Protein 3MRU (pdb70)

Sequence (980 aa):
MSEFHSEISTLSPAPLWQFFDKICSIPHPSKHEEALAQYIVTWATEQGFDVRRDPTGNVFIKKPATPGMENKKGVVLQAHIDMVPQKNEDTDHDFTQDPIQPYIDGEWVTAKGTTLGADNGIGMASCLAVLASKEIKHGPIEVLLTIDEEAGMTGAFGLEAGWLKGDILLNTDSEQEGEVYMGCAGGIDGAMTFDITRDAIPAGFITRQLTLKGLKGGHSGCDIHTGRGNANKLIGRFLAGHAQELDLRLVEFRGGSLRNAIPREAFVTVALPAENQDKLAELFNYYTELLKTELGKIETDIVTFNEEVATDAQVFAIADQQRFIAALNACPNGVMRMSDEVEGVVETSLNVGVITTEENKVTVLCLIRSLIDSGRSQVEGMLQSVAELAGAQIEFSGAYPGWKPDADSEIMAIFRDMYEGIYGHKPNIMVIHAGLECGLFKEPYPNMDMVSFGPTIKFPHSPDEKVKIDTVQLFWDQMVALLEAIPEKAMSEFHSEISTLSPAPLWQFFDKICSIPHPSKHEEALAQYIVTWATEQGFDVRRDPTGNVFIKKPATPGMENKKGVVLQAHIDMVPQKNEDTDHDFTQDPIQPYIDGEWVTAKGTTLGADNGIGMASCLAVLASKEIKHGPIEVLLTIDEEAGMTGAFGLEAGWLKGDILLNTDSEQEGEVYMGCAGGIDGAMTFDITRDAIPAGFITRQLTLKGLKGGHSGCDIHTGRGNANKLIGRFLAGHAQELDLRLVEFRGGSLRNAIPREAFVTVALPAENQDKLAELFNYYTELLKTELGKIETDIVTFNEEVATDAQVFAIADQQRFIAALNACPNGVMRMSDEVEGVVETSLNVGVITTEENKVTVLCLIRSLIDSGRSQVEGMLQSVAELAGAQIEFSGAYPGWKPDADSEIMAIFRDMYEGIYGHKPNIMVIHAGLECGLFKEPYPNMDMVSFGPTIKFPHSPDEKVKIDTVQLFWDQMVALLEAIPEKA

Foldseek 3Di:
DVPPPDDQCPFPPNQLSVLLVVLQAFFAAAPLLVRVLVVVQVVLVVVPWPWDADPLGKIKTKDAFDPPQQLAQEEEQEFESHAHWDFAPDDDDDRSGGGFDWDDDPLWIAGFRTFSRVRVSLRVSLVVSVSVDDPQRFHIYMYIYFGDPPPLSCRLVSDFPPSGDHLEYEAARDAADLEKEQWEKWKKKKKWKAQFAFDWADPQWFKKKKKKAQFPKFFCWQPLPDPTDARQQLVLVLCQVPCVVQVKFFFWKWWADDQGMRTGIIMTMITGHPVCVVVCVVSSVVSQVVVCVVCVVVRPDIDIDMGTDRDDGGTTDPLRVNLVSCLSNVQDAGADDFDPQDDGHGAKGKHQGTWGDDHRMTMTMMMIIGQPVVVSVVNVVVNVVSSVVSVIDMDMDPTAAIHHGHPPDPQVVLLQVLVVVVDVHGGNYDYTHDDDSVRSVCVHSVSRGYMYHHFHWPDRSHSRTITRSVRSNVRSVSVSSVSNVRDGDD/DVCVPPDLCPFPPNLLSVLLVVLQQAQFAAPQQVVVLCCVQVVLVVVVWPWDDDPLSKIKTKDAFAPDPALQQEAEEEFERHAFWAFDPPDDDDSNPGGFAWDDDPQWIATDTFFRRVQVSSSVSLVVSVSPDNPFGFYMYMYIYFRDFDPPLSGLQDDFAPPDPGQAYEYARDAAQQEKEQWAKWKKKKKWKAFWDFDAADPQWFKWKKKKAQWPKDFCWFCQPPPTDQRLQLVLVLCQPPVVVQVKFFDWWKWFDDQGMRTRIIMTIIIGHPVCLVVVVVSSVVSQVVVCVPCCVPRVDMDIDGGTDDDDGTTTDPLRSNLVSVLSNVQFAGQPDADPQDPGDGAKGKHQGIWGDDHRMIMTMMMIMGLDPVVSVVNLVVNVVSSVVSVIDMDMDPTAAIHHGDNPADVVVLLQVLLVVPPDDTGNYDYTHDDGSVRSNCVHSVRRRYMYHHFHWPDGSHSTTITRSVRRNVRSVSVSSVSNVGDGRD

InterPro domains:
  IPR001160 Peptidase M20C, Xaa-His dipeptidase [PIRSF016599] (6-488)
  IPR001160 Peptidase M20C, Xaa-His dipeptidase [PR00934] (84-103)
  IPR001160 Peptidase M20C, Xaa-His dipeptidase [PR00934] (105-123)
  IPR001160 Peptidase M20C, Xaa-His dipeptidase [PR00934] (139-156)
  IPR001160 Peptidase M20C, Xaa-His dipeptidase [PR00934] (163-181)
  IPR001160 Peptidase M20C, Xaa-His dipeptidase [PR00934] (210-227)
  IPR001160 Peptidase M20C, Xaa-His dipeptidase [PR00934] (255-274)
  IPR001160 Peptidase M20C, Xaa-His dipeptidase [PR00934] (367-385)
  IPR001160 Peptidase M20C, Xaa-His dipeptidase [PR00934] (432-448)
  IPR001160 Peptidase M20C, Xaa-His dipeptidase [PR00934] (454-476)
  IPR001160 Peptidase M20C, Xaa-His dipeptidase [PTHR43501] (3-489)
  IPR001160 Peptidase M20C, Xaa-His dipeptidase [TIGR01893] (13-486)
  IPR001160 Peptidase M20C, Xaa-His dipeptidase [cd03890] (13-486)
  IPR002933 Peptidase M20 [PF01546] (77-473)
  IPR011650 Peptidase M20, dimerisation domain [PF07687] (211-297)

Secondary structure (DSSP, 8-state):
---TT--GGGSSSHHHHHHHHHHHHS--BTT--TTHHHHHHHHHHHTT-EEEE-TT--EEEEEPPPTT-TT---EEEEEE--B---B-TTS---TTTPPP-EEEETTEEEETTB---HHHHTTHHHHHHHHH-SS----SEEEEEES-SSSTTGGGGT--SSS--SSEEEE-----TT--EEEE-EEEEEEEEEE--EEPPPTTEEEEEEEEE----EETTTSSSS----HHHHHHHHHHHHTTTTT-EEEEEEE-S-TTEE---EEEEEEEEGGGHHHHHHHHHHHHHHHHHHHTTT----EEEEEE------EEPHHHHHHHHHHHHHS--EEEEE-TTTTS-EEEEEEEEEEEEETTEEEEEEEEEESSHHHHHHHHHHHHHHHHHTT-EEEEEEEE--B---TT-HHHHHHHHHHHTTSSS----EEESS--HHHHTTSS-TT-EEEE----EESTTSTT-EEEHHHHHHHHHHHHHHHHH-----/---SS--GGGSSSHHHHHHHHHHTTS--BTT--HHHHHHHHHHHTTTT--EEE-TTS-EEEEEPPPSS--SB--EEEEEE--B---B-SS----TTTSPP-EEEETTEEEESSB---HHHHHHHHHHHHHHT-SS---S-EEEEEES-SSSTTHHHHS--TTS---SEEEE-----TTEEEEEE-EEEEEEEEEE--EEPPPTTEEEEEEEEE-----BTTTGGGS----HHHHHHHHHHHHHHHHT-EEEEEEE-S-TTB----EEEEEEEEGGGHHHHHHHHHHHHHHHHHHHTTT----EEEEEEE---S-EE-HHHHHHHHHHHHHS--S--EE-SSSTT-EEEEEEEEEEEEETTEEEEEEEEEESSHHHHHHHHHHHHHHHHHTT-EEEEEEEE--B---SS-HHHHHHHTTTTTT--S--EEEEESS--GGGGGGSSSS--EEEE----EESTTSTT-EEEHHHHHHHHHHHHHHHHT--B--

Nearest PDB structures (foldseek):
  3mru-assembly2_B  TM=9.979E-01  e=3.531E-97  Vibrio alginolyticus
  2qyv-assembly1_B  TM=7.854E-01  e=1.298E-64  Histophilus somni 129PT
  2rb7-assembly1_B  TM=6.135E-01  e=1.195E-15  Oleidesulfovibrio alaskensis G20
  3isz-assembly1_B  TM=6.564E-01  e=3.969E-14  Haemophilus influenzae Rd KW20
  4mmo-assembly1_B  TM=5.629E-01  e=1.504E-11  Saccharolobus solfataricus P2

CATH classification: 3.40.630.10

Organism: Vibrio alginolyticus (NCBI:txid663)

Radius of gyration: 34.07 Å; Cα contacts (8 Å, |Δi|>4): 2361; chains: 2; bounding box: 86×88×100 Å

Structure (mmCIF, N/CA/C/O backbone):
data_3MRU
#
_entry.id   3MRU
#
_cell.length_a   80.407
_cell.length_b   80.407
_cell.length_c   303.095
_cell.angle_alpha   90.00
_cell.angle_beta   90.00
_cell.angle_gamma   120.00
#
_symmetry.space_group_name_H-M   'P 65'
#
loop_
_entity.id
_entity.type
_entity.pdbx_description
1 polymer 'Aminoacyl-histidine dipeptidase'
2 non-polymer 'ZINC ION'
#
loop_
_atom_site.group_PDB
_atom_site.id
_atom_site.type_symbol
_atom_site.label_atom_id
_atom_site.label_alt_id
_atom_site.label_comp_id
_atom_site.label_asym_id
_atom_site.label_entity_id
_atom_site.label_seq_id
_atom_site.pdbx_PDB_ins_code
_atom_site.Cartn_x
_atom_site.Cartn_y
_atom_site.Cartn_z
_atom_site.occupancy
_atom_site.B_iso_or_equiv
_atom_site.auth_seq_id
_atom_site.auth_comp_id
_atom_site.auth_asym_id
_atom_site.auth_atom_id
_atom_site.pdbx_PDB_model_num
ATOM 1 N N . MET A 1 1 ? -23.372 30.495 -24.529 1.00 93.14 1 MET A N 1
ATOM 2 C CA . MET A 1 1 ? -23.710 31.780 -25.113 1.00 93.14 1 MET A CA 1
ATOM 3 C C . MET A 1 1 ? -22.441 32.523 -25.423 1.00 93.14 1 MET A C 1
ATOM 4 O O . MET A 1 1 ? -22.098 32.758 -26.568 1.00 169.13 1 MET A O 1
ATOM 9 N N . SER A 1 2 ? -21.754 32.912 -24.368 1.00 88.21 2 SER A N 1
ATOM 10 C CA . SER A 1 2 ? -20.493 33.642 -24.482 1.00 87.90 2 SER A CA 1
ATOM 11 C C . SER A 1 2 ? -19.328 32.653 -24.579 1.00 87.27 2 SER A C 1
ATOM 12 O O . SER A 1 2 ? -18.472 32.774 -25.460 1.00 87.29 2 SER A O 1
ATOM 15 N N . GLU A 1 3 ? -19.306 31.668 -23.680 1.00 89.85 3 GLU A N 1
ATOM 16 C CA . GLU A 1 3 ? -18.278 30.627 -23.681 1.00 89.11 3 GLU A CA 1
ATOM 17 C C . GLU A 1 3 ? -18.686 29.513 -24.630 1.00 87.97 3 GLU A C 1
ATOM 18 O O . GLU A 1 3 ? -19.049 28.410 -24.209 1.00 87.59 3 GLU A O 1
ATOM 24 N N . PHE A 1 4 ? -18.618 29.820 -25.919 1.00 92.21 4 PHE A N 1
ATOM 25 C CA . PHE A 1 4 ? -19.156 28.950 -26.945 1.00 91.03 4 PHE A CA 1
ATOM 26 C C . PHE A 1 4 ? -18.261 27.741 -27.240 1.00 89.89 4 PHE A C 1
ATOM 27 O O . PHE A 1 4 ? -18.739 26.688 -27.683 1.00 89.80 4 PHE A O 1
ATOM 35 N N . HIS A 1 5 ? -16.971 27.890 -26.987 1.00 87.18 5 HIS A N 1
ATOM 36 C CA . HIS A 1 5 ? -16.038 26.826 -27.288 1.00 85.70 5 HIS A CA 1
ATOM 37 C C . HIS A 1 5 ? -15.655 25.947 -26.076 1.00 84.48 5 HIS A C 1
ATOM 38 O O . HIS A 1 5 ? -14.803 25.058 -26.205 1.00 84.89 5 HIS A O 1
ATOM 45 N N . SER A 1 6 ? -16.293 26.164 -24.922 1.00 76.39 6 SER A N 1
ATOM 46 C CA . SER A 1 6 ? -15.925 25.481 -23.671 1.00 74.15 6 SER A CA 1
ATOM 47 C C . SER A 1 6 ? -16.446 24.042 -23.546 1.00 72.69 6 SER A C 1
ATOM 48 O O . SER A 1 6 ? -17.644 23.799 -23.678 1.00 72.58 6 SER A O 1
ATOM 51 N N . GLU A 1 7 ? -15.551 23.092 -23.267 1.00 77.26 7 GLU A N 1
ATOM 52 C CA . GLU A 1 7 ? -15.947 21.684 -23.161 1.00 75.73 7 GLU A CA 1
ATOM 53 C C . GLU A 1 7 ? -16.310 21.280 -21.745 1.00 74.33 7 GLU A C 1
ATOM 54 O O . GLU A 1 7 ? -15.529 21.487 -20.811 1.00 74.20 7 GLU A O 1
ATOM 60 N N . ILE A 1 8 ? -17.500 20.691 -21.609 1.00 67.32 8 ILE A N 1
ATOM 61 C CA . ILE A 1 8 ? -17.937 20.114 -20.353 1.00 65.42 8 ILE A CA 1
ATOM 62 C C . ILE A 1 8 ? -16.910 19.107 -19.838 1.00 65.12 8 ILE A C 1
ATOM 63 O O . ILE A 1 8 ? -16.658 19.065 -18.646 1.00 65.49 8 ILE A O 1
ATOM 68 N N . SER A 1 9 ? -16.285 18.317 -20.710 1.00 65.07 9 SER A N 1
ATOM 69 C CA . SER A 1 9 ? -15.347 17.281 -20.227 1.00 64.85 9 SER A CA 1
ATOM 70 C C . SER A 1 9 ? -13.992 17.822 -19.772 1.00 64.56 9 SER A C 1
ATOM 71 O O . SER A 1 9 ? -13.075 17.039 -19.494 1.00 64.80 9 SER A O 1
ATOM 74 N N . THR A 1 10 ? -13.850 19.143 -19.719 1.00 64.00 10 THR A N 1
ATOM 75 C CA . THR A 1 10 ? -12.582 19.743 -19.304 1.00 63.51 10 THR A CA 1
ATOM 76 C C . THR A 1 10 ? -12.710 20.669 -18.078 1.00 63.29 10 THR A C 1
ATOM 77 O O . THR A 1 10 ? -11.755 21.360 -17.696 1.00 63.22 10 THR A O 1
ATOM 81 N N . LEU A 1 11 ? -13.903 20.662 -17.483 1.00 62.76 11 LEU A N 1
ATOM 82 C CA . LEU A 1 11 ? -14.166 21.289 -16.199 1.00 62.02 11 LEU A CA 1
ATOM 83 C C . LEU A 1 11 ? -13.548 20.403 -15.124 1.00 62.31 11 LEU A C 1
ATOM 84 O O . LEU A 1 11 ? -13.453 19.185 -15.296 1.00 62.33 11 LEU A O 1
ATOM 89 N N . SER A 1 12 ? -13.105 21.001 -14.026 1.00 74.27 12 SER A N 1
ATOM 90 C CA . SER A 1 12 ? -12.535 20.194 -12.962 1.00 74.63 12 SER A CA 1
ATOM 91 C C . SER A 1 12 ? -13.561 19.825 -11.880 1.00 74.38 12 SER A C 1
ATOM 92 O O . SER A 1 12 ? -14.383 20.658 -11.508 1.00 73.95 12 SER A O 1
ATOM 95 N N . PRO A 1 13 ? -13.506 18.573 -11.372 1.00 69.39 13 PRO A N 1
ATOM 96 C CA . PRO A 1 13 ? -12.508 17.537 -11.634 1.00 69.59 13 PRO A CA 1
ATOM 97 C C . PRO A 1 13 ? -12.846 16.779 -12.905 1.00 69.66 13 PRO A C 1
ATOM 98 O O . PRO A 1 13 ? -13.961 16.252 -13.036 1.00 69.80 13 PRO A O 1
ATOM 102 N N . ALA A 1 14 ? -11.892 16.728 -13.826 1.00 67.52 14 ALA A N 1
ATOM 103 C CA . ALA A 1 14 ? -12.187 16.245 -15.174 1.00 67.77 14 ALA A CA 1
ATOM 104 C C . ALA A 1 14 ? -12.758 14.843 -15.206 1.00 67.57 14 ALA A C 1
ATOM 105 O O . ALA A 1 14 ? -13.789 14.644 -15.837 1.00 67.86 14 ALA A O 1
ATOM 107 N N . PRO A 1 15 ? -12.119 13.877 -14.512 1.00 64.30 15 PRO A N 1
ATOM 108 C CA . PRO A 1 15 ? -12.607 12.500 -14.632 1.00 64.08 15 PRO A CA 1
ATOM 109 C C . PRO A 1 15 ? -14.129 12.379 -14.446 1.00 63.96 15 PRO A C 1
ATOM 110 O O . PRO A 1 15 ? -14.781 11.670 -15.224 1.00 64.09 15 PRO A O 1
ATOM 114 N N . LEU A 1 16 ? -14.691 13.090 -13.459 1.00 71.21 16 LEU A N 1
ATOM 115 C CA . LEU A 1 16 ? -16.123 13.012 -13.190 1.00 70.51 16 LEU A CA 1
ATOM 116 C C . LEU A 1 16 ? -16.936 13.753 -14.240 1.00 70.61 16 LEU A C 1
ATOM 117 O O . LEU A 1 16 ? -17.939 13.239 -14.716 1.00 70.99 16 LEU A O 1
ATOM 122 N N . TRP A 1 17 ? -16.492 14.954 -14.608 1.00 55.60 17 TRP A N 1
ATOM 123 C CA . TRP A 1 17 ? -17.197 15.773 -15.583 1.00 55.26 17 TRP A CA 1
ATOM 124 C C . TRP A 1 17 ? -17.167 15.140 -16.943 1.00 55.85 17 TRP A C 1
ATOM 125 O O . TRP A 1 17 ? -18.005 15.461 -17.777 1.00 55.97 17 TRP A O 1
ATOM 136 N N . GLN A 1 18 ? -16.175 14.270 -17.170 1.00 72.05 18 GLN A N 1
ATOM 137 C CA . GLN A 1 18 ? -16.086 13.441 -18.375 1.00 72.39 18 GLN A CA 1
ATOM 138 C C . GLN A 1 18 ? -17.163 12.370 -18.273 1.00 72.44 18 GLN A C 1
ATOM 139 O O . GLN A 1 18 ? -17.938 12.166 -19.204 1.00 72.94 18 GLN A O 1
ATOM 145 N N . PHE A 1 19 ? -17.211 11.688 -17.130 1.00 71.30 19 PHE A N 1
ATOM 146 C CA . PHE A 1 19 ? -18.252 10.702 -16.883 1.00 71.17 19 PHE A CA 1
ATOM 147 C C . PHE A 1 19 ? -19.650 11.318 -16.986 1.00 71.11 19 PHE A C 1
ATOM 148 O O . PHE A 1 19 ? -20.573 10.710 -17.539 1.00 71.18 19 PHE A O 1
ATOM 156 N N . PHE A 1 20 ? -19.803 12.531 -16.465 1.00 56.99 20 PHE A N 1
ATOM 157 C CA . PHE A 1 20 ? -21.044 13.243 -16.650 1.00 56.47 20 PHE A CA 1
ATOM 158 C C . PHE A 1 20 ? -21.352 13.552 -18.134 1.00 57.00 20 PHE A C 1
ATOM 159 O O . PHE A 1 20 ? -22.513 13.429 -18.562 1.00 56.68 20 PHE A O 1
ATOM 167 N N . ASP A 1 21 ? -20.337 13.933 -18.920 1.00 61.78 21 ASP A N 1
ATOM 168 C CA . ASP A 1 21 ? -20.587 14.188 -20.345 1.00 62.29 21 ASP A CA 1
ATOM 169 C C . ASP A 1 21 ? -21.062 12.889 -20.996 1.00 62.01 21 ASP A C 1
ATOM 170 O O . ASP A 1 21 ? -21.965 12.924 -21.824 1.00 61.60 21 ASP A O 1
ATOM 175 N N . LYS A 1 22 ? -20.499 11.756 -20.581 1.00 74.49 22 LYS A N 1
ATOM 176 C CA . LYS A 1 22 ? -20.930 10.461 -21.107 1.00 75.58 22 LYS A CA 1
ATOM 177 C C . LYS A 1 22 ? -22.346 10.068 -20.660 1.00 75.99 22 LYS A C 1
ATOM 178 O O . LYS A 1 22 ? -23.173 9.715 -21.508 1.00 76.56 22 LYS A O 1
ATOM 184 N N . ILE A 1 23 ? -22.623 10.116 -19.353 1.00 56.23 23 ILE A N 1
ATOM 185 C CA . ILE A 1 23 ? -24.003 9.977 -18.834 1.00 55.99 23 ILE A CA 1
ATOM 186 C C . ILE A 1 23 ? -25.050 10.881 -19.537 1.00 56.12 23 ILE A C 1
ATOM 187 O O . ILE A 1 23 ? -26.168 10.462 -19.760 1.00 56.22 23 ILE A O 1
ATOM 192 N N . CYS A 1 24 ? -24.689 12.112 -19.876 1.00 60.28 24 CYS A N 1
ATOM 193 C CA . CYS A 1 24 ? -25.602 12.999 -20.590 1.00 60.94 24 CYS A CA 1
ATOM 194 C C . CYS A 1 24 ? -25.948 12.479 -21.979 1.00 61.25 24 CYS A C 1
ATOM 195 O O . CYS A 1 24 ? -27.028 12.766 -22.502 1.00 61.04 24 CYS A O 1
ATOM 198 N N . SER A 1 25 ? -25.001 11.758 -22.584 1.00 77.62 25 SER A N 1
ATOM 199 C CA . SER A 1 25 ? -25.097 11.315 -23.980 1.00 77.89 25 SER A CA 1
ATOM 200 C C . SER A 1 25 ? -26.033 10.105 -24.147 1.00 78.86 25 SER A C 1
ATOM 201 O O . SER A 1 25 ? -26.561 9.870 -25.250 1.00 79.37 25 SER A O 1
ATOM 204 N N . ILE A 1 26 ? -26.240 9.336 -23.077 1.00 55.37 26 ILE A N 1
ATOM 205 C CA . ILE A 1 26 ? -27.136 8.184 -23.183 1.00 55.77 26 ILE A CA 1
ATOM 206 C C . ILE A 1 26 ? -28.430 8.367 -22.377 1.00 56.17 26 ILE A C 1
ATOM 207 O O . ILE A 1 26 ? -28.394 8.454 -21.154 1.00 55.65 26 ILE A O 1
ATOM 212 N N . PRO A 1 27 ? -29.552 8.435 -23.086 1.00 73.01 27 PRO A N 1
ATOM 213 C CA . PRO A 1 27 ? -30.864 8.645 -22.466 1.00 73.45 27 PRO A CA 1
ATOM 214 C C . PRO A 1 27 ? -31.375 7.731 -21.355 1.00 73.80 27 PRO A C 1
ATOM 215 O O . PRO A 1 27 ? -31.629 6.549 -21.583 1.00 73.22 27 PRO A O 1
ATOM 219 N N . HIS A 1 28 ? -31.524 8.297 -20.162 1.00 63.66 28 HIS A N 1
ATOM 220 C CA . HIS A 1 28 ? -32.036 7.571 -19.011 1.00 64.16 28 HIS A CA 1
ATOM 221 C C . HIS A 1 28 ? -33.138 8.231 -18.139 1.00 65.15 28 HIS A C 1
ATOM 222 O O . HIS A 1 28 ? -32.874 8.596 -16.999 1.00 65.49 28 HIS A O 1
ATOM 229 N N . PRO A 1 29 ? -34.389 8.363 -18.649 1.00 67.93 29 PRO A N 1
ATOM 230 C CA . PRO A 1 29 ? -35.442 8.898 -17.777 1.00 68.38 29 PRO A CA 1
ATOM 231 C C . PRO A 1 29 ? -35.907 7.745 -16.931 1.00 69.11 29 PRO A C 1
ATOM 232 O O . PRO A 1 29 ? -35.499 6.603 -17.162 1.00 68.79 29 PRO A O 1
ATOM 236 N N . SER A 1 30 ? -36.763 8.040 -15.958 1.00 85.88 30 SER A N 1
ATOM 237 C CA . SER A 1 30 ? -37.206 7.018 -15.029 1.00 86.81 30 SER A CA 1
ATOM 238 C C . SER A 1 30 ? -37.741 5.883 -15.859 1.00 87.62 30 SER A C 1
ATOM 239 O O . SER A 1 30 ? -38.304 6.105 -16.942 1.00 87.94 30 SER A O 1
ATOM 242 N N . LYS A 1 31 ? -37.498 4.669 -15.383 1.00 90.70 31 LYS A N 1
ATOM 243 C CA . LYS A 1 31 ? -37.982 3.443 -16.036 1.00 91.87 31 LYS A CA 1
ATOM 244 C C . LYS A 1 31 ? -37.230 3.016 -17.333 1.00 92.25 31 LYS A C 1
ATOM 245 O O . LYS A 1 31 ? -37.510 1.953 -17.893 1.00 92.51 31 LYS A O 1
ATOM 251 N N . HIS A 1 32 ? -36.253 3.816 -17.777 1.00 80.09 32 HIS A N 1
ATOM 252 C CA . HIS A 1 32 ? -35.469 3.501 -18.975 1.00 80.02 32 HIS A CA 1
ATOM 253 C C . HIS A 1 32 ? -33.979 3.439 -18.692 1.00 80.29 32 HIS A C 1
ATOM 254 O O . HIS A 1 32 ? -33.137 3.657 -19.559 1.00 79.82 32 HIS A O 1
ATOM 261 N N . GLU A 1 33 ? -33.679 3.110 -17.445 1.00 91.60 33 GLU A N 1
ATOM 262 C CA . GLU A 1 33 ? -32.324 2.891 -16.972 1.00 92.87 33 GLU A CA 1
ATOM 263 C C . GLU A 1 33 ? -31.514 1.897 -17.794 1.00 93.31 33 GLU A C 1
ATOM 264 O O . GLU A 1 33 ? -30.321 2.118 -17.995 1.00 93.76 33 GLU A O 1
ATOM 270 N N . GLU A 1 34 ? -32.142 0.802 -18.245 1.00 109.13 34 GLU A N 1
ATOM 271 C CA . GLU A 1 34 ? -31.465 -0.177 -19.130 1.00 109.45 34 GLU A CA 1
ATOM 272 C C . GLU A 1 34 ? -31.078 0.513 -20.420 1.00 109.07 34 GLU A C 1
ATOM 273 O O . GLU A 1 34 ? -31.942 0.990 -21.179 1.00 109.11 34 GLU A O 1
ATOM 279 N N . ALA A 1 35 ? -29.767 0.579 -20.635 1.00 84.79 35 ALA A N 1
ATOM 280 C CA . ALA A 1 35 ? -29.164 1.396 -21.680 1.00 84.20 35 ALA A CA 1
ATOM 281 C C . ALA A 1 35 ? -27.961 1.955 -21.015 1.00 83.84 35 ALA A C 1
ATOM 282 O O . ALA A 1 35 ? -26.866 1.897 -21.560 1.00 83.84 35 ALA A O 1
ATOM 284 N N . LEU A 1 36 ? -28.184 2.487 -19.813 1.00 76.72 36 LEU A N 1
ATOM 285 C CA . LEU A 1 36 ? -27.132 3.079 -19.012 1.00 76.19 36 LEU A CA 1
ATOM 286 C C . LEU A 1 36 ? -26.625 2.085 -17.985 1.00 76.32 36 LEU A C 1
ATOM 287 O O . LEU A 1 36 ? -25.443 2.082 -17.643 1.00 75.92 36 LEU A O 1
ATOM 292 N N . ALA A 1 37 ? -27.511 1.218 -17.513 1.00 77.49 37 ALA A N 1
ATOM 293 C CA . ALA A 1 37 ? -27.107 0.208 -16.544 1.00 78.14 37 ALA A CA 1
ATOM 294 C C . ALA A 1 37 ? -26.074 -0.672 -17.213 1.00 78.56 37 ALA A C 1
ATOM 295 O O . ALA A 1 37 ? -25.023 -0.977 -16.640 1.00 78.36 37 ALA A O 1
ATOM 297 N N . GLN A 1 38 ? -26.384 -1.043 -18.454 1.00 86.65 38 GLN A N 1
ATOM 298 C CA . GLN A 1 38 ? -25.501 -1.870 -19.260 1.00 86.86 38 GLN A CA 1
ATOM 299 C C . GLN A 1 38 ? -24.155 -1.205 -19.403 1.00 86.75 38 GLN A C 1
ATOM 300 O O . GLN A 1 38 ? -23.131 -1.786 -19.046 1.00 86.63 38 GLN A O 1
ATOM 306 N N . TYR A 1 39 ? -24.168 0.032 -19.894 1.00 81.94 39 TYR A N 1
ATOM 307 C CA . TYR A 1 39 ? -22.931 0.736 -20.130 1.00 82.02 39 TYR A CA 1
ATOM 308 C C . TYR A 1 39 ? -22.084 0.707 -18.874 1.00 81.76 39 TYR A C 1
ATOM 309 O O . TYR A 1 39 ? -20.929 0.301 -18.930 1.00 81.89 39 TYR A O 1
ATOM 318 N N . ILE A 1 40 ? -22.653 1.099 -17.739 1.00 76.08 40 ILE A N 1
ATOM 319 C CA . ILE A 1 40 ? -21.878 1.066 -16.513 1.00 75.78 40 ILE A CA 1
ATOM 320 C C . ILE A 1 40 ? -21.334 -0.324 -16.297 1.00 76.23 40 ILE A C 1
ATOM 321 O O . ILE A 1 40 ? -20.142 -0.470 -16.136 1.00 76.49 40 ILE A O 1
ATOM 326 N N . VAL A 1 41 ? -22.183 -1.348 -16.291 1.00 71.88 41 VAL A N 1
ATOM 327 C CA . VAL A 1 41 ? -21.663 -2.692 -16.019 1.00 72.67 41 VAL A CA 1
ATOM 328 C C . VAL A 1 41 ? -20.577 -3.111 -17.013 1.00 72.95 41 VAL A C 1
ATOM 329 O O . VAL A 1 41 ? -19.463 -3.429 -16.592 1.00 73.14 41 VAL A O 1
ATOM 333 N N . THR A 1 42 ? -20.868 -3.083 -18.314 1.00 84.36 42 THR A N 1
ATOM 334 C CA . THR A 1 42 ? -19.844 -3.463 -19.286 1.00 84.95 42 THR A CA 1
ATOM 335 C C . THR A 1 42 ? -18.569 -2.646 -19.028 1.00 85.04 42 THR A C 1
ATOM 336 O O . THR A 1 42 ? -17.463 -3.197 -19.052 1.00 85.44 42 THR A O 1
ATOM 340 N N . TRP A 1 43 ? -18.723 -1.352 -18.743 1.00 66.45 43 TRP A N 1
ATOM 341 C CA . TRP A 1 43 ? -17.577 -0.514 -18.417 1.00 66.20 43 TRP A CA 1
ATOM 342 C C . TRP A 1 43 ? -16.836 -1.090 -17.228 1.00 66.36 43 TRP A C 1
ATOM 343 O O . TRP A 1 43 ? -15.649 -1.351 -17.296 1.00 66.31 43 TRP A O 1
ATOM 354 N N . ALA A 1 44 ? -17.551 -1.303 -16.135 1.00 90.47 44 ALA A N 1
ATOM 355 C CA . ALA A 1 44 ? -16.927 -1.722 -14.891 1.00 91.07 44 ALA A CA 1
ATOM 356 C C . ALA A 1 44 ? -16.327 -3.125 -15.008 1.00 91.73 44 ALA A C 1
ATOM 357 O O . ALA A 1 44 ? -15.395 -3.467 -14.271 1.00 92.01 44 ALA A O 1
ATOM 359 N N . THR A 1 45 ? -16.837 -3.931 -15.941 1.00 114.40 45 THR A N 1
ATOM 360 C CA . THR A 1 45 ? -16.175 -5.198 -16.259 1.00 115.13 45 THR A CA 1
ATOM 361 C C . THR A 1 45 ? -14.783 -4.924 -16.845 1.00 115.26 45 THR A C 1
ATOM 362 O O . THR A 1 45 ? -13.792 -5.351 -16.263 1.00 115.39 45 THR A O 1
ATOM 366 N N . GLU A 1 46 ? -14.729 -4.192 -17.966 1.00 93.95 46 GLU A N 1
ATOM 367 C CA . GLU A 1 46 ? -13.481 -3.836 -18.671 1.00 93.79 46 GLU A CA 1
ATOM 368 C C . GLU A 1 46 ? -12.363 -3.382 -17.743 1.00 93.52 46 GLU A C 1
ATOM 369 O O . GLU A 1 46 ? -11.185 -3.580 -18.038 1.00 93.59 46 GLU A O 1
ATOM 375 N N . GLN A 1 47 ? -12.739 -2.770 -16.625 1.00 77.26 47 GLN A N 1
ATOM 376 C CA . GLN A 1 47 ? -11.778 -2.321 -15.629 1.00 77.15 47 GLN A CA 1
ATOM 377 C C . GLN A 1 47 ? -11.491 -3.436 -14.624 1.00 77.45 47 GLN A C 1
ATOM 378 O O . GLN A 1 47 ? -10.658 -3.282 -13.737 1.00 77.31 47 GLN A O 1
ATOM 384 N N . GLY A 1 48 ? -12.193 -4.556 -14.766 1.00 89.24 48 GLY A N 1
ATOM 385 C CA . GLY A 1 48 ? -11.992 -5.729 -13.919 1.00 90.05 48 GLY A CA 1
ATOM 386 C C . GLY A 1 48 ? -12.553 -5.591 -12.516 1.00 90.68 48 GLY A C 1
ATOM 387 O O . GLY A 1 48 ? -11.882 -5.923 -11.532 1.00 90.93 48 GLY A O 1
ATOM 388 N N . PHE A 1 49 ? -13.784 -5.100 -12.411 1.00 120.42 49 PHE A N 1
ATOM 389 C CA . PHE A 1 49 ? -14.435 -4.964 -11.106 1.00 120.50 49 PHE A CA 1
ATOM 390 C C . PHE A 1 49 ? -15.372 -6.155 -10.938 1.00 120.81 49 PHE A C 1
ATOM 391 O O . PHE A 1 49 ? -15.843 -6.705 -11.934 1.00 120.86 49 PHE A O 1
ATOM 399 N N . ASP A 1 50 ? -15.704 -6.604 -9.764 1.00 157.86 50 ASP A N 1
ATOM 400 C CA . ASP A 1 50 ? -16.699 -7.578 -9.632 1.00 157.86 50 ASP A CA 1
ATOM 401 C C . ASP A 1 50 ? -17.915 -6.727 -9.671 1.00 157.86 50 ASP A C 1
ATOM 402 O O . ASP A 1 50 ? -18.233 -6.015 -8.846 1.00 280.36 50 ASP A O 1
ATOM 407 N N . VAL A 1 51 ? -18.666 -6.911 -10.754 1.00 97.01 51 VAL A N 1
ATOM 408 C CA . VAL A 1 51 ? -19.924 -6.196 -10.952 1.00 96.71 51 VAL A CA 1
ATOM 409 C C . VAL A 1 51 ? -21.110 -7.156 -11.100 1.00 97.02 51 VAL A C 1
ATOM 410 O O . VAL A 1 51 ? -21.158 -7.956 -12.035 1.00 97.20 51 VAL A O 1
ATOM 414 N N . ARG A 1 52 ? -22.063 -7.064 -10.176 1.00 83.30 52 ARG A N 1
ATOM 415 C CA . ARG A 1 52 ? -23.261 -7.907 -10.195 1.00 83.33 52 ARG A CA 1
ATOM 416 C C . ARG A 1 52 ? -24.492 -7.038 -10.138 1.00 83.04 52 ARG A C 1
ATOM 417 O O . ARG A 1 52 ? -24.442 -5.900 -9.664 1.00 82.93 52 ARG A O 1
ATOM 425 N N . ARG A 1 53 ? -25.586 -7.571 -10.662 1.00 113.14 53 ARG A N 1
ATOM 426 C CA . ARG A 1 53 ? -26.859 -6.904 -10.577 1.00 113.17 53 ARG A CA 1
ATOM 427 C C . ARG A 1 53 ? -27.747 -7.706 -9.639 1.00 113.68 53 ARG A C 1
ATOM 428 O O . ARG A 1 53 ? -27.479 -8.881 -9.379 1.00 113.82 53 ARG A O 1
ATOM 436 N N . ASP A 1 54 ? -28.791 -7.068 -9.122 1.00 113.17 54 ASP A N 1
ATOM 437 C CA . ASP A 1 54 ? -29.793 -7.764 -8.322 1.00 113.63 54 ASP A CA 1
ATOM 438 C C . ASP A 1 54 ? -31.111 -8.004 -9.112 1.00 113.69 54 ASP A C 1
ATOM 439 O O . ASP A 1 54 ? -31.301 -7.411 -10.195 1.00 113.72 54 ASP A O 1
ATOM 444 N N . PRO A 1 55 ? -31.999 -8.901 -8.597 1.00 78.78 55 PRO A N 1
ATOM 445 C CA . PRO A 1 55 ? -33.324 -9.145 -9.192 1.00 78.51 55 PRO A CA 1
ATOM 446 C C . PRO A 1 55 ? -34.110 -7.890 -9.601 1.00 78.14 55 PRO A C 1
ATOM 447 O O . PRO A 1 55 ? -34.742 -7.889 -10.639 1.00 77.77 55 PRO A O 1
ATOM 451 N N . THR A 1 56 ? -34.055 -6.833 -8.797 1.00 120.67 56 THR A N 1
ATOM 452 C CA . THR A 1 56 ? -34.809 -5.602 -9.087 1.00 120.68 56 THR A CA 1
ATOM 453 C C . THR A 1 56 ? -34.073 -4.518 -9.888 1.00 120.62 56 THR A C 1
ATOM 454 O O . THR A 1 56 ? -34.541 -3.380 -9.958 1.00 120.65 56 THR A O 1
ATOM 458 N N . GLY A 1 57 ? -32.941 -4.864 -10.498 1.00 91.78 57 GLY A N 1
ATOM 459 C CA . GLY A 1 57 ? -32.210 -3.912 -11.322 1.00 91.75 57 GLY A CA 1
ATOM 460 C C . GLY A 1 57 ? -31.265 -2.816 -10.851 1.00 91.64 57 GLY A C 1
ATOM 461 O O . GLY A 1 57 ? -31.079 -1.811 -11.535 1.00 91.36 57 GLY A O 1
ATOM 462 N N . ASN A 1 58 ? -30.672 -3.014 -9.680 1.00 105.94 58 ASN A N 1
ATOM 463 C CA . ASN A 1 58 ? -29.751 -2.044 -9.076 1.00 105.67 58 ASN A CA 1
ATOM 464 C C . ASN A 1 58 ? -28.345 -2.612 -9.309 1.00 105.34 58 ASN A C 1
ATOM 465 O O . ASN A 1 58 ? -28.135 -3.839 -9.313 1.00 105.24 58 ASN A O 1
ATOM 470 N N . VAL A 1 59 ? -27.396 -1.700 -9.515 1.00 97.33 59 VAL A N 1
ATOM 471 C CA . VAL A 1 59 ? -26.029 -2.055 -9.877 1.00 96.40 59 VAL A CA 1
ATOM 472 C C . VAL A 1 59 ? -25.152 -1.933 -8.643 1.00 95.83 59 VAL A C 1
ATOM 473 O O . VAL A 1 59 ? -25.280 -0.982 -7.864 1.00 95.97 59 VAL A O 1
ATOM 477 N N . PHE A 1 60 ? -24.286 -2.926 -8.462 1.00 93.55 60 PHE A N 1
ATOM 478 C CA . PHE A 1 60 ? -23.362 -2.990 -7.326 1.00 92.96 60 PHE A CA 1
ATOM 479 C C . PHE A 1 60 ? -21.972 -3.250 -7.880 1.00 92.56 60 PHE A C 1
ATOM 480 O O . PHE A 1 60 ? -21.789 -4.164 -8.683 1.00 92.94 60 PHE A O 1
ATOM 488 N N . ILE A 1 61 ? -20.990 -2.467 -7.461 1.00 69.20 61 ILE A N 1
ATOM 489 C CA . ILE A 1 61 ? -19.675 -2.579 -8.055 1.00 68.51 61 ILE A CA 1
ATOM 490 C C . ILE A 1 61 ? -18.630 -2.546 -6.960 1.00 68.76 61 ILE A C 1
ATOM 491 O O . ILE A 1 61 ? -18.574 -1.597 -6.168 1.00 68.39 61 ILE A O 1
ATOM 496 N N . LYS A 1 62 ? -17.807 -3.586 -6.915 1.00 75.06 62 LYS A N 1
ATOM 497 C CA . LYS A 1 62 ? -16.880 -3.741 -5.809 1.00 75.87 62 LYS A CA 1
ATOM 498 C C . LYS A 1 62 ? -15.437 -3.397 -6.170 1.00 76.14 62 LYS A C 1
ATOM 499 O O . LYS A 1 62 ? -14.843 -3.969 -7.087 1.00 76.25 62 LYS A O 1
ATOM 505 N N . LYS A 1 63 ? -14.881 -2.445 -5.437 1.00 73.60 63 LYS A N 1
ATOM 506 C CA . LYS A 1 63 ? -13.480 -2.128 -5.573 1.00 74.59 63 LYS A CA 1
ATOM 507 C C . LYS A 1 63 ? -12.770 -2.299 -4.242 1.00 75.46 63 LYS A C 1
ATOM 508 O O . LYS A 1 63 ? -13.169 -1.689 -3.249 1.00 74.97 63 LYS A O 1
ATOM 514 N N . PRO A 1 64 ? -11.708 -3.131 -4.226 1.00 88.28 64 PRO A N 1
ATOM 515 C CA . PRO A 1 64 ? -10.914 -3.371 -3.025 1.00 89.39 64 PRO A CA 1
ATOM 516 C C . PRO A 1 64 ? -10.100 -2.143 -2.652 1.00 90.67 64 PRO A C 1
ATOM 517 O O . PRO A 1 64 ? -9.803 -1.307 -3.509 1.00 90.94 64 PRO A O 1
ATOM 521 N N . ALA A 1 65 ? -9.760 -2.048 -1.371 1.00 79.66 65 ALA A N 1
ATOM 522 C CA . ALA A 1 65 ? -8.966 -0.952 -0.826 1.00 81.14 65 ALA A CA 1
ATOM 523 C C . ALA A 1 65 ? -7.648 -0.748 -1.561 1.00 82.11 65 ALA A C 1
ATOM 524 O O . ALA A 1 65 ? -7.039 -1.706 -2.040 1.00 82.09 65 ALA A O 1
ATOM 526 N N . THR A 1 66 ? -7.216 0.504 -1.646 1.00 128.08 66 THR A N 1
ATOM 527 C CA . THR A 1 66 ? -5.844 0.793 -2.029 1.00 129.38 66 THR A CA 1
ATOM 528 C C . THR A 1 66 ? -4.970 0.328 -0.849 1.00 130.41 66 THR A C 1
ATOM 529 O O . THR A 1 66 ? -5.439 0.349 0.303 1.00 130.40 66 THR A O 1
ATOM 533 N N . PRO A 1 67 ? -3.727 -0.145 -1.137 1.00 122.97 67 PRO A N 1
ATOM 534 C CA . PRO A 1 67 ? -2.731 -0.564 -0.127 1.00 123.49 67 PRO A CA 1
ATOM 535 C C . PRO A 1 67 ? -2.564 0.376 1.069 1.00 123.87 67 PRO A C 1
ATOM 536 O O . PRO A 1 67 ? -2.297 1.575 0.899 1.00 123.76 67 PRO A O 1
ATOM 540 N N . GLY A 1 68 ? -2.740 -0.175 2.269 1.00 124.56 68 GLY A N 1
ATOM 541 C CA . GLY A 1 68 ? -2.760 0.637 3.475 1.00 124.94 68 GLY A CA 1
ATOM 542 C C . GLY A 1 68 ? -4.025 0.597 4.323 1.00 125.30 68 GLY A C 1
ATOM 543 O O . GLY A 1 68 ? -3.937 0.652 5.557 1.00 125.44 68 GLY A O 1
ATOM 544 N N . MET A 1 69 ? -5.197 0.507 3.682 1.00 138.12 69 MET A N 1
ATOM 545 C CA . MET A 1 69 ? -6.480 0.539 4.422 1.00 138.26 69 MET A CA 1
ATOM 546 C C . MET A 1 69 ? -7.248 -0.729 4.110 1.00 138.05 69 MET A C 1
ATOM 547 O O . MET A 1 69 ? -8.485 -0.725 4.059 1.00 138.22 69 MET A O 1
ATOM 552 N N . GLU A 1 70 ? -6.501 -1.814 3.916 1.00 107.58 70 GLU A N 1
ATOM 553 C CA . GLU A 1 70 ? -7.085 -3.154 3.783 1.00 107.34 70 GLU A CA 1
ATOM 554 C C . GLU A 1 70 ? -7.824 -3.554 5.062 1.00 106.18 70 GLU A C 1
ATOM 555 O O . GLU A 1 70 ? -8.670 -4.461 5.049 1.00 105.72 70 GLU A O 1
ATOM 561 N N . ASN A 1 71 ? -7.493 -2.859 6.156 1.00 134.94 71 ASN A N 1
ATOM 562 C CA . ASN A 1 71 ? -8.109 -3.097 7.460 1.00 133.90 71 ASN A CA 1
ATOM 563 C C . ASN A 1 71 ? -9.600 -2.821 7.411 1.00 132.87 71 ASN A C 1
ATOM 564 O O . ASN A 1 71 ? -10.326 -3.027 8.396 1.00 133.06 71 ASN A O 1
ATOM 569 N N . LYS A 1 72 ? -10.002 -2.355 6.237 1.00 111.06 72 LYS A N 1
ATOM 570 C CA . LYS A 1 72 ? -11.380 -2.106 5.907 1.00 109.18 72 LYS A CA 1
ATOM 571 C C . LYS A 1 72 ? -12.024 -0.977 6.685 1.00 107.59 72 LYS A C 1
ATOM 572 O O . LYS A 1 72 ? -11.382 -0.158 7.343 1.00 106.86 72 LYS A O 1
ATOM 578 N N . LYS A 1 73 ? -13.342 -0.944 6.517 1.00 90.79 73 LYS A N 1
ATOM 579 C CA . LYS A 1 73 ? -14.233 0.054 7.072 1.00 90.79 73 LYS A CA 1
ATOM 580 C C . LYS A 1 73 ? -15.476 0.016 6.185 1.00 90.79 73 LYS A C 1
ATOM 581 O O . LYS A 1 73 ? -16.535 0.523 6.555 1.00 175.46 73 LYS A O 1
ATOM 587 N N . GLY A 1 74 ? -15.330 -0.600 5.010 1.00 106.03 74 GLY A N 1
ATOM 588 C CA . GLY A 1 74 ? -16.424 -0.742 4.067 1.00 103.23 74 GLY A CA 1
ATOM 589 C C . GLY A 1 74 ? -17.296 0.489 3.923 1.00 101.40 74 GLY A C 1
ATOM 590 O O . GLY A 1 74 ? -17.870 0.978 4.895 1.00 101.17 74 GLY A O 1
ATOM 591 N N . VAL A 1 75 ? -17.400 0.987 2.696 1.00 89.69 75 VAL A N 1
ATOM 592 C CA . VAL A 1 75 ? -18.215 2.159 2.408 1.00 87.76 75 VAL A CA 1
ATOM 593 C C . VAL A 1 75 ? -19.059 1.911 1.165 1.00 86.26 75 VAL A C 1
ATOM 594 O O . VAL A 1 75 ? -18.682 1.121 0.301 1.00 85.87 75 VAL A O 1
ATOM 598 N N . VAL A 1 76 ? -20.202 2.583 1.081 1.00 78.84 76 VAL A N 1
ATOM 599 C CA . VAL A 1 76 ? -21.092 2.431 -0.061 1.00 77.30 76 VAL A CA 1
ATOM 600 C C . VAL A 1 76 ? -21.474 3.785 -0.625 1.00 76.11 76 VAL A C 1
ATOM 601 O O . VAL A 1 76 ? -22.258 4.508 -0.022 1.00 76.27 76 VAL A O 1
ATOM 605 N N . LEU A 1 77 ? -20.913 4.121 -1.783 1.00 81.13 77 LEU A N 1
ATOM 606 C CA . LEU A 1 77 ? -21.283 5.331 -2.528 1.00 79.60 77 LEU A CA 1
ATOM 607 C C . LEU A 1 77 ? -22.558 5.084 -3.327 1.00 78.62 77 LEU A C 1
ATOM 608 O O . LEU A 1 77 ? -22.707 4.033 -3.970 1.00 78.76 77 LEU A O 1
ATOM 613 N N . GLN A 1 78 ? -23.489 6.032 -3.280 1.00 60.99 78 GLN A N 1
ATOM 614 C CA . GLN A 1 78 ? -24.794 5.765 -3.860 1.00 59.16 78 GLN A CA 1
ATOM 615 C C . GLN A 1 78 ? -25.420 6.948 -4.529 1.00 58.87 78 GLN A C 1
ATOM 616 O O . GLN A 1 78 ? -25.367 8.081 -4.055 1.00 58.56 78 GLN A O 1
ATOM 622 N N . ALA A 1 79 ? -26.012 6.639 -5.663 1.00 69.97 79 ALA A N 1
ATOM 623 C CA . ALA A 1 79 ? -26.720 7.596 -6.482 1.00 69.86 79 ALA A CA 1
ATOM 624 C C . ALA A 1 79 ? -27.799 6.790 -7.194 1.00 69.59 79 ALA A C 1
ATOM 625 O O . ALA A 1 79 ? -27.830 5.549 -7.088 1.00 69.60 79 ALA A O 1
ATOM 627 N N . HIS A 1 80 ? -28.684 7.486 -7.904 1.00 51.78 80 HIS A N 1
ATOM 628 C CA . HIS A 1 80 ? -29.700 6.819 -8.658 1.00 51.05 80 HIS A CA 1
ATOM 629 C C . HIS A 1 80 ? -29.527 7.195 -10.127 1.00 51.63 80 HIS A C 1
ATOM 630 O O . HIS A 1 80 ? -29.136 8.329 -10.451 1.00 51.38 80 HIS A O 1
ATOM 637 N N . ILE A 1 81 ? -29.824 6.220 -10.998 1.00 55.18 81 ILE A N 1
ATOM 638 C CA . ILE A 1 81 ? -29.521 6.248 -12.451 1.00 54.97 81 ILE A CA 1
ATOM 639 C C . ILE A 1 81 ? -30.524 7.060 -13.242 1.00 55.65 81 ILE A C 1
ATOM 640 O O . ILE A 1 81 ? -30.164 7.839 -14.122 1.00 55.03 81 ILE A O 1
ATOM 645 N N . ASP A 1 82 ? -31.795 6.876 -12.924 1.00 72.75 82 ASP A N 1
ATOM 646 C CA . ASP A 1 82 ? -32.822 7.571 -13.668 1.00 74.27 82 ASP A CA 1
ATOM 647 C C . ASP A 1 82 ? -32.735 9.062 -13.471 1.00 75.10 82 ASP A C 1
ATOM 648 O O . ASP A 1 82 ? -32.341 9.546 -12.409 1.00 75.65 82 ASP A O 1
ATOM 653 N N . MET A 1 83 ? -33.072 9.772 -14.532 1.00 66.61 83 MET A N 1
ATOM 654 C CA . MET A 1 83 ? -33.113 11.215 -14.568 1.00 67.76 83 MET A CA 1
ATOM 655 C C . MET A 1 83 ? -34.600 11.534 -14.526 1.00 68.35 83 MET A C 1
ATOM 656 O O . MET A 1 83 ? -35.414 10.612 -14.365 1.00 69.17 83 MET A O 1
ATOM 661 N N . VAL A 1 84 ? -34.976 12.803 -14.662 1.00 53.42 84 VAL A N 1
ATOM 662 C CA . VAL A 1 84 ? -36.388 13.172 -14.750 1.00 54.31 84 VAL A CA 1
ATOM 663 C C . VAL A 1 84 ? -36.703 13.855 -16.075 1.00 55.49 84 VAL A C 1
ATOM 664 O O . VAL A 1 84 ? -36.080 14.869 -16.405 1.00 55.22 84 VAL A O 1
ATOM 668 N N . PRO A 1 85 ? -37.678 13.299 -16.836 1.00 74.03 85 PRO A N 1
ATOM 669 C CA . PRO A 1 85 ? -38.013 13.811 -18.169 1.00 74.82 85 PRO A CA 1
ATOM 670 C C . PRO A 1 85 ? -38.875 15.070 -18.145 1.00 76.12 85 PRO A C 1
ATOM 671 O O . PRO A 1 85 ? -40.066 14.983 -17.887 1.00 76.46 85 PRO A O 1
ATOM 675 N N . GLN A 1 86 ? -38.294 16.237 -18.392 1.00 61.11 86 GLN A N 1
ATOM 676 C CA . GLN A 1 86 ? -39.121 17.425 -18.549 1.00 63.28 86 GLN A CA 1
ATOM 677 C C . GLN A 1 86 ? -38.517 18.334 -19.576 1.00 64.36 86 GLN A C 1
ATOM 678 O O . GLN A 1 86 ? -37.388 18.791 -19.435 1.00 64.31 86 GLN A O 1
ATOM 684 N N . LYS A 1 87 ? -39.299 18.646 -20.581 1.00 80.55 87 LYS A N 1
ATOM 685 C CA . LYS A 1 87 ? -38.830 19.422 -21.685 1.00 80.55 87 LYS A CA 1
ATOM 686 C C . LYS A 1 87 ? -39.450 20.774 -21.613 1.00 80.55 87 LYS A C 1
ATOM 687 O O . LYS A 1 87 ? -40.442 20.992 -20.955 1.00 143.63 87 LYS A O 1
ATOM 693 N N . ASN A 1 88 ? -38.831 21.692 -22.315 1.00 115.96 88 ASN A N 1
ATOM 694 C CA . ASN A 1 88 ? -39.314 23.038 -22.428 1.00 117.60 88 ASN A CA 1
ATOM 695 C C . ASN A 1 88 ? -40.483 22.911 -23.386 1.00 118.77 88 ASN A C 1
ATOM 696 O O . ASN A 1 88 ? -40.451 22.077 -24.302 1.00 119.02 88 ASN A O 1
ATOM 701 N N . GLU A 1 89 ? -41.512 23.725 -23.172 1.00 206.44 89 GLU A N 1
ATOM 702 C CA . GLU A 1 89 ? -42.751 23.631 -23.939 1.00 209.41 89 GLU A CA 1
ATOM 703 C C . GLU A 1 89 ? -42.539 24.384 -25.263 1.00 209.57 89 GLU A C 1
ATOM 704 O O . GLU A 1 89 ? -43.035 25.509 -25.417 1.00 210.36 89 GLU A O 1
ATOM 710 N N . ASP A 1 90 ? -41.750 23.770 -26.152 1.00 106.26 90 ASP A N 1
ATOM 711 C CA . ASP A 1 90 ? -41.400 24.338 -27.454 1.00 106.63 90 ASP A CA 1
ATOM 712 C C . ASP A 1 90 ? -40.016 23.910 -27.997 1.00 106.20 90 ASP A C 1
ATOM 713 O O . ASP A 1 90 ? -39.320 24.717 -28.613 1.00 106.32 90 ASP A O 1
ATOM 718 N N . THR A 1 91 ? -39.626 22.653 -27.777 1.00 90.85 91 THR A N 1
ATOM 719 C CA . THR A 1 91 ? -38.350 22.121 -28.281 1.00 90.06 91 THR A CA 1
ATOM 720 C C . THR A 1 91 ? -38.497 20.621 -28.464 1.00 89.46 91 THR A C 1
ATOM 721 O O . THR A 1 91 ? -39.093 19.954 -27.620 1.00 89.67 91 THR A O 1
ATOM 725 N N . ASP A 1 92 ? -37.934 20.079 -29.534 1.00 101.71 92 ASP A N 1
ATOM 726 C CA . ASP A 1 92 ? -38.100 18.654 -29.821 1.00 100.98 92 ASP A CA 1
ATOM 727 C C . ASP A 1 92 ? -37.167 17.756 -29.002 1.00 100.13 92 ASP A C 1
ATOM 728 O O . ASP A 1 92 ? -35.944 17.830 -29.144 1.00 100.18 92 ASP A O 1
ATOM 733 N N . HIS A 1 93 ? -37.737 16.881 -28.176 1.00 77.87 93 HIS A N 1
ATOM 734 C CA . HIS A 1 93 ? -36.912 15.958 -27.413 1.00 76.94 93 HIS A CA 1
ATOM 735 C C . HIS A 1 93 ? -37.625 14.651 -27.071 1.00 76.83 93 HIS A C 1
ATOM 736 O O . HIS A 1 93 ? -38.529 14.626 -26.232 1.00 76.76 93 HIS A O 1
ATOM 743 N N . ASP A 1 94 ? -37.203 13.559 -27.701 1.00 77.64 94 ASP A N 1
ATOM 744 C CA . ASP A 1 94 ? -37.706 12.256 -27.299 1.00 77.69 94 ASP A CA 1
ATOM 745 C C . ASP A 1 94 ? -36.821 11.750 -26.181 1.00 77.38 94 ASP A C 1
ATOM 746 O O . ASP A 1 94 ? -35.736 11.234 -26.417 1.00 77.43 94 ASP A O 1
ATOM 751 N N . PHE A 1 95 ? -37.285 11.913 -24.953 1.00 73.08 95 PHE A N 1
ATOM 752 C CA . PHE A 1 95 ? -36.513 11.469 -23.800 1.00 72.98 95 PHE A CA 1
ATOM 753 C C . PHE A 1 95 ? -36.040 10.031 -23.903 1.00 72.64 95 PHE A C 1
ATOM 754 O O . PHE A 1 95 ? -34.884 9.758 -23.634 1.00 72.92 95 PHE A O 1
ATOM 762 N N . THR A 1 96 ? -36.897 9.116 -24.331 1.00 80.75 96 THR A N 1
ATOM 763 C CA . THR A 1 96 ? -36.476 7.716 -24.435 1.00 80.88 96 THR A CA 1
ATOM 764 C C . THR A 1 96 ? -35.256 7.609 -25.336 1.00 80.62 96 THR A C 1
ATOM 765 O O . THR A 1 96 ? -34.422 6.739 -25.132 1.00 80.47 96 THR A O 1
ATOM 769 N N . GLN A 1 97 ? -35.149 8.500 -26.319 1.00 88.60 97 GLN A N 1
ATOM 770 C CA . GLN A 1 97 ? -34.126 8.364 -27.365 1.00 88.98 97 GLN A CA 1
ATOM 771 C C . GLN A 1 97 ? -33.020 9.417 -27.496 1.00 88.24 97 GLN A C 1
ATOM 772 O O . GLN A 1 97 ? -31.888 9.079 -27.869 1.00 88.48 97 GLN A O 1
ATOM 778 N N . ASP A 1 98 ? -33.347 10.673 -27.195 1.00 94.53 98 ASP A N 1
ATOM 779 C CA . ASP A 1 98 ? -32.410 11.791 -27.338 1.00 93.15 98 ASP A CA 1
ATOM 780 C C . ASP A 1 98 ? -31.507 12.067 -26.125 1.00 92.11 98 ASP A C 1
ATOM 781 O O . ASP A 1 98 ? -31.927 11.888 -24.964 1.00 91.50 98 ASP A O 1
ATOM 786 N N . PRO A 1 99 ? -30.255 12.501 -26.407 1.00 90.66 99 PRO A N 1
ATOM 787 C CA . PRO A 1 99 ? -29.234 12.836 -25.424 1.00 89.53 99 PRO A CA 1
ATOM 788 C C . PRO A 1 99 ? -29.467 14.213 -24.814 1.00 88.31 99 PRO A C 1
ATOM 789 O O . PRO A 1 99 ? -30.081 15.067 -25.450 1.00 88.32 99 PRO A O 1
ATOM 793 N N . ILE A 1 100 ? -28.981 14.424 -23.596 1.00 72.37 100 ILE A N 1
ATOM 794 C CA . ILE A 1 100 ? -28.989 15.755 -23.006 1.00 71.23 100 ILE A CA 1
ATOM 795 C C . ILE A 1 100 ? -27.868 16.577 -23.627 1.00 70.98 100 ILE A C 1
ATOM 796 O O . ILE A 1 100 ? -26.719 16.124 -23.733 1.00 70.86 100 ILE A O 1
ATOM 801 N N . GLN A 1 101 ? -28.184 17.785 -24.054 1.00 73.86 101 GLN A N 1
ATOM 802 C CA . GLN A 1 101 ? -27.131 18.626 -24.570 1.00 73.65 101 GLN A CA 1
ATOM 803 C C . GLN A 1 101 ? -26.710 19.583 -23.463 1.00 73.33 101 GLN A C 1
ATOM 804 O O . GLN A 1 101 ? -27.229 20.689 -23.395 1.00 73.90 101 GLN A O 1
ATOM 810 N N . PRO A 1 102 ? -25.756 19.178 -22.600 1.00 85.65 102 PRO A N 1
ATOM 811 C CA . PRO A 1 102 ? -25.372 20.118 -21.552 1.00 84.78 102 PRO A CA 1
ATOM 812 C C . PRO A 1 102 ? -24.549 21.239 -22.170 1.00 84.41 102 PRO A C 1
ATOM 813 O O . PRO A 1 102 ? -23.853 21.013 -23.170 1.00 84.60 102 PRO A O 1
ATOM 817 N N . TYR A 1 103 ? -24.644 22.439 -21.608 1.00 60.58 103 TYR A N 1
ATOM 818 C CA . TYR A 1 103 ? -23.791 23.540 -22.030 1.00 59.88 103 TYR A CA 1
ATOM 819 C C . TYR A 1 103 ? -23.372 24.392 -20.837 1.00 60.45 103 TYR A C 1
ATOM 820 O O . TYR A 1 103 ? -23.942 24.277 -19.750 1.00 60.45 103 TYR A O 1
ATOM 829 N N . ILE A 1 104 ? -22.360 25.234 -21.037 1.00 74.70 104 ILE A N 1
ATOM 830 C CA . ILE A 1 104 ? -21.839 26.073 -19.961 1.00 75.20 104 ILE A CA 1
ATOM 831 C C . ILE A 1 104 ? -22.266 27.527 -20.127 1.00 76.07 104 ILE A C 1
ATOM 832 O O . ILE A 1 104 ? -21.964 28.144 -21.142 1.00 76.42 104 ILE A O 1
ATOM 837 N N . ASP A 1 105 ? -22.958 28.071 -19.129 1.00 88.08 105 ASP A N 1
ATOM 838 C CA . ASP A 1 105 ? -23.338 29.476 -19.138 1.00 89.14 105 ASP A CA 1
ATOM 839 C C . ASP A 1 105 ? -22.988 30.091 -17.799 1.00 89.19 105 ASP A C 1
ATOM 840 O O . ASP A 1 105 ? -23.793 30.012 -16.861 1.00 89.38 105 ASP A O 1
ATOM 845 N N . GLY A 1 106 ? -21.790 30.680 -17.714 1.00 77.04 106 GLY A N 1
ATOM 846 C CA . GLY A 1 106 ? -21.324 31.387 -16.511 1.00 77.02 106 GLY A CA 1
ATOM 847 C C . GLY A 1 106 ? -20.811 30.525 -15.372 1.00 77.00 106 GLY A C 1
ATOM 848 O O . GLY A 1 106 ? -19.824 29.832 -15.509 1.00 77.23 106 GLY A O 1
ATOM 849 N N . GLU A 1 107 ? -21.490 30.572 -14.239 1.00 69.96 107 GLU A N 1
ATOM 850 C CA . GLU A 1 107 ? -21.095 29.813 -13.064 1.00 70.59 107 GLU A CA 1
ATOM 851 C C . GLU A 1 107 ? -21.864 28.482 -13.015 1.00 70.15 107 GLU A C 1
ATOM 852 O O . GLU A 1 107 ? -21.784 27.722 -12.037 1.00 69.97 107 GLU A O 1
ATOM 858 N N . TRP A 1 108 ? -22.579 28.209 -14.108 1.00 75.40 108 TRP A N 1
ATOM 859 C CA . TRP A 1 108 ? -23.573 27.130 -14.203 1.00 75.49 108 TRP A CA 1
ATOM 860 C C . TRP A 1 108 ? -23.428 26.249 -15.442 1.00 76.04 108 TRP A C 1
ATOM 861 O O . TRP A 1 108 ? -22.894 26.666 -16.469 1.00 76.51 108 TRP A O 1
ATOM 872 N N . VAL A 1 109 ? -23.944 25.032 -15.352 1.00 79.57 109 VAL A N 1
ATOM 873 C CA . VAL A 1 109 ? -24.072 24.176 -16.511 1.00 79.93 109 VAL A CA 1
ATOM 874 C C . VAL A 1 109 ? -25.514 23.750 -16.554 1.00 80.19 109 VAL A C 1
ATOM 875 O O . VAL A 1 109 ? -26.018 23.183 -15.582 1.00 80.25 109 VAL A O 1
ATOM 879 N N . THR A 1 110 ? -26.180 24.049 -17.667 1.00 80.81 110 THR A N 1
ATOM 880 C CA . THR A 1 110 ? -27.576 23.647 -17.879 1.00 81.04 110 THR A CA 1
ATOM 881 C C . THR A 1 110 ? -27.733 22.974 -19.256 1.00 81.39 110 THR A C 1
ATOM 882 O O . THR A 1 110 ? -26.828 23.040 -20.086 1.00 81.63 110 THR A O 1
ATOM 886 N N . ALA A 1 111 ? -28.851 22.287 -19.468 1.00 76.52 111 ALA A N 1
ATOM 887 C CA . ALA A 1 111 ? -29.201 21.751 -20.777 1.00 76.60 111 ALA A CA 1
ATOM 888 C C . ALA A 1 111 ? -30.263 22.650 -21.326 1.00 76.86 111 ALA A C 1
ATOM 889 O O . ALA A 1 111 ? -31.067 23.176 -20.559 1.00 76.95 111 ALA A O 1
ATOM 891 N N . LYS A 1 112 ? -30.315 22.847 -22.635 1.00 102.06 112 LYS A N 1
ATOM 892 C CA . LYS A 1 112 ? -31.425 23.686 -23.099 1.00 103.00 112 LYS A CA 1
ATOM 893 C C . LYS A 1 112 ? -32.686 22.991 -23.613 1.00 102.83 112 LYS A C 1
ATOM 894 O O . LYS A 1 112 ? -32.646 22.021 -24.388 1.00 102.87 112 LYS A O 1
ATOM 900 N N . GLY A 1 113 ? -33.804 23.532 -23.136 1.00 95.70 113 GLY A N 1
ATOM 901 C CA . GLY A 1 113 ? -35.105 23.014 -23.435 1.00 94.70 113 GLY A CA 1
ATOM 902 C C . GLY A 1 113 ? -35.339 21.709 -22.715 1.00 93.94 113 GLY A C 1
ATOM 903 O O . GLY A 1 113 ? -36.271 20.979 -23.068 1.00 94.68 113 GLY A O 1
ATOM 904 N N . THR A 1 114 ? -34.519 21.399 -21.705 1.00 83.50 114 THR A N 1
ATOM 905 C CA . THR A 1 114 ? -34.662 20.105 -21.019 1.00 82.09 114 THR A CA 1
ATOM 906 C C . THR A 1 114 ? -34.013 19.993 -19.618 1.00 80.75 114 T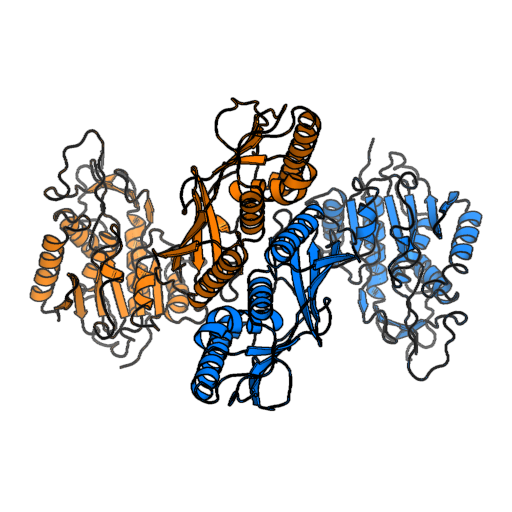HR A C 1
ATOM 907 O O . THR A 1 114 ? -32.987 20.615 -19.355 1.00 80.82 114 THR A O 1
ATOM 911 N N . THR A 1 115 ? -34.614 19.198 -18.729 1.00 77.36 115 THR A N 1
ATOM 912 C CA . THR A 1 115 ? -33.969 18.838 -17.466 1.00 75.91 115 THR A CA 1
ATOM 913 C C . THR A 1 115 ? -32.581 18.302 -17.756 1.00 74.85 115 THR A C 1
ATOM 914 O O . THR A 1 115 ? -32.395 17.646 -18.775 1.00 74.88 115 THR A O 1
ATOM 918 N N . LEU A 1 116 ? -31.628 18.561 -16.849 1.00 57.30 116 LEU A N 1
ATOM 919 C CA . LEU A 1 116 ? -30.230 18.216 -17.061 1.00 55.59 116 LEU A CA 1
ATOM 920 C C . LEU A 1 116 ? -29.820 16.912 -16.441 1.00 54.86 116 LEU A C 1
ATOM 921 O O . LEU A 1 116 ? -28.860 16.315 -16.879 1.00 54.62 116 LEU A O 1
ATOM 926 N N . GLY A 1 117 ? -30.532 16.460 -15.417 1.00 65.71 117 GLY A N 1
ATOM 927 C CA . GLY A 1 117 ? -30.202 15.178 -14.781 1.00 65.42 117 GLY A CA 1
ATOM 928 C C . GLY A 1 117 ? -28.931 15.274 -13.960 1.00 65.51 117 GLY A C 1
ATOM 929 O O . GLY A 1 117 ? -28.352 14.262 -13.559 1.00 65.37 117 GLY A O 1
ATOM 930 N N . ALA A 1 118 ? -28.494 16.503 -13.703 1.00 83.76 118 ALA A N 1
ATOM 931 C CA . ALA A 1 118 ? -27.324 16.731 -12.868 1.00 83.35 118 ALA A CA 1
ATOM 932 C C . ALA A 1 118 ? -27.489 15.970 -11.560 1.00 83.24 118 ALA A C 1
ATOM 933 O O . ALA A 1 118 ? -26.527 15.763 -10.820 1.00 83.15 118 ALA A O 1
ATOM 935 N N . ASP A 1 119 ? -28.721 15.554 -11.286 1.00 80.95 119 ASP A N 1
ATOM 936 C CA . ASP A 1 119 ? -29.030 14.782 -10.090 1.00 80.50 119 ASP A CA 1
ATOM 937 C C . ASP A 1 119 ? -29.370 13.343 -10.460 1.00 81.10 119 ASP A C 1
ATOM 938 O O . ASP A 1 119 ? -30.454 13.061 -10.970 1.00 80.49 119 ASP A O 1
ATOM 943 N N . ASN A 1 120 ? -28.453 12.422 -10.188 1.00 136.71 120 ASN A N 1
ATOM 944 C CA . ASN A 1 120 ? -27.170 12.762 -9.597 1.00 136.46 120 ASN A CA 1
ATOM 945 C C . ASN A 1 120 ? -26.074 12.779 -10.652 1.00 136.49 120 ASN A C 1
ATOM 946 O O . ASN A 1 120 ? -24.918 12.473 -10.362 1.00 136.80 120 ASN A O 1
ATOM 951 N N . GLY A 1 121 ? -26.446 13.132 -11.879 1.00 94.04 121 GLY A N 1
ATOM 952 C CA . GLY A 1 121 ? -25.474 13.258 -12.947 1.00 94.02 121 GLY A CA 1
ATOM 953 C C . GLY A 1 121 ? -24.213 13.838 -12.346 1.00 93.53 121 GLY A C 1
ATOM 954 O O . GLY A 1 121 ? -23.111 13.657 -12.866 1.00 93.58 121 GLY A O 1
ATOM 955 N N . ILE A 1 122 ? -24.390 14.536 -11.230 1.00 103.77 122 ILE A N 1
ATOM 956 C CA . ILE A 1 122 ? -23.278 15.078 -10.470 1.00 103.19 122 ILE A CA 1
ATOM 957 C C . ILE A 1 122 ? -22.919 14.136 -9.326 1.00 103.87 122 ILE A C 1
ATOM 958 O O . ILE A 1 122 ? -21.835 14.233 -8.752 1.00 104.54 122 ILE A O 1
ATOM 963 N N . GLY A 1 123 ? -23.829 13.221 -8.996 1.00 60.82 123 GLY A N 1
ATOM 964 C CA . GLY A 1 123 ? -23.563 12.269 -7.934 1.00 61.05 123 GLY A CA 1
ATOM 965 C C . GLY A 1 123 ? -23.003 10.936 -8.397 1.00 61.78 123 GLY A C 1
ATOM 966 O O . GLY A 1 123 ? -22.057 10.398 -7.802 1.00 61.81 123 GLY A O 1
ATOM 967 N N . MET A 1 124 ? -23.577 10.396 -9.468 1.00 67.26 124 MET A N 1
ATOM 968 C CA . MET A 1 124 ? -23.176 9.069 -9.952 1.00 67.99 124 MET A CA 1
ATOM 969 C C . MET A 1 124 ? -21.906 9.087 -10.762 1.00 67.28 124 MET A C 1
ATOM 970 O O . MET A 1 124 ? -21.128 8.146 -10.687 1.00 67.00 124 MET A O 1
ATOM 975 N N . ALA A 1 125 ? -21.710 10.150 -11.540 1.00 62.22 125 ALA A N 1
ATOM 976 C CA . ALA A 1 125 ? -20.430 10.374 -12.211 1.00 62.58 125 ALA A CA 1
ATOM 977 C C . ALA A 1 125 ? -19.324 10.390 -11.151 1.00 62.81 125 ALA A C 1
ATOM 978 O O . ALA A 1 125 ? -18.285 9.734 -11.283 1.00 62.30 125 ALA A O 1
ATOM 980 N N . SER A 1 126 ? -19.591 11.134 -10.087 1.00 81.34 126 SER A N 1
ATOM 981 C CA . SER A 1 126 ? -18.773 11.132 -8.906 1.00 81.81 126 SER A CA 1
ATOM 982 C C . SER A 1 126 ? -18.457 9.695 -8.507 1.00 82.59 126 SER A C 1
ATOM 983 O O . SER A 1 126 ? -17.297 9.323 -8.389 1.00 82.52 126 SER A O 1
ATOM 986 N N . CYS A 1 127 ? -19.489 8.880 -8.320 1.00 65.95 127 CYS A N 1
ATOM 987 C CA . CYS A 1 127 ? -19.270 7.494 -7.928 1.00 66.87 127 CYS A CA 1
ATOM 988 C C . CYS A 1 127 ? -18.312 6.837 -8.887 1.00 66.75 127 CYS A C 1
ATOM 989 O O . CYS A 1 127 ? -17.328 6.233 -8.484 1.00 66.40 127 CYS A O 1
ATOM 992 N N . LEU A 1 128 ? -18.613 6.989 -10.167 1.00 75.18 128 LEU A N 1
ATOM 993 C CA . LEU A 1 128 ? -17.805 6.426 -11.228 1.00 75.77 128 LEU A CA 1
ATOM 994 C C . LEU A 1 128 ? -16.380 6.962 -11.282 1.00 76.32 128 LEU A C 1
ATOM 995 O O . LEU A 1 128 ? -15.442 6.217 -11.560 1.00 76.56 128 LEU A O 1
ATOM 1000 N N . ALA A 1 129 ? -16.224 8.255 -11.036 1.00 65.56 129 ALA A N 1
ATOM 1001 C CA . ALA A 1 129 ? -14.898 8.837 -10.943 1.00 66.00 129 ALA A CA 1
ATOM 1002 C C . ALA A 1 129 ? -14.060 8.125 -9.876 1.00 66.28 129 ALA A C 1
ATOM 1003 O O . ALA A 1 129 ? -12.956 7.704 -10.161 1.00 66.66 129 ALA A O 1
ATOM 1005 N N . VAL A 1 130 ? -14.587 7.970 -8.667 1.00 80.25 130 VAL A N 1
ATOM 1006 C CA . VAL A 1 130 ? -13.882 7.249 -7.584 1.00 80.92 130 VAL A CA 1
ATOM 1007 C C . VAL A 1 130 ? -13.489 5.824 -7.998 1.00 81.38 130 VAL A C 1
ATOM 1008 O O . VAL A 1 130 ? -12.368 5.390 -7.749 1.00 81.60 130 VAL A O 1
ATOM 1012 N N . LEU A 1 131 ? -14.397 5.098 -8.630 1.00 83.18 131 LEU A N 1
ATOM 1013 C CA . LEU A 1 131 ? -14.061 3.764 -9.088 1.00 83.94 131 LEU A CA 1
ATOM 1014 C C . LEU A 1 131 ? -12.842 3.780 -10.017 1.00 84.69 131 LEU A C 1
ATOM 1015 O O . LEU A 1 131 ? -11.907 3.009 -9.806 1.00 85.07 131 LEU A O 1
ATOM 1020 N N . ALA A 1 132 ? -12.851 4.667 -11.017 1.00 72.88 132 ALA A N 1
ATOM 1021 C CA . ALA A 1 132 ? -11.752 4.805 -11.970 1.00 73.49 132 ALA A CA 1
ATOM 1022 C C . ALA A 1 132 ? -10.488 5.415 -11.367 1.00 74.49 132 ALA A C 1
ATOM 1023 O O . ALA A 1 132 ? -9.386 5.057 -11.770 1.00 75.04 132 ALA A O 1
ATOM 1025 N N . SER A 1 133 ? -10.637 6.320 -10.405 1.00 85.10 133 SER A N 1
ATOM 1026 C CA . SER A 1 133 ? -9.495 7.006 -9.776 1.00 86.39 133 SER A CA 1
ATOM 1027 C C . SER A 1 133 ? -8.366 6.081 -9.319 1.00 87.59 133 SER A C 1
ATOM 1028 O O . SER A 1 133 ? -8.618 5.050 -8.690 1.00 87.99 133 SER A O 1
ATOM 1031 N N . LYS A 1 134 ? -7.122 6.458 -9.622 1.00 85.53 134 LYS A N 1
ATOM 1032 C CA . LYS A 1 134 ? -5.950 5.654 -9.206 1.00 86.72 134 LYS A CA 1
ATOM 1033 C C . LYS A 1 134 ? -5.238 6.162 -7.940 1.00 87.11 134 LYS A C 1
ATOM 1034 O O . LYS A 1 134 ? -4.407 5.457 -7.359 1.00 87.11 134 LYS A O 1
ATOM 1040 N N . GLU A 1 135 ? -5.586 7.361 -7.495 1.00 93.81 135 GLU A N 1
ATOM 1041 C CA . GLU A 1 135 ? -4.819 8.000 -6.443 1.00 94.93 135 GLU A CA 1
ATOM 1042 C C . GLU A 1 135 ? -5.585 8.480 -5.213 1.00 94.83 135 GLU A C 1
ATOM 1043 O O . GLU A 1 135 ? -5.074 9.320 -4.460 1.00 95.07 135 GLU A O 1
ATOM 1049 N N . ILE A 1 136 ? -6.799 7.964 -5.010 1.00 86.15 136 ILE A N 1
ATOM 1050 C CA . ILE A 1 136 ? -7.497 8.183 -3.751 1.00 85.75 136 ILE A CA 1
ATOM 1051 C C . ILE A 1 136 ? -7.164 6.954 -2.933 1.00 85.71 136 ILE A C 1
ATOM 1052 O O . ILE A 1 136 ? -7.396 5.821 -3.363 1.00 85.45 136 ILE A O 1
ATOM 1057 N N . LYS A 1 137 ? -6.605 7.201 -1.755 1.00 95.34 137 LYS A N 1
ATOM 1058 C CA . LYS A 1 137 ? -6.237 6.147 -0.817 1.00 95.41 137 LYS A CA 1
ATOM 1059 C C . LYS A 1 137 ? -7.471 5.780 -0.015 1.00 95.01 137 LYS A C 1
ATOM 1060 O O . LYS A 1 137 ? -7.647 6.261 1.100 1.00 94.97 137 LYS A O 1
ATOM 1066 N N . HIS A 1 138 ? -8.323 4.935 -0.590 1.00 83.47 138 HIS A N 1
ATOM 1067 C CA . HIS A 1 138 ? -9.567 4.528 0.067 1.00 83.07 138 HIS A CA 1
ATOM 1068 C C . HIS A 1 138 ? -9.530 3.115 0.642 1.00 83.11 138 HIS A C 1
ATOM 1069 O O . HIS A 1 138 ? -8.692 2.302 0.250 1.00 83.29 138 HIS A O 1
ATOM 1076 N N . GLY A 1 139 ? -10.444 2.839 1.572 1.00 87.80 139 GLY A N 1
ATOM 1077 C CA . GLY A 1 139 ? -10.660 1.488 2.097 1.00 87.87 139 GLY A CA 1
ATOM 1078 C C . GLY A 1 139 ? -11.558 0.747 1.115 1.00 87.99 139 GLY A C 1
ATOM 1079 O O . GLY A 1 139 ? -11.872 1.283 0.048 1.00 88.20 139 GLY A O 1
ATOM 1080 N N . PRO A 1 140 ? -11.992 -0.483 1.462 1.00 98.35 140 PRO A N 1
ATOM 1081 C CA . PRO A 1 140 ? -12.880 -1.233 0.553 1.00 98.15 140 PRO A CA 1
ATOM 1082 C C . PRO A 1 140 ? -14.120 -0.471 0.123 1.00 97.86 140 PRO A C 1
ATOM 1083 O O . PRO A 1 140 ? -14.622 0.358 0.897 1.00 98.01 140 PRO A O 1
ATOM 1087 N N . ILE A 1 141 ? -14.615 -0.731 -1.087 1.00 95.37 141 ILE A N 1
ATOM 1088 C CA . ILE A 1 141 ? -15.705 0.088 -1.612 1.00 94.82 141 ILE A CA 1
ATOM 1089 C C . ILE A 1 141 ? -16.753 -0.619 -2.470 1.00 94.08 141 ILE A C 1
ATOM 1090 O O . ILE A 1 141 ? -16.440 -1.430 -3.345 1.00 94.04 141 ILE A O 1
ATOM 1095 N N . GLU A 1 142 ? -18.005 -0.278 -2.184 1.00 87.20 142 GLU A N 1
ATOM 1096 C CA . GLU A 1 142 ? -19.154 -0.697 -2.969 1.00 86.51 142 GLU A CA 1
ATOM 1097 C C . GLU A 1 142 ? -19.827 0.550 -3.510 1.00 85.39 142 GLU A C 1
ATOM 1098 O O . GLU A 1 142 ? -19.870 1.579 -2.840 1.00 85.15 142 GLU A O 1
ATOM 1104 N N . VAL A 1 143 ? -20.318 0.467 -4.737 1.00 77.62 143 VAL A N 1
ATOM 1105 C CA . VAL A 1 143 ? -21.122 1.532 -5.296 1.00 76.49 143 VAL A CA 1
ATOM 1106 C C . VAL A 1 143 ? -22.507 0.974 -5.524 1.00 75.92 143 VAL A C 1
ATOM 1107 O O . VAL A 1 143 ? -22.652 -0.117 -6.078 1.00 76.02 143 VAL A O 1
ATOM 1111 N N . LEU A 1 144 ? -23.521 1.710 -5.082 1.00 63.32 144 LEU A N 1
ATOM 1112 C CA . LEU A 1 144 ? -24.895 1.311 -5.337 1.00 62.72 144 LEU A CA 1
ATOM 1113 C C . LEU A 1 144 ? -25.573 2.273 -6.285 1.00 62.38 144 LEU A C 1
ATOM 1114 O O . LEU A 1 144 ? -25.718 3.456 -5.981 1.00 62.44 144 LEU A O 1
ATOM 1119 N N . LEU A 1 145 ? -26.004 1.770 -7.428 1.00 67.50 145 LEU A N 1
ATOM 1120 C CA . LEU A 1 145 ? -26.717 2.616 -8.351 1.00 67.80 145 LEU A CA 1
ATOM 1121 C C . LEU A 1 145 ? -28.147 2.150 -8.449 1.00 68.63 145 LEU A C 1
ATOM 1122 O O . LEU A 1 145 ? -28.443 1.154 -9.119 1.00 69.21 145 LEU A O 1
ATOM 1127 N N . THR A 1 146 ? -29.033 2.874 -7.768 1.00 64.79 146 THR A N 1
ATOM 1128 C CA . THR A 1 146 ? -30.440 2.502 -7.699 1.00 64.86 146 THR A CA 1
ATOM 1129 C C . THR A 1 146 ? -31.236 3.030 -8.866 1.00 65.88 146 THR A C 1
ATOM 1130 O O . THR A 1 146 ? -30.944 4.087 -9.432 1.00 65.13 146 THR A O 1
ATOM 1134 N N . ILE A 1 147 ? -32.263 2.255 -9.193 1.00 100.42 147 ILE A N 1
ATOM 1135 C CA . ILE A 1 147 ? -33.159 2.518 -10.296 1.00 102.42 147 ILE A CA 1
ATOM 1136 C C . ILE A 1 147 ? -34.375 3.237 -9.748 1.00 103.93 147 ILE A C 1
ATOM 1137 O O . ILE A 1 147 ? -34.975 2.786 -8.743 1.00 104.31 147 ILE A O 1
ATOM 1142 N N . ASP A 1 148 ? -34.716 4.374 -10.373 1.00 107.82 148 ASP A N 1
ATOM 1143 C CA . ASP A 1 148 ? -35.958 5.073 -10.061 1.00 109.33 148 ASP A CA 1
ATOM 1144 C C . ASP A 1 148 ? -35.925 5.800 -8.711 1.00 109.92 148 ASP A C 1
ATOM 1145 O O . ASP A 1 148 ? -36.027 5.162 -7.656 1.00 132.57 148 ASP A O 1
ATOM 1150 N N . GLU A 1 149 ? -35.736 7.119 -8.740 1.00 97.63 149 GLU A N 1
ATOM 1151 C CA . GLU A 1 149 ? -36.007 7.937 -7.555 1.00 98.13 149 GLU A CA 1
ATOM 1152 C C . GLU A 1 149 ? -37.307 8.661 -7.829 1.00 98.47 149 GLU A C 1
ATOM 1153 O O . GLU A 1 149 ? -38.121 8.841 -6.907 1.00 98.95 149 GLU A O 1
ATOM 1159 N N . GLU A 1 150 ? -37.504 9.054 -9.095 1.00 103.05 150 GLU A N 1
ATOM 1160 C CA . GLU A 1 150 ? -38.638 9.920 -9.478 1.00 103.33 150 GLU A CA 1
ATOM 1161 C C . GLU A 1 150 ? -39.878 9.186 -10.032 1.00 102.61 150 GLU A C 1
ATOM 1162 O O . GLU A 1 150 ? -40.764 9.798 -10.640 1.00 102.62 150 GLU A O 1
ATOM 1168 N N . ALA A 1 151 ? -39.941 7.878 -9.812 1.00 109.33 151 ALA A N 1
ATOM 1169 C CA . ALA A 1 151 ? -41.166 7.133 -10.050 1.00 108.47 151 ALA A CA 1
ATOM 1170 C C . ALA A 1 151 ? -41.404 6.201 -8.870 1.00 107.97 151 ALA A C 1
ATOM 1171 O O . ALA A 1 151 ? -41.281 4.976 -8.994 1.00 108.21 151 ALA A O 1
ATOM 1173 N N . GLY A 1 152 ? -41.723 6.777 -7.716 1.00 86.86 152 GLY A N 1
ATOM 1174 C CA . GLY A 1 152 ? -41.988 5.962 -6.538 1.00 86.33 152 GLY A CA 1
ATOM 1175 C C . GLY A 1 152 ? -40.795 5.184 -6.022 1.00 85.81 152 GLY A C 1
ATOM 1176 O O . GLY A 1 152 ? -40.938 4.241 -5.249 1.00 85.17 152 GLY A O 1
ATOM 1177 N N . MET A 1 153 ? -39.616 5.601 -6.474 1.00 88.36 153 MET A N 1
ATOM 1178 C CA . MET A 1 153 ? -38.330 5.031 -6.060 1.00 88.66 153 MET A CA 1
ATOM 1179 C C . MET A 1 153 ? -38.336 3.510 -5.950 1.00 88.47 153 MET A C 1
ATOM 1180 O O . MET A 1 153 ? -37.821 2.932 -4.984 1.00 88.31 153 MET A O 1
ATOM 1185 N N . THR A 1 154 ? -38.891 2.869 -6.973 1.00 78.64 154 THR A N 1
ATOM 1186 C CA . THR A 1 154 ? -38.985 1.410 -7.003 1.00 78.69 154 THR A CA 1
ATOM 1187 C C . THR A 1 154 ? -37.705 0.706 -6.506 1.00 78.97 154 THR A C 1
ATOM 1188 O O . THR A 1 154 ? -37.761 -0.137 -5.595 1.00 78.57 154 THR A O 1
ATOM 1192 N N . GLY A 1 155 ? -36.568 1.104 -7.079 1.00 67.74 155 GLY A N 1
ATOM 1193 C CA . GLY A 1 155 ? -35.281 0.474 -6.825 1.00 68.53 155 GLY A CA 1
ATOM 1194 C C . GLY A 1 155 ? -34.835 0.560 -5.383 1.00 69.40 155 GLY A C 1
ATOM 1195 O O . GLY A 1 155 ? -34.091 -0.311 -4.911 1.00 69.02 155 GLY A O 1
ATOM 1196 N N . ALA A 1 156 ? -35.304 1.590 -4.674 1.00 82.40 156 ALA A N 1
ATOM 1197 C CA . ALA A 1 156 ? -34.844 1.846 -3.313 1.00 83.41 156 ALA A CA 1
ATOM 1198 C C . ALA A 1 156 ? -35.221 0.781 -2.268 1.00 84.49 156 ALA A C 1
ATOM 1199 O O . ALA A 1 156 ? -34.386 0.448 -1.437 1.00 84.58 156 ALA A O 1
ATOM 1201 N N . PHE A 1 157 ? -36.441 0.227 -2.282 1.00 106.50 157 PHE A N 1
ATOM 1202 C CA . PHE A 1 157 ? -36.625 -1.081 -1.609 1.00 107.49 157 PHE A CA 1
ATOM 1203 C C . PHE A 1 157 ? -36.583 -2.175 -2.653 1.00 108.27 157 PHE A C 1
ATOM 1204 O O . PHE A 1 157 ? -37.125 -3.252 -2.445 1.00 108.56 157 PHE A O 1
ATOM 1212 N N . GLY A 1 158 ? -35.917 -1.900 -3.770 1.00 105.07 158 GLY A N 1
ATOM 1213 C CA . GLY A 1 158 ? -35.709 -2.903 -4.781 1.00 106.02 158 GLY A CA 1
ATOM 1214 C C . GLY A 1 158 ? -35.281 -4.212 -4.144 1.00 106.91 158 GLY A C 1
ATOM 1215 O O . GLY A 1 158 ? -35.851 -5.270 -4.460 1.00 107.06 158 GLY A O 1
ATOM 1216 N N . LEU A 1 159 ? -34.247 -4.164 -3.300 1.00 116.60 159 LEU A N 1
ATOM 1217 C CA . LEU A 1 159 ? -33.644 -5.371 -2.712 1.00 117.33 159 LEU A CA 1
ATOM 1218 C C . LEU A 1 159 ? -33.299 -5.127 -1.236 1.00 117.22 159 LEU A C 1
ATOM 1219 O O . LEU A 1 159 ? -33.668 -4.094 -0.678 1.00 171.69 159 LEU A O 1
ATOM 1224 N N . GLU A 1 160 ? -32.602 -6.080 -0.618 1.00 91.35 160 GLU A N 1
ATOM 1225 C CA . GLU A 1 160 ? -32.344 -6.053 0.825 1.00 91.78 160 GLU A CA 1
ATOM 1226 C C . GLU A 1 160 ? -30.928 -6.592 1.086 1.00 91.61 160 GLU A C 1
ATOM 1227 O O . GLU A 1 160 ? -30.143 -6.809 0.162 1.00 91.42 160 GLU A O 1
ATOM 1233 N N . ALA A 1 161 ? -30.631 -6.781 2.370 1.00 107.53 161 ALA A N 1
ATOM 1234 C CA . ALA A 1 161 ? -29.301 -7.145 2.870 1.00 107.52 161 ALA A CA 1
ATOM 1235 C C . ALA A 1 161 ? -28.552 -8.364 2.327 1.00 107.80 161 ALA A C 1
ATOM 1236 O O . ALA A 1 161 ? -29.126 -9.226 1.660 1.00 108.08 161 ALA A O 1
ATOM 1238 N N . GLY A 1 162 ? -27.261 -8.432 2.635 1.00 129.09 162 GLY A N 1
ATOM 1239 C CA . GLY A 1 162 ? -26.421 -9.519 2.170 1.00 129.10 162 GLY A CA 1
ATOM 1240 C C . GLY A 1 162 ? -25.855 -9.180 0.807 1.00 129.05 162 GLY A C 1
ATOM 1241 O O . GLY A 1 162 ? -25.259 -10.025 0.137 1.00 129.14 162 GLY A O 1
ATOM 1242 N N . TRP A 1 163 ? -26.048 -7.932 0.401 1.00 104.86 163 TRP A N 1
ATOM 1243 C CA . TRP A 1 163 ? -25.571 -7.461 -0.887 1.00 104.45 163 TRP A CA 1
ATOM 1244 C C . TRP A 1 163 ? -24.535 -6.408 -0.635 1.00 104.23 163 TRP A C 1
ATOM 1245 O O . TRP A 1 163 ? -23.745 -6.093 -1.522 1.00 104.66 163 TRP A O 1
ATOM 1256 N N . LEU A 1 164 ? -24.517 -5.887 0.589 1.00 85.27 164 LEU A N 1
ATOM 1257 C CA . LEU A 1 164 ? -23.504 -4.925 0.974 1.00 84.96 164 LEU A CA 1
ATOM 1258 C C . LEU A 1 164 ? -22.861 -5.390 2.272 1.00 85.16 164 LEU A C 1
ATOM 1259 O O . LEU A 1 164 ? -23.468 -6.170 3.035 1.00 85.42 164 LEU A O 1
ATOM 1264 N N . LYS A 1 165 ? -21.613 -4.942 2.487 1.00 116.94 165 LYS A N 1
ATOM 1265 C CA . LYS A 1 165 ? -21.066 -4.817 3.837 1.00 116.30 165 LYS A CA 1
ATOM 1266 C C . LYS A 1 165 ? -20.634 -3.358 4.023 1.00 115.75 165 LYS A C 1
ATOM 1267 O O . LYS A 1 165 ? -20.707 -2.551 3.084 1.00 115.63 165 LYS A O 1
ATOM 1273 N N . GLY A 1 166 ? -20.186 -3.027 5.229 1.00 120.50 166 GLY A N 1
ATOM 1274 C CA . GLY A 1 166 ? -19.746 -1.678 5.535 1.00 119.93 166 GLY A CA 1
ATOM 1275 C C . GLY A 1 166 ? -20.959 -0.992 6.131 1.00 119.55 166 GLY A C 1
ATOM 1276 O O . GLY A 1 166 ? -21.974 -0.811 5.459 1.00 119.50 166 GLY A O 1
ATOM 1277 N N . ASP A 1 167 ? -20.853 -0.610 7.399 1.00 139.39 167 ASP A N 1
ATOM 1278 C CA . ASP A 1 167 ? -21.948 0.060 8.092 1.00 138.59 167 ASP A CA 1
ATOM 1279 C C . ASP A 1 167 ? -22.189 1.504 7.666 1.00 137.23 167 ASP A C 1
ATOM 1280 O O . ASP A 1 167 ? -23.019 2.201 8.247 1.00 137.64 167 ASP A O 1
ATOM 1285 N N . ILE A 1 168 ? -21.470 1.955 6.642 1.00 86.44 168 ILE A N 1
ATOM 1286 C CA . ILE A 1 168 ? -21.606 3.332 6.174 1.00 86.44 168 ILE A CA 1
ATOM 1287 C C . ILE A 1 168 ? -22.145 3.444 4.747 1.00 86.44 168 ILE A C 1
ATOM 1288 O O . ILE A 1 168 ? -21.920 2.567 3.913 1.00 157.68 168 ILE A O 1
ATOM 1293 N N . LEU A 1 169 ? -22.854 4.539 4.480 1.00 70.99 169 LEU A N 1
ATOM 1294 C CA . LEU A 1 169 ? -23.402 4.812 3.160 1.00 69.36 169 LEU A CA 1
ATOM 1295 C C . LEU A 1 169 ? -23.220 6.271 2.841 1.00 68.19 169 LEU A C 1
ATOM 1296 O O . LEU A 1 169 ? -23.376 7.115 3.707 1.00 68.03 169 LEU A O 1
ATOM 1301 N N . LEU A 1 170 ? -22.879 6.575 1.597 1.00 76.96 170 LEU A N 1
ATOM 1302 C CA . LEU A 1 170 ? -22.771 7.964 1.181 1.00 75.83 170 LEU A CA 1
ATOM 1303 C C . LEU A 1 170 ? -23.678 8.269 0.001 1.00 74.75 170 LEU A C 1
ATOM 1304 O O . LEU A 1 170 ? -23.369 7.938 -1.152 1.00 74.73 170 LEU A O 1
ATOM 1309 N N . ASN A 1 171 ? -24.822 8.867 0.307 1.00 59.01 171 ASN A N 1
ATOM 1310 C CA . ASN A 1 171 ? -25.720 9.271 -0.723 1.00 57.86 171 ASN A CA 1
ATOM 1311 C C . ASN A 1 171 ? -25.364 10.653 -1.217 1.00 57.56 171 ASN A C 1
ATOM 1312 O O . ASN A 1 171 ? -25.121 11.571 -0.435 1.00 57.59 171 ASN A O 1
ATOM 1317 N N . THR A 1 172 ? -25.356 10.793 -2.535 1.00 57.30 172 THR A N 1
ATOM 1318 C CA . THR A 1 172 ? -24.914 12.003 -3.202 1.00 56.71 172 THR A CA 1
ATOM 1319 C C . THR A 1 172 ? -26.112 12.715 -3.802 1.00 57.02 172 THR A C 1
ATOM 1320 O O . THR A 1 172 ? -25.992 13.377 -4.827 1.00 56.77 172 THR A O 1
ATOM 1324 N N . ASP A 1 173 ? -27.273 12.567 -3.164 1.00 74.42 173 ASP A N 1
ATOM 1325 C CA . ASP A 1 173 ? -28.542 12.973 -3.766 1.00 74.68 173 ASP A CA 1
ATOM 1326 C C . ASP A 1 173 ? -29.084 14.297 -3.204 1.00 75.54 173 ASP A C 1
ATOM 1327 O O . ASP A 1 173 ? -30.095 14.802 -3.691 1.00 75.79 173 ASP A O 1
ATOM 1332 N N . SER A 1 174 ? -28.428 14.869 -2.197 1.00 78.34 174 SER A N 1
ATOM 1333 C CA . SER A 1 174 ? -28.829 16.197 -1.718 1.00 79.81 174 SER A CA 1
ATOM 1334 C C . SER A 1 174 ? -28.417 17.256 -2.721 1.00 80.50 174 SER A C 1
ATOM 1335 O O . SER A 1 174 ? -27.511 17.024 -3.515 1.00 80.95 174 SER A O 1
ATOM 1338 N N . GLU A 1 175 ? -29.045 18.424 -2.669 1.00 72.25 175 GLU A N 1
ATOM 1339 C CA . GLU A 1 175 ? -28.731 19.481 -3.639 1.00 73.87 175 GLU A CA 1
ATOM 1340 C C . GLU A 1 175 ? -28.197 20.812 -3.087 1.00 74.55 175 GLU A C 1
ATOM 1341 O O . GLU A 1 175 ? -28.506 21.878 -3.630 1.00 74.27 175 GLU A O 1
ATOM 1347 N N . GLN A 1 176 ? -27.402 20.741 -2.015 1.00 98.68 176 GLN A N 1
ATOM 1348 C CA . GLN A 1 176 ? -26.583 21.883 -1.577 1.00 99.82 176 GLN A CA 1
ATOM 1349 C C . GLN A 1 176 ? -25.196 21.532 -1.013 1.00 100.73 176 GLN A C 1
ATOM 1350 O O . GLN A 1 176 ? -25.052 20.587 -0.213 1.00 100.53 176 GLN A O 1
ATOM 1356 N N . GLU A 1 177 ? -24.194 22.317 -1.434 1.00 126.24 177 GLU A N 1
ATOM 1357 C CA . GLU A 1 177 ? -22.852 22.280 -0.845 1.00 127.19 177 GLU A CA 1
ATOM 1358 C C . GLU A 1 177 ? -22.939 22.892 0.561 1.00 128.07 177 GLU A C 1
ATOM 1359 O O . GLU A 1 177 ? -23.431 24.024 0.729 1.00 128.54 177 GLU A O 1
ATOM 1365 N N . GLY A 1 178 ? -22.462 22.146 1.559 1.00 198.02 178 GLY A N 1
ATOM 1366 C CA . GLY A 1 178 ? -22.570 22.559 2.958 1.00 199.61 178 GLY A CA 1
ATOM 1367 C C . GLY A 1 178 ? -23.907 22.298 3.640 1.00 200.63 178 GLY A C 1
ATOM 1368 O O . GLY A 1 178 ? -24.259 22.964 4.622 1.00 201.30 178 GLY A O 1
ATOM 1369 N N . GLU A 1 179 ? -24.643 21.322 3.104 1.00 100.18 179 GLU A N 1
ATOM 1370 C CA . GLU A 1 179 ? -25.939 20.896 3.622 1.00 99.79 179 GLU A CA 1
ATOM 1371 C C . GLU A 1 179 ? -26.054 19.389 3.670 1.00 98.51 179 GLU A C 1
ATOM 1372 O O . GLU A 1 179 ? -26.357 18.761 2.671 1.00 98.70 179 GLU A O 1
ATOM 1378 N N . VAL A 1 180 ? -25.830 18.813 4.833 1.00 78.28 180 VAL A N 1
ATOM 1379 C CA . VAL A 1 180 ? -25.951 17.373 4.985 1.00 77.33 180 VAL A CA 1
ATOM 1380 C C . VAL A 1 180 ? -27.260 16.879 5.615 1.00 76.34 180 VAL A C 1
ATOM 1381 O O . VAL A 1 180 ? -28.009 17.646 6.229 1.00 76.26 180 VAL A O 1
ATOM 1385 N N . TYR A 1 181 ? -27.511 15.585 5.437 1.00 74.18 181 TYR A N 1
ATOM 1386 C CA . TYR A 1 181 ? -28.699 14.926 5.956 1.00 73.19 181 TYR A CA 1
ATOM 1387 C C . TYR A 1 181 ? -28.326 13.726 6.806 1.00 73.25 181 TYR A C 1
ATOM 1388 O O . TYR A 1 181 ? -27.560 12.863 6.375 1.00 73.43 181 TYR A O 1
ATOM 1397 N N . MET A 1 182 ? -28.855 13.682 8.023 1.00 95.66 182 MET A N 1
ATOM 1398 C CA . MET A 1 182 ? -28.592 12.556 8.909 1.00 95.85 182 MET A CA 1
ATOM 1399 C C . MET A 1 182 ? -29.871 11.797 9.228 1.00 95.47 182 MET A C 1
ATOM 1400 O O . MET A 1 182 ? -29.841 10.769 9.930 1.00 96.11 182 MET A O 1
ATOM 1405 N N . GLY A 1 183 ? -30.988 12.294 8.700 1.00 90.40 183 GLY A N 1
ATOM 1406 C CA . GLY A 1 183 ? -32.260 11.632 8.895 1.00 88.88 183 GLY A CA 1
ATOM 1407 C C . GLY A 1 183 ? -33.382 12.242 8.097 1.00 88.04 183 GLY A C 1
ATOM 1408 O O . GLY A 1 183 ? -33.301 13.403 7.646 1.00 87.70 183 GLY A O 1
ATOM 1409 N N . CYS A 1 184 ? -34.444 11.449 7.930 1.00 78.02 184 CYS A N 1
ATOM 1410 C CA . CYS A 1 184 ? -35.702 11.954 7.369 1.00 76.43 184 CYS A CA 1
ATOM 1411 C C . CYS A 1 184 ? -36.929 11.232 7.919 1.00 75.07 184 CYS A C 1
ATOM 1412 O O . CYS A 1 184 ? -36.820 10.209 8.585 1.00 74.34 184 CYS A O 1
ATOM 1415 N N . ALA A 1 185 ? -38.091 11.792 7.617 1.00 65.97 185 ALA A N 1
ATOM 1416 C CA . ALA A 1 185 ? -39.367 11.229 8.025 1.00 65.17 185 ALA A CA 1
ATOM 1417 C C . ALA A 1 185 ? -39.894 10.187 7.051 1.00 64.32 185 ALA A C 1
ATOM 1418 O O . ALA A 1 185 ? -39.798 10.348 5.836 1.00 64.49 185 ALA A O 1
ATOM 1420 N N . GLY A 1 186 ? -40.458 9.116 7.599 1.00 72.85 186 GLY A N 1
ATOM 1421 C CA . GLY A 1 186 ? -41.270 8.189 6.824 1.00 71.46 186 GLY A CA 1
ATOM 1422 C C . GLY A 1 186 ? -42.621 8.837 6.686 1.00 70.52 186 GLY A C 1
ATOM 1423 O O . GLY A 1 186 ? -42.808 9.988 7.092 1.00 70.62 186 GLY A O 1
ATOM 1424 N N . GLY A 1 187 ? -43.572 8.126 6.110 1.00 69.48 187 GLY A N 1
ATOM 1425 C CA . GLY A 1 187 ? -44.914 8.668 6.045 1.00 68.78 187 GLY A CA 1
ATOM 1426 C C . GLY A 1 187 ? -45.945 7.595 5.835 1.00 68.42 187 GLY A C 1
ATOM 1427 O O . GLY A 1 187 ? -45.586 6.440 5.611 1.00 68.48 187 GLY A O 1
ATOM 1428 N N . ILE A 1 188 ? -47.219 7.970 5.910 1.00 53.75 188 ILE A N 1
ATOM 1429 C CA . ILE A 1 188 ? -48.293 7.067 5.557 1.00 53.47 188 ILE A CA 1
ATOM 1430 C C . ILE A 1 188 ? -49.594 7.835 5.354 1.00 54.21 188 ILE A C 1
ATOM 1431 O O . ILE A 1 188 ? -49.919 8.740 6.133 1.00 54.50 188 ILE A O 1
ATOM 1436 N N . ASP A 1 189 ? -50.323 7.484 4.296 1.00 55.02 189 ASP A N 1
ATOM 1437 C CA . ASP A 1 189 ? -51.568 8.135 3.964 1.00 55.43 189 ASP A CA 1
ATOM 1438 C C . ASP A 1 189 ? -52.620 7.468 4.766 1.00 54.59 189 ASP A C 1
ATOM 1439 O O . ASP A 1 189 ? -52.643 6.259 4.851 1.00 54.34 189 ASP A O 1
ATOM 1444 N N . GLY A 1 190 ? -53.494 8.270 5.359 1.00 68.23 190 GLY A N 1
ATOM 1445 C CA . GLY A 1 190 ? -54.697 7.783 6.049 1.00 67.36 190 GLY A CA 1
ATOM 1446 C C . GLY A 1 190 ? -55.987 8.345 5.469 1.00 66.91 190 GLY A C 1
ATOM 1447 O O . GLY A 1 190 ? -56.004 9.429 4.873 1.00 67.34 190 GLY A O 1
ATOM 1448 N N . ALA A 1 191 ? -57.072 7.598 5.624 1.00 67.46 191 ALA A N 1
ATOM 1449 C CA . ALA A 1 191 ? -58.367 8.020 5.116 1.00 66.71 191 ALA A CA 1
ATOM 1450 C C . ALA A 1 191 ? -59.535 7.599 6.019 1.00 66.51 191 ALA A C 1
ATOM 1451 O O . ALA A 1 191 ? -59.904 6.426 6.077 1.00 66.45 191 ALA A O 1
ATOM 1453 N N . MET A 1 192 ? -60.107 8.567 6.724 1.00 61.95 192 MET A N 1
ATOM 1454 C CA . MET A 1 192 ? -61.243 8.312 7.571 1.00 62.30 192 MET A CA 1
ATOM 1455 C C . MET A 1 192 ? -62.523 8.609 6.819 1.00 62.79 192 MET A C 1
ATOM 1456 O O . MET A 1 192 ? -62.745 9.735 6.374 1.00 62.98 192 MET A O 1
ATOM 1461 N N . THR A 1 193 ? -63.371 7.594 6.684 1.00 46.31 193 THR A N 1
ATOM 1462 C CA . THR A 1 193 ? -64.543 7.701 5.843 1.00 46.79 193 THR A CA 1
ATOM 1463 C C . THR A 1 193 ? -65.771 7.468 6.672 1.00 47.03 193 THR A C 1
ATOM 1464 O O . THR A 1 193 ? -65.764 6.646 7.590 1.00 46.17 193 THR A O 1
ATOM 1468 N N . PHE A 1 194 ? -66.825 8.197 6.324 1.00 60.77 194 PHE A N 1
ATOM 1469 C CA . PHE A 1 194 ? -68.085 8.188 7.072 1.00 62.64 194 PHE A CA 1
ATOM 1470 C C . PHE A 1 194 ? -69.241 7.765 6.179 1.00 64.67 194 PHE A C 1
ATOM 1471 O O . PHE A 1 194 ? -69.375 8.247 5.045 1.00 65.14 194 PHE A O 1
ATOM 1479 N N . ASP A 1 195 ? -70.073 6.856 6.675 1.00 76.34 195 ASP A N 1
ATOM 1480 C CA . ASP A 1 195 ? -71.210 6.448 5.880 1.00 78.69 195 ASP A CA 1
ATOM 1481 C C . ASP A 1 195 ? -72.484 7.157 6.323 1.00 79.69 195 ASP A C 1
ATOM 1482 O O . ASP A 1 195 ? -73.223 6.672 7.204 1.00 79.86 195 ASP A O 1
ATOM 1487 N N . ILE A 1 196 ? -72.724 8.306 5.686 1.00 70.25 196 ILE A N 1
ATOM 1488 C CA . ILE A 1 196 ? -73.794 9.215 6.091 1.00 71.56 196 ILE A CA 1
ATOM 1489 C C . ILE A 1 196 ? -75.049 9.138 5.249 1.00 72.74 196 ILE A C 1
ATOM 1490 O O . ILE A 1 196 ? -75.004 8.865 4.036 1.00 72.10 196 ILE A O 1
ATOM 1495 N N . THR A 1 197 ? -76.160 9.396 5.944 1.00 117.99 197 THR A N 1
ATOM 1496 C CA . THR A 1 197 ? -77.498 9.537 5.356 1.00 119.45 197 THR A CA 1
ATOM 1497 C C . THR A 1 197 ? -78.067 10.945 5.628 1.00 120.33 197 THR A C 1
ATOM 1498 O O . THR A 1 197 ? -77.676 11.614 6.599 1.00 121.00 197 THR A O 1
ATOM 1502 N N . ARG A 1 198 ? -78.990 11.383 4.777 1.00 93.64 198 ARG A N 1
ATOM 1503 C CA . ARG A 1 198 ? -79.452 12.756 4.812 1.00 94.46 198 ARG A CA 1
ATOM 1504 C C . ARG A 1 198 ? -80.941 12.943 5.013 1.00 95.65 198 ARG A C 1
ATOM 1505 O O . ARG A 1 198 ? -81.755 12.242 4.413 1.00 96.29 198 ARG A O 1
ATOM 1513 N N . ASP A 1 199 ? -81.280 13.909 5.865 1.00 104.05 199 ASP A N 1
ATOM 1514 C CA . ASP A 1 199 ? -82.658 14.334 6.094 1.00 105.11 199 ASP A CA 1
ATOM 1515 C C . ASP A 1 199 ? -82.829 15.751 5.596 1.00 105.47 199 ASP A C 1
ATOM 1516 O O . ASP A 1 199 ? -81.910 16.566 5.713 1.00 106.05 199 ASP A O 1
ATOM 1521 N N . ALA A 1 200 ? -83.997 16.032 5.024 1.00 81.33 200 ALA A N 1
ATOM 1522 C CA . ALA A 1 200 ? -84.259 17.320 4.375 1.00 81.54 200 ALA A CA 1
ATOM 1523 C C . ALA A 1 200 ? -84.263 18.505 5.341 1.00 81.85 200 ALA A C 1
ATOM 1524 O O . ALA A 1 200 ? -84.615 18.387 6.526 1.00 81.77 200 ALA A O 1
ATOM 1526 N N . ILE A 1 201 ? -83.842 19.635 4.786 1.00 90.03 201 ILE A N 1
ATOM 1527 C CA . ILE A 1 201 ? -83.789 20.948 5.413 1.00 90.78 201 ILE A CA 1
ATOM 1528 C C . ILE A 1 201 ? -85.125 21.351 6.044 1.00 91.43 201 ILE A C 1
ATOM 1529 O O . ILE A 1 201 ? -86.115 21.500 5.329 1.00 91.73 201 ILE A O 1
ATOM 1534 N N . PRO A 1 202 ? -85.164 21.554 7.375 1.00 109.70 202 PRO A N 1
ATOM 1535 C CA . PRO A 1 202 ? -86.472 21.899 7.964 1.00 110.21 202 PRO A CA 1
ATOM 1536 C C . PRO A 1 202 ? -86.956 23.330 7.617 1.00 110.64 202 PRO A C 1
ATOM 1537 O O . PRO A 1 202 ? -86.150 24.199 7.242 1.00 110.66 202 PRO A O 1
ATOM 1541 N N . ALA A 1 203 ? -88.270 23.543 7.737 1.00 101.29 203 ALA A N 1
ATOM 1542 C CA . ALA A 1 203 ? -88.928 24.758 7.272 1.00 101.50 203 ALA A CA 1
ATOM 1543 C C . ALA A 1 203 ? -88.254 26.030 7.778 1.00 102.00 203 ALA A C 1
ATOM 1544 O O . ALA A 1 203 ? -87.961 26.168 8.977 1.00 101.58 203 ALA A O 1
ATOM 1546 N N . GLY A 1 204 ? -88.001 26.946 6.842 1.00 159.78 204 GLY A N 1
ATOM 1547 C CA . GLY A 1 204 ? -87.461 28.276 7.158 1.00 160.12 204 GLY A CA 1
ATOM 1548 C C . GLY A 1 204 ? -85.948 28.376 7.308 1.00 160.20 204 GLY A C 1
ATOM 1549 O O . GLY A 1 204 ? -85.409 29.464 7.525 1.00 160.55 204 GLY A O 1
ATOM 1550 N N . PHE A 1 205 ? -85.255 27.249 7.180 1.00 115.31 205 PHE A N 1
ATOM 1551 C CA . PHE A 1 205 ? -83.821 27.217 7.429 1.00 115.11 205 PHE A CA 1
ATOM 1552 C C . PHE A 1 205 ? -83.089 27.874 6.265 1.00 114.81 205 PHE A C 1
ATOM 1553 O O . PHE A 1 205 ? -82.799 27.219 5.266 1.00 115.18 205 PHE A O 1
ATOM 1561 N N . ILE A 1 206 ? -82.798 29.168 6.389 1.00 111.36 206 ILE A N 1
ATOM 1562 C CA . ILE A 1 206 ? -81.924 29.846 5.410 1.00 111.26 206 ILE A CA 1
ATOM 1563 C C . ILE A 1 206 ? -80.547 29.108 5.339 1.00 111.01 206 ILE A C 1
ATOM 1564 O O . ILE A 1 206 ? -80.033 28.636 6.369 1.00 111.41 206 ILE A O 1
ATOM 1569 N N . THR A 1 207 ? -79.969 28.971 4.144 1.00 96.63 207 THR A N 1
ATOM 1570 C CA . THR A 1 207 ? -78.705 28.227 4.043 1.00 95.85 207 THR A CA 1
ATOM 1571 C C . THR A 1 207 ? -77.490 29.076 3.643 1.00 95.54 207 THR A C 1
ATOM 1572 O O . THR A 1 207 ? -77.453 29.704 2.560 1.00 95.65 207 THR A O 1
ATOM 1576 N N . ARG A 1 208 ? -76.489 29.061 4.523 1.00 76.25 208 ARG A N 1
ATOM 1577 C CA . ARG A 1 208 ? -75.311 29.900 4.360 1.00 75.27 208 ARG A CA 1
ATOM 1578 C C . ARG A 1 208 ? -74.061 29.081 4.045 1.00 74.27 208 ARG A C 1
ATOM 1579 O O . ARG A 1 208 ? -74.054 27.864 4.187 1.00 73.94 208 ARG A O 1
ATOM 1587 N N . GLN A 1 209 ? -73.014 29.787 3.624 1.00 82.42 209 GLN A N 1
ATOM 1588 C CA . GLN A 1 209 ? -71.715 29.222 3.293 1.00 81.56 209 GLN A CA 1
ATOM 1589 C C . GLN A 1 209 ? -70.610 29.985 4.034 1.00 80.81 209 GLN A C 1
ATOM 1590 O O . GLN A 1 209 ? -70.052 30.993 3.544 1.00 81.00 209 GLN A O 1
ATOM 1596 N N . LEU A 1 210 ? -70.306 29.484 5.224 1.00 81.63 210 LEU A N 1
ATOM 1597 C CA . LEU A 1 210 ? -69.217 29.985 6.022 1.00 80.24 210 LEU A CA 1
ATOM 1598 C C . LEU A 1 210 ? -67.898 29.481 5.435 1.00 79.36 210 LEU A C 1
ATOM 1599 O O . LEU A 1 210 ? -67.675 28.277 5.305 1.00 79.63 210 LEU A O 1
ATOM 1604 N N . THR A 1 211 ? -67.018 30.402 5.078 1.00 60.83 211 THR A N 1
ATOM 1605 C CA . THR A 1 211 ? -65.779 30.021 4.427 1.00 59.53 211 THR A CA 1
ATOM 1606 C C . THR A 1 211 ? -64.544 30.680 5.058 1.00 58.76 211 THR A C 1
ATOM 1607 O O . THR A 1 211 ? -64.602 31.783 5.558 1.00 58.44 211 THR A O 1
ATOM 1611 N N . LEU A 1 212 ? -63.427 29.981 5.056 1.00 70.76 212 LEU A N 1
ATOM 1612 C CA . LEU A 1 212 ? -62.232 30.507 5.675 1.00 70.30 212 LEU A CA 1
ATOM 1613 C C . LEU A 1 212 ? -61.036 30.274 4.754 1.00 70.73 212 LEU A C 1
ATOM 1614 O O . LEU A 1 212 ? -60.761 29.137 4.364 1.00 70.63 212 LEU A O 1
ATOM 1619 N N . LYS A 1 213 ? -60.335 31.351 4.399 1.00 82.03 213 LYS A N 1
ATOM 1620 C CA . LYS A 1 213 ? -59.164 31.237 3.537 1.00 83.16 213 LYS A CA 1
ATOM 1621 C C . LYS A 1 213 ? -58.134 32.341 3.766 1.00 83.61 213 LYS A C 1
ATOM 1622 O O . LYS A 1 213 ? -58.252 33.147 4.703 1.00 83.87 213 LYS A O 1
ATOM 1628 N N . GLY A 1 214 ? -57.115 32.353 2.902 1.00 73.83 214 GLY A N 1
ATOM 1629 C CA . GLY A 1 214 ? -56.015 33.295 2.999 1.00 73.89 214 GLY A CA 1
ATOM 1630 C C . GLY A 1 214 ? -54.957 32.779 3.951 1.00 74.09 214 GLY A C 1
ATOM 1631 O O . GLY A 1 214 ? -53.966 33.463 4.206 1.00 74.24 214 GLY A O 1
ATOM 1632 N N . LEU A 1 215 ? -55.162 31.583 4.493 1.00 74.89 215 LEU A N 1
ATOM 1633 C CA . LEU A 1 215 ? -54.118 30.933 5.266 1.00 75.19 215 LEU A CA 1
ATOM 1634 C C . LEU A 1 215 ? -52.876 30.690 4.404 1.00 75.30 215 LEU A C 1
ATOM 1635 O O . LEU A 1 215 ? -52.989 30.316 3.237 1.00 75.43 215 LEU A O 1
ATOM 1640 N N . LYS A 1 216 ? -51.702 30.933 4.982 1.00 75.99 216 LYS A N 1
ATOM 1641 C CA . LYS A 1 216 ? -50.436 30.837 4.266 1.00 76.87 216 LYS A CA 1
ATOM 1642 C C . LYS A 1 216 ? -50.162 29.434 3.718 1.00 76.90 216 LYS A C 1
ATOM 1643 O O . LYS A 1 216 ? -49.294 29.257 2.835 1.00 77.34 216 LYS A O 1
ATOM 1649 N N . GLY A 1 217 ? -50.898 28.448 4.231 1.00 72.85 217 GLY A N 1
ATOM 1650 C CA . GLY A 1 217 ? -50.685 27.063 3.853 1.00 72.26 217 GLY A CA 1
ATOM 1651 C C . GLY A 1 217 ? -49.219 26.663 3.934 1.00 72.08 217 GLY A C 1
ATOM 1652 O O . GLY A 1 217 ? -48.424 27.235 4.706 1.00 71.50 217 GLY A O 1
ATOM 1653 N N . GLY A 1 218 ? -48.859 25.675 3.123 1.00 77.58 218 GLY A N 1
ATOM 1654 C CA . GLY A 1 218 ? -47.511 25.133 3.149 1.00 77.42 218 GLY A CA 1
ATOM 1655 C C . GLY A 1 218 ? -47.500 23.650 2.866 1.00 77.30 218 GLY A C 1
ATOM 1656 O O . GLY A 1 218 ? -48.533 23.034 2.595 1.00 77.52 218 GLY A O 1
ATOM 1657 N N . HIS A 1 219 ? -46.316 23.082 2.948 1.00 63.77 219 HIS A N 1
ATOM 1658 C CA . HIS A 1 219 ? -46.123 21.694 2.674 1.00 64.11 219 HIS A CA 1
ATOM 1659 C C . HIS A 1 219 ? -46.125 20.926 3.995 1.00 64.50 219 HIS A C 1
ATOM 1660 O O . HIS A 1 219 ? -45.296 21.182 4.873 1.00 64.85 219 HIS A O 1
ATOM 1667 N N . SER A 1 220 ? -47.050 19.977 4.128 1.00 73.91 220 SER A N 1
ATOM 1668 C CA . SER A 1 220 ? -47.225 19.192 5.354 1.00 74.17 220 SER A CA 1
ATOM 1669 C C . SER A 1 220 ? -45.930 18.707 6.006 1.00 74.82 220 SER A C 1
ATOM 1670 O O . SER A 1 220 ? -45.902 18.419 7.192 1.00 75.07 220 SER A O 1
ATOM 1673 N N . GLY A 1 221 ? -44.863 18.593 5.238 1.00 88.51 221 GLY A N 1
ATOM 1674 C CA . GLY A 1 221 ? -43.619 18.072 5.784 1.00 90.02 221 GLY A CA 1
ATOM 1675 C C . GLY A 1 221 ? -42.476 18.927 6.283 1.00 90.90 221 GLY A C 1
ATOM 1676 O O . GLY A 1 221 ? -41.971 18.734 7.398 1.00 91.23 221 GLY A O 1
ATOM 1677 N N . CYS A 1 222 ? -42.071 19.874 5.443 1.00 98.84 222 CYS A N 1
ATOM 1678 C CA . CYS A 1 222 ? -40.972 20.762 5.754 1.00 99.77 222 CYS A CA 1
ATOM 1679 C C . CYS A 1 222 ? -41.545 21.976 6.536 1.00 99.72 222 CYS A C 1
ATOM 1680 O O . CYS A 1 222 ? -40.799 22.628 7.276 1.00 100.14 222 CYS A O 1
ATOM 1683 N N . ASP A 1 223 ? -42.853 22.251 6.419 1.00 92.22 223 ASP A N 1
ATOM 1684 C CA . ASP A 1 223 ? -43.457 23.435 7.062 1.00 91.79 223 ASP A CA 1
ATOM 1685 C C . ASP A 1 223 ? -44.353 23.166 8.291 1.00 91.19 223 ASP A C 1
ATOM 1686 O O . ASP A 1 223 ? -45.109 24.041 8.726 1.00 90.88 223 ASP A O 1
ATOM 1691 N N . ILE A 1 224 ? -44.282 21.972 8.861 1.00 85.53 224 ILE A N 1
ATOM 1692 C CA . ILE A 1 224 ? -45.253 21.610 9.895 1.00 84.99 224 ILE A CA 1
ATOM 1693 C C . ILE A 1 224 ? -44.972 22.294 11.240 1.00 85.92 224 ILE A C 1
ATOM 1694 O O . ILE A 1 224 ? -45.907 22.705 11.946 1.00 85.86 224 ILE A O 1
ATOM 1699 N N . HIS A 1 225 ? -43.681 22.438 11.555 1.00 105.84 225 HIS A N 1
ATOM 1700 C CA . HIS A 1 225 ? -43.193 23.050 12.800 1.00 106.25 225 HIS A CA 1
ATOM 1701 C C . HIS A 1 225 ? -43.679 24.481 13.022 1.00 105.58 225 HIS A C 1
ATOM 1702 O O . HIS A 1 225 ? -43.826 24.896 14.166 1.00 105.55 225 HIS A O 1
ATOM 1709 N N . THR A 1 226 ? -43.925 25.216 11.941 1.00 87.85 226 THR A N 1
ATOM 1710 C CA . THR A 1 226 ? -44.391 26.596 12.042 1.00 87.65 226 THR A CA 1
ATOM 1711 C C . THR A 1 226 ? -45.776 26.672 12.682 1.00 87.48 226 THR A C 1
ATOM 1712 O O . THR A 1 226 ? -46.410 25.647 12.933 1.00 87.91 226 THR A O 1
ATOM 1716 N N . GLY A 1 227 ? -46.241 27.891 12.942 1.00 92.65 227 GLY A N 1
ATOM 1717 C CA . GLY A 1 227 ? -47.545 28.091 13.549 1.00 92.25 227 GLY A CA 1
ATOM 1718 C C . GLY A 1 227 ? -48.731 27.953 12.610 1.00 92.00 227 GLY A C 1
ATOM 1719 O O . GLY A 1 227 ? -49.874 28.124 13.048 1.00 92.32 227 GLY A O 1
ATOM 1720 N N . ARG A 1 228 ? -48.473 27.628 11.336 1.00 86.80 228 ARG A N 1
ATOM 1721 C CA . ARG A 1 228 ? -49.482 27.738 10.267 1.00 86.15 228 ARG A CA 1
ATOM 1722 C C . ARG A 1 228 ? -50.802 27.052 10.598 1.00 84.98 228 ARG A C 1
ATOM 1723 O O . ARG A 1 228 ? -50.815 25.957 11.136 1.00 84.97 228 ARG A O 1
ATOM 1731 N N . GLY A 1 229 ? -51.909 27.708 10.282 1.00 74.55 229 GLY A N 1
ATOM 1732 C CA . GLY A 1 229 ? -53.216 27.195 10.642 1.00 73.61 229 GLY A CA 1
ATOM 1733 C C . GLY A 1 229 ? -53.681 26.139 9.670 1.00 73.00 229 GLY A C 1
ATOM 1734 O O . GLY A 1 229 ? -53.197 26.079 8.549 1.00 73.14 229 GLY A O 1
ATOM 1735 N N . ASN A 1 230 ? -54.621 25.305 10.098 1.00 78.11 230 ASN A N 1
ATOM 1736 C CA . ASN A 1 230 ? -55.150 24.245 9.254 1.00 77.13 230 ASN A CA 1
ATOM 1737 C C . ASN A 1 230 ? -56.619 24.585 9.068 1.00 76.60 230 ASN A C 1
ATOM 1738 O O . ASN A 1 230 ? -57.446 24.425 9.977 1.00 76.77 230 ASN A O 1
ATOM 1743 N N . ALA A 1 231 ? -56.928 25.077 7.875 1.00 80.85 231 ALA A N 1
ATOM 1744 C CA . ALA A 1 231 ? -58.282 25.511 7.507 1.00 80.04 231 ALA A CA 1
ATOM 1745 C C . ALA A 1 231 ? -59.392 24.519 7.928 1.00 79.28 231 ALA A C 1
ATOM 1746 O O . ALA A 1 231 ? -60.428 24.934 8.469 1.00 79.07 231 ALA A O 1
ATOM 1748 N N . ASN A 1 232 ? -59.149 23.225 7.686 1.00 67.32 232 ASN A N 1
ATOM 1749 C CA . ASN A 1 232 ? -60.091 22.153 7.996 1.00 66.09 232 ASN A CA 1
ATOM 1750 C C . ASN A 1 232 ? -60.450 22.181 9.433 1.00 65.38 232 ASN A C 1
ATOM 1751 O O . ASN A 1 232 ? -61.615 22.103 9.790 1.00 65.14 232 ASN A O 1
ATOM 1756 N N . LYS A 1 233 ? -59.421 22.299 10.260 1.00 67.74 233 LYS A N 1
ATOM 1757 C CA . LYS A 1 233 ? -59.593 22.156 11.697 1.00 67.19 233 LYS A CA 1
ATOM 1758 C C . LYS A 1 233 ? -60.237 23.382 12.318 1.00 67.07 233 LYS A C 1
ATOM 1759 O O . LYS A 1 233 ? -61.055 23.276 13.224 1.00 66.89 233 LYS A O 1
ATOM 1765 N N . LEU A 1 234 ? -59.894 24.548 11.804 1.00 57.85 234 LEU A N 1
ATOM 1766 C CA . LEU A 1 234 ? -60.469 25.758 12.337 1.00 58.59 234 LEU A CA 1
ATOM 1767 C C . LEU A 1 234 ? -61.995 25.799 12.149 1.00 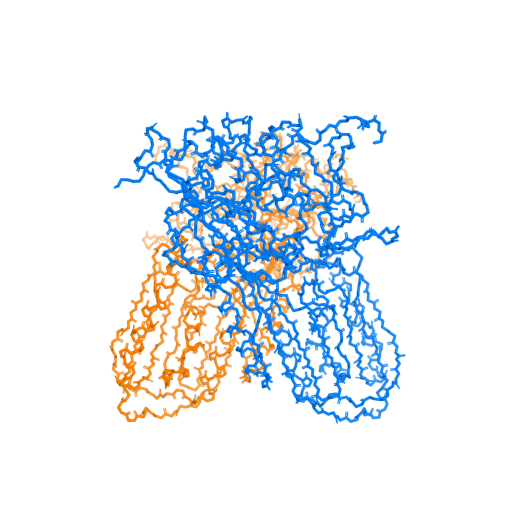59.22 234 LEU A C 1
ATOM 1768 O O . LEU A 1 234 ? -62.744 26.108 13.075 1.00 59.14 234 LEU A O 1
ATOM 1773 N N . ILE A 1 235 ? -62.459 25.430 10.963 1.00 62.20 235 ILE A N 1
ATOM 1774 C CA . ILE A 1 235 ? -63.893 25.352 10.722 1.00 62.93 235 ILE A CA 1
ATOM 1775 C C . ILE A 1 235 ? -64.559 24.217 11.495 1.00 63.11 235 ILE A C 1
ATOM 1776 O O . ILE A 1 235 ? -65.754 24.238 11.713 1.00 63.10 235 ILE A O 1
ATOM 1781 N N . GLY A 1 236 ? -63.792 23.217 11.893 1.00 54.31 236 GLY A N 1
ATOM 1782 C CA . GLY A 1 236 ? -64.355 22.148 12.673 1.00 55.33 236 GLY A CA 1
ATOM 1783 C C . GLY A 1 236 ? -64.518 22.648 14.087 1.00 56.46 236 GLY A C 1
ATOM 1784 O O . GLY A 1 236 ? -65.536 22.411 14.722 1.00 56.14 236 GLY A O 1
ATOM 1785 N N . ARG A 1 237 ? -63.493 23.357 14.564 1.00 75.46 237 ARG A N 1
ATOM 1786 C CA . ARG A 1 237 ? -63.425 23.849 15.933 1.00 76.55 237 ARG A CA 1
ATOM 1787 C C . ARG A 1 237 ? -64.620 24.736 16.182 1.00 76.94 237 ARG A C 1
ATOM 1788 O O . ARG A 1 237 ? -65.200 24.728 17.284 1.00 77.21 237 ARG A O 1
ATOM 1796 N N . PHE A 1 238 ? -65.001 25.484 15.144 1.00 68.22 238 PHE A N 1
ATOM 1797 C CA . PHE A 1 238 ? -66.146 26.373 15.228 1.00 68.39 238 PHE A CA 1
ATOM 1798 C C . PHE A 1 238 ? -67.451 25.617 15.402 1.00 68.12 238 PHE A C 1
ATOM 1799 O O . PHE A 1 238 ? -68.213 25.890 16.329 1.00 68.27 238 PHE A O 1
ATOM 1807 N N . LEU A 1 239 ? -67.700 24.654 14.526 1.00 64.54 239 LEU A N 1
ATOM 1808 C CA . LEU A 1 239 ? -68.924 23.862 14.603 1.00 64.78 239 LEU A CA 1
ATOM 1809 C C . LEU A 1 239 ? -68.974 23.022 15.873 1.00 65.46 239 LEU A C 1
ATOM 1810 O O . LEU A 1 239 ? -70.046 22.735 16.403 1.00 65.53 239 LEU A O 1
ATOM 1815 N N . ALA A 1 240 ? -67.802 22.626 16.352 1.00 74.62 240 ALA A N 1
ATOM 1816 C CA . ALA A 1 240 ? -67.708 21.772 17.513 1.00 75.35 240 ALA A CA 1
ATOM 1817 C C . ALA A 1 240 ? -68.392 22.440 18.692 1.00 76.09 240 ALA A C 1
ATOM 1818 O O . ALA A 1 240 ? -69.436 21.975 19.153 1.00 76.32 240 ALA A O 1
ATOM 1820 N N . GLY A 1 241 ? -67.839 23.563 19.139 1.00 110.86 241 GLY A N 1
ATOM 1821 C CA . GLY A 1 241 ? -68.307 24.204 20.362 1.00 112.08 241 GLY A CA 1
ATOM 1822 C C . GLY A 1 241 ? -69.675 24.825 20.217 1.00 112.85 241 GLY A C 1
ATOM 1823 O O . GLY A 1 241 ? -70.395 24.981 21.214 1.00 113.44 241 GLY A O 1
ATOM 1824 N N . HIS A 1 242 ? -70.043 25.121 18.968 1.00 84.84 242 HIS A N 1
ATOM 1825 C CA . HIS A 1 242 ? -71.174 25.994 18.665 1.00 85.20 242 HIS A CA 1
ATOM 1826 C C . HIS A 1 242 ? -72.343 25.518 17.795 1.00 85.05 242 HIS A C 1
ATOM 1827 O O . HIS A 1 242 ? -73.388 26.150 17.809 1.00 85.15 242 HIS A O 1
ATOM 1834 N N . ALA A 1 243 ? -72.199 24.432 17.051 1.00 76.29 243 ALA A N 1
ATOM 1835 C CA . ALA A 1 243 ? -73.311 23.953 16.220 1.00 76.30 243 ALA A CA 1
ATOM 1836 C C . ALA A 1 243 ? -74.647 23.747 16.960 1.00 76.48 243 ALA A C 1
ATOM 1837 O O . ALA A 1 243 ? -75.655 24.317 16.583 1.00 75.92 243 ALA A O 1
ATOM 1839 N N . GLN A 1 244 ? -74.659 22.927 18.002 1.00 89.13 244 GLN A N 1
ATOM 1840 C CA . GLN A 1 244 ? -75.924 22.601 18.656 1.00 90.00 244 GLN A CA 1
ATOM 1841 C C . GLN A 1 244 ? -76.523 23.834 19.315 1.00 90.30 244 GLN A C 1
ATOM 1842 O O . GLN A 1 244 ? -77.729 24.064 19.204 1.00 90.27 244 GLN A O 1
ATOM 1848 N N . GLU A 1 245 ? -75.678 24.623 19.987 1.00 104.18 245 GLU A N 1
ATOM 1849 C CA . GLU A 1 245 ? -76.149 25.809 20.717 1.00 104.40 245 GLU A CA 1
ATOM 1850 C C . GLU A 1 245 ? -76.845 26.692 19.667 1.00 104.36 245 GLU A C 1
ATOM 1851 O O . GLU A 1 245 ? -77.908 27.230 19.928 1.00 104.80 245 GLU A O 1
ATOM 1857 N N . LEU A 1 246 ? -76.288 26.758 18.458 1.00 70.63 246 LEU A N 1
ATOM 1858 C CA . LEU A 1 246 ? -76.866 27.530 17.347 1.00 70.61 246 LEU A CA 1
ATOM 1859 C C . LEU A 1 246 ? -77.864 26.746 16.471 1.00 71.01 246 LEU A C 1
ATOM 1860 O O . LEU A 1 246 ? -78.415 27.292 15.506 1.00 71.05 246 LEU A O 1
ATOM 1865 N N . ASP A 1 247 ? -78.065 25.465 16.798 1.00 102.57 247 ASP A N 1
ATOM 1866 C CA . ASP A 1 247 ? -79.013 24.563 16.109 1.00 102.69 247 ASP A CA 1
ATOM 1867 C C . ASP A 1 247 ? -78.902 24.526 14.564 1.00 102.22 247 ASP A C 1
ATOM 1868 O O . ASP A 1 247 ? -79.895 24.307 13.858 1.00 101.97 247 ASP A O 1
ATOM 1873 N N . LEU A 1 248 ? -77.685 24.723 14.055 1.00 83.05 248 LEU A N 1
ATOM 1874 C CA . LEU A 1 248 ? -77.430 24.637 12.620 1.00 82.34 248 LEU A CA 1
ATOM 1875 C C . LEU A 1 248 ? -77.081 23.237 12.128 1.00 81.97 248 LEU A C 1
ATOM 1876 O O . LEU A 1 248 ? -76.466 22.446 12.833 1.00 81.58 248 LEU A O 1
ATOM 1881 N N . ARG A 1 249 ? -77.490 22.973 10.890 1.00 77.22 249 ARG A N 1
ATOM 1882 C CA . ARG A 1 249 ? -77.437 21.664 10.281 1.00 76.68 249 ARG A CA 1
ATOM 1883 C C . ARG A 1 249 ? -76.489 21.723 9.112 1.00 75.82 249 ARG A C 1
ATOM 1884 O O . ARG A 1 249 ? -76.348 22.751 8.454 1.00 75.66 249 ARG A O 1
ATOM 1892 N N . LEU A 1 250 ? -75.850 20.598 8.845 1.00 76.82 250 LEU A N 1
ATOM 1893 C CA . LEU A 1 250 ? -74.701 20.562 7.969 1.00 75.99 250 LEU A CA 1
ATOM 1894 C C . LEU A 1 250 ? -74.996 19.944 6.616 1.00 75.85 250 LEU A C 1
ATOM 1895 O O . LEU A 1 250 ? -75.507 18.825 6.522 1.00 75.84 250 LEU A O 1
ATOM 1900 N N . VAL A 1 251 ? -74.693 20.680 5.559 1.00 73.31 251 VAL A N 1
ATOM 1901 C CA . VAL A 1 251 ? -74.830 20.118 4.216 1.00 73.38 251 VAL A CA 1
ATOM 1902 C C . VAL A 1 251 ? -73.515 19.733 3.518 1.00 73.33 251 VAL A C 1
ATOM 1903 O O . VAL A 1 251 ? -73.378 18.646 2.971 1.00 73.08 251 VAL A O 1
ATOM 1907 N N . GLU A 1 252 ? -72.541 20.628 3.600 1.00 94.93 252 GLU A N 1
ATOM 1908 C CA . GLU A 1 252 ? -71.326 20.539 2.809 1.00 95.23 252 GLU A CA 1
ATOM 1909 C C . GLU A 1 252 ? -70.078 20.899 3.658 1.00 94.66 252 GLU A C 1
ATOM 1910 O O . GLU A 1 252 ? -70.127 21.812 4.484 1.00 94.67 252 GLU A O 1
ATOM 1916 N N . PHE A 1 253 ? -68.979 20.178 3.434 1.00 75.91 253 PHE A N 1
ATOM 1917 C CA . PHE A 1 253 ? -67.694 20.419 4.092 1.00 75.02 253 PHE A CA 1
ATOM 1918 C C . PHE A 1 253 ? -66.578 20.067 3.085 1.00 75.24 253 PHE A C 1
ATOM 1919 O O . PHE A 1 253 ? -66.336 18.895 2.779 1.00 75.40 253 PHE A O 1
ATOM 1927 N N . ARG A 1 254 ? -65.904 21.082 2.571 1.00 71.14 254 ARG A N 1
ATOM 1928 C CA . ARG A 1 254 ? -64.855 20.875 1.602 1.00 71.37 254 ARG A CA 1
ATOM 1929 C C . ARG A 1 254 ? -63.659 21.692 2.048 1.00 70.83 254 ARG A C 1
ATOM 1930 O O . ARG A 1 254 ? -63.783 22.901 2.283 1.00 71.32 254 ARG A O 1
ATOM 1938 N N . GLY A 1 255 ? -62.498 21.060 2.156 1.00 59.04 255 GLY A N 1
ATOM 1939 C CA . GLY A 1 255 ? -61.319 21.802 2.556 1.00 58.19 255 GLY A CA 1
ATOM 1940 C C . GLY A 1 255 ? -60.056 21.231 1.998 1.00 57.83 255 GLY A C 1
ATOM 1941 O O . GLY A 1 255 ? -59.985 20.040 1.713 1.00 58.03 255 GLY A O 1
ATOM 1942 N N . GLY A 1 256 ? -59.064 22.097 1.838 1.00 80.37 256 GLY A N 1
ATOM 1943 C CA . GLY A 1 256 ? -57.736 21.701 1.401 1.00 80.45 256 GLY A CA 1
ATOM 1944 C C . GLY A 1 256 ? -57.684 21.111 0.015 1.00 80.61 256 GLY A C 1
ATOM 1945 O O . GLY A 1 256 ? -58.718 20.881 -0.597 1.00 80.86 256 GLY A O 1
ATOM 1946 N N . SER A 1 257 ? -56.465 20.852 -0.463 1.00 67.83 257 SER A N 1
ATOM 1947 C CA . SER A 1 257 ? -56.205 20.398 -1.833 1.00 68.05 257 SER A CA 1
ATOM 1948 C C . SER A 1 257 ? -55.584 19.013 -2.014 1.00 68.12 257 SER A C 1
ATOM 1949 O O . SER A 1 257 ? -55.832 18.365 -3.010 1.00 68.30 257 SER A O 1
ATOM 1952 N N . LEU A 1 258 ? -54.742 18.586 -1.080 1.00 78.36 258 LEU A N 1
ATOM 1953 C CA . LEU A 1 258 ? -54.143 17.250 -1.099 1.00 78.89 258 LEU A CA 1
ATOM 1954 C C . LEU A 1 258 ? -53.410 17.060 0.227 1.00 78.76 258 LEU A C 1
ATOM 1955 O O . LEU A 1 258 ? -53.013 18.043 0.850 1.00 78.78 258 LEU A O 1
ATOM 1960 N N . ARG A 1 259 ? -53.265 15.823 0.691 1.00 87.86 259 ARG A N 1
ATOM 1961 C CA . ARG A 1 259 ? -52.633 15.554 1.993 1.00 87.86 259 ARG A CA 1
ATOM 1962 C C . ARG A 1 259 ? -51.254 16.225 2.111 1.00 87.33 259 ARG A C 1
ATOM 1963 O O . ARG A 1 259 ? -50.826 16.610 3.198 1.00 87.22 259 ARG A O 1
ATOM 1971 N N . ASN A 1 260 ? -50.574 16.345 0.978 1.00 79.01 260 ASN A N 1
ATOM 1972 C CA . ASN A 1 260 ? -49.241 16.892 0.864 1.00 78.00 260 ASN A CA 1
ATOM 1973 C C . ASN A 1 260 ? -49.063 18.287 1.400 1.00 76.82 260 ASN A C 1
ATOM 1974 O O . ASN A 1 260 ? -47.946 18.687 1.688 1.00 76.68 260 ASN A O 1
ATOM 1979 N N . ALA A 1 261 ? -50.163 19.029 1.501 1.00 57.24 261 ALA A N 1
ATOM 1980 C CA . ALA A 1 261 ? -50.124 20.466 1.790 1.00 56.23 261 ALA A CA 1
ATOM 1981 C C . ALA A 1 261 ? -51.095 20.901 2.864 1.00 55.48 261 ALA A C 1
ATOM 1982 O O . ALA A 1 261 ? -52.289 20.578 2.819 1.00 55.06 261 ALA A O 1
ATOM 1984 N N . ILE A 1 262 ? -50.574 21.684 3.801 1.00 62.29 262 ILE A N 1
ATOM 1985 C CA . ILE A 1 262 ? -51.365 22.268 4.888 1.00 61.67 262 ILE A CA 1
ATOM 1986 C C . ILE A 1 262 ? -52.535 23.067 4.305 1.00 61.72 262 ILE A C 1
ATOM 1987 O O . ILE A 1 262 ? -52.303 24.025 3.562 1.00 62.04 262 ILE A O 1
ATOM 1992 N N . PRO A 1 263 ? -53.788 22.689 4.638 1.00 70.23 263 PRO A N 1
ATOM 1993 C CA . PRO A 1 263 ? -54.908 23.216 3.864 1.00 70.28 263 PRO A CA 1
ATOM 1994 C C . PRO A 1 263 ? -55.118 24.681 4.190 1.00 70.57 263 PRO A C 1
ATOM 1995 O O . PRO A 1 263 ? -55.193 25.046 5.358 1.00 70.85 263 PRO A O 1
ATOM 1999 N N . ARG A 1 264 ? -55.181 25.518 3.164 1.00 67.18 264 ARG A N 1
ATOM 2000 C CA . ARG A 1 264 ? -55.283 26.949 3.384 1.00 67.55 264 ARG A CA 1
ATOM 2001 C C . ARG A 1 264 ? -56.698 27.473 3.233 1.00 67.60 264 ARG A C 1
ATOM 2002 O O . ARG A 1 264 ? -57.047 28.496 3.810 1.00 68.28 264 ARG A O 1
ATOM 2010 N N . GLU A 1 265 ? -57.516 26.787 2.460 1.00 63.33 265 GLU A N 1
ATOM 2011 C CA . GLU A 1 265 ? -58.872 27.234 2.264 1.00 63.99 265 GLU A CA 1
ATOM 2012 C C . GLU A 1 265 ? -59.771 26.088 2.606 1.00 63.11 265 GLU A C 1
ATOM 2013 O O . GLU A 1 265 ? -59.470 24.962 2.263 1.00 63.83 265 GLU A O 1
ATOM 2019 N N . ALA A 1 266 ? -60.863 26.355 3.296 1.00 66.69 266 ALA A N 1
ATOM 2020 C CA . ALA A 1 266 ? -61.819 25.313 3.606 1.00 66.42 266 ALA A CA 1
ATOM 2021 C C . ALA A 1 266 ? -63.140 25.975 3.800 1.00 66.60 266 ALA A C 1
ATOM 2022 O O . ALA A 1 266 ? -63.198 27.157 4.107 1.00 66.70 266 ALA A O 1
ATOM 2024 N N . PHE A 1 267 ? -64.215 25.229 3.632 1.00 73.75 267 PHE A N 1
ATOM 2025 C CA . PHE A 1 267 ? -65.517 25.820 3.841 1.00 74.28 267 PHE A CA 1
ATOM 2026 C C . PHE A 1 267 ? -66.586 24.811 4.184 1.00 74.58 267 PHE A C 1
ATOM 2027 O O . PHE A 1 267 ? -66.491 23.638 3.840 1.00 74.93 267 PHE A O 1
ATOM 2035 N N . VAL A 1 268 ? -67.614 25.294 4.854 1.00 68.25 268 VAL A N 1
ATOM 2036 C CA . VAL A 1 268 ? -68.756 24.501 5.165 1.00 68.91 268 VAL A CA 1
ATOM 2037 C C . VAL A 1 268 ? -69.925 25.325 4.665 1.00 69.82 268 VAL A C 1
ATOM 2038 O O . VAL A 1 268 ? -69.912 26.553 4.779 1.00 69.64 268 VAL A O 1
ATOM 2042 N N . THR A 1 269 ? -70.912 24.664 4.062 1.00 76.53 269 THR A N 1
ATOM 2043 C CA . THR A 1 269 ? -72.213 25.300 3.882 1.00 77.57 269 THR A CA 1
ATOM 2044 C C . THR A 1 269 ? -73.150 24.615 4.861 1.00 78.54 269 THR A C 1
ATOM 2045 O O . THR A 1 269 ? -73.079 23.407 5.061 1.00 78.36 269 THR A O 1
ATOM 2049 N N . VAL A 1 270 ? -73.989 25.403 5.510 1.00 67.54 270 VAL A N 1
ATOM 2050 C CA . VAL A 1 270 ? -74.888 24.879 6.515 1.00 69.70 270 VAL A CA 1
ATOM 2051 C C . VAL A 1 270 ? -76.281 25.474 6.344 1.00 71.15 270 VAL A C 1
ATOM 2052 O O . VAL A 1 270 ? -76.453 26.558 5.753 1.00 71.16 270 VAL A O 1
ATOM 2056 N N . ALA A 1 271 ? -77.259 24.750 6.887 1.00 66.92 271 ALA A N 1
ATOM 2057 C CA . ALA A 1 271 ? -78.619 25.226 7.039 1.00 68.50 271 ALA A CA 1
ATOM 2058 C C . ALA A 1 271 ? -78.855 25.623 8.496 1.00 69.85 271 ALA A C 1
ATOM 2059 O O . ALA A 1 271 ? -78.373 24.953 9.411 1.00 70.09 271 ALA A O 1
ATOM 2061 N N . LEU A 1 272 ? -79.595 26.719 8.700 1.00 125.68 272 LEU A N 1
ATOM 2062 C CA . LEU A 1 272 ? -79.987 27.211 10.046 1.00 126.79 272 LEU A CA 1
ATOM 2063 C C . LEU A 1 272 ? -81.291 28.028 9.985 1.00 127.75 272 LEU A C 1
ATOM 2064 O O . LEU A 1 272 ? -81.620 28.578 8.917 1.00 127.54 272 LEU A O 1
ATOM 2069 N N . PRO A 1 273 ? -82.029 28.116 11.130 1.00 123.61 273 PRO A N 1
ATOM 2070 C CA . PRO A 1 273 ? -83.202 28.997 11.197 1.00 124.02 273 PRO A CA 1
ATOM 2071 C C . PRO A 1 273 ? -82.793 30.438 10.872 1.00 124.65 273 PRO A C 1
ATOM 2072 O O . PRO A 1 273 ? -81.743 30.911 11.359 1.00 124.94 273 PRO A O 1
ATOM 2076 N N . ALA A 1 274 ? -83.590 31.124 10.046 1.00 99.32 274 ALA A N 1
ATOM 2077 C CA . ALA A 1 274 ? -83.288 32.515 9.675 1.00 99.74 274 ALA A CA 1
ATOM 2078 C C . ALA A 1 274 ? -83.219 33.464 10.900 1.00 100.07 274 ALA A C 1
ATOM 2079 O O . ALA A 1 274 ? -82.631 34.548 10.812 1.00 99.94 274 ALA A O 1
ATOM 2081 N N . GLU A 1 275 ? -83.809 33.022 12.023 1.00 112.59 275 GLU A N 1
ATOM 2082 C CA . GLU A 1 275 ? -83.727 33.660 13.354 1.00 112.94 275 GLU A CA 1
ATOM 2083 C C . GLU A 1 275 ? -82.293 33.868 13.846 1.00 113.34 275 GLU A C 1
ATOM 2084 O O . GLU A 1 275 ? -81.942 34.935 14.363 1.00 113.75 275 GLU A O 1
ATOM 2090 N N . ASN A 1 276 ? -81.476 32.831 13.703 1.00 93.51 276 ASN A N 1
ATOM 2091 C CA . ASN A 1 276 ? -80.132 32.839 14.243 1.00 93.51 276 ASN A CA 1
ATOM 2092 C C . ASN A 1 276 ? -79.115 33.320 13.202 1.00 93.53 276 ASN A C 1
ATOM 2093 O O . ASN A 1 276 ? -77.921 33.046 13.333 1.00 93.78 276 ASN A O 1
ATOM 2098 N N . GLN A 1 277 ? -79.588 34.030 12.172 1.00 81.92 277 GLN A N 1
ATOM 2099 C CA . GLN A 1 277 ? -78.726 34.522 11.094 1.00 81.63 277 GLN A CA 1
ATOM 2100 C C . GLN A 1 277 ? -77.778 35.621 11.561 1.00 81.59 277 GLN A C 1
ATOM 2101 O O . GLN A 1 277 ? -76.616 35.640 11.167 1.00 81.48 277 GLN A O 1
ATOM 2107 N N . ASP A 1 278 ? -78.269 36.528 12.400 1.00 101.50 278 ASP A N 1
ATOM 2108 C CA . ASP A 1 278 ? -77.443 37.642 12.887 1.00 101.43 278 ASP A CA 1
ATOM 2109 C C . ASP A 1 278 ? -76.564 37.156 14.031 1.00 100.82 278 ASP A C 1
ATOM 2110 O O . ASP A 1 278 ? -75.435 37.642 14.207 1.00 100.66 278 ASP A O 1
ATOM 2115 N N . LYS A 1 279 ? -77.091 36.203 14.809 1.00 108.07 279 LYS A N 1
ATOM 2116 C CA . LYS A 1 279 ? -76.293 35.507 15.826 1.00 107.20 279 LYS A CA 1
ATOM 2117 C C . LYS A 1 279 ? -75.081 34.836 15.193 1.00 106.83 279 LYS A C 1
ATOM 2118 O O . LYS A 1 279 ? -73.945 35.212 15.490 1.00 106.88 279 LYS A O 1
ATOM 2124 N N . LEU A 1 280 ? -75.347 33.868 14.309 1.00 98.23 280 LEU A N 1
ATOM 2125 C CA . LEU A 1 280 ? -74.325 33.164 13.543 1.00 97.58 280 LEU A CA 1
ATOM 2126 C C . LEU A 1 280 ? -73.345 34.114 12.895 1.00 97.13 280 LEU A C 1
ATOM 2127 O O . LEU A 1 280 ? -72.145 33.949 13.068 1.00 97.27 280 LEU A O 1
ATOM 2132 N N . ALA A 1 281 ? -73.849 35.107 12.160 1.00 91.00 281 ALA A N 1
ATOM 2133 C CA . ALA A 1 281 ? -72.975 36.100 11.501 1.00 90.64 281 ALA A CA 1
ATOM 2134 C C . ALA A 1 281 ? -72.107 36.841 12.508 1.00 90.20 281 ALA A C 1
ATOM 2135 O O . ALA A 1 281 ? -70.976 37.216 12.197 1.00 90.18 281 ALA A O 1
ATOM 2137 N N . GLU A 1 282 ? -72.634 37.034 13.716 1.00 104.88 282 GLU A N 1
ATOM 2138 C CA . GLU A 1 282 ? -71.873 37.698 14.765 1.00 104.64 282 GLU A CA 1
ATOM 2139 C C . GLU A 1 282 ? -70.891 36.763 15.462 1.00 103.81 282 GLU A C 1
ATOM 2140 O O . GLU A 1 282 ? -69.721 37.128 15.672 1.00 103.69 282 GLU A O 1
ATOM 2146 N N . LEU A 1 283 ? -71.377 35.572 15.828 1.00 84.97 283 LEU A N 1
ATOM 2147 C CA . LEU A 1 283 ? -70.535 34.529 16.414 1.00 83.60 283 LEU A CA 1
ATOM 2148 C C . LEU A 1 283 ? -69.352 34.185 15.502 1.00 82.72 283 LEU A C 1
ATOM 2149 O O . LEU A 1 283 ? -68.234 33.941 15.977 1.00 82.07 283 LEU A O 1
ATOM 2154 N N . PHE A 1 284 ? -69.608 34.208 14.195 1.00 72.42 284 PHE A N 1
ATOM 2155 C CA . PHE A 1 284 ? -68.631 33.785 13.215 1.00 71.68 284 PHE A CA 1
ATOM 2156 C C . PHE A 1 284 ? -67.613 34.863 12.974 1.00 71.39 284 PHE A C 1
ATOM 2157 O O . PHE A 1 284 ? -66.429 34.570 12.733 1.00 70.79 284 PHE A O 1
ATOM 2165 N N . ASN A 1 285 ? -68.095 36.106 13.023 1.00 87.88 285 ASN A N 1
ATOM 2166 C CA . ASN A 1 285 ? -67.234 37.294 12.980 1.00 87.87 285 ASN A CA 1
ATOM 2167 C C . ASN A 1 285 ? -66.417 37.454 14.240 1.00 87.72 285 ASN A C 1
ATOM 2168 O O . ASN A 1 285 ? -65.220 37.787 14.193 1.00 87.64 285 ASN A O 1
ATOM 2173 N N . TYR A 1 286 ? -67.082 37.205 15.365 1.00 68.15 286 TYR A N 1
ATOM 2174 C CA . TYR A 1 286 ? -66.392 37.083 16.617 1.00 67.95 286 TYR A CA 1
ATOM 2175 C C . TYR A 1 286 ? -65.293 36.046 16.410 1.00 67.14 286 TYR A C 1
ATOM 2176 O O . TYR A 1 286 ? -64.103 36.395 16.370 1.00 66.84 286 TYR A O 1
ATOM 2185 N N . TYR A 1 287 ? -65.710 34.791 16.217 1.00 82.65 287 TYR A N 1
ATOM 2186 C CA . TYR A 1 287 ? -64.799 33.681 16.016 1.00 81.49 287 TYR A CA 1
ATOM 2187 C C . TYR A 1 287 ? -63.637 34.037 15.116 1.00 80.52 287 TYR A C 1
ATOM 2188 O O . TYR A 1 287 ? -62.493 33.800 15.478 1.00 80.64 287 TYR A O 1
ATOM 2197 N N . THR A 1 288 ? -63.903 34.608 13.948 1.00 67.64 288 THR A N 1
ATOM 2198 C CA . THR A 1 288 ? -62.789 34.901 13.034 1.00 66.58 288 THR A CA 1
ATOM 2199 C C . THR A 1 288 ? -61.817 35.910 13.631 1.00 66.44 288 THR A C 1
ATOM 2200 O O . THR A 1 288 ? -60.612 35.779 13.473 1.00 65.75 288 THR A O 1
ATOM 2204 N N . GLU A 1 289 ? -62.346 36.890 14.354 1.00 69.03 289 GLU A N 1
ATOM 2205 C CA . GLU A 1 289 ? -61.487 37.895 14.963 1.00 69.72 289 GLU A CA 1
ATOM 2206 C C . GLU A 1 289 ? -60.496 37.216 15.883 1.00 69.37 289 GLU A C 1
ATOM 2207 O O . GLU A 1 289 ? -59.292 37.388 15.746 1.00 69.09 289 GLU A O 1
ATOM 2213 N N . LEU A 1 290 ? -61.039 36.434 16.809 1.00 63.82 290 LEU A N 1
ATOM 2214 C CA . LEU A 1 290 ? -60.272 35.634 17.736 1.00 63.87 290 LEU A CA 1
ATOM 2215 C C . LEU A 1 290 ? -59.146 34.890 17.034 1.00 64.34 290 LEU A C 1
ATOM 2216 O O . LEU A 1 290 ? -58.031 34.795 17.546 1.00 64.21 290 LEU A O 1
ATOM 2221 N N . LEU A 1 291 ? -59.434 34.364 15.855 1.00 75.60 291 LEU A N 1
ATOM 2222 C CA . LEU A 1 291 ? -58.408 33.666 15.094 1.00 76.46 291 LEU A CA 1
ATOM 2223 C C . LEU A 1 291 ? -57.202 34.551 14.817 1.00 76.92 291 LEU A C 1
ATOM 2224 O O . LEU A 1 291 ? -56.067 34.096 14.969 1.00 76.60 291 LEU A O 1
ATOM 2229 N N . LYS A 1 292 ? -57.468 35.802 14.413 1.00 82.95 292 LYS A N 1
ATOM 2230 C CA . LYS A 1 292 ? -56.427 36.799 14.090 1.00 83.74 292 LYS A CA 1
ATOM 2231 C C . LYS A 1 292 ? -55.652 37.229 15.326 1.00 84.12 292 LYS A C 1
ATOM 2232 O O . LYS A 1 292 ? -54.444 37.413 15.250 1.00 84.10 292 LYS A O 1
ATOM 2238 N N . THR A 1 293 ? -56.349 37.380 16.455 1.00 79.95 293 THR A N 1
ATOM 2239 C CA . THR A 1 293 ? -55.709 37.522 17.762 1.00 80.80 293 THR A CA 1
ATOM 2240 C C . THR A 1 293 ? -54.741 36.347 17.993 1.00 82.16 293 THR A C 1
ATOM 2241 O O . THR A 1 293 ? -53.558 36.565 18.246 1.00 82.24 293 THR A O 1
ATOM 2245 N N . GLU A 1 294 ? -55.242 35.114 17.883 1.00 81.78 294 GLU A N 1
ATOM 2246 C CA . GLU A 1 294 ? -54.421 33.894 18.036 1.00 83.69 294 GLU A CA 1
ATOM 2247 C C . GLU A 1 294 ? -53.286 33.697 17.019 1.00 84.04 294 GLU A C 1
ATOM 2248 O O . GLU A 1 294 ? -52.143 33.514 17.410 1.00 83.94 294 GLU A O 1
ATOM 2254 N N . LEU A 1 295 ? -53.613 33.705 15.727 1.00 78.36 295 LEU A N 1
ATOM 2255 C CA . LEU A 1 295 ? -52.649 33.391 14.668 1.00 79.41 295 LEU A CA 1
ATOM 2256 C C . LEU A 1 295 ? -52.079 34.640 13.952 1.00 80.31 295 LEU A C 1
ATOM 2257 O O . LEU A 1 295 ? -51.258 34.532 13.021 1.00 80.05 295 LEU A O 1
ATOM 2262 N N . GLY A 1 296 ? -52.501 35.818 14.412 1.00 93.93 296 GLY A N 1
ATOM 2263 C CA . GLY A 1 296 ? -52.114 37.091 13.799 1.00 95.16 296 GLY A CA 1
ATOM 2264 C C . GLY A 1 296 ? -50.635 37.293 13.530 1.00 95.78 296 GLY A C 1
ATOM 2265 O O . GLY A 1 296 ? -50.274 37.942 12.552 1.00 96.15 296 GLY A O 1
ATOM 2266 N N . LYS A 1 297 ? -49.779 36.753 14.392 1.00 89.48 297 LYS A N 1
ATOM 2267 C CA . LYS A 1 297 ? -48.338 36.909 14.216 1.00 90.29 297 LYS A CA 1
ATOM 2268 C C . LYS A 1 297 ? -47.866 36.193 12.930 1.00 90.92 297 LYS A C 1
ATOM 2269 O O . LYS A 1 297 ? -47.348 36.842 12.008 1.00 90.88 297 LYS A O 1
ATOM 2275 N N . ILE A 1 298 ? -48.070 34.870 12.876 1.00 103.26 298 ILE A N 1
ATOM 2276 C CA . ILE A 1 298 ? -47.674 34.025 11.728 1.00 103.54 298 ILE A CA 1
ATOM 2277 C C . ILE A 1 298 ? -48.671 34.110 10.541 1.00 103.92 298 ILE A C 1
ATOM 2278 O O . ILE A 1 298 ? -48.266 34.059 9.371 1.00 103.85 298 ILE A O 1
ATOM 2283 N N . GLU A 1 299 ? -49.958 34.269 10.848 1.00 76.65 299 GLU A N 1
ATOM 2284 C CA . GLU A 1 299 ? -50.995 34.253 9.829 1.00 77.31 299 GLU A CA 1
ATOM 2285 C C . GLU A 1 299 ? -51.524 35.653 9.572 1.00 77.55 299 GLU A C 1
ATOM 2286 O O . GLU A 1 299 ? -52.441 36.129 10.254 1.00 77.78 299 GLU A O 1
ATOM 2292 N N . THR A 1 300 ? -50.940 36.303 8.568 1.00 94.48 300 THR A N 1
ATOM 2293 C CA . THR A 1 300 ? -51.194 37.719 8.281 1.00 94.49 300 THR A CA 1
ATOM 2294 C C . THR A 1 300 ? -52.527 37.960 7.582 1.00 94.51 300 THR A C 1
ATOM 2295 O O . THR A 1 300 ? -53.368 38.702 8.087 1.00 94.55 300 THR A O 1
ATOM 2299 N N . ASP A 1 301 ? -52.723 37.333 6.427 1.00 103.70 301 ASP A N 1
ATOM 2300 C CA . ASP A 1 301 ? -53.966 37.508 5.707 1.00 103.91 301 ASP A CA 1
ATOM 2301 C C . ASP A 1 301 ? -54.983 36.417 6.015 1.00 103.59 301 ASP A C 1
ATOM 2302 O O . ASP A 1 301 ? -55.045 35.410 5.334 1.00 103.81 301 ASP A O 1
ATOM 2307 N N . ILE A 1 302 ? -55.787 36.620 7.044 1.00 85.51 302 ILE A N 1
ATOM 2308 C CA . ILE A 1 302 ? -56.764 35.611 7.430 1.00 85.02 302 ILE A CA 1
ATOM 2309 C C . ILE A 1 302 ? -58.130 36.191 7.163 1.00 84.79 302 ILE A C 1
ATOM 2310 O O . ILE A 1 302 ? -58.559 37.143 7.815 1.00 84.81 302 ILE A O 1
ATOM 2315 N N . VAL A 1 303 ? -58.811 35.624 6.187 1.00 83.14 303 VAL A N 1
ATOM 2316 C CA . VAL A 1 303 ? -60.094 36.160 5.801 1.00 82.90 303 VAL A CA 1
ATOM 2317 C C . VAL A 1 303 ? -61.145 35.081 5.856 1.00 82.97 303 VAL A C 1
ATOM 2318 O O . VAL A 1 303 ? -60.886 33.933 5.503 1.00 82.91 303 VAL A O 1
ATOM 2322 N N . THR A 1 304 ? -62.326 35.457 6.325 1.00 83.65 304 THR A N 1
ATOM 2323 C CA . THR A 1 304 ? -63.487 34.582 6.287 1.00 84.23 304 THR A CA 1
ATOM 2324 C C . THR A 1 304 ? -64.547 35.260 5.437 1.00 84.89 304 THR A C 1
ATOM 2325 O O . THR A 1 304 ? -64.420 36.440 5.141 1.00 84.93 304 THR A O 1
ATOM 2329 N N . PHE A 1 305 ? -65.570 34.496 5.068 1.00 89.06 305 PHE A N 1
ATOM 2330 C CA . PHE A 1 305 ? -66.691 34.980 4.278 1.00 89.83 305 PHE A CA 1
ATOM 2331 C C . PHE A 1 305 ? -67.957 34.213 4.642 1.00 90.44 305 PHE A C 1
ATOM 2332 O O . PHE A 1 305 ? -67.904 33.016 4.925 1.00 90.21 305 PHE A O 1
ATOM 2340 N N . ASN A 1 306 ? -69.094 34.900 4.641 1.00 111.03 306 ASN A N 1
ATOM 2341 C CA . ASN A 1 306 ? -70.359 34.270 5.002 1.00 112.15 306 ASN A CA 1
ATOM 2342 C C . ASN A 1 306 ? -71.535 34.660 4.108 1.00 113.56 306 ASN A C 1
ATOM 2343 O O . ASN A 1 306 ? -72.390 35.454 4.499 1.00 114.07 306 ASN A O 1
ATOM 2348 N N . GLU A 1 307 ? -71.567 34.091 2.908 1.00 116.19 307 GLU A N 1
ATOM 2349 C CA . GLU A 1 307 ? -72.628 34.358 1.946 1.00 117.57 307 GLU A CA 1
ATOM 2350 C C . GLU A 1 307 ? -73.659 33.245 2.084 1.00 118.27 307 GLU A C 1
ATOM 2351 O O . GLU A 1 307 ? -73.413 32.263 2.770 1.00 118.41 307 GLU A O 1
ATOM 2357 N N . GLU A 1 308 ? -74.811 33.382 1.439 1.00 119.14 308 GLU A N 1
ATOM 2358 C CA . GLU A 1 308 ? -75.790 32.293 1.444 1.00 120.34 308 GLU A CA 1
ATOM 2359 C C . GLU A 1 308 ? -76.266 31.908 0.054 1.00 120.69 308 GLU A C 1
ATOM 2360 O O . GLU A 1 308 ? -76.603 32.778 -0.750 1.00 120.77 308 GLU A O 1
ATOM 2366 N N . VAL A 1 309 ? -76.269 30.608 -0.241 1.00 147.41 309 VAL A N 1
ATOM 2367 C CA . VAL A 1 309 ? -77.048 30.120 -1.374 1.00 148.03 309 VAL A CA 1
ATOM 2368 C C . VAL A 1 309 ? -77.916 29.038 -0.736 1.00 148.33 309 VAL A C 1
ATOM 2369 O O . VAL A 1 309 ? -77.424 28.002 -0.275 1.00 148.61 309 VAL A O 1
ATOM 2373 N N . ALA A 1 310 ? -79.221 29.294 -0.707 1.00 142.82 310 ALA A N 1
ATOM 2374 C CA . ALA A 1 310 ? -80.181 28.367 -0.117 1.00 142.82 310 ALA A CA 1
ATOM 2375 C C . ALA A 1 310 ? -80.582 27.272 -1.100 1.00 142.84 310 ALA A C 1
ATOM 2376 O O . ALA A 1 310 ? -81.736 27.190 -1.520 1.00 143.32 310 ALA A O 1
ATOM 2378 N N . THR A 1 311 ? -79.619 26.429 -1.458 1.00 117.24 311 THR A N 1
ATOM 2379 C CA . THR A 1 311 ? -79.861 25.314 -2.390 1.00 116.61 311 THR A CA 1
ATOM 2380 C C . THR A 1 311 ? -80.159 24.014 -1.638 1.00 116.25 311 THR A C 1
ATOM 2381 O O . THR A 1 311 ? -79.591 23.778 -0.567 1.00 116.42 311 THR A O 1
ATOM 2385 N N . ASP A 1 312 ? -81.033 23.175 -2.201 1.00 126.01 312 ASP A N 1
ATOM 2386 C CA . ASP A 1 312 ? -81.290 21.845 -1.633 1.00 125.26 312 ASP A CA 1
ATOM 2387 C C . ASP A 1 312 ? -80.518 20.759 -2.416 1.00 124.20 312 ASP A C 1
ATOM 2388 O O . ASP A 1 312 ? -80.544 20.756 -3.651 1.00 193.96 312 ASP A O 1
ATOM 2393 N N . ALA A 1 313 ? -79.793 19.871 -1.724 1.00 98.03 313 ALA A N 1
ATOM 2394 C CA . ALA A 1 313 ? -79.531 19.900 -0.269 1.00 96.65 313 ALA A CA 1
ATOM 2395 C C . ALA A 1 313 ? -79.560 18.526 0.350 1.00 95.52 313 ALA A C 1
ATOM 2396 O O . ALA A 1 313 ? -78.756 17.670 -0.009 1.00 95.32 313 ALA A O 1
ATOM 2398 N N . GLN A 1 314 ? -80.506 18.321 1.267 1.00 173.57 314 GLN A N 1
ATOM 2399 C CA . GLN A 1 314 ? -80.495 17.165 2.146 1.00 170.47 314 GLN A CA 1
ATOM 2400 C C . GLN A 1 314 ? -79.354 17.331 3.153 1.00 168.16 314 GLN A C 1
ATOM 2401 O O . GLN A 1 314 ? -78.183 17.109 2.846 1.00 168.19 314 GLN A O 1
ATOM 2407 N N . VAL A 1 315 ? -79.712 17.767 4.355 1.00 93.31 315 VAL A N 1
ATOM 2408 C CA . VAL A 1 315 ? -78.756 17.956 5.440 1.00 90.90 315 VAL A CA 1
ATOM 2409 C C . VAL A 1 315 ? -78.306 16.589 6.010 1.00 89.27 315 VAL A C 1
ATOM 2410 O O . VAL A 1 315 ? -79.038 15.609 5.902 1.00 89.12 315 VAL A O 1
ATOM 2414 N N . PHE A 1 316 ? -77.098 16.528 6.581 1.00 78.69 316 PHE A N 1
ATOM 2415 C CA . PHE A 1 316 ? -76.640 15.368 7.347 1.00 76.19 316 PHE A CA 1
ATOM 2416 C C . PHE A 1 316 ? -77.656 15.018 8.388 1.00 75.15 316 PHE A C 1
ATOM 2417 O O . PHE A 1 316 ? -78.142 15.905 9.085 1.00 75.14 316 PHE A O 1
ATOM 2425 N N . ALA A 1 317 ? -77.942 13.736 8.549 1.00 60.43 317 ALA A N 1
ATOM 2426 C CA . ALA A 1 317 ? -78.669 13.307 9.731 1.00 59.63 317 ALA A CA 1
ATOM 2427 C C . ALA A 1 317 ? -77.952 13.848 10.968 1.00 59.03 317 ALA A C 1
ATOM 2428 O O . ALA A 1 317 ? -76.765 14.168 10.913 1.00 58.64 317 ALA A O 1
ATOM 2430 N N . ILE A 1 318 ? -78.669 13.952 12.081 1.00 95.96 318 ILE A N 1
ATOM 2431 C CA . ILE A 1 318 ? -78.069 14.476 13.315 1.00 95.50 318 ILE A CA 1
ATOM 2432 C C . ILE A 1 318 ? -76.889 13.628 13.792 1.00 95.24 318 ILE A C 1
ATOM 2433 O O . ILE A 1 318 ? -75.778 14.156 13.965 1.00 95.20 318 ILE A O 1
ATOM 2438 N N . ALA A 1 319 ? -77.135 12.321 13.959 1.00 100.19 319 ALA A N 1
ATOM 2439 C CA . ALA A 1 319 ? -76.156 11.387 14.514 1.00 99.47 319 ALA A CA 1
ATOM 2440 C C . ALA A 1 319 ? -74.896 11.327 13.670 1.00 99.00 319 ALA A C 1
ATOM 2441 O O . ALA A 1 319 ? -73.813 11.086 14.197 1.00 99.30 319 ALA A O 1
ATOM 2443 N N . ASP A 1 320 ? -75.039 11.555 12.368 1.00 79.55 320 ASP A N 1
ATOM 2444 C CA . ASP A 1 320 ? -73.887 11.630 11.467 1.00 78.93 320 ASP A CA 1
ATOM 2445 C C . ASP A 1 320 ? -73.138 12.957 11.600 1.00 77.96 320 ASP A C 1
ATOM 2446 O O . ASP A 1 320 ? -71.904 12.989 11.623 1.00 77.75 320 ASP A O 1
ATOM 2451 N N . GLN A 1 321 ? -73.897 14.049 11.670 1.00 87.21 321 GLN A N 1
ATOM 2452 C CA . GLN A 1 321 ? -73.339 15.378 11.908 1.00 85.80 321 GLN A CA 1
ATOM 2453 C C . GLN A 1 321 ? -72.558 15.365 13.207 1.00 84.82 321 GLN A C 1
ATOM 2454 O O . GLN A 1 321 ? -71.414 15.810 13.268 1.00 84.94 321 GLN A O 1
ATOM 2460 N N . GLN A 1 322 ? -73.175 14.824 14.241 1.00 69.85 322 GLN A N 1
ATOM 2461 C CA . GLN A 1 322 ? -72.530 14.781 15.527 1.00 69.05 322 GLN A CA 1
ATOM 2462 C C . GLN A 1 322 ? -71.192 14.038 15.495 1.00 67.70 322 GLN A C 1
ATOM 2463 O O . GLN A 1 322 ? -70.143 14.651 15.784 1.00 67.96 322 GLN A O 1
ATOM 2469 N N . ARG A 1 323 ? -71.217 12.764 15.082 1.00 72.48 323 ARG A N 1
ATOM 2470 C CA . ARG A 1 323 ? -70.014 11.907 15.103 1.00 70.24 323 ARG A CA 1
ATOM 2471 C C . ARG A 1 323 ? -68.873 12.392 14.196 1.00 68.70 323 ARG A C 1
ATOM 2472 O O . ARG A 1 323 ? -67.702 12.294 14.551 1.00 68.13 323 ARG A O 1
ATOM 2480 N N . PHE A 1 324 ? -69.223 12.941 13.044 1.00 70.91 324 PHE A N 1
ATOM 2481 C CA . PHE A 1 324 ? -68.214 13.469 12.154 1.00 69.69 324 PHE A CA 1
ATOM 2482 C C . PHE A 1 324 ? -67.536 14.665 12.818 1.00 69.48 324 PHE A C 1
ATOM 2483 O O . PHE A 1 324 ? -66.303 14.763 12.837 1.00 69.39 324 PHE A O 1
ATOM 2491 N N . ILE A 1 325 ? -68.337 15.574 13.361 1.00 77.35 325 ILE A N 1
ATOM 2492 C CA . ILE A 1 325 ? -67.752 16.767 13.964 1.00 76.83 325 ILE A CA 1
ATOM 2493 C C . ILE A 1 325 ? -66.885 16.452 15.205 1.00 76.47 325 ILE A C 1
ATOM 2494 O O . ILE A 1 325 ? -65.748 16.951 15.299 1.00 77.06 325 ILE A O 1
ATOM 2499 N N . ALA A 1 326 ? -67.392 15.628 16.129 1.00 46.95 326 ALA A N 1
ATOM 2500 C CA . ALA A 1 326 ? -66.565 15.192 17.258 1.00 45.70 326 ALA A CA 1
ATOM 2501 C C . ALA A 1 326 ? -65.244 14.595 16.759 1.00 45.11 326 ALA A C 1
ATOM 2502 O O . ALA A 1 326 ? -64.166 14.885 17.294 1.00 44.32 326 ALA A O 1
ATOM 2504 N N . ALA A 1 327 ? -65.351 13.784 15.707 1.00 64.99 327 ALA A N 1
ATOM 2505 C CA . ALA A 1 327 ? -64.213 13.103 15.129 1.00 64.82 327 ALA A CA 1
ATOM 2506 C C . ALA A 1 327 ? -63.246 14.162 14.648 1.00 64.67 327 ALA A C 1
ATOM 2507 O O . ALA A 1 327 ? -62.135 14.267 15.169 1.00 65.30 327 ALA A O 1
ATOM 2509 N N . LEU A 1 328 ? -63.680 14.982 13.702 1.00 47.19 328 LEU A N 1
ATOM 2510 C CA . LEU A 1 328 ? -62.820 16.021 13.178 1.00 47.07 328 LEU A CA 1
ATOM 2511 C C . LEU A 1 328 ? -62.153 16.818 14.311 1.00 47.61 328 LEU A C 1
ATOM 2512 O O . LEU A 1 328 ? -60.946 17.055 14.279 1.00 48.23 328 LEU A O 1
ATOM 2517 N N . ASN A 1 329 ? -62.927 17.198 15.323 1.00 61.64 329 ASN A N 1
ATOM 2518 C CA . ASN A 1 329 ? -62.399 17.963 16.438 1.00 61.67 329 ASN A CA 1
ATOM 2519 C C . ASN A 1 329 ? -61.418 17.224 17.352 1.00 61.87 329 ASN A C 1
ATOM 2520 O O . ASN A 1 329 ? -60.373 17.777 17.741 1.00 61.76 329 ASN A O 1
ATOM 2525 N N . ALA A 1 330 ? -61.773 15.994 17.715 1.00 62.18 330 ALA A N 1
ATOM 2526 C CA . ALA A 1 330 ? -60.946 15.201 18.612 1.00 62.66 330 ALA A CA 1
ATOM 2527 C C . ALA A 1 330 ? -59.622 14.940 17.938 1.00 63.17 330 ALA A C 1
ATOM 2528 O O . ALA A 1 330 ? -58.557 15.139 18.503 1.00 63.82 330 ALA A O 1
ATOM 2530 N N . CYS A 1 331 ? -59.712 14.516 16.693 1.00 61.56 331 CYS A N 1
ATOM 2531 C CA . CYS A 1 331 ? -58.573 14.096 15.891 1.00 61.40 331 CYS A CA 1
ATOM 2532 C C . CYS A 1 331 ? -57.311 14.989 16.032 1.00 60.72 331 CYS A C 1
ATOM 2533 O O . CYS A 1 331 ? -57.388 16.199 15.868 1.00 60.96 331 CYS A O 1
ATOM 2536 N N . PRO A 1 332 ? -56.155 14.390 16.351 1.00 56.84 332 PRO A N 1
ATOM 2537 C CA . PRO A 1 332 ? -54.900 15.130 16.466 1.00 56.91 332 PRO A CA 1
ATOM 2538 C C . PRO A 1 332 ? -54.477 15.742 15.143 1.00 57.03 332 PRO A C 1
ATOM 2539 O O . PRO A 1 332 ? -54.910 15.282 14.095 1.00 57.20 332 PRO A O 1
ATOM 2543 N N . ASN A 1 333 ? -53.649 16.783 15.204 1.00 65.19 333 ASN A N 1
ATOM 2544 C CA . ASN A 1 333 ? -53.152 17.475 14.017 1.00 65.19 333 ASN A CA 1
ATOM 2545 C C . ASN A 1 333 ? -51.942 18.336 14.350 1.00 65.02 333 ASN A C 1
ATOM 2546 O O . ASN A 1 333 ? -51.839 18.853 15.458 1.00 65.36 333 ASN A O 1
ATOM 2551 N N . GLY A 1 334 ? -51.038 18.497 13.389 1.00 58.07 334 GLY A N 1
ATOM 2552 C CA . GLY A 1 334 ? -49.830 19.272 13.601 1.00 58.10 334 GLY A CA 1
ATOM 2553 C C . GLY A 1 334 ? -48.702 18.390 14.076 1.00 58.41 334 GLY A C 1
ATOM 2554 O O . GLY A 1 334 ? -48.536 17.284 13.574 1.00 58.59 334 GLY A O 1
ATOM 2555 N N . VAL A 1 335 ? -47.924 18.877 15.042 1.00 63.40 335 VAL A N 1
ATOM 2556 C CA . VAL A 1 335 ? -46.758 18.148 15.566 1.00 63.79 335 VAL A CA 1
ATOM 2557 C C . VAL A 1 335 ? -47.192 17.237 16.697 1.00 65.11 335 VAL A C 1
ATOM 2558 O O . VAL A 1 335 ? -47.924 17.644 17.567 1.00 65.71 335 VAL A O 1
ATOM 2562 N N . MET A 1 336 ? -46.741 16.004 16.716 1.00 59.14 336 MET A N 1
ATOM 2563 C CA . MET A 1 336 ? -47.076 15.159 17.854 1.00 60.66 336 MET A CA 1
ATOM 2564 C C . MET A 1 336 ? -45.959 15.128 18.893 1.00 61.67 336 MET A C 1
ATOM 2565 O O . MET A 1 336 ? -46.207 14.954 20.080 1.00 61.36 336 MET A O 1
ATOM 2570 N N . ARG A 1 337 ? -44.724 15.289 18.437 1.00 79.49 337 ARG A N 1
ATOM 2571 C CA . ARG A 1 337 ? -43.562 15.100 19.298 1.00 81.53 337 ARG A CA 1
ATOM 2572 C C . ARG A 1 337 ? -42.311 15.643 18.635 1.00 82.01 337 ARG A C 1
ATOM 2573 O O . ARG A 1 337 ? -42.069 15.391 17.463 1.00 82.49 337 ARG A O 1
ATOM 2581 N N . MET A 1 338 ? -41.525 16.384 19.408 1.00 66.79 338 MET A N 1
ATOM 2582 C CA . MET A 1 338 ? -40.279 16.969 18.960 1.00 67.13 338 MET A CA 1
ATOM 2583 C C . MET A 1 338 ? -39.155 16.005 19.323 1.00 67.69 338 MET A C 1
ATOM 2584 O O . MET A 1 338 ? -39.276 15.240 20.274 1.00 67.32 338 MET A O 1
ATOM 2589 N N . SER A 1 339 ? -38.078 16.001 18.547 1.00 68.62 339 SER A N 1
ATOM 2590 C CA . SER A 1 339 ? -37.028 15.005 18.753 1.00 69.88 339 SER A CA 1
ATOM 2591 C C . SER A 1 339 ? -36.121 15.470 19.838 1.00 70.76 339 SER A C 1
ATOM 2592 O O . SER A 1 339 ? -35.825 16.668 19.923 1.00 70.84 339 SER A O 1
ATOM 2595 N N . ASP A 1 340 ? -35.661 14.529 20.656 1.00 84.06 340 ASP A N 1
ATOM 2596 C CA . ASP A 1 340 ? -34.714 14.890 21.708 1.00 85.63 340 ASP A CA 1
ATOM 2597 C C . ASP A 1 340 ? -33.287 14.560 21.302 1.00 85.67 340 ASP A C 1
ATOM 2598 O O . ASP A 1 340 ? -32.333 15.160 21.806 1.00 85.95 340 ASP A O 1
ATOM 2603 N N . GLU A 1 341 ? -33.134 13.631 20.368 1.00 87.61 341 GLU A N 1
ATOM 2604 C CA . GLU A 1 341 ? -31.803 13.331 19.881 1.00 87.62 341 GLU A CA 1
ATOM 2605 C C . GLU A 1 341 ? -31.214 14.499 19.108 1.00 87.05 341 GLU A C 1
ATOM 2606 O O . GLU A 1 341 ? -30.005 14.686 19.127 1.00 87.26 341 GLU A O 1
ATOM 2612 N N . VAL A 1 342 ? -32.050 15.282 18.441 1.00 69.77 342 VAL A N 1
ATOM 2613 C CA . VAL A 1 342 ? -31.541 16.450 17.733 1.00 69.50 342 VAL A CA 1
ATOM 2614 C C . VAL A 1 342 ? -32.141 17.853 17.735 1.00 69.69 342 VAL A C 1
ATOM 2615 O O . VAL A 1 342 ? -32.741 18.300 16.749 1.00 69.62 342 VAL A O 1
ATOM 2619 N N . GLU A 1 343 ? -31.975 18.534 18.859 1.00 76.05 343 GLU A N 1
ATOM 2620 C CA . GLU A 1 343 ? -31.785 19.985 18.854 1.00 76.73 343 GLU A CA 1
ATOM 2621 C C . GLU A 1 343 ? -32.931 20.619 18.027 1.00 75.75 343 GLU A C 1
ATOM 2622 O O . GLU A 1 343 ? -32.680 21.246 17.007 1.00 75.84 343 GLU A O 1
ATOM 2628 N N . GLY A 1 344 ? -34.180 20.445 18.455 1.00 96.00 344 GLY A N 1
ATOM 2629 C CA . GLY A 1 344 ? -35.321 21.172 17.858 1.00 94.73 344 GLY A CA 1
ATOM 2630 C C . GLY A 1 344 ? -35.971 20.763 16.537 1.00 93.70 344 GLY A C 1
ATOM 2631 O O . GLY A 1 344 ? -36.472 21.605 15.791 1.00 93.68 344 GLY A O 1
ATOM 2632 N N . VAL A 1 345 ? -35.989 19.459 16.278 1.00 72.89 345 VAL A N 1
ATOM 2633 C CA . VAL A 1 345 ? -36.493 18.879 15.043 1.00 71.09 345 VAL A CA 1
ATOM 2634 C C . VAL A 1 345 ? -37.771 18.125 15.347 1.00 69.99 345 VAL A C 1
ATOM 2635 O O . VAL A 1 345 ? -37.862 17.448 16.382 1.00 69.88 345 VAL A O 1
ATOM 2639 N N . VAL A 1 346 ? -38.750 18.238 14.450 1.00 69.63 346 VAL A N 1
ATOM 2640 C CA . VAL A 1 346 ? -40.008 17.487 14.580 1.00 67.82 346 VAL A CA 1
ATOM 2641 C C . VAL A 1 346 ? -39.817 15.978 14.390 1.00 67.45 346 VAL A C 1
ATOM 2642 O O . VAL A 1 346 ? -39.417 15.512 13.319 1.00 67.67 346 VAL A O 1
ATOM 2646 N N . GLU A 1 347 ? -40.108 15.213 15.430 1.00 66.91 347 GLU A N 1
ATOM 2647 C CA . GLU A 1 347 ? -40.051 13.767 15.321 1.00 66.33 347 GLU A CA 1
ATOM 2648 C C . GLU A 1 347 ? -41.299 13.158 14.667 1.00 65.43 347 GLU A C 1
ATOM 2649 O O . GLU A 1 347 ? -41.172 12.305 13.791 1.00 65.87 347 GLU A O 1
ATOM 2655 N N . THR A 1 348 ? -42.491 13.570 15.094 1.00 66.57 348 THR A N 1
ATOM 2656 C CA . THR A 1 348 ? -43.721 13.009 14.532 1.00 65.29 348 THR A CA 1
ATOM 2657 C C . THR A 1 348 ? -44.742 14.106 14.251 1.00 64.52 348 THR A C 1
ATOM 2658 O O . THR A 1 348 ? -44.790 15.100 14.971 1.00 64.54 348 THR A O 1
ATOM 2662 N N . SER A 1 349 ? -45.547 13.931 13.205 1.00 54.88 349 SER A N 1
ATOM 2663 C CA . SER A 1 349 ? -46.578 14.897 12.892 1.00 54.49 349 SER A CA 1
ATOM 2664 C C . SER A 1 349 ? -47.603 14.310 11.956 1.00 54.40 349 SER A C 1
ATOM 2665 O O . SER A 1 349 ? -47.389 13.243 11.377 1.00 54.55 349 SER A O 1
ATOM 2668 N N . LEU A 1 350 ? -48.715 15.021 11.818 1.00 52.54 350 LEU A N 1
ATOM 2669 C CA . LEU A 1 350 ? -49.737 14.668 10.866 1.00 52.83 350 LEU A CA 1
ATOM 2670 C C . LEU A 1 350 ? -50.524 15.899 10.417 1.00 53.51 350 LEU A C 1
ATOM 2671 O O . LEU A 1 350 ? -50.612 16.905 11.122 1.00 53.23 350 LEU A O 1
ATOM 2676 N N . ASN A 1 351 ? -51.092 15.803 9.228 1.00 55.97 351 ASN A N 1
ATOM 2677 C CA . ASN A 1 351 ? -51.781 16.911 8.642 1.00 57.02 351 ASN A CA 1
ATOM 2678 C C . ASN A 1 351 ? -53.113 16.393 8.162 1.00 57.34 351 ASN A C 1
ATOM 2679 O O . ASN A 1 351 ? -53.139 15.536 7.297 1.00 57.88 351 ASN A O 1
ATOM 2684 N N . VAL A 1 352 ? -54.207 16.870 8.754 1.00 58.04 352 VAL A N 1
ATOM 2685 C CA . VAL A 1 352 ? -55.534 16.636 8.204 1.00 58.08 352 VAL A CA 1
ATOM 2686 C C . VAL A 1 352 ? -55.686 17.624 7.048 1.00 58.69 352 VAL A C 1
ATOM 2687 O O . VAL A 1 352 ? -56.138 18.776 7.228 1.00 58.63 352 VAL A O 1
ATOM 2691 N N . GLY A 1 353 ? -55.290 17.148 5.866 1.00 60.62 353 GLY A N 1
ATOM 2692 C CA . GLY A 1 353 ? -55.124 17.980 4.676 1.00 61.19 353 GLY A CA 1
ATOM 2693 C C . GLY A 1 353 ? -56.316 18.148 3.734 1.00 61.56 353 GLY A C 1
ATOM 2694 O O . GLY A 1 353 ? -56.443 19.195 3.097 1.00 61.70 353 GLY A O 1
ATOM 2695 N N . VAL A 1 354 ? -57.175 17.131 3.621 1.00 63.82 354 VAL A N 1
ATOM 2696 C CA . VAL A 1 354 ? -58.280 17.164 2.640 1.00 63.87 354 VAL A CA 1
ATOM 2697 C C . VAL A 1 354 ? -59.599 16.636 3.217 1.00 64.93 354 VAL A C 1
ATOM 2698 O O . VAL A 1 354 ? -59.659 15.535 3.779 1.00 64.84 354 VAL A O 1
ATOM 2702 N N . ILE A 1 355 ? -60.658 17.417 3.072 1.00 55.72 355 ILE A N 1
ATOM 2703 C CA . ILE A 1 355 ? -61.973 16.913 3.417 1.00 57.01 355 ILE A CA 1
ATOM 2704 C C . ILE A 1 355 ? -62.915 17.177 2.266 1.00 58.36 355 ILE A C 1
ATOM 2705 O O . ILE A 1 355 ? -62.928 18.276 1.710 1.00 58.18 355 ILE A O 1
ATOM 2710 N N . THR A 1 356 ? -63.670 16.138 1.902 1.00 87.05 356 THR A N 1
ATOM 2711 C CA . THR A 1 356 ? -64.625 16.171 0.784 1.00 89.04 356 THR A CA 1
ATOM 2712 C C . THR A 1 356 ? -65.894 15.362 1.133 1.00 90.53 356 THR A C 1
ATOM 2713 O O . THR A 1 356 ? -65.839 14.155 1.441 1.00 90.65 356 THR A O 1
ATOM 2717 N N . THR A 1 357 ? -67.025 16.059 1.077 1.00 78.97 357 THR A N 1
ATOM 2718 C CA . THR A 1 357 ? -68.342 15.509 1.318 1.00 80.29 357 THR A CA 1
ATOM 2719 C C . THR A 1 357 ? -68.900 15.138 -0.033 1.00 81.80 357 THR A C 1
ATOM 2720 O O . THR A 1 357 ? -68.497 15.713 -1.035 1.00 82.47 357 THR A O 1
ATOM 2724 N N . GLU A 1 358 ? -69.807 14.173 -0.072 1.00 100.28 358 GLU A N 1
ATOM 2725 C CA . GLU A 1 358 ? -70.614 13.915 -1.267 1.00 102.00 358 GLU A CA 1
ATOM 2726 C C . GLU A 1 358 ? -71.936 13.388 -0.726 1.00 102.43 358 GLU A C 1
ATOM 2727 O O . GLU A 1 358 ? -72.122 13.408 0.495 1.00 102.76 358 GLU A O 1
ATOM 2733 N N . GLU A 1 359 ? -72.864 12.939 -1.580 1.00 103.49 359 GLU A N 1
ATOM 2734 C CA . GLU A 1 359 ? -74.068 12.311 -1.021 1.00 104.11 359 GLU A CA 1
ATOM 2735 C C . GLU A 1 359 ? -73.726 10.937 -0.452 1.00 103.74 359 GLU A C 1
ATOM 2736 O O . GLU A 1 359 ? -73.234 10.057 -1.179 1.00 104.11 359 GLU A O 1
ATOM 2742 N N . ASN A 1 360 ? -73.948 10.782 0.855 1.00 97.77 360 ASN A N 1
ATOM 2743 C CA . ASN A 1 360 ? -73.737 9.497 1.575 1.00 97.05 360 ASN A CA 1
ATOM 2744 C C . ASN A 1 360 ? -72.322 9.161 2.048 1.00 95.94 360 ASN A C 1
ATOM 2745 O O . ASN A 1 360 ? -72.118 8.117 2.669 1.00 96.37 360 ASN A O 1
ATOM 2750 N N . LYS A 1 361 ? -71.362 10.044 1.772 1.00 83.83 361 LYS A N 1
ATOM 2751 C CA . LYS A 1 361 ? -69.973 9.806 2.130 1.00 82.00 361 LYS A CA 1
ATOM 2752 C C . LYS A 1 361 ? -69.253 11.109 2.435 1.00 80.43 361 LYS A C 1
ATOM 2753 O O . LYS A 1 361 ? -69.237 12.045 1.631 1.00 80.01 361 LYS A O 1
ATOM 2759 N N . VAL A 1 362 ? -68.673 11.150 3.627 1.00 65.77 362 VAL A N 1
ATOM 2760 C CA . VAL A 1 362 ? -67.718 12.172 4.026 1.00 63.93 362 VAL A CA 1
ATOM 2761 C C . VAL A 1 362 ? -66.395 11.478 4.225 1.00 62.59 362 VAL A C 1
ATOM 2762 O O . VAL A 1 362 ? -66.313 10.451 4.899 1.00 62.26 362 VAL A O 1
ATOM 2766 N N . THR A 1 363 ? -65.358 12.051 3.637 1.00 70.52 363 THR A N 1
ATOM 2767 C CA . THR A 1 363 ? -64.056 11.424 3.646 1.00 69.29 363 THR A CA 1
ATOM 2768 C C . THR A 1 363 ? -62.965 12.408 4.047 1.00 68.32 363 THR A C 1
ATOM 2769 O O . THR A 1 363 ? -62.805 13.477 3.448 1.00 68.24 363 THR A O 1
ATOM 2773 N N . VAL A 1 364 ? -62.235 12.024 5.088 1.00 63.74 364 VAL A N 1
ATOM 2774 C CA . VAL A 1 364 ? -61.231 12.859 5.712 1.00 62.78 364 VAL A CA 1
ATOM 2775 C C . VAL A 1 364 ? -59.880 12.247 5.413 1.00 62.39 364 VAL A C 1
ATOM 2776 O O . VAL A 1 364 ? -59.611 11.135 5.827 1.00 62.90 364 VAL A O 1
ATOM 2780 N N . LEU A 1 365 ? -59.034 12.967 4.685 1.00 62.27 365 LEU A N 1
ATOM 2781 C CA . LEU A 1 365 ? -57.716 12.463 4.291 1.00 61.53 365 LEU A CA 1
ATOM 2782 C C . LEU A 1 365 ? -56.579 13.193 4.970 1.00 61.26 365 LEU A C 1
ATOM 2783 O O . LEU A 1 365 ? -56.569 14.435 5.046 1.00 60.84 365 LEU A O 1
ATOM 2788 N N . CYS A 1 366 ? -55.595 12.412 5.402 1.00 66.61 366 CYS A N 1
ATOM 2789 C CA . CYS A 1 366 ? -54.485 12.926 6.178 1.00 66.68 366 CYS A CA 1
ATOM 2790 C C . CYS A 1 366 ? -53.204 12.112 6.008 1.00 65.60 366 CYS A C 1
ATOM 2791 O O . CYS A 1 366 ? -53.216 10.990 5.495 1.00 65.23 366 CYS A O 1
ATOM 2794 N N . LEU A 1 367 ? -52.093 12.688 6.451 1.00 63.75 367 LEU A N 1
ATOM 2795 C CA . LEU A 1 367 ? -50.798 12.102 6.173 1.00 63.26 367 LEU A CA 1
ATOM 2796 C C . LEU A 1 367 ? -49.869 12.209 7.375 1.00 63.11 367 LEU A C 1
ATOM 2797 O O . LEU A 1 367 ? -49.462 13.302 7.767 1.00 63.62 367 LEU A O 1
ATOM 2802 N N . ILE A 1 368 ? -49.540 11.064 7.958 1.00 73.59 368 ILE A N 1
ATOM 2803 C CA . ILE A 1 368 ? -48.697 11.048 9.133 1.00 73.00 368 ILE A CA 1
ATOM 2804 C C . ILE A 1 368 ? -47.264 10.959 8.676 1.00 73.66 368 ILE A C 1
ATOM 2805 O O . ILE A 1 368 ? -46.931 10.147 7.792 1.00 74.47 368 ILE A O 1
ATOM 2810 N N . ARG A 1 369 ? -46.420 11.795 9.273 1.00 55.45 369 ARG A N 1
ATOM 2811 C CA . ARG A 1 369 ? -44.986 11.756 9.047 1.00 55.10 369 ARG A CA 1
ATOM 2812 C C . ARG A 1 369 ? -44.287 11.459 10.351 1.00 55.66 369 ARG A C 1
ATOM 2813 O O . ARG A 1 369 ? -44.797 11.805 11.426 1.00 55.72 369 ARG A O 1
ATOM 2821 N N . SER A 1 370 ? -43.115 10.832 10.253 1.00 53.45 370 SER A N 1
ATOM 2822 C CA . SER A 1 370 ? -42.298 10.537 11.418 1.00 54.08 370 SER A CA 1
ATOM 2823 C C . SER A 1 370 ? -40.894 10.067 11.036 1.00 54.59 370 SER A C 1
ATOM 2824 O O . SER A 1 370 ? -40.704 9.446 9.991 1.00 54.16 370 SER A O 1
ATOM 2827 N N . LEU A 1 371 ? -39.934 10.337 11.925 1.00 55.14 371 LEU A N 1
ATOM 2828 C CA . LEU A 1 371 ? -38.563 9.869 11.778 1.00 56.09 371 LEU A CA 1
ATOM 2829 C C . LEU A 1 371 ? -38.526 8.497 12.417 1.00 57.49 371 LEU A C 1
ATOM 2830 O O . LEU A 1 371 ? -38.047 7.538 11.809 1.00 57.30 371 LEU A O 1
ATOM 2835 N N . ILE A 1 372 ? -39.035 8.385 13.642 1.00 89.76 372 ILE A N 1
ATOM 2836 C CA . ILE A 1 372 ? -39.168 7.046 14.227 1.00 91.80 372 ILE A CA 1
ATOM 2837 C C . ILE A 1 372 ? -40.435 6.370 13.670 1.00 92.29 372 ILE A C 1
ATOM 2838 O O . ILE A 1 372 ? -41.552 6.867 13.832 1.00 92.65 372 ILE A O 1
ATOM 2843 N N . ASP A 1 373 ? -40.250 5.247 12.991 1.00 74.22 373 ASP A N 1
ATOM 2844 C CA . ASP A 1 373 ? -41.374 4.552 12.397 1.00 75.14 373 ASP A CA 1
ATOM 2845 C C . ASP A 1 373 ? -42.279 3.984 13.476 1.00 74.86 373 ASP A C 1
ATOM 2846 O O . ASP A 1 373 ? -43.466 3.718 13.241 1.00 75.31 373 ASP A O 1
ATOM 2851 N N . SER A 1 374 ? -41.712 3.816 14.666 1.00 68.18 374 SER A N 1
ATOM 2852 C CA . SER A 1 374 ? -42.462 3.399 15.835 1.00 67.41 374 SER A CA 1
ATOM 2853 C C . SER A 1 374 ? -43.535 4.460 16.203 1.00 66.92 374 SER A C 1
ATOM 2854 O O . SER A 1 374 ? -44.697 4.131 16.503 1.00 66.84 374 SER A O 1
ATOM 2857 N N . GLY A 1 375 ? -43.149 5.733 16.127 1.00 61.57 375 GLY A N 1
ATOM 2858 C CA . GLY A 1 375 ? -44.071 6.835 16.370 1.00 60.45 375 GLY A CA 1
ATOM 2859 C C . GLY A 1 375 ? -45.148 7.006 15.314 1.00 59.75 375 GLY A C 1
ATOM 2860 O O . GLY A 1 375 ? -46.216 7.540 15.583 1.00 60.00 375 GLY A O 1
ATOM 2861 N N . ARG A 1 376 ? -44.879 6.553 14.100 1.00 62.30 376 ARG A N 1
ATOM 2862 C CA . ARG A 1 376 ? -45.848 6.677 13.033 1.00 61.15 376 ARG A CA 1
ATOM 2863 C C . ARG A 1 376 ? -46.996 5.753 13.291 1.00 60.43 376 ARG A C 1
ATOM 2864 O O . ARG A 1 376 ? -48.113 6.094 13.011 1.00 60.13 376 ARG A O 1
ATOM 2872 N N . SER A 1 377 ? -46.696 4.571 13.819 1.00 80.75 377 SER A N 1
ATOM 2873 C CA . SER A 1 377 ? -47.705 3.623 14.277 1.00 80.71 377 SER A CA 1
ATOM 2874 C C . SER A 1 377 ? -48.461 4.184 15.442 1.00 80.15 377 SER A C 1
ATOM 2875 O O . SER A 1 377 ? -49.685 4.145 15.463 1.00 80.55 377 SER A O 1
ATOM 2878 N N . GLN A 1 378 ? -47.727 4.684 16.427 1.00 60.17 378 GLN A N 1
ATOM 2879 C CA . GLN A 1 378 ? -48.361 5.264 17.582 1.00 59.72 378 GLN A CA 1
ATOM 2880 C C . GLN A 1 378 ? -49.524 6.131 17.080 1.00 58.49 378 GLN A C 1
ATOM 2881 O O . GLN A 1 378 ? -50.680 5.884 17.449 1.00 58.80 378 GLN A O 1
ATOM 2887 N N . VAL A 1 379 ? -49.228 7.082 16.194 1.00 42.54 379 VAL A N 1
ATOM 2888 C CA . VAL A 1 379 ? -50.230 7.986 15.630 1.00 41.34 379 VAL A CA 1
ATOM 2889 C C . VAL A 1 379 ? -51.335 7.291 14.835 1.00 41.21 379 VAL A C 1
ATOM 2890 O O . VAL A 1 379 ? -52.483 7.706 14.884 1.00 40.70 379 VAL A O 1
ATOM 2894 N N . GLU A 1 380 ? -51.005 6.255 14.084 1.00 56.90 380 GLU A N 1
ATOM 2895 C CA . GLU A 1 380 ? -52.031 5.578 13.309 1.00 58.12 380 GLU A CA 1
ATOM 2896 C C . GLU A 1 380 ? -53.076 5.059 14.298 1.00 57.49 380 GLU A C 1
ATOM 2897 O O . GLU A 1 380 ? -54.291 5.187 14.071 1.00 57.72 380 GLU A O 1
ATOM 2903 N N . GLY A 1 381 ? -52.592 4.499 15.408 1.00 50.75 381 GLY A N 1
ATOM 2904 C CA . GLY A 1 381 ? -53.443 3.902 16.407 1.00 50.27 381 GLY A CA 1
ATOM 2905 C C . GLY A 1 381 ? -54.401 4.894 17.016 1.00 50.37 381 GLY A C 1
ATOM 2906 O O . GLY A 1 381 ? -55.528 4.553 17.312 1.00 50.58 381 GLY A O 1
ATOM 2907 N N . MET A 1 382 ? -53.953 6.127 17.203 1.00 56.74 382 MET A N 1
ATOM 2908 C CA . MET A 1 382 ? -54.812 7.198 17.708 1.00 57.55 382 MET A CA 1
ATOM 2909 C C . MET A 1 382 ? -55.901 7.587 16.752 1.00 56.95 382 MET A C 1
ATOM 2910 O O . MET A 1 382 ? -57.008 7.859 17.181 1.00 56.97 382 MET A O 1
ATOM 2915 N N . LEU A 1 383 ? -55.570 7.662 15.467 1.00 58.00 383 LEU A N 1
ATOM 2916 C CA . LEU A 1 383 ? -56.562 7.872 14.438 1.00 58.22 383 LEU A CA 1
ATOM 2917 C C . LEU A 1 383 ? -57.616 6.775 14.460 1.00 58.86 383 LEU A C 1
ATOM 2918 O O . LEU A 1 383 ? -58.818 7.052 14.318 1.00 59.02 383 LEU A O 1
ATOM 2923 N N . GLN A 1 384 ? -57.162 5.535 14.634 1.00 46.38 384 GLN A N 1
ATOM 2924 C CA . GLN A 1 384 ? -58.050 4.390 14.690 1.00 46.81 384 GLN A CA 1
ATOM 2925 C C . GLN A 1 384 ? -58.942 4.439 15.928 1.00 46.36 384 GLN A C 1
ATOM 2926 O O . GLN A 1 384 ? -60.134 4.122 15.867 1.00 46.29 384 GLN A O 1
ATOM 2932 N N . SER A 1 385 ? -58.364 4.844 17.053 1.00 54.35 385 SER A N 1
ATOM 2933 C CA . SER A 1 385 ? -59.129 5.047 18.271 1.00 53.88 385 SER A CA 1
ATOM 2934 C C . SER A 1 385 ? -60.294 6.007 17.997 1.00 53.88 385 SER A C 1
ATOM 2935 O O . SER A 1 385 ? -61.442 5.709 18.319 1.00 53.68 385 SER A O 1
ATOM 2938 N N . VAL A 1 386 ? -59.988 7.149 17.379 1.00 55.84 386 VAL A N 1
ATOM 2939 C CA . VAL A 1 386 ? -61.001 8.121 16.975 1.00 55.60 386 VAL A CA 1
ATOM 2940 C C . VAL A 1 386 ? -61.971 7.462 16.023 1.00 56.30 386 VAL A C 1
ATOM 2941 O O . VAL A 1 386 ? -63.151 7.353 16.341 1.00 56.29 386 VAL A O 1
ATOM 2945 N N . ALA A 1 387 ? -61.458 7.012 14.871 1.00 56.38 387 ALA A N 1
ATOM 2946 C CA . ALA A 1 387 ? -62.239 6.297 13.842 1.00 56.78 387 ALA A CA 1
ATOM 2947 C C . ALA A 1 387 ? -63.221 5.299 14.449 1.00 57.21 387 ALA A C 1
ATOM 2948 O O . ALA A 1 387 ? -64.405 5.315 14.106 1.00 57.21 387 ALA A O 1
ATOM 2950 N N . GLU A 1 388 ? -62.724 4.444 15.348 1.00 64.07 388 GLU A N 1
ATOM 2951 C CA . GLU A 1 388 ? -63.550 3.522 16.136 1.00 65.16 388 GLU A CA 1
ATOM 2952 C C . GLU A 1 388 ? -64.678 4.264 16.885 1.00 64.90 388 GLU A C 1
ATOM 2953 O O . GLU A 1 388 ? -65.868 4.081 16.578 1.00 65.36 388 GLU A O 1
ATOM 2959 N N . LEU A 1 389 ? -64.299 5.113 17.844 1.00 44.73 389 LEU A N 1
ATOM 2960 C CA . LEU A 1 389 ? -65.250 5.877 18.619 1.00 43.93 389 LEU A CA 1
ATOM 2961 C C . LEU A 1 389 ? -66.301 6.569 17.794 1.00 43.80 389 LEU A C 1
ATOM 2962 O O . LEU A 1 389 ? -67.328 6.905 18.319 1.00 43.93 389 LEU A O 1
ATOM 2967 N N . ALA A 1 390 ? -66.046 6.795 16.515 1.00 63.35 390 ALA A N 1
ATOM 2968 C CA . ALA A 1 390 ? -66.936 7.596 15.680 1.00 64.20 390 ALA A CA 1
ATOM 2969 C C . ALA A 1 390 ? -67.825 6.757 14.778 1.00 65.09 390 ALA A C 1
ATOM 2970 O O . ALA A 1 390 ? -68.719 7.296 14.100 1.00 65.18 390 ALA A O 1
ATOM 2972 N N . GLY A 1 391 ? -67.564 5.448 14.754 1.00 78.38 391 GLY A N 1
ATOM 2973 C CA . GLY A 1 391 ? -68.242 4.533 13.838 1.00 79.44 391 GLY A CA 1
ATOM 2974 C C . GLY A 1 391 ? -67.845 4.740 12.382 1.00 80.29 391 GLY A C 1
ATOM 2975 O O . GLY A 1 391 ? -68.634 4.458 11.476 1.00 80.72 391 GLY A O 1
ATOM 2976 N N . ALA A 1 392 ? 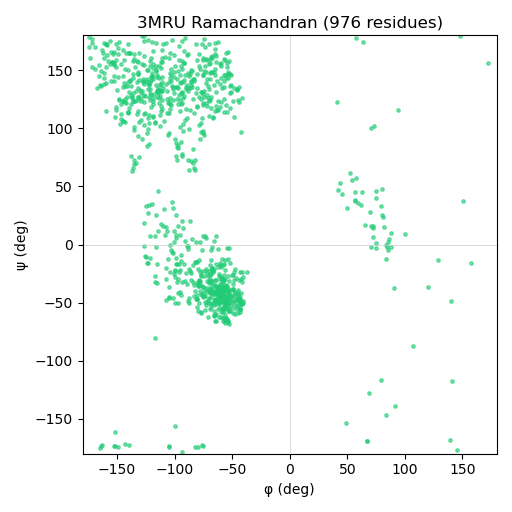-66.623 5.228 12.157 1.00 53.07 392 ALA A N 1
ATOM 2977 C CA . ALA A 1 392 ? -66.112 5.498 10.815 1.00 53.47 392 ALA A CA 1
ATOM 2978 C C . ALA A 1 392 ? -65.019 4.500 10.462 1.00 54.08 392 ALA A C 1
ATOM 2979 O O . ALA A 1 392 ? -64.582 3.725 11.313 1.00 54.03 392 ALA A O 1
ATOM 2981 N N . GLN A 1 393 ? -64.564 4.526 9.213 1.00 67.70 393 GLN A N 1
ATOM 2982 C CA . GLN A 1 393 ? -63.521 3.606 8.772 1.00 68.78 393 GLN A CA 1
ATOM 2983 C C . GLN A 1 393 ? -62.249 4.344 8.363 1.00 67.87 393 GLN A C 1
ATOM 2984 O O . GLN A 1 393 ? -62.324 5.380 7.718 1.00 67.90 393 GLN A O 1
ATOM 2990 N N . ILE A 1 394 ? -61.089 3.827 8.756 1.00 52.31 394 ILE A N 1
ATOM 2991 C CA . ILE A 1 394 ? -59.825 4.302 8.188 1.00 52.42 394 ILE A CA 1
ATOM 2992 C C . ILE A 1 394 ? -59.032 3.206 7.531 1.00 52.03 394 ILE A C 1
ATOM 2993 O O . ILE A 1 394 ? -58.955 2.103 8.051 1.00 52.12 394 ILE A O 1
ATOM 2998 N N . GLU A 1 395 ? -58.436 3.540 6.392 1.00 50.53 395 GLU A N 1
ATOM 2999 C CA . GLU A 1 395 ? -57.544 2.657 5.670 1.00 50.66 395 GLU A CA 1
ATOM 3000 C C . GLU A 1 395 ? -56.215 3.362 5.572 1.00 49.81 395 GLU A C 1
ATOM 3001 O O . GLU A 1 395 ? -56.152 4.577 5.344 1.00 49.53 395 GLU A O 1
ATOM 3007 N N . PHE A 1 396 ? -55.151 2.583 5.714 1.00 63.46 396 PHE A N 1
ATOM 3008 C CA . PHE A 1 396 ? -53.792 3.076 5.531 1.00 62.85 396 PHE A CA 1
ATOM 3009 C C . PHE A 1 396 ? -53.139 2.480 4.287 1.00 62.64 396 PHE A C 1
ATOM 3010 O O . PHE A 1 396 ? -53.483 1.368 3.850 1.00 62.99 396 PHE A O 1
ATOM 3018 N N . SER A 1 397 ? -52.208 3.240 3.720 1.00 58.52 397 SER A N 1
ATOM 3019 C CA . SER A 1 397 ? -51.519 2.860 2.519 1.00 58.15 397 SER A CA 1
ATOM 3020 C C . SER A 1 397 ? -50.456 3.893 2.281 1.00 58.08 397 SER A C 1
ATOM 3021 O O . SER A 1 397 ? -50.358 4.851 3.036 1.00 58.19 397 SER A O 1
ATOM 3024 N N . GLY A 1 398 ? -49.673 3.694 1.220 1.00 68.20 398 GLY A N 1
ATOM 3025 C CA . GLY A 1 398 ? -48.588 4.593 0.832 1.00 68.12 398 GLY A CA 1
ATOM 3026 C C . GLY A 1 398 ? -47.552 4.736 1.924 1.00 68.31 398 GLY A C 1
ATOM 3027 O O . GLY A 1 398 ? -46.993 5.820 2.112 1.00 68.76 398 GLY A O 1
ATOM 3028 N N . ALA A 1 399 ? -47.310 3.647 2.650 1.00 69.32 399 ALA A N 1
ATOM 3029 C CA . ALA A 1 399 ? -46.403 3.646 3.793 1.00 69.50 399 ALA A CA 1
ATOM 3030 C C . ALA A 1 399 ? -44.963 3.519 3.327 1.00 69.79 399 ALA A C 1
ATOM 3031 O O . ALA A 1 399 ? -44.650 2.623 2.545 1.00 70.43 399 ALA A O 1
ATOM 3033 N N . TYR A 1 400 ? -44.094 4.400 3.819 1.00 61.19 400 TYR A N 1
ATOM 3034 C CA . TYR A 1 400 ? -42.655 4.349 3.523 1.00 61.13 400 TYR A CA 1
ATOM 3035 C C . TYR A 1 400 ? -41.783 4.674 4.745 1.00 62.06 400 TYR A C 1
ATOM 3036 O O . TYR A 1 400 ? -42.086 5.584 5.520 1.00 62.25 400 TYR A O 1
ATOM 3045 N N . PRO A 1 401 ? -40.681 3.938 4.908 1.00 57.62 401 PRO A N 1
ATOM 3046 C CA . PRO A 1 401 ? -39.841 4.043 6.098 1.00 58.29 401 PRO A CA 1
ATOM 3047 C C . PRO A 1 401 ? -39.150 5.385 6.272 1.00 59.06 401 PRO A C 1
ATOM 3048 O O . PRO A 1 401 ? -38.869 6.080 5.304 1.00 58.84 401 PRO A O 1
ATOM 3052 N N . GLY A 1 402 ? -38.897 5.735 7.528 1.00 72.79 402 GLY A N 1
ATOM 3053 C CA . GLY A 1 402 ? -38.167 6.944 7.876 1.00 74.07 402 GLY A CA 1
ATOM 3054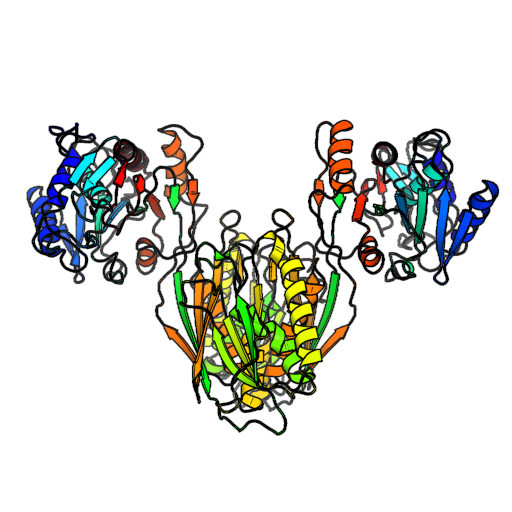 C C . GLY A 1 402 ? -36.744 6.584 8.238 1.00 75.23 402 GLY A C 1
ATOM 3055 O O . GLY A 1 402 ? -36.398 5.400 8.292 1.00 75.50 402 GLY A O 1
ATOM 3056 N N . TRP A 1 403 ? -35.932 7.608 8.495 1.00 72.62 403 TRP A N 1
ATOM 3057 C CA . TRP A 1 403 ? -34.519 7.453 8.796 1.00 73.60 403 TRP A CA 1
ATOM 3058 C C . TRP A 1 403 ? -34.193 8.166 10.120 1.00 74.57 403 TRP A C 1
ATOM 3059 O O . TRP A 1 403 ? -34.077 9.401 10.151 1.00 74.67 403 TRP A O 1
ATOM 3070 N N . LYS A 1 404 ? -34.048 7.399 11.209 1.00 52.20 404 LYS A N 1
ATOM 3071 C CA . LYS A 1 404 ? -33.836 8.015 12.520 1.00 53.60 404 LYS A CA 1
ATOM 3072 C C . LYS A 1 404 ? -32.428 8.571 12.683 1.00 54.44 404 LYS A C 1
ATOM 3073 O O . LYS A 1 404 ? -31.453 7.865 12.453 1.00 54.53 404 LYS A O 1
ATOM 3079 N N . PRO A 1 405 ? -32.317 9.849 13.063 1.00 63.70 405 PRO A N 1
ATOM 3080 C CA . PRO A 1 405 ? -31.005 10.458 13.256 1.00 65.22 405 PRO A CA 1
ATOM 3081 C C . PRO A 1 405 ? -30.289 10.033 14.554 1.00 67.08 405 PRO A C 1
ATOM 3082 O O . PRO A 1 405 ? -30.788 10.248 15.656 1.00 66.84 405 PRO A O 1
ATOM 3086 N N . ASP A 1 406 ? -29.118 9.426 14.399 1.00 86.15 406 ASP A N 1
ATOM 3087 C CA . ASP A 1 406 ? -28.243 9.085 15.521 1.00 88.73 406 ASP A CA 1
ATOM 3088 C C . ASP A 1 406 ? -27.186 10.168 15.736 1.00 89.64 406 ASP A C 1
ATOM 3089 O O . ASP A 1 406 ? -26.309 10.371 14.887 1.00 89.45 406 ASP A O 1
ATOM 3094 N N . ALA A 1 407 ? -27.264 10.841 16.883 1.00 68.20 407 ALA A N 1
ATOM 3095 C CA . ALA A 1 407 ? -26.356 11.940 17.188 1.00 69.94 407 ALA A CA 1
ATOM 3096 C C . ALA A 1 407 ? -24.930 11.489 17.456 1.00 71.33 407 ALA A C 1
ATOM 3097 O O . ALA A 1 407 ? -24.685 10.512 18.177 1.00 71.25 407 ALA A O 1
ATOM 3099 N N . ASP A 1 408 ? -24.005 12.214 16.831 1.00 203.60 408 ASP A N 1
ATOM 3100 C CA . ASP A 1 408 ? -22.587 11.871 16.777 1.00 207.83 408 ASP A CA 1
ATOM 3101 C C . ASP A 1 408 ? -22.325 10.393 16.462 1.00 208.18 408 ASP A C 1
ATOM 3102 O O . ASP A 1 408 ? -21.472 9.746 17.082 1.00 209.48 408 ASP A O 1
ATOM 3107 N N . SER A 1 409 ? -23.079 9.873 15.495 1.00 112.59 409 SER A N 1
ATOM 3108 C CA . SER A 1 409 ? -22.696 8.662 14.795 1.00 112.73 409 SER A CA 1
ATOM 3109 C C . SER A 1 409 ? -21.294 8.927 14.270 1.00 113.22 409 SER A C 1
ATOM 3110 O O . SER A 1 409 ? -20.898 10.098 14.080 1.00 112.77 409 SER A O 1
ATOM 3113 N N . GLU A 1 410 ? -20.556 7.840 14.037 1.00 107.00 410 GLU A N 1
ATOM 3114 C CA . GLU A 1 410 ? -19.202 7.893 13.462 1.00 107.69 410 GLU A CA 1
ATOM 3115 C C . GLU A 1 410 ? -19.014 8.862 12.291 1.00 107.21 410 GLU A C 1
ATOM 3116 O O . GLU A 1 410 ? -18.165 9.767 12.325 1.00 106.73 410 GLU A O 1
ATOM 3122 N N . ILE A 1 411 ? -19.863 8.656 11.278 1.00 100.44 411 ILE A N 1
ATOM 3123 C CA . ILE A 1 411 ? -19.751 9.277 9.957 1.00 99.95 411 ILE A CA 1
ATOM 3124 C C . ILE A 1 411 ? -20.255 10.722 9.984 1.00 99.52 411 ILE A C 1
ATOM 3125 O O . ILE A 1 411 ? -19.644 11.607 9.393 1.00 99.80 411 ILE A O 1
ATOM 3130 N N . MET A 1 412 ? -21.341 10.974 10.698 1.00 90.67 412 MET A N 1
ATOM 3131 C CA . MET A 1 412 ? -21.780 12.340 10.871 1.00 90.14 412 MET A CA 1
ATOM 3132 C C . MET A 1 412 ? -20.679 13.157 11.525 1.00 88.98 412 MET A C 1
ATOM 3133 O O . MET A 1 412 ? -20.390 14.268 11.084 1.00 88.33 412 MET A O 1
ATOM 3138 N N . ALA A 1 413 ? -20.071 12.579 12.565 1.00 91.84 413 ALA A N 1
ATOM 3139 C CA . ALA A 1 413 ? -19.031 13.243 13.346 1.00 90.78 413 ALA A CA 1
ATOM 3140 C C . ALA A 1 413 ? -17.853 13.573 12.458 1.00 89.97 413 ALA A C 1
ATOM 3141 O O . ALA A 1 413 ? -17.387 14.721 12.409 1.00 89.62 413 ALA A O 1
ATOM 3143 N N . ILE A 1 414 ? -17.393 12.549 11.745 1.00 103.98 414 ILE A N 1
ATOM 3144 C CA . ILE A 1 414 ? -16.297 12.687 10.799 1.00 103.11 414 ILE A CA 1
ATOM 3145 C C . ILE A 1 414 ? -16.602 13.783 9.805 1.00 102.78 414 ILE A C 1
ATOM 3146 O O . ILE A 1 414 ? -15.941 14.818 9.804 1.00 102.87 414 ILE A O 1
ATOM 3151 N N . PHE A 1 415 ? -17.633 13.562 8.997 1.00 73.20 415 PHE A N 1
ATOM 3152 C CA . PHE A 1 415 ? -18.032 14.512 7.994 1.00 72.92 415 PHE A CA 1
ATOM 3153 C C . PHE A 1 415 ? -17.994 15.906 8.575 1.00 73.97 415 PHE A C 1
ATOM 3154 O O . PHE A 1 415 ? -17.443 16.820 7.979 1.00 73.91 415 PHE A O 1
ATOM 3162 N N . ARG A 1 416 ? -18.573 16.055 9.756 1.00 118.25 416 ARG A N 1
ATOM 3163 C CA . ARG A 1 416 ? -18.681 17.352 10.397 1.00 120.03 416 ARG A CA 1
ATOM 3164 C C . ARG A 1 416 ? -17.289 17.926 10.617 1.00 120.70 416 ARG A C 1
ATOM 3165 O O . ARG A 1 416 ? -17.032 19.110 10.334 1.00 120.84 416 ARG A O 1
ATOM 3173 N N . ASP A 1 417 ? -16.396 17.068 11.106 1.00 130.85 417 ASP A N 1
ATOM 3174 C CA . ASP A 1 417 ? -15.053 17.495 11.486 1.00 131.89 417 ASP A CA 1
ATOM 3175 C C . ASP A 1 417 ? -14.050 17.497 10.328 1.00 132.21 417 ASP A C 1
ATOM 3176 O O . ASP A 1 417 ? -13.068 18.238 10.356 1.00 132.67 417 ASP A O 1
ATOM 3181 N N . MET A 1 418 ? -14.316 16.690 9.309 1.00 72.71 418 MET A N 1
ATOM 3182 C CA . MET A 1 418 ? -13.521 16.693 8.090 1.00 72.55 418 MET A CA 1
ATOM 3183 C C . MET A 1 418 ? -13.860 17.889 7.177 1.00 71.76 418 MET A C 1
ATOM 3184 O O . MET A 1 418 ? -13.033 18.333 6.396 1.00 71.61 418 MET A O 1
ATOM 3189 N N . TYR A 1 419 ? -15.079 18.395 7.275 1.00 61.28 419 TYR A N 1
ATOM 3190 C CA . TYR A 1 419 ? -15.516 19.551 6.504 1.00 61.18 419 TYR A CA 1
ATOM 3191 C C . TYR A 1 419 ? -14.959 20.774 7.196 1.00 61.50 419 TYR A C 1
ATOM 3192 O O . TYR A 1 419 ? -14.624 21.769 6.559 1.00 60.94 419 TYR A O 1
ATOM 3201 N N . GLU A 1 420 ? -14.874 20.675 8.520 1.00 105.84 420 GLU A N 1
ATOM 3202 C CA . GLU A 1 420 ? -14.342 21.730 9.366 1.00 107.52 420 GLU A CA 1
ATOM 3203 C C . GLU A 1 420 ? -12.809 21.846 9.229 1.00 107.66 420 GLU A C 1
ATOM 3204 O O . GLU A 1 420 ? -12.206 22.894 9.544 1.00 107.99 420 GLU A O 1
ATOM 3210 N N . GLY A 1 421 ? -12.194 20.756 8.764 1.00 159.18 421 GLY A N 1
ATOM 3211 C CA . GLY A 1 421 ? -10.778 20.728 8.408 1.00 158.59 421 GLY A CA 1
ATOM 3212 C C . GLY A 1 421 ? -10.525 21.226 6.992 1.00 158.32 421 GLY A C 1
ATOM 3213 O O . GLY A 1 421 ? -9.394 21.569 6.668 1.00 158.99 421 GLY A O 1
ATOM 3214 N N . ILE A 1 422 ? -11.563 21.269 6.152 1.00 85.22 422 ILE A N 1
ATOM 3215 C CA . ILE A 1 422 ? -11.442 21.763 4.774 1.00 84.58 422 ILE A CA 1
ATOM 3216 C C . ILE A 1 422 ? -12.016 23.164 4.625 1.00 84.49 422 ILE A C 1
ATOM 3217 O O . ILE A 1 422 ? -11.654 23.897 3.706 1.00 84.24 422 ILE A O 1
ATOM 3222 N N . TYR A 1 423 ? -12.932 23.523 5.516 1.00 86.86 423 TYR A N 1
ATOM 3223 C CA . TYR A 1 423 ? -13.568 24.828 5.462 1.00 86.99 423 TYR A CA 1
ATOM 3224 C C . TYR A 1 423 ? -13.513 25.402 6.857 1.00 87.36 423 TYR A C 1
ATOM 3225 O O . TYR A 1 423 ? -13.534 24.650 7.843 1.00 87.46 423 TYR A O 1
ATOM 3234 N N . GLY A 1 424 ? -13.418 26.731 6.941 1.00 155.52 424 GLY A N 1
ATOM 3235 C CA . GLY A 1 424 ? -13.240 27.429 8.221 1.00 155.36 424 GLY A CA 1
ATOM 3236 C C . GLY A 1 424 ? -14.402 27.292 9.194 1.00 155.25 424 GLY A C 1
ATOM 3237 O O . GLY A 1 424 ? -14.404 27.929 10.250 1.00 156.04 424 GLY A O 1
ATOM 3238 N N . HIS A 1 425 ? -15.376 26.449 8.843 1.00 137.44 425 HIS A N 1
ATOM 3239 C CA . HIS A 1 425 ? -16.618 26.287 9.608 1.00 136.64 425 HIS A CA 1
ATOM 3240 C C . HIS A 1 425 ? -17.243 24.888 9.452 1.00 135.90 425 HIS A C 1
ATOM 3241 O O . HIS A 1 425 ? -16.635 23.981 8.865 1.00 135.97 425 HIS A O 1
ATOM 3248 N N . LYS A 1 426 ? -18.447 24.723 10.006 1.00 85.49 426 LYS A N 1
ATOM 3249 C CA . LYS A 1 426 ? -19.206 23.474 9.907 1.00 84.33 426 LYS A CA 1
ATOM 3250 C C . LYS A 1 426 ? -20.371 23.492 8.894 1.00 83.24 426 LYS A C 1
ATOM 3251 O O . LYS A 1 426 ? -20.935 24.555 8.615 1.00 83.07 426 LYS A O 1
ATOM 3257 N N . PRO A 1 427 ? -20.713 22.312 8.316 1.00 92.38 427 PRO A N 1
ATOM 3258 C CA . PRO A 1 427 ? -21.776 22.322 7.321 1.00 91.37 427 PRO A CA 1
ATOM 3259 C C . PRO A 1 427 ? -23.082 22.589 8.024 1.00 90.70 427 PRO A C 1
ATOM 3260 O O . PRO A 1 427 ? -23.128 22.556 9.255 1.00 91.17 427 PRO A O 1
ATOM 3264 N N . ASN A 1 428 ? -24.154 22.792 7.266 1.00 98.37 428 ASN A N 1
ATOM 3265 C CA . ASN A 1 428 ? -25.473 22.979 7.857 1.00 97.08 428 ASN A CA 1
ATOM 3266 C C . ASN A 1 428 ? -26.158 21.613 7.899 1.00 96.63 428 ASN A C 1
ATOM 3267 O O . ASN A 1 428 ? -27.036 21.324 7.086 1.00 97.12 428 ASN A O 1
ATOM 3272 N N . ILE A 1 429 ? -25.746 20.774 8.847 1.00 68.84 429 ILE A N 1
ATOM 3273 C CA . ILE A 1 429 ? -26.294 19.412 8.977 1.00 68.20 429 ILE A CA 1
ATOM 3274 C C . ILE A 1 429 ? -27.780 19.508 9.298 1.00 67.73 429 ILE A C 1
ATOM 3275 O O . ILE A 1 429 ? -28.177 20.369 10.072 1.00 67.40 429 ILE A O 1
ATOM 3280 N N . MET A 1 430 ? -28.595 18.628 8.705 1.00 72.81 430 MET A N 1
ATOM 3281 C CA . MET A 1 430 ? -30.059 18.732 8.809 1.00 72.48 430 MET A CA 1
ATOM 3282 C C . MET A 1 430 ? -30.837 17.431 8.977 1.00 71.42 430 MET A C 1
ATOM 3283 O O . MET A 1 430 ? -30.276 16.333 8.916 1.00 71.57 430 MET A O 1
ATOM 3288 N N . VAL A 1 431 ? -32.138 17.584 9.214 1.00 90.93 431 VAL A N 1
ATOM 3289 C CA . VAL A 1 431 ? -33.102 16.488 9.202 1.00 89.85 431 VAL A CA 1
ATOM 3290 C C . VAL A 1 431 ? -34.359 17.040 8.547 1.00 89.41 431 VAL A C 1
ATOM 3291 O O . VAL A 1 431 ? -34.977 17.952 9.085 1.00 89.49 431 VAL A O 1
ATOM 3295 N N . ILE A 1 432 ? -34.720 16.534 7.372 1.00 79.07 432 ILE A N 1
ATOM 3296 C CA . ILE A 1 432 ? -35.951 17.007 6.736 1.00 78.84 432 ILE A CA 1
ATOM 3297 C C . ILE A 1 432 ? -37.117 16.139 7.117 1.00 78.58 432 ILE A C 1
ATOM 3298 O O . ILE A 1 432 ? -37.010 14.912 7.215 1.00 78.36 432 ILE A O 1
ATOM 3303 N N . HIS A 1 433 ? -38.242 16.801 7.323 1.00 78.09 433 HIS A N 1
ATOM 3304 C CA . HIS A 1 433 ? -39.447 16.114 7.672 1.00 78.17 433 HIS A CA 1
ATOM 3305 C C . HIS A 1 433 ? -40.072 15.736 6.338 1.00 78.36 433 HIS A C 1
ATOM 3306 O O . HIS A 1 433 ? -41.162 16.221 5.989 1.00 78.62 433 HIS A O 1
ATOM 3313 N N . ALA A 1 434 ? -39.357 14.873 5.600 1.00 80.73 434 ALA A N 1
ATOM 3314 C CA . ALA A 1 434 ? -39.733 14.469 4.246 1.00 80.36 434 ALA A CA 1
ATOM 3315 C C . ALA A 1 434 ? -39.078 13.142 3.841 1.00 80.80 434 ALA A C 1
ATOM 3316 O O . ALA A 1 434 ? -38.224 12.608 4.548 1.00 80.47 434 ALA A O 1
ATOM 3318 N N . GLY A 1 435 ? -39.493 12.611 2.694 1.00 96.54 435 GLY A N 1
ATOM 3319 C CA . GLY A 1 435 ? -38.981 11.340 2.199 1.00 97.33 435 GLY A CA 1
ATOM 3320 C C . GLY A 1 435 ? -37.815 11.497 1.246 1.00 97.95 435 GLY A C 1
ATOM 3321 O O . GLY A 1 435 ? -37.864 12.302 0.316 1.00 97.93 435 GLY A O 1
ATOM 3322 N N . LEU A 1 436 ? -36.761 10.730 1.518 1.00 67.87 436 LEU A N 1
ATOM 3323 C CA . LEU A 1 436 ? -35.582 10.621 0.676 1.00 68.61 436 LEU A CA 1
ATOM 3324 C C . LEU A 1 436 ? -35.250 9.143 0.483 1.00 69.85 436 LEU A C 1
ATOM 3325 O O . LEU A 1 436 ? -35.450 8.331 1.394 1.00 69.49 436 LEU A O 1
ATOM 3330 N N . GLU A 1 437 ? -34.715 8.817 -0.697 1.00 78.80 437 GLU A N 1
ATOM 3331 C CA . GLU A 1 437 ? -34.303 7.467 -1.051 1.00 80.21 437 GLU A CA 1
ATOM 3332 C C . GLU A 1 437 ? -33.487 6.783 0.039 1.00 80.89 437 GLU A C 1
ATOM 3333 O O . GLU A 1 437 ? -33.755 5.643 0.391 1.00 80.95 437 GLU A O 1
ATOM 3339 N N . CYS A 1 438 ? -32.496 7.468 0.589 1.00 82.44 438 CYS A N 1
ATOM 3340 C CA . CYS A 1 438 ? -31.688 6.841 1.647 1.00 84.10 438 CYS A CA 1
ATOM 3341 C C . CYS A 1 438 ? -32.491 6.399 2.885 1.00 84.23 438 CYS A C 1
ATOM 3342 O O . CYS A 1 438 ? -31.980 5.666 3.740 1.00 84.62 438 CYS A O 1
ATOM 3345 N N . GLY A 1 439 ? -33.738 6.849 2.979 1.00 92.13 439 GLY A N 1
ATOM 3346 C CA . GLY A 1 439 ? -34.629 6.400 4.040 1.00 92.27 439 GLY A CA 1
ATOM 3347 C C . GLY A 1 439 ? -34.914 4.923 3.854 1.00 92.49 439 GLY A C 1
ATOM 3348 O O . GLY A 1 439 ? -34.575 4.101 4.723 1.00 92.48 439 GLY A O 1
ATOM 3349 N N . LEU A 1 440 ? -35.504 4.590 2.701 1.00 62.62 440 LEU A N 1
ATOM 3350 C CA . LEU A 1 440 ? -35.844 3.217 2.360 1.00 62.71 440 LEU A CA 1
ATOM 3351 C C . LEU A 1 440 ? -34.669 2.288 2.597 1.00 63.51 440 LEU A C 1
ATOM 3352 O O . LEU A 1 440 ? -34.854 1.090 2.813 1.00 63.66 440 LEU A O 1
ATOM 3357 N N . PHE A 1 441 ? -33.464 2.853 2.589 1.00 107.10 441 PHE A N 1
ATOM 3358 C CA . PHE A 1 441 ? -32.252 2.065 2.825 1.00 108.50 441 PHE A CA 1
ATOM 3359 C C . PHE A 1 441 ? -32.169 1.556 4.237 1.00 109.67 441 PHE A C 1
ATOM 3360 O O . PHE A 1 441 ? -31.421 0.616 4.490 1.00 109.84 441 PHE A O 1
ATOM 3368 N N . LYS A 1 442 ? -32.914 2.179 5.155 1.00 89.07 442 LYS A N 1
ATOM 3369 C CA . LYS A 1 442 ? -32.890 1.741 6.551 1.00 90.45 442 LYS A CA 1
ATOM 3370 C C . LYS A 1 442 ? -33.756 0.523 6.837 1.00 91.87 442 LYS A C 1
ATOM 3371 O O . LYS A 1 442 ? -33.572 -0.111 7.877 1.00 91.72 442 LYS A O 1
ATOM 3377 N N . GLU A 1 443 ? -34.664 0.175 5.915 1.00 163.78 443 GLU A N 1
ATOM 3378 C CA . GLU A 1 443 ? -35.490 -1.034 6.084 1.00 165.81 443 GLU A CA 1
ATOM 3379 C C . GLU A 1 443 ? -34.605 -2.286 6.278 1.00 166.38 443 GLU A C 1
ATOM 3380 O O . GLU A 1 443 ? -34.630 -2.895 7.353 1.00 166.55 443 GLU A O 1
ATOM 3386 N N . PRO A 1 444 ? -33.812 -2.674 5.254 1.00 129.96 444 PRO A N 1
ATOM 3387 C CA . PRO A 1 444 ? -32.729 -3.631 5.556 1.00 130.23 444 PRO A CA 1
ATOM 3388 C C . PRO A 1 444 ? -31.530 -2.770 5.935 1.00 130.47 444 PRO A C 1
ATOM 3389 O O . PRO A 1 444 ? -31.539 -1.577 5.641 1.00 130.74 444 PRO A O 1
ATOM 3393 N N . TYR A 1 445 ? -30.518 -3.348 6.581 1.00 99.41 445 TYR A N 1
ATOM 3394 C CA . TYR A 1 445 ? -29.350 -2.573 7.061 1.00 99.66 445 TYR A CA 1
ATOM 3395 C C . TYR A 1 445 ? -29.681 -1.388 8.018 1.00 99.47 445 TYR A C 1
ATOM 3396 O O . TYR A 1 445 ? -29.147 -0.278 7.837 1.00 99.35 445 TYR A O 1
ATOM 3405 N N . PRO A 1 446 ? -30.567 -1.598 9.024 1.00 123.41 446 PRO A N 1
ATOM 3406 C CA . PRO A 1 446 ? -30.692 -0.542 10.045 1.00 122.95 446 PRO A CA 1
ATOM 3407 C C . PRO A 1 446 ? -29.353 -0.289 10.715 1.00 122.54 446 PRO A C 1
ATOM 3408 O O . PRO A 1 446 ? -29.065 0.847 11.101 1.00 122.76 446 PRO A O 1
ATOM 3412 N N . ASN A 1 447 ? -28.525 -1.325 10.794 1.00 140.71 447 ASN A N 1
ATOM 3413 C CA . ASN A 1 447 ? -27.184 -1.189 11.340 1.00 140.71 447 ASN A CA 1
ATOM 3414 C C . ASN A 1 447 ? -26.420 -0.059 10.654 1.00 140.71 447 ASN A C 1
ATOM 3415 O O . ASN A 1 447 ? -25.670 0.672 11.303 1.00 253.56 447 ASN A O 1
ATOM 3420 N N . MET A 1 448 ? -26.610 0.086 9.344 1.00 115.46 448 MET A N 1
ATOM 3421 C CA . MET A 1 448 ? -25.933 1.153 8.606 1.00 114.37 448 MET A CA 1
ATOM 3422 C C . MET A 1 448 ? -26.430 2.539 8.929 1.00 113.20 448 MET A C 1
ATOM 3423 O O . MET A 1 448 ? -27.618 2.826 8.801 1.00 113.36 448 MET A O 1
ATOM 3428 N N . ASP A 1 449 ? -25.508 3.403 9.332 1.00 127.94 449 ASP A N 1
ATOM 3429 C CA . ASP A 1 449 ? -25.784 4.836 9.408 1.00 126.30 449 ASP A CA 1
ATOM 3430 C C . ASP A 1 449 ? -25.319 5.405 8.082 1.00 124.34 449 ASP A C 1
ATOM 3431 O O . ASP A 1 449 ? -24.727 4.680 7.271 1.00 124.38 449 ASP A O 1
ATOM 3436 N N . MET A 1 450 ? -25.556 6.698 7.870 1.00 79.34 450 MET A N 1
ATOM 3437 C CA . MET A 1 450 ? -25.298 7.290 6.576 1.00 76.73 450 MET A CA 1
ATOM 3438 C C . MET A 1 450 ? -25.422 8.797 6.523 1.00 74.38 450 MET A C 1
ATOM 3439 O O . MET A 1 450 ? -25.755 9.453 7.511 1.00 73.87 450 MET A O 1
ATOM 3444 N N . VAL A 1 451 ? -25.119 9.328 5.342 1.00 81.43 451 VAL A N 1
ATOM 3445 C CA . VAL A 1 451 ? -25.093 10.754 5.096 1.00 78.88 451 VAL A CA 1
ATOM 3446 C C . VAL A 1 451 ? -25.538 10.993 3.676 1.00 77.05 451 VAL A C 1
ATOM 3447 O O . VAL A 1 451 ? -25.399 10.133 2.821 1.00 76.87 451 VAL A O 1
ATOM 3451 N N . SER A 1 452 ? -26.055 12.187 3.446 1.00 60.85 452 SER A N 1
ATOM 3452 C CA . SER A 1 452 ? -26.468 12.615 2.149 1.00 59.11 452 SER A CA 1
ATOM 3453 C C . SER A 1 452 ? -26.060 14.071 1.962 1.00 57.55 452 SER A C 1
ATOM 3454 O O . SER A 1 452 ? -26.519 14.948 2.677 1.00 56.93 452 SER A O 1
ATOM 3457 N N . PHE A 1 453 ? -25.193 14.306 0.987 1.00 74.56 453 PHE A N 1
ATOM 3458 C CA . PHE A 1 453 ? -24.758 15.646 0.592 1.00 73.13 453 PHE A CA 1
ATOM 3459 C C . PHE A 1 453 ? -24.361 15.605 -0.889 1.00 72.49 453 PHE A C 1
ATOM 3460 O O . PHE A 1 453 ? -23.994 14.538 -1.415 1.00 72.52 453 PHE A O 1
ATOM 3468 N N . GLY A 1 454 ? -24.405 16.762 -1.547 1.00 58.58 454 GLY A N 1
ATOM 3469 C CA . GLY A 1 454 ? -23.954 16.875 -2.926 1.00 57.25 454 GLY A CA 1
ATOM 3470 C C . GLY A 1 454 ? -23.694 18.293 -3.391 1.00 56.55 454 GLY A C 1
ATOM 3471 O O . GLY A 1 454 ? -23.767 19.219 -2.605 1.00 56.61 454 GLY A O 1
ATOM 3472 N N . PRO A 1 455 ? -23.422 18.478 -4.688 1.00 51.78 455 PRO A N 1
ATOM 3473 C CA . PRO A 1 455 ? -23.220 19.795 -5.268 1.00 51.47 455 PRO A CA 1
ATOM 3474 C C . PRO A 1 455 ? -24.482 20.620 -5.205 1.00 51.74 455 PRO A C 1
ATOM 3475 O O . PRO A 1 455 ? -25.536 20.075 -4.917 1.00 51.85 455 PRO A O 1
ATOM 3479 N N . THR A 1 456 ? -24.381 21.916 -5.484 1.00 82.93 456 THR A N 1
ATOM 3480 C CA . THR A 1 456 ? -25.547 22.793 -5.471 1.00 83.77 456 THR A CA 1
ATOM 3481 C C . THR A 1 456 ? -26.203 22.867 -6.848 1.00 83.93 456 THR A C 1
ATOM 3482 O O . THR A 1 456 ? -25.662 23.481 -7.767 1.00 84.24 456 THR A O 1
ATOM 3486 N N . ILE A 1 457 ? -27.366 22.235 -6.980 1.00 58.54 457 ILE A N 1
ATOM 3487 C CA . ILE A 1 457 ? -28.145 22.278 -8.215 1.00 59.22 457 ILE A CA 1
ATOM 3488 C C . ILE A 1 457 ? -29.464 23.002 -7.946 1.00 60.14 457 ILE A C 1
ATOM 3489 O O . ILE A 1 457 ? -30.143 22.714 -6.962 1.00 60.19 457 ILE A O 1
ATOM 3494 N N . LYS A 1 458 ? -29.819 23.945 -8.814 1.00 66.75 458 LYS A N 1
ATOM 3495 C CA . LYS A 1 458 ? -31.024 24.749 -8.616 1.00 68.25 458 LYS A CA 1
ATOM 3496 C C . LYS A 1 458 ? -32.092 24.494 -9.683 1.00 69.24 458 LYS A C 1
ATOM 3497 O O . LYS A 1 458 ? -31.800 24.476 -10.880 1.00 69.67 458 LYS A O 1
ATOM 3503 N N . PHE A 1 459 ? -33.332 24.306 -9.242 1.00 67.47 459 PHE A N 1
ATOM 3504 C CA . PHE A 1 459 ? -34.459 24.059 -10.172 1.00 67.68 459 PHE A CA 1
ATOM 3505 C C . PHE A 1 459 ? -34.480 22.671 -10.766 1.00 67.95 459 PHE A C 1
ATOM 3506 O O . PHE A 1 459 ? -34.819 22.524 -11.940 1.00 67.74 459 PHE A O 1
ATOM 3514 N N . PRO A 1 460 ? -34.164 21.639 -9.966 1.00 79.23 460 PRO A N 1
ATOM 3515 C CA . PRO A 1 460 ? -34.156 20.332 -10.617 1.00 79.84 460 PRO A CA 1
ATOM 3516 C C . PRO A 1 460 ? -35.579 20.037 -11.075 1.00 80.52 460 PRO A C 1
ATOM 3517 O O . PRO A 1 460 ? -36.509 20.680 -10.590 1.00 81.03 460 PRO A O 1
ATOM 3521 N N . HIS A 1 461 ? -35.751 19.093 -11.996 1.00 80.92 461 HIS A N 1
ATOM 3522 C CA . HIS A 1 461 ? -37.085 18.695 -12.470 1.00 81.25 461 HIS A CA 1
ATOM 3523 C C . HIS A 1 461 ? -37.732 19.796 -13.329 1.00 81.49 461 HIS A C 1
ATOM 3524 O O . HIS A 1 461 ? -38.943 19.767 -13.575 1.00 81.61 461 HIS A O 1
ATOM 3531 N N . SER A 1 462 ? -36.926 20.755 -13.788 1.00 83.44 462 SER A N 1
ATOM 3532 C CA . SER A 1 462 ? -37.403 21.730 -14.762 1.00 83.97 462 SER A CA 1
ATOM 3533 C C . SER A 1 462 ? -36.390 21.957 -15.890 1.00 84.41 462 SER A C 1
ATOM 3534 O O . SER A 1 462 ? -35.211 21.661 -15.739 1.00 84.82 462 SER A O 1
ATOM 3537 N N . PRO A 1 463 ? -36.847 22.485 -17.032 1.00 82.54 463 PRO A N 1
ATOM 3538 C CA . PRO A 1 463 ? -35.897 22.949 -18.049 1.00 82.63 463 PRO A CA 1
ATOM 3539 C C . PRO A 1 463 ? -34.857 23.972 -17.492 1.00 82.54 463 PRO A C 1
ATOM 3540 O O . PRO A 1 463 ? -33.934 24.401 -18.226 1.00 82.77 463 PRO A O 1
ATOM 3544 N N . ASP A 1 464 ? -34.989 24.343 -16.217 1.00 74.18 464 ASP A N 1
ATOM 3545 C CA . ASP A 1 464 ? -34.096 25.334 -15.632 1.00 73.73 464 ASP A CA 1
ATOM 3546 C C . ASP A 1 464 ? -33.027 24.715 -14.774 1.00 72.84 464 ASP A C 1
ATOM 3547 O O . ASP A 1 464 ? -32.115 25.410 -14.311 1.00 72.82 464 ASP A O 1
ATOM 3552 N N . GLU A 1 465 ? -33.097 23.406 -14.554 1.00 69.49 465 GLU A N 1
ATOM 3553 C CA . GLU A 1 465 ? -32.074 22.723 -13.761 1.00 68.99 465 GLU A CA 1
ATOM 3554 C C . GLU A 1 465 ? -30.677 23.222 -14.133 1.00 68.52 465 GLU A C 1
ATOM 3555 O O . GLU A 1 465 ? -30.090 22.761 -15.113 1.00 68.73 465 GLU A O 1
ATOM 3561 N N . LYS A 1 466 ? -30.159 24.169 -13.351 1.00 88.78 466 LYS A N 1
ATOM 3562 C CA . LYS A 1 466 ? -28.805 24.696 -13.532 1.00 87.58 466 LYS A CA 1
ATOM 3563 C C . LYS A 1 466 ? -27.946 24.279 -12.331 1.00 86.44 466 LYS A C 1
ATOM 3564 O O . LYS A 1 466 ? -28.378 24.410 -11.184 1.00 86.14 466 LYS A O 1
ATOM 3570 N N . VAL A 1 467 ? -26.743 23.769 -12.596 1.00 68.18 467 VAL A N 1
ATOM 3571 C CA . VAL A 1 467 ? -25.840 23.304 -11.537 1.00 67.25 467 VAL A CA 1
ATOM 3572 C C . VAL A 1 467 ? -24.589 24.191 -11.427 1.00 66.85 467 VAL A C 1
ATOM 3573 O O . VAL A 1 467 ? -24.009 24.593 -12.439 1.00 66.69 467 VAL A O 1
ATOM 3577 N N . LYS A 1 468 ? -24.169 24.491 -10.200 1.00 65.08 468 LYS A N 1
ATOM 3578 C CA . LYS A 1 468 ? -23.102 25.462 -9.991 1.00 64.84 468 LYS A CA 1
ATOM 3579 C C . LYS A 1 468 ? -21.751 24.731 -10.092 1.00 64.36 468 LYS A C 1
ATOM 3580 O O . LYS A 1 468 ? -21.444 23.833 -9.275 1.00 64.43 468 LYS A O 1
ATOM 3586 N N . ILE A 1 469 ? -20.960 25.105 -11.101 1.00 57.70 469 ILE A N 1
ATOM 3587 C CA . ILE A 1 469 ? -19.769 24.349 -11.484 1.00 56.84 469 ILE A CA 1
ATOM 3588 C C . ILE A 1 469 ? -18.784 24.233 -10.321 1.00 57.15 469 ILE A C 1
ATOM 3589 O O . ILE A 1 469 ? -18.257 23.158 -10.016 1.00 57.09 469 ILE A O 1
ATOM 3594 N N . ASP A 1 470 ? -18.553 25.362 -9.673 1.00 51.31 470 ASP A N 1
ATOM 3595 C CA . ASP A 1 470 ? -17.542 25.490 -8.633 1.00 52.00 470 ASP A CA 1
ATOM 3596 C C . ASP A 1 470 ? -17.828 24.637 -7.397 1.00 50.77 470 ASP A C 1
ATOM 3597 O O . ASP A 1 470 ? -16.931 24.351 -6.606 1.00 50.52 470 ASP A O 1
ATOM 3602 N N . THR A 1 471 ? -19.059 24.178 -7.257 1.00 51.77 471 THR A N 1
ATOM 3603 C CA . THR A 1 471 ? -19.399 23.372 -6.097 1.00 51.15 471 THR A CA 1
ATOM 3604 C C . THR A 1 471 ? -19.271 21.891 -6.402 1.00 50.56 471 THR A C 1
ATOM 3605 O O . THR A 1 471 ? -19.285 21.048 -5.512 1.00 49.91 471 THR A O 1
ATOM 3609 N N . VAL A 1 472 ? -19.177 21.579 -7.681 1.00 68.63 472 VAL A N 1
ATOM 3610 C CA . VAL A 1 472 ? -18.943 20.204 -8.094 1.00 68.64 472 VAL A CA 1
ATOM 3611 C C . VAL A 1 472 ? -17.522 19.834 -7.665 1.00 69.03 472 VAL A C 1
ATOM 3612 O O . VAL A 1 472 ? -17.272 18.714 -7.207 1.00 69.33 472 VAL A O 1
ATOM 3616 N N . GLN A 1 473 ? -16.613 20.798 -7.801 1.00 73.38 473 GLN A N 1
ATOM 3617 C CA . GLN A 1 473 ? -15.241 20.649 -7.322 1.00 73.56 473 GLN A CA 1
ATOM 3618 C C . GLN A 1 473 ? -15.215 20.445 -5.791 1.00 73.85 473 GLN A C 1
ATOM 3619 O O . GLN A 1 473 ? -14.535 19.532 -5.295 1.00 73.84 473 GLN A O 1
ATOM 3625 N N . LEU A 1 474 ? -15.977 21.279 -5.067 1.00 73.96 474 LEU A N 1
ATOM 3626 C CA . LEU A 1 474 ? -16.181 21.120 -3.623 1.00 73.28 474 LEU A CA 1
ATOM 3627 C C . LEU A 1 474 ? -16.735 19.747 -3.314 1.00 73.40 474 LEU A C 1
ATOM 3628 O O . LEU A 1 474 ? -16.109 18.961 -2.607 1.00 73.13 474 LEU A O 1
ATOM 3633 N N . PHE A 1 475 ? -17.907 19.456 -3.869 1.00 60.46 475 PHE A N 1
ATOM 3634 C CA . PHE A 1 475 ? -18.566 18.202 -3.601 1.00 60.97 475 PHE A CA 1
ATOM 3635 C C . PHE A 1 475 ? -17.512 17.113 -3.662 1.00 62.20 475 PHE A C 1
ATOM 3636 O O . PHE A 1 475 ? -17.389 16.301 -2.744 1.00 62.42 475 PHE A O 1
ATOM 3644 N N . TRP A 1 476 ? -16.713 17.127 -4.721 1.00 67.53 476 TRP A N 1
ATOM 3645 C CA . TRP A 1 476 ? -15.761 16.053 -4.941 1.00 69.07 476 TRP A CA 1
ATOM 3646 C C . TRP A 1 476 ? -14.613 16.108 -3.915 1.00 70.22 476 TRP A C 1
ATOM 3647 O O . TRP A 1 476 ? -14.027 15.076 -3.567 1.00 70.19 476 TRP A O 1
ATOM 3658 N N . ASP A 1 477 ? -14.322 17.305 -3.408 1.00 62.19 477 ASP A N 1
ATOM 3659 C CA . ASP A 1 477 ? -13.227 17.478 -2.459 1.00 63.73 477 ASP A CA 1
ATOM 3660 C C . ASP A 1 477 ? -13.511 16.858 -1.110 1.00 64.76 477 ASP A C 1
ATOM 3661 O O . ASP A 1 477 ? -12.612 16.271 -0.509 1.00 65.00 477 ASP A O 1
ATOM 3666 N N . GLN A 1 478 ? -14.743 16.990 -0.623 1.00 70.90 478 GLN A N 1
ATOM 3667 C CA . GLN A 1 478 ? -15.124 16.257 0.585 1.00 72.21 478 GLN A CA 1
ATOM 3668 C C . GLN A 1 478 ? -15.439 14.814 0.284 1.00 72.36 478 GLN A C 1
ATOM 3669 O O . GLN A 1 478 ? -15.188 13.935 1.116 1.00 72.96 478 GLN A O 1
ATOM 3675 N N . MET A 1 479 ? -15.959 14.550 -0.905 1.00 54.60 479 MET A N 1
ATOM 3676 C CA . MET A 1 479 ? -16.214 13.181 -1.277 1.00 55.13 479 MET A CA 1
ATOM 3677 C C . MET A 1 479 ? -14.892 12.420 -1.184 1.00 55.05 479 MET A C 1
ATOM 3678 O O . MET A 1 479 ? -14.859 11.246 -0.816 1.00 54.67 479 MET A O 1
ATOM 3683 N N . VAL A 1 480 ? -13.793 13.109 -1.482 1.00 69.88 480 VAL A N 1
ATOM 3684 C CA . VAL A 1 480 ? -12.468 12.507 -1.329 1.00 70.08 480 VAL A CA 1
ATOM 3685 C C . VAL A 1 480 ? -12.001 12.548 0.110 1.00 70.64 480 VAL A C 1
ATOM 3686 O O . VAL A 1 480 ? -11.642 11.516 0.676 1.00 70.57 480 VAL A O 1
ATOM 3690 N N . ALA A 1 481 ? -12.028 13.753 0.684 1.00 76.45 481 ALA A N 1
ATOM 3691 C CA . ALA A 1 481 ? -11.561 13.999 2.035 1.00 77.17 481 ALA A CA 1
ATOM 3692 C C . ALA A 1 481 ? -12.050 12.900 2.945 1.00 78.21 481 ALA A C 1
ATOM 3693 O O . ALA A 1 481 ? -11.236 12.217 3.583 1.00 78.59 481 ALA A O 1
ATOM 3695 N N . LEU A 1 482 ? -13.362 12.679 2.986 1.00 84.92 482 LEU A N 1
ATOM 3696 C CA . LEU A 1 482 ? -13.843 11.660 3.903 1.00 86.25 482 LEU A CA 1
ATOM 3697 C C . LEU A 1 482 ? -13.494 10.234 3.500 1.00 87.14 482 LEU A C 1
ATOM 3698 O O . LEU A 1 482 ? -13.014 9.477 4.342 1.00 87.56 482 LEU A O 1
ATOM 3703 N N . LEU A 1 483 ? -13.691 9.865 2.235 1.00 67.34 483 LEU A N 1
ATOM 3704 C CA . LEU A 1 483 ? -13.366 8.501 1.799 1.00 68.05 483 LEU A CA 1
ATOM 3705 C C . LEU A 1 483 ? -12.053 7.968 2.395 1.00 69.03 483 LEU A C 1
ATOM 3706 O O . LEU A 1 483 ? -11.885 6.761 2.569 1.00 68.54 483 LEU A O 1
ATOM 3711 N N . GLU A 1 484 ? -11.132 8.883 2.698 1.00 92.65 484 GLU A N 1
ATOM 3712 C CA . GLU A 1 484 ? -9.820 8.543 3.251 1.00 94.17 484 GLU A CA 1
ATOM 3713 C C . GLU A 1 484 ? -9.813 8.742 4.752 1.00 95.23 484 GLU A C 1
ATOM 3714 O O . GLU A 1 484 ? -9.049 8.078 5.471 1.00 95.42 484 GLU A O 1
ATOM 3720 N N . ALA A 1 485 ? -10.664 9.662 5.217 1.00 120.64 485 ALA A N 1
ATOM 3721 C CA . ALA A 1 485 ? -10.837 9.937 6.648 1.00 121.61 485 ALA A CA 1
ATOM 3722 C C . ALA A 1 485 ? -11.507 8.775 7.412 1.00 122.43 485 ALA A C 1
ATOM 3723 O O . ALA A 1 485 ? -11.482 8.745 8.642 1.00 122.54 485 ALA A O 1
ATOM 3725 N N . ILE A 1 486 ? -12.078 7.822 6.673 1.00 83.01 486 ILE A N 1
ATOM 3726 C CA . ILE A 1 486 ? -12.865 6.725 7.232 1.00 84.03 486 ILE A CA 1
ATOM 3727 C C . ILE A 1 486 ? -12.038 5.764 8.111 1.00 85.58 486 ILE A C 1
ATOM 3728 O O . ILE A 1 486 ? -11.121 5.101 7.609 1.00 85.70 486 ILE A O 1
ATOM 3733 N N . PRO A 1 487 ? -12.354 5.707 9.438 1.00 130.31 487 PRO A N 1
ATOM 3734 C CA . PRO A 1 487 ? -11.780 4.779 10.433 1.00 131.21 487 PRO A CA 1
ATOM 3735 C C . PRO A 1 487 ? -11.913 3.286 10.115 1.00 132.04 487 PRO A C 1
ATOM 3736 O O . PRO A 1 487 ? -12.761 2.881 9.314 1.00 131.97 487 PRO A O 1
ATOM 3740 N N . GLU A 1 488 ? -11.058 2.472 10.727 1.00 97.42 488 GLU A N 1
ATOM 3741 C CA . GLU A 1 488 ? -11.039 1.040 10.444 1.00 98.47 488 GLU A CA 1
ATOM 3742 C C . GLU A 1 488 ? -11.826 0.198 11.445 1.00 98.23 488 GLU A C 1
ATOM 3743 O O . GLU A 1 488 ? -11.926 0.537 12.623 1.00 98.33 488 GLU A O 1
ATOM 3749 N N . LYS A 1 489 ? -12.380 -0.907 10.954 1.00 114.76 489 LYS A N 1
ATOM 3750 C CA . LYS A 1 489 ? -13.126 -1.846 11.783 1.00 117.74 489 LYS A CA 1
ATOM 3751 C C . LYS A 1 489 ? -12.426 -3.199 11.748 1.00 119.17 489 LYS A C 1
ATOM 3752 O O . LYS A 1 489 ? -12.409 -3.872 10.718 1.00 119.45 489 LYS A O 1
ATOM 3758 N N . ALA A 1 490 ? -11.842 -3.588 12.876 1.00 222.93 490 ALA A N 1
ATOM 3759 C CA . ALA A 1 490 ? -11.081 -4.836 12.958 1.00 224.17 490 ALA A CA 1
ATOM 3760 C C . ALA A 1 490 ? -11.942 -6.081 13.247 1.00 225.09 490 ALA A C 1
ATOM 3761 O O . ALA A 1 490 ? -11.689 -7.205 12.783 1.00 224.65 490 ALA A O 1
ATOM 3764 N N . MET B 1 1 ? -24.891 33.894 64.661 1.00 98.65 1 MET B N 1
ATOM 3765 C CA . MET B 1 1 ? -23.757 33.208 65.268 1.00 98.65 1 MET B CA 1
ATOM 3766 C C . MET B 1 1 ? -22.644 34.186 65.625 1.00 98.65 1 MET B C 1
ATOM 3767 O O . MET B 1 1 ? -22.372 34.429 66.801 1.00 178.25 1 MET B O 1
ATOM 3772 N N . SER B 1 2 ? -22.005 34.746 64.603 1.00 148.24 2 SER B N 1
ATOM 3773 C CA . SER B 1 2 ? -20.920 35.700 64.808 1.00 147.92 2 SER B CA 1
ATOM 3774 C C . SER B 1 2 ? -21.306 37.089 64.310 1.00 147.01 2 SER B C 1
ATOM 3775 O O . SER B 1 2 ? -20.460 37.978 64.207 1.00 147.05 2 SER B O 1
ATOM 3778 N N . GLU B 1 3 ? -22.587 37.267 64.004 1.00 89.12 3 GLU B N 1
ATOM 3779 C CA . GLU B 1 3 ? -23.085 38.547 63.519 1.00 87.92 3 GLU B CA 1
ATOM 3780 C C . GLU B 1 3 ? -24.198 38.459 64.556 1.00 86.75 3 GLU B C 1
ATOM 3781 O O . GLU B 1 3 ? -25.349 38.172 64.226 1.00 86.43 3 GLU B O 1
ATOM 3787 N N . PHE B 1 4 ? -23.843 38.703 65.813 1.00 86.01 4 PHE B N 1
ATOM 3788 C CA . PHE B 1 4 ? -24.801 38.618 66.918 1.00 84.78 4 PHE B CA 1
ATOM 3789 C C . PHE B 1 4 ? -25.369 40.019 67.137 1.00 83.48 4 PHE B C 1
ATOM 3790 O O . PHE B 1 4 ? -26.529 40.169 67.519 1.00 83.13 4 PHE B O 1
ATOM 3798 N N . HIS B 1 5 ? -24.551 41.035 66.882 1.00 105.25 5 HIS B N 1
ATOM 3799 C CA . HIS B 1 5 ? -24.949 42.413 67.123 1.00 103.97 5 HIS B CA 1
ATOM 3800 C C . HIS B 1 5 ? -25.392 43.191 65.864 1.00 102.54 5 HIS B C 1
ATOM 3801 O O . HIS B 1 5 ? -25.578 44.423 65.920 1.00 102.73 5 HIS B O 1
ATOM 3808 N N . SER B 1 6 ? -25.592 42.475 64.753 1.00 78.00 6 SER B N 1
ATOM 3809 C CA . SER B 1 6 ? -25.891 43.101 63.466 1.00 75.14 6 SER B CA 1
ATOM 3810 C C . SER B 1 6 ? -27.389 43.311 63.234 1.00 73.38 6 SER B C 1
ATOM 3811 O O . SER B 1 6 ? -28.114 42.353 63.006 1.00 73.46 6 SER B O 1
ATOM 3814 N N . GLU B 1 7 ? -27.833 44.568 63.283 1.00 66.55 7 GLU B N 1
ATOM 3815 C CA . GLU B 1 7 ? -29.253 44.912 63.191 1.00 64.36 7 GLU B CA 1
ATOM 3816 C C . GLU B 1 7 ? -29.790 44.736 61.794 1.00 62.88 7 GLU B C 1
ATOM 3817 O O . GLU B 1 7 ? -29.310 45.362 60.849 1.00 62.29 7 GLU B O 1
ATOM 3823 N N . ILE B 1 8 ? -30.810 43.896 61.678 1.00 70.55 8 ILE B N 1
ATOM 3824 C CA . ILE B 1 8 ? -31.583 43.823 60.453 1.00 69.40 8 ILE B CA 1
ATOM 3825 C C . ILE B 1 8 ? -31.867 45.229 59.946 1.00 69.11 8 ILE B C 1
ATOM 3826 O O . ILE B 1 8 ? -31.692 45.502 58.768 1.00 69.53 8 ILE B O 1
ATOM 3831 N N . SER B 1 9 ? -32.267 46.128 60.844 1.00 64.38 9 SER B N 1
ATOM 3832 C CA . SER B 1 9 ? -32.710 47.472 60.466 1.00 63.81 9 SER B CA 1
ATOM 3833 C C . SER B 1 9 ? -31.659 48.436 59.896 1.00 63.68 9 SER B C 1
ATOM 3834 O O . SER B 1 9 ? -31.991 49.576 59.505 1.00 63.47 9 SER B O 1
ATOM 3837 N N . THR B 1 10 ? -30.409 47.976 59.832 1.00 64.00 10 THR B N 1
ATOM 3838 C CA . THR B 1 10 ? -29.312 48.808 59.345 1.00 63.69 10 THR B CA 1
ATOM 3839 C C . THR B 1 10 ? -28.655 48.263 58.060 1.00 63.65 10 THR B C 1
ATOM 3840 O O . THR B 1 10 ? -27.627 48.777 57.610 1.00 63.58 10 THR B O 1
ATOM 3844 N N . LEU B 1 11 ? -29.240 47.218 57.484 1.00 62.91 11 LEU B N 1
ATOM 3845 C CA . LEU B 1 11 ? -28.829 46.757 56.161 1.00 62.67 11 LEU B CA 1
ATOM 3846 C C . LEU B 1 11 ? -29.231 47.790 55.096 1.00 62.91 11 LEU B C 1
ATOM 3847 O O . LEU B 1 11 ? -30.093 48.634 55.348 1.00 63.42 11 LEU B O 1
ATOM 3852 N N . SER B 1 12 ? -28.600 47.760 53.927 1.00 55.04 12 SER B N 1
ATOM 3853 C CA . SER B 1 12 ? -28.977 48.708 52.874 1.00 55.32 12 SER B CA 1
ATOM 3854 C C . SER B 1 12 ? -29.807 48.077 51.764 1.00 55.10 12 SER B C 1
ATOM 3855 O O . SER B 1 12 ? -29.571 46.942 51.394 1.00 54.95 12 SER B O 1
ATOM 3858 N N . PRO B 1 13 ? -30.788 48.816 51.227 1.00 68.83 13 PRO B N 1
ATOM 3859 C CA . PRO B 1 13 ? -31.184 50.175 51.575 1.00 69.00 13 PRO B CA 1
ATOM 3860 C C . PRO B 1 13 ? -31.929 50.158 52.900 1.00 69.22 13 PRO B C 1
ATOM 3861 O O . PRO B 1 13 ? -32.834 49.336 53.105 1.00 69.20 13 PRO B O 1
ATOM 3865 N N . ALA B 1 14 ? -31.549 51.049 53.799 1.00 80.18 14 ALA B N 1
ATOM 3866 C CA . ALA B 1 14 ? -32.099 50.972 55.145 1.00 80.64 14 ALA B CA 1
ATOM 3867 C C . ALA B 1 14 ? -33.622 51.147 55.173 1.00 80.51 14 ALA B C 1
ATOM 3868 O O . ALA B 1 14 ? -34.307 50.377 55.851 1.00 80.90 14 ALA B O 1
ATOM 3870 N N . PRO B 1 15 ? -34.157 52.140 54.434 1.00 70.49 15 PRO B N 1
ATOM 3871 C CA . PRO B 1 15 ? -35.607 52.361 54.470 1.00 70.32 15 PRO B CA 1
ATOM 3872 C C . PRO B 1 15 ? -36.450 51.091 54.261 1.00 70.13 15 PRO B C 1
ATOM 3873 O O . PRO B 1 15 ? -37.487 50.928 54.919 1.00 70.20 15 PRO B O 1
ATOM 3877 N N . LEU B 1 16 ? -35.992 50.207 53.368 1.00 67.23 16 LEU B N 1
ATOM 3878 C CA . LEU B 1 16 ? -36.698 48.976 53.005 1.00 66.43 16 LEU B CA 1
ATOM 3879 C C . LEU B 1 16 ? -36.663 47.984 54.145 1.00 65.82 16 LEU B C 1
ATOM 3880 O O . LEU B 1 16 ? -37.706 47.613 54.666 1.00 65.55 16 LEU B O 1
ATOM 3885 N N . TRP B 1 17 ? -35.451 47.563 54.513 1.00 52.22 17 TRP B N 1
ATOM 3886 C CA . TRP B 1 17 ? -35.227 46.611 55.592 1.00 51.97 17 TRP B CA 1
ATOM 3887 C C . TRP B 1 17 ? -35.779 47.090 56.904 1.00 52.29 17 TRP B C 1
ATOM 3888 O O . TRP B 1 17 ? -36.104 46.293 57.754 1.00 52.39 17 TRP B O 1
ATOM 3899 N N . GLN B 1 18 ? -35.830 48.404 57.069 1.00 67.22 18 GLN B N 1
ATOM 3900 C CA . GLN B 1 18 ? -36.523 49.052 58.159 1.00 68.06 18 GLN B CA 1
ATOM 3901 C C . GLN B 1 18 ? -37.991 48.641 58.141 1.00 68.48 18 GLN B C 1
ATOM 3902 O O . GLN B 1 18 ? -38.496 48.105 59.126 1.00 68.89 18 GLN B O 1
ATOM 3908 N N . PHE B 1 19 ? -38.676 48.887 57.021 1.00 72.32 19 PHE B N 1
ATOM 3909 C CA . PHE B 1 19 ? -40.059 48.430 56.852 1.00 72.74 19 PHE B CA 1
ATOM 3910 C C . PHE B 1 19 ? -40.180 46.918 56.981 1.00 73.26 19 PHE B C 1
ATOM 3911 O O . PHE B 1 19 ? -41.171 46.417 57.529 1.00 73.81 19 PHE B O 1
ATOM 3919 N N . PHE B 1 20 ? -39.186 46.188 56.470 1.00 60.76 20 PHE B N 1
ATOM 3920 C CA . PHE B 1 20 ? -39.186 44.750 56.657 1.00 60.57 20 PHE B CA 1
ATOM 3921 C C . PHE B 1 20 ? -39.100 44.357 58.146 1.00 61.31 20 PHE B C 1
ATOM 3922 O O . PHE B 1 20 ? -39.785 43.417 58.558 1.00 61.48 20 PHE B O 1
ATOM 3930 N N . ASP B 1 21 ? -38.291 45.074 58.940 1.00 71.89 21 ASP B N 1
ATOM 3931 C CA . ASP B 1 21 ? -38.154 44.764 60.375 1.00 72.60 21 ASP B CA 1
ATOM 3932 C C . ASP B 1 21 ? -39.520 44.929 61.066 1.00 72.74 21 ASP B C 1
ATOM 3933 O O . ASP B 1 21 ? -39.860 44.143 61.965 1.00 72.24 21 ASP B O 1
ATOM 3938 N N . LYS B 1 22 ? -40.305 45.909 60.612 1.00 66.54 22 LYS B N 1
ATOM 3939 C CA . LYS B 1 22 ? -41.645 46.127 61.160 1.00 67.83 22 LYS B CA 1
ATOM 3940 C C . LYS B 1 22 ? -42.639 45.067 60.693 1.00 68.06 22 LYS B C 1
ATOM 3941 O O . LYS B 1 22 ? -43.264 44.401 61.519 1.00 68.72 22 LYS B O 1
ATOM 3947 N N . ILE B 1 23 ? -42.790 44.911 59.378 1.00 58.02 23 ILE B N 1
ATOM 3948 C CA . ILE B 1 23 ? -43.566 43.803 58.801 1.00 57.85 23 ILE B CA 1
ATOM 3949 C C . ILE B 1 23 ? -43.326 42.434 59.486 1.00 58.00 23 ILE B C 1
ATOM 3950 O O . ILE B 1 23 ? -44.208 41.594 59.521 1.00 57.78 23 ILE B O 1
ATOM 3955 N N . CYS B 1 24 ? -42.139 42.218 60.034 1.00 61.54 24 CYS B N 1
ATOM 3956 C CA . CYS B 1 24 ? -41.825 40.950 60.669 1.00 62.54 24 CYS B CA 1
ATOM 3957 C C . CYS B 1 24 ? -42.366 40.883 62.061 1.00 62.76 24 CYS B C 1
ATOM 3958 O O . CYS B 1 24 ? -42.411 39.803 62.659 1.00 62.65 24 CYS B O 1
ATOM 3961 N N . SER B 1 25 ? -42.735 42.052 62.584 1.00 81.69 25 SER B N 1
ATOM 3962 C CA . SER B 1 25 ? -43.181 42.194 63.969 1.00 81.91 25 SER B CA 1
ATOM 3963 C C . SER B 1 25 ? -44.691 42.057 64.046 1.00 82.77 25 SER B C 1
ATOM 3964 O O . SER B 1 25 ? -45.235 41.820 65.115 1.00 83.08 25 SER B O 1
ATOM 3967 N N . ILE B 1 26 ? -45.364 42.188 62.912 1.00 85.27 26 ILE B N 1
ATOM 3968 C CA . ILE B 1 26 ? -46.804 41.995 62.870 1.00 86.24 26 ILE B CA 1
ATOM 3969 C C . ILE B 1 26 ? -47.109 40.637 62.244 1.00 87.35 26 ILE B C 1
ATOM 3970 O O . ILE B 1 26 ? -46.794 40.418 61.082 1.00 87.74 26 ILE B O 1
ATOM 3975 N N . PRO B 1 27 ? -47.721 39.714 63.014 1.00 104.02 27 PRO B N 1
ATOM 3976 C CA . PRO B 1 27 ? -48.113 38.408 62.436 1.00 104.49 27 PRO B CA 1
ATOM 3977 C C . PRO B 1 27 ? -49.197 38.298 61.370 1.00 104.68 27 PRO B C 1
ATOM 3978 O O . PRO B 1 27 ? -50.380 38.535 61.661 1.00 104.63 27 PRO B O 1
ATOM 3982 N N . HIS B 1 28 ? -48.789 37.973 60.145 1.00 94.36 28 HIS B N 1
ATOM 3983 C CA . HIS B 1 28 ? -49.678 38.110 58.998 1.00 94.61 28 HIS B CA 1
ATOM 3984 C C . HIS B 1 28 ? -49.657 36.907 58.022 1.00 95.04 28 HIS B C 1
ATOM 3985 O O . HIS B 1 28 ? -49.257 37.067 56.864 1.00 95.64 28 HIS B O 1
ATOM 3992 N N . PRO B 1 29 ? -50.119 35.711 58.458 1.00 77.48 29 PRO B N 1
ATOM 3993 C CA . PRO B 1 29 ? -50.112 34.585 57.525 1.00 77.45 29 PRO B CA 1
ATOM 3994 C C . PRO B 1 29 ? -51.434 34.646 56.801 1.00 77.79 29 PRO B C 1
ATOM 3995 O O . PRO B 1 29 ? -52.352 35.319 57.277 1.00 78.07 29 PRO B O 1
ATOM 3999 N N . SER B 1 30 ? -51.535 33.941 55.675 1.00 74.65 30 SER B N 1
ATOM 4000 C CA . SER B 1 30 ? -52.707 34.008 54.794 1.00 74.66 30 SER B CA 1
ATOM 4001 C C . SER B 1 30 ? -53.931 33.952 55.676 1.00 74.84 30 SER B C 1
ATOM 4002 O O . SER B 1 30 ? -53.970 33.148 56.614 1.00 75.10 30 SER B O 1
ATOM 4005 N N . LYS B 1 31 ? -54.901 34.822 55.389 1.00 77.89 31 LYS B N 1
ATOM 4006 C CA . LYS B 1 31 ? -56.206 34.927 56.109 1.00 78.27 31 LYS B CA 1
ATOM 4007 C C . LYS B 1 31 ? -56.261 35.790 57.382 1.00 78.45 31 LYS B C 1
ATOM 4008 O O . LYS B 1 31 ? -57.339 36.002 57.943 1.00 78.39 31 LYS B O 1
ATOM 4014 N N . HIS B 1 32 ? -55.103 36.299 57.808 1.00 74.61 32 HIS B N 1
ATOM 4015 C CA . HIS B 1 32 ? -54.970 37.075 59.032 1.00 74.42 32 HIS B CA 1
ATOM 4016 C C . HIS B 1 32 ? -54.076 38.245 58.686 1.00 74.43 32 HIS B C 1
ATOM 4017 O O . HIS B 1 32 ? -52.987 38.397 59.220 1.00 74.61 32 HIS B O 1
ATOM 4024 N N . GLU B 1 33 ? -54.529 39.088 57.783 1.00 71.56 33 GLU B N 1
ATOM 4025 C CA . GLU B 1 33 ? -53.669 40.163 57.355 1.00 72.26 33 GLU B CA 1
ATOM 4026 C C . GLU B 1 33 ? -54.277 41.502 57.730 1.00 72.11 33 GLU B C 1
ATOM 4027 O O . GLU B 1 33 ? -53.967 42.524 57.101 1.00 72.36 33 GLU B O 1
ATOM 4033 N N . GLU B 1 34 ? -55.121 41.498 58.763 1.00 77.29 34 GLU B N 1
ATOM 4034 C CA . GLU B 1 34 ? -55.766 42.727 59.208 1.00 76.64 34 GLU B CA 1
ATOM 4035 C C . GLU B 1 34 ? -54.841 43.690 59.926 1.00 75.66 34 GLU B C 1
ATOM 4036 O O . GLU B 1 34 ? -54.751 44.871 59.556 1.00 74.48 34 GLU B O 1
ATOM 4042 N N . ALA B 1 35 ? -54.143 43.164 60.932 1.00 83.18 35 ALA B N 1
ATOM 4043 C CA . ALA B 1 35 ? -53.212 43.958 61.721 1.00 82.99 35 ALA B CA 1
ATOM 4044 C C . ALA B 1 35 ? -52.438 44.805 60.748 1.00 83.25 35 ALA B C 1
ATOM 4045 O O . ALA B 1 35 ? -52.502 46.041 60.810 1.00 83.20 35 ALA B O 1
ATOM 4047 N N . LEU B 1 36 ? -51.771 44.118 59.811 1.00 72.23 36 LEU B N 1
ATOM 4048 C CA . LEU B 1 36 ? -50.875 44.735 58.828 1.00 72.10 36 LEU B CA 1
ATOM 4049 C C . LEU B 1 36 ? -51.557 45.646 57.814 1.00 72.54 36 LEU B C 1
ATOM 4050 O O . LEU B 1 36 ? -51.022 46.700 57.459 1.00 72.12 36 LEU B O 1
ATOM 4055 N N . ALA B 1 37 ? -52.724 45.234 57.333 1.00 89.88 37 ALA B N 1
ATOM 4056 C CA . ALA B 1 37 ? -53.483 46.089 56.445 1.00 90.62 37 ALA B CA 1
ATOM 4057 C C . ALA B 1 37 ? -53.726 47.419 57.145 1.00 91.40 37 ALA B C 1
ATOM 4058 O O . ALA B 1 37 ? -53.414 48.488 56.591 1.00 91.46 37 ALA B O 1
ATOM 4060 N N . GLN B 1 38 ? -54.243 47.326 58.379 1.00 106.46 38 GLN B N 1
ATOM 4061 C CA . GLN B 1 38 ? -54.503 48.484 59.241 1.00 106.74 38 GLN B CA 1
ATOM 4062 C C . GLN B 1 38 ? -53.238 49.306 59.360 1.00 106.56 38 GLN B C 1
ATOM 4063 O O . GLN B 1 38 ? -53.158 50.430 58.859 1.00 106.42 38 GLN B O 1
ATOM 4069 N N . TYR B 1 39 ? -52.240 48.715 60.002 1.00 78.81 39 TYR B N 1
ATOM 4070 C CA . TYR B 1 39 ? -51.002 49.400 60.228 1.00 78.73 39 TYR B CA 1
ATOM 4071 C C . TYR B 1 39 ? -50.615 50.192 58.977 1.00 78.01 39 TYR B C 1
ATOM 4072 O O . TYR B 1 39 ? -50.301 51.372 59.068 1.00 77.91 39 TYR B O 1
ATOM 4081 N N . ILE B 1 40 ? -50.667 49.556 57.814 1.00 78.10 40 ILE B N 1
ATOM 4082 C CA . ILE B 1 40 ? -50.211 50.208 56.588 1.00 77.27 40 ILE B CA 1
ATOM 4083 C C . ILE B 1 40 ? -51.133 51.335 56.190 1.00 77.26 40 ILE B C 1
ATOM 4084 O O . ILE B 1 40 ? -50.673 52.452 56.013 1.00 77.34 40 ILE B O 1
ATOM 4089 N N . VAL B 1 41 ? -52.423 51.044 56.039 1.00 83.63 41 VAL B N 1
ATOM 4090 C CA . VAL B 1 41 ? -53.390 52.091 55.731 1.00 83.68 41 VAL B CA 1
ATOM 4091 C C . VAL B 1 41 ? -53.171 53.235 56.713 1.00 83.77 41 VAL B C 1
ATOM 4092 O O . VAL B 1 41 ? -52.847 54.352 56.306 1.00 83.81 41 VAL B O 1
ATOM 4096 N N . THR B 1 42 ? -53.306 52.931 58.004 1.00 89.06 42 THR B N 1
ATOM 4097 C CA . THR B 1 42 ? -53.075 53.892 59.061 1.00 88.86 42 THR B CA 1
ATOM 4098 C C . THR B 1 42 ? -51.718 54.603 58.901 1.00 89.20 42 THR B C 1
ATOM 4099 O O . THR B 1 42 ? -51.655 55.829 58.982 1.00 89.36 42 THR B O 1
ATOM 4103 N N . TRP B 1 43 ? -50.655 53.847 58.615 1.00 71.79 43 TRP B N 1
ATOM 4104 C CA . TRP B 1 43 ? -49.342 54.433 58.366 1.00 71.72 43 TRP B CA 1
ATOM 4105 C C . TRP B 1 43 ? -49.394 55.449 57.259 1.00 72.40 43 TRP B C 1
ATOM 4106 O O . TRP B 1 43 ? -48.828 56.510 57.377 1.00 72.24 43 TRP B O 1
ATOM 4117 N N . ALA B 1 44 ? -50.064 55.098 56.170 1.00 93.57 44 ALA B N 1
ATOM 4118 C CA . ALA B 1 44 ? -50.083 55.911 54.953 1.00 94.89 44 ALA B CA 1
ATOM 4119 C C . ALA B 1 44 ? -51.062 57.073 55.052 1.00 96.09 44 ALA B C 1
ATOM 4120 O O . ALA B 1 44 ? -50.935 58.058 54.313 1.00 96.46 44 ALA B O 1
ATOM 4122 N N . THR B 1 45 ? -52.041 56.967 55.949 1.00 95.00 45 THR B N 1
ATOM 4123 C CA . THR B 1 45 ? -52.971 58.080 56.143 1.00 96.38 45 THR B CA 1
ATOM 4124 C C . THR B 1 45 ? -52.435 59.051 57.193 1.00 96.94 45 THR B C 1
ATOM 4125 O O . THR B 1 45 ? -53.092 60.043 57.491 1.00 97.42 45 THR B O 1
ATOM 4129 N N . GLU B 1 46 ? -51.268 58.732 57.766 1.00 73.81 46 GLU B N 1
ATOM 4130 C CA . GLU B 1 46 ? -50.495 59.640 58.629 1.00 73.94 46 GLU B CA 1
ATOM 4131 C C . GLU B 1 46 ? -49.554 60.425 57.747 1.00 73.57 46 GLU B C 1
ATOM 4132 O O . GLU B 1 46 ? -49.115 61.506 58.099 1.00 73.74 46 GLU 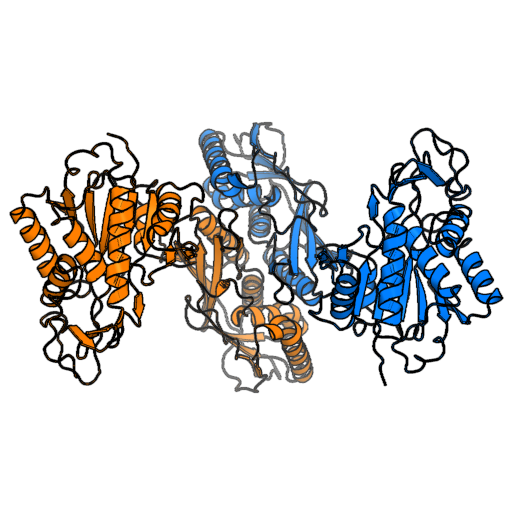B O 1
ATOM 4138 N N . GLN B 1 47 ? -49.237 59.851 56.597 1.00 80.15 47 GLN B N 1
ATOM 4139 C CA . GLN B 1 47 ? -48.411 60.498 55.595 1.00 80.23 47 GLN B CA 1
ATOM 4140 C C . GLN B 1 47 ? -49.288 61.275 54.627 1.00 80.47 47 GLN B C 1
ATOM 4141 O O . GLN B 1 47 ? -48.786 61.839 53.656 1.00 80.47 47 GLN B O 1
ATOM 4147 N N . GLY B 1 48 ? -50.601 61.284 54.883 1.00 104.61 48 GLY B N 1
ATOM 4148 C CA . GLY B 1 48 ? -51.569 61.976 54.024 1.00 104.88 48 GLY B CA 1
ATOM 4149 C C . GLY B 1 48 ? -51.715 61.512 52.588 1.00 105.12 48 GLY B C 1
ATOM 4150 O O . GLY B 1 48 ? -51.736 62.321 51.654 1.00 105.07 48 GLY B O 1
ATOM 4151 N N . PHE B 1 49 ? -51.778 60.198 52.406 1.00 114.91 49 PHE B N 1
ATOM 4152 C CA . PHE B 1 49 ? -51.950 59.628 51.073 1.00 115.09 49 PHE B CA 1
ATOM 4153 C C . PHE B 1 49 ? -53.398 59.247 50.745 1.00 115.29 49 PHE B C 1
ATOM 4154 O O . PHE B 1 49 ? -54.106 58.742 51.624 1.00 115.48 49 PHE B O 1
ATOM 4162 N N . ASP B 1 50 ? -53.831 59.443 49.514 1.00 119.27 50 ASP B N 1
ATOM 4163 C CA . ASP B 1 50 ? -55.147 58.967 49.175 1.00 119.27 50 ASP B CA 1
ATOM 4164 C C . ASP B 1 50 ? -55.060 57.468 49.342 1.00 119.27 50 ASP B C 1
ATOM 4165 O O . ASP B 1 50 ? -54.313 56.807 48.647 1.00 217.74 50 ASP B O 1
ATOM 4170 N N . VAL B 1 51 ? -55.818 56.943 50.286 1.00 83.22 51 VAL B N 1
ATOM 4171 C CA . VAL B 1 51 ? -55.769 55.523 50.656 1.00 82.95 51 VAL B CA 1
ATOM 4172 C C . VAL B 1 51 ? -57.178 54.966 50.844 1.00 83.27 51 VAL B C 1
ATOM 4173 O O . VAL B 1 51 ? -57.966 55.537 51.604 1.00 83.50 51 VAL B O 1
ATOM 4177 N N . ARG B 1 52 ? -57.501 53.863 50.165 1.00 92.85 52 ARG B N 1
ATOM 4178 C CA . ARG B 1 52 ? -58.769 53.162 50.421 1.00 92.96 52 ARG B CA 1
ATOM 4179 C C . ARG B 1 52 ? -58.583 51.685 50.271 1.00 92.39 52 ARG B C 1
ATOM 4180 O O . ARG B 1 52 ? -57.567 51.233 49.746 1.00 92.36 52 ARG B O 1
ATOM 4188 N N . ARG B 1 53 ? -59.581 50.940 50.729 1.00 88.88 53 ARG B N 1
ATOM 4189 C CA . ARG B 1 53 ? -59.629 49.522 50.498 1.00 88.33 53 ARG B CA 1
ATOM 4190 C C . ARG B 1 53 ? -60.877 49.200 49.726 1.00 88.66 53 ARG B C 1
ATOM 4191 O O . ARG B 1 53 ? -61.901 49.855 49.895 1.00 88.76 53 ARG B O 1
ATOM 4199 N N . ASP B 1 54 ? -60.771 48.212 48.847 1.00 115.96 54 ASP B N 1
ATOM 4200 C CA . ASP B 1 54 ? -61.937 47.660 48.155 1.00 116.25 54 ASP B CA 1
ATOM 4201 C C . ASP B 1 54 ? -62.744 46.750 49.102 1.00 116.34 54 ASP B C 1
ATOM 4202 O O . ASP B 1 54 ? -62.284 46.462 50.241 1.00 116.52 54 ASP B O 1
ATOM 4207 N N . PRO B 1 55 ? -63.946 46.298 48.645 1.00 79.29 55 PRO B N 1
ATOM 4208 C CA . PRO B 1 55 ? -64.710 45.321 49.442 1.00 78.87 55 PRO B CA 1
ATOM 4209 C C . PRO B 1 55 ? -63.945 44.025 49.783 1.00 78.46 55 PRO B C 1
ATOM 4210 O O . PRO B 1 55 ? -64.192 43.451 50.830 1.00 78.21 55 PRO B O 1
ATOM 4214 N N . THR B 1 56 ? -63.005 43.589 48.941 1.00 105.74 56 THR B N 1
ATOM 4215 C CA . THR B 1 56 ? -62.330 42.297 49.184 1.00 105.49 56 THR B CA 1
ATOM 4216 C C . THR B 1 56 ? -61.284 42.281 50.312 1.00 105.21 56 THR B C 1
ATOM 4217 O O . THR B 1 56 ? -61.033 41.227 50.906 1.00 104.91 56 THR B O 1
ATOM 4221 N N . GLY B 1 57 ? -60.681 43.440 50.585 1.00 73.60 57 GLY B N 1
ATOM 4222 C CA . GLY B 1 57 ? -59.622 43.565 51.602 1.00 73.12 57 GLY B CA 1
ATOM 4223 C C . GLY B 1 57 ? -58.348 44.246 51.127 1.00 72.72 57 GLY B C 1
ATOM 4224 O O . GLY B 1 57 ? -57.507 44.622 51.939 1.00 72.38 57 GLY B O 1
ATOM 4225 N N . ASN B 1 58 ? -58.223 44.408 49.809 1.00 88.06 58 ASN B N 1
ATOM 4226 C CA . ASN B 1 58 ? -57.028 44.956 49.164 1.00 87.95 58 ASN B CA 1
ATOM 4227 C C . ASN B 1 58 ? -56.823 46.467 49.369 1.00 87.55 58 ASN B C 1
ATOM 4228 O O . ASN B 1 58 ? -57.776 47.249 49.345 1.00 87.37 58 ASN B O 1
ATOM 4233 N N . VAL B 1 59 ? -55.555 46.846 49.531 1.00 84.24 59 VAL B N 1
ATOM 4234 C CA . VAL B 1 59 ? -55.116 48.201 49.899 1.00 83.57 59 VAL B CA 1
ATOM 4235 C C . VAL B 1 59 ? -54.606 48.980 48.685 1.00 83.41 59 VAL B C 1
ATOM 4236 O O . VAL B 1 59 ? -53.844 48.453 47.876 1.00 83.62 59 VAL B O 1
ATOM 4240 N N . PHE B 1 60 ? -55.011 50.234 48.556 1.00 80.16 60 PHE B N 1
ATOM 4241 C CA . PHE B 1 60 ? -54.581 51.054 47.417 1.00 80.41 60 PHE B CA 1
ATOM 4242 C C . PHE B 1 60 ? -54.029 52.386 47.901 1.00 80.83 60 PHE B C 1
ATOM 4243 O O . PHE B 1 60 ? -54.714 53.138 48.601 1.00 81.16 60 PHE B O 1
ATOM 4251 N N . ILE B 1 61 ? -52.796 52.687 47.521 1.00 67.61 61 ILE B N 1
ATOM 4252 C CA . ILE B 1 61 ? -52.135 53.857 48.046 1.00 67.98 61 ILE B CA 1
ATOM 4253 C C . ILE B 1 61 ? -51.604 54.748 46.931 1.00 69.02 61 ILE B C 1
ATOM 4254 O O . ILE B 1 61 ? -50.674 54.383 46.204 1.00 69.16 61 ILE B O 1
ATOM 4259 N N . LYS B 1 62 ? -52.214 55.921 46.807 1.00 98.38 62 LYS B N 1
ATOM 4260 C CA . LYS B 1 62 ? -51.919 56.825 45.708 1.00 99.74 62 LYS B CA 1
ATOM 4261 C C . LYS B 1 62 ? -50.811 57.791 46.103 1.00 100.47 62 LYS B C 1
ATOM 4262 O O . LYS B 1 62 ? -50.703 58.192 47.260 1.00 100.72 62 LYS B O 1
ATOM 4268 N N . LYS B 1 63 ? -49.979 58.149 45.134 1.00 77.92 63 LYS B N 1
ATOM 4269 C CA . LYS B 1 63 ? -48.925 59.113 45.369 1.00 79.12 63 LYS B CA 1
ATOM 4270 C C . LYS B 1 63 ? -48.619 59.844 44.078 1.00 79.90 63 LYS B C 1
ATOM 4271 O O . LYS B 1 63 ? -48.149 59.232 43.120 1.00 79.61 63 LYS B O 1
ATOM 4277 N N . PRO B 1 64 ? -48.878 61.163 44.058 1.00 87.04 64 PRO B N 1
ATOM 4278 C CA . PRO B 1 64 ? -48.632 61.990 42.882 1.00 87.90 64 PRO B CA 1
ATOM 4279 C C . PRO B 1 64 ? -47.168 61.965 42.488 1.00 88.71 64 PRO B C 1
ATOM 4280 O O . PRO B 1 64 ? -46.301 61.723 43.330 1.00 88.81 64 PRO B O 1
ATOM 4284 N N . ALA B 1 65 ? -46.917 62.200 41.204 1.00 97.62 65 ALA B N 1
ATOM 4285 C CA . ALA B 1 65 ? -45.573 62.234 40.630 1.00 98.87 65 ALA B CA 1
ATOM 4286 C C . ALA B 1 65 ? -44.672 63.251 41.327 1.00 99.72 65 ALA B C 1
ATOM 4287 O O . ALA B 1 65 ? -45.149 64.297 41.756 1.00 99.79 65 ALA B O 1
ATOM 4289 N N . THR B 1 66 ? -43.385 62.938 41.432 1.00 106.18 66 THR B N 1
ATOM 4290 C CA . THR B 1 66 ? -42.429 63.830 42.076 1.00 107.26 66 THR B CA 1
ATOM 4291 C C . THR B 1 66 ? -42.317 65.023 41.132 1.00 108.09 66 THR B C 1
ATOM 4292 O O . THR B 1 66 ? -42.589 64.910 39.937 1.00 107.99 66 THR B O 1
ATOM 4296 N N . PRO B 1 67 ? -41.916 66.167 41.677 1.00 136.80 67 PRO B N 1
ATOM 4297 C CA . PRO B 1 67 ? -41.766 67.389 40.882 1.00 137.59 67 PRO B CA 1
ATOM 4298 C C . PRO B 1 67 ? -41.030 67.027 39.596 1.00 138.38 67 PRO B C 1
ATOM 4299 O O . PRO B 1 67 ? -40.022 66.323 39.641 1.00 138.68 67 PRO B O 1
ATOM 4303 N N . GLY B 1 68 ? -41.535 67.507 38.465 1.00 108.73 68 GLY B N 1
ATOM 4304 C CA . GLY B 1 68 ? -40.923 67.230 37.179 1.00 109.42 68 GLY B CA 1
ATOM 4305 C C . GLY B 1 68 ? -41.619 66.262 36.243 1.00 110.07 68 GLY B C 1
ATOM 4306 O O . GLY B 1 68 ? -42.418 66.666 35.397 1.00 109.72 68 GLY B O 1
ATOM 4307 N N . MET B 1 69 ? -41.315 64.978 36.397 1.00 159.14 69 MET B N 1
ATOM 4308 C CA . MET B 1 69 ? -41.926 63.926 35.547 1.00 159.14 69 MET B CA 1
ATOM 4309 C C . MET B 1 69 ? -43.364 63.679 35.992 1.00 159.14 69 MET B C 1
ATOM 4310 O O . MET B 1 69 ? -43.628 62.941 36.942 1.00 278.56 69 MET B O 1
ATOM 4315 N N . GLU B 1 70 ? -44.300 64.310 35.291 1.00 154.75 70 GLU B N 1
ATOM 4316 C CA . GLU B 1 70 ? -45.717 64.168 35.603 1.00 154.62 70 GLU B CA 1
ATOM 4317 C C . GLU B 1 70 ? -46.524 63.285 34.657 1.00 153.90 70 GLU B C 1
ATOM 4318 O O . GLU B 1 70 ? -47.302 62.438 35.095 1.00 263.75 70 GLU B O 1
ATOM 4324 N N . ASN B 1 71 ? -46.325 63.482 33.358 1.00 295.45 71 ASN B N 1
ATOM 4325 C CA . ASN B 1 71 ? -47.003 62.674 32.355 1.00 292.24 71 ASN B CA 1
ATOM 4326 C C . ASN B 1 71 ? -46.493 61.239 32.393 1.00 289.73 71 ASN B C 1
ATOM 4327 O O . ASN B 1 71 ? -46.989 60.371 31.675 1.00 290.05 71 ASN B O 1
ATOM 4332 N N . LYS B 1 72 ? -45.492 61.005 33.239 1.00 166.14 72 LYS B N 1
ATOM 4333 C CA . LYS B 1 72 ? -44.929 59.673 33.409 1.00 161.73 72 LYS B CA 1
ATOM 4334 C C . LYS B 1 72 ? -46.156 58.782 33.485 1.00 158.48 72 LYS B C 1
ATOM 4335 O O . LYS B 1 72 ? -47.030 58.982 34.328 1.00 158.82 72 LYS B O 1
ATOM 4341 N N . LYS B 1 73 ? -46.223 57.802 32.592 1.00 118.50 73 LYS B N 1
ATOM 4342 C CA . LYS B 1 73 ? -47.390 56.937 32.509 1.00 116.11 73 LYS B CA 1
ATOM 4343 C C . LYS B 1 73 ? -47.403 56.403 33.928 1.00 114.33 73 LYS B C 1
ATOM 4344 O O . LYS B 1 73 ? -46.403 55.869 34.408 1.00 114.44 73 LYS B O 1
ATOM 4350 N N . GLY B 1 74 ? -48.531 56.564 34.608 1.00 78.99 74 GLY B N 1
ATOM 4351 C CA . GLY B 1 74 ? -48.610 56.209 36.036 1.00 76.12 74 GLY B CA 1
ATOM 4352 C C . GLY B 1 74 ? -48.497 54.704 36.151 1.00 74.09 74 GLY B C 1
ATOM 4353 O O . GLY B 1 74 ? -49.230 53.973 35.490 1.00 73.95 74 GLY B O 1
ATOM 4354 N N . VAL B 1 75 ? -47.563 54.231 36.971 1.00 79.77 75 VAL B N 1
ATOM 4355 C CA . VAL B 1 75 ? -47.423 52.791 37.186 1.00 77.59 75 VAL B CA 1
ATOM 4356 C C . VAL B 1 75 ? -48.209 52.340 38.386 1.00 75.92 75 VAL B C 1
ATOM 4357 O O . VAL B 1 75 ? -48.898 53.137 39.043 1.00 75.40 75 VAL B O 1
ATOM 4361 N N . VAL B 1 76 ? -48.088 51.040 38.647 1.00 78.66 76 VAL B N 1
ATOM 4362 C CA . VAL B 1 76 ? -48.670 50.391 39.808 1.00 76.81 76 VAL B CA 1
ATOM 4363 C C . VAL B 1 76 ? -47.669 49.377 40.327 1.00 75.77 76 VAL B C 1
ATOM 4364 O O . VAL B 1 76 ? -47.346 48.409 39.633 1.00 76.12 76 VAL B O 1
ATOM 4368 N N . LEU B 1 77 ? -47.153 49.617 41.529 1.00 60.58 77 LEU B N 1
ATOM 4369 C CA . LEU B 1 77 ? -46.289 48.648 42.195 1.00 58.94 77 LEU B CA 1
ATOM 4370 C C . LEU B 1 77 ? -47.191 47.761 42.990 1.00 57.35 77 LEU B C 1
ATOM 4371 O O . LEU B 1 77 ? -48.144 48.246 43.599 1.00 57.07 77 LEU B O 1
ATOM 4376 N N . GLN B 1 78 ? -46.928 46.460 42.961 1.00 61.20 78 GLN B N 1
ATOM 4377 C CA . GLN B 1 78 ? -47.757 45.563 43.728 1.00 59.62 78 GLN B CA 1
ATOM 4378 C C . GLN B 1 78 ? -47.012 44.404 44.311 1.00 58.46 78 GLN B C 1
ATOM 4379 O O . GLN B 1 78 ? -46.066 43.880 43.724 1.00 58.18 78 GLN B O 1
ATOM 4385 N N . ALA B 1 79 ? -47.464 44.042 45.501 1.00 68.17 79 ALA B N 1
ATOM 4386 C CA . ALA B 1 79 ? -46.943 42.935 46.272 1.00 67.44 79 ALA B CA 1
ATOM 4387 C C . ALA B 1 79 ? -48.115 42.363 47.074 1.00 67.08 79 ALA B C 1
ATOM 4388 O O . ALA B 1 79 ? -49.222 42.929 47.058 1.00 67.35 79 ALA B O 1
ATOM 4390 N N . HIS B 1 80 ? -47.889 41.248 47.767 1.00 44.97 80 HIS B N 1
ATOM 4391 C CA . HIS B 1 80 ? -48.965 40.574 48.448 1.00 43.79 80 HIS B CA 1
ATOM 4392 C C . HIS B 1 80 ? -48.648 40.440 49.934 1.00 44.06 80 HIS B C 1
ATOM 4393 O O . HIS B 1 80 ? -47.545 40.005 50.317 1.00 43.49 80 HIS B O 1
ATOM 4400 N N . ILE B 1 81 ? -49.652 40.775 50.756 1.00 59.84 81 ILE B N 1
ATOM 4401 C CA . ILE B 1 81 ? -49.512 40.975 52.207 1.00 59.49 81 ILE B CA 1
ATOM 4402 C C . ILE B 1 81 ? -49.329 39.705 53.021 1.00 60.59 81 ILE B C 1
ATOM 4403 O O . ILE B 1 81 ? -48.558 39.669 53.976 1.00 60.05 81 ILE B O 1
ATOM 4408 N N . ASP B 1 82 ? -50.032 38.651 52.656 1.00 71.17 82 ASP B N 1
ATOM 4409 C CA . ASP B 1 82 ? -50.018 37.463 53.504 1.00 73.32 82 ASP B CA 1
ATOM 4410 C C . ASP B 1 82 ? -48.716 36.695 53.374 1.00 74.15 82 ASP B C 1
ATOM 4411 O O . ASP B 1 82 ? -48.023 36.814 52.367 1.00 74.99 82 ASP B O 1
ATOM 4416 N N . MET B 1 83 ? -48.409 35.889 54.377 1.00 74.13 83 MET B N 1
ATOM 4417 C CA . MET B 1 83 ? -47.177 35.125 54.431 1.00 75.00 83 MET B CA 1
ATOM 4418 C C . MET B 1 83 ? -47.538 33.646 54.673 1.00 76.08 83 MET B C 1
ATOM 4419 O O . MET B 1 83 ? -48.709 33.326 54.868 1.00 77.17 83 MET B O 1
ATOM 4424 N N . VAL B 1 84 ? -46.576 32.733 54.666 1.00 59.46 84 VAL B N 1
ATOM 4425 C CA . VAL B 1 84 ? -46.913 31.333 54.886 1.00 60.82 84 VAL B CA 1
ATOM 4426 C C . VAL B 1 84 ? -46.387 30.718 56.174 1.00 62.39 84 VAL B C 1
ATOM 4427 O O . VAL B 1 84 ? -45.175 30.751 56.423 1.00 62.43 84 VAL B O 1
ATOM 4431 N N . PRO B 1 85 ? -47.300 30.126 56.976 1.00 69.58 85 PRO B N 1
ATOM 4432 C CA . PRO B 1 85 ? -46.999 29.509 58.264 1.00 70.50 85 PRO B CA 1
ATOM 4433 C C . PRO B 1 85 ? -46.333 28.170 58.104 1.00 71.96 85 PRO B C 1
ATOM 4434 O O . PRO B 1 85 ? -46.981 27.225 57.679 1.00 71.94 85 PRO B O 1
ATOM 4438 N N . GLN B 1 86 ? -45.049 28.092 58.424 1.00 65.93 86 GLN B N 1
ATOM 4439 C CA . GLN B 1 86 ? -44.369 26.812 58.528 1.00 68.53 86 GLN B CA 1
ATOM 4440 C C . GLN B 1 86 ? -43.258 26.926 59.539 1.00 70.14 86 GLN B C 1
ATOM 4441 O O . GLN B 1 86 ? -42.483 27.871 59.510 1.00 70.48 86 GLN B O 1
ATOM 4447 N N . LYS B 1 87 ? -43.185 25.948 60.431 1.00 90.77 87 LYS B N 1
ATOM 4448 C CA . LYS B 1 87 ? -42.203 25.935 61.509 1.00 92.92 87 LYS B CA 1
ATOM 4449 C C . LYS B 1 87 ? -41.653 24.512 61.687 1.00 94.18 87 LYS B C 1
ATOM 4450 O O . LYS B 1 87 ? -42.229 23.557 61.158 1.00 94.20 87 LYS B O 1
ATOM 4456 N N . ASN B 1 88 ? -40.534 24.385 62.402 1.00 80.86 88 ASN B N 1
ATOM 4457 C CA . ASN B 1 88 ? -39.994 23.080 62.763 1.00 82.81 88 ASN B CA 1
ATOM 4458 C C . ASN B 1 88 ? -40.904 22.388 63.761 1.00 84.27 88 ASN B C 1
ATOM 4459 O O . ASN B 1 88 ? -41.561 23.036 64.586 1.00 84.28 88 ASN B O 1
ATOM 4464 N N . GLU B 1 89 ? -40.927 21.060 63.683 1.00 125.26 89 GLU B N 1
ATOM 4465 C CA . GLU B 1 89 ? -41.651 20.233 64.632 1.00 126.72 89 GLU B CA 1
ATOM 4466 C C . GLU B 1 89 ? -41.428 20.783 66.049 1.00 127.08 89 GLU B C 1
ATOM 4467 O O . GLU B 1 89 ? -42.396 21.109 66.750 1.00 127.46 89 GLU B O 1
ATOM 4473 N N . ASP B 1 90 ? -40.160 20.967 66.358 1.00 109.10 90 ASP B N 1
ATOM 4474 C CA . ASP B 1 90 ? -39.691 21.464 67.618 1.00 109.10 90 ASP B CA 1
ATOM 4475 C C . ASP B 1 90 ? -39.591 22.964 67.697 1.00 109.10 90 ASP B C 1
ATOM 4476 O O . ASP B 1 90 ? -38.498 23.504 67.693 1.00 206.04 90 ASP B O 1
ATOM 4481 N N . THR B 1 91 ? -40.712 23.655 67.774 1.00 116.31 91 THR B N 1
ATOM 4482 C CA . THR B 1 91 ? -40.637 25.105 67.901 1.00 115.48 91 THR B CA 1
ATOM 4483 C C . THR B 1 91 ? -41.963 25.717 68.339 1.00 114.71 91 THR B C 1
ATOM 4484 O O . THR B 1 91 ? -43.026 25.334 67.849 1.00 114.88 91 THR B O 1
ATOM 4488 N N . ASP B 1 92 ? -41.893 26.668 69.265 1.00 104.95 92 ASP B N 1
ATOM 4489 C CA . ASP B 1 92 ? -43.089 27.333 69.771 1.00 103.96 92 ASP B CA 1
ATOM 4490 C C . ASP B 1 92 ? -43.421 28.608 69.002 1.00 102.35 92 ASP B C 1
ATOM 4491 O O . ASP B 1 92 ? -42.854 29.668 69.266 1.00 102.01 92 ASP B O 1
ATOM 4496 N N . HIS B 1 93 ? -44.343 28.496 68.051 1.00 70.84 93 HIS B N 1
ATOM 4497 C CA . HIS B 1 93 ? -44.756 29.647 67.237 1.00 69.22 93 HIS B CA 1
ATOM 4498 C C . HIS B 1 93 ? -46.218 29.667 66.805 1.00 68.53 93 HIS B C 1
ATOM 4499 O O . HIS B 1 93 ? -46.662 28.859 65.986 1.00 68.28 93 HIS B O 1
ATOM 4506 N N . ASP B 1 94 ? -46.959 30.619 67.351 1.00 66.18 94 ASP B N 1
ATOM 4507 C CA . ASP B 1 94 ? -48.336 30.795 66.954 1.00 65.77 94 ASP B CA 1
ATOM 4508 C C . ASP B 1 94 ? -48.394 31.854 65.880 1.00 65.34 94 ASP B C 1
ATOM 4509 O O . ASP B 1 94 ? -48.363 33.049 66.156 1.00 64.88 94 ASP B O 1
ATOM 4514 N N . PHE B 1 95 ? -48.506 31.396 64.645 1.00 84.87 95 PHE B N 1
ATOM 4515 C CA . PHE B 1 95 ? -48.422 32.280 63.491 1.00 85.13 95 PHE B CA 1
ATOM 4516 C C . PHE B 1 95 ? -49.429 33.438 63.509 1.00 85.23 95 PHE B C 1
ATOM 4517 O O . PHE B 1 95 ? -49.293 34.402 62.762 1.00 85.78 95 PHE B O 1
ATOM 4525 N N . THR B 1 96 ? -50.411 33.365 64.390 1.00 74.19 96 THR B N 1
ATOM 4526 C CA . THR B 1 96 ? -51.437 34.383 64.438 1.00 74.21 96 THR B CA 1
ATOM 4527 C C . THR B 1 96 ? -51.053 35.400 65.503 1.00 74.32 96 THR B C 1
ATOM 4528 O O . THR B 1 96 ? -51.514 36.537 65.468 1.00 74.20 96 THR B O 1
ATOM 4532 N N . GLN B 1 97 ? -50.202 34.988 66.442 1.00 88.81 97 GLN B N 1
ATOM 4533 C CA . GLN B 1 97 ? -49.838 35.832 67.587 1.00 89.17 97 GLN B CA 1
ATOM 4534 C C . GLN B 1 97 ? -48.381 36.250 67.722 1.00 89.07 97 GLN B C 1
ATOM 4535 O O . GLN B 1 97 ? -48.075 37.301 68.302 1.00 89.44 97 GLN B O 1
ATOM 4541 N N . ASP B 1 98 ? -47.481 35.437 67.184 1.00 87.14 98 ASP B N 1
ATOM 4542 C CA . ASP B 1 98 ? -46.053 35.699 67.325 1.00 86.49 98 ASP B CA 1
ATOM 4543 C C . ASP B 1 98 ? -45.384 36.345 66.097 1.00 86.01 98 ASP B C 1
ATOM 4544 O O . ASP B 1 98 ? -45.762 36.065 64.941 1.00 85.53 98 ASP B O 1
ATOM 4549 N N . PRO B 1 99 ? -44.406 37.244 66.369 1.00 96.10 99 PRO B N 1
ATOM 4550 C CA . PRO B 1 99 ? -43.547 37.915 65.393 1.00 95.54 99 PRO B CA 1
ATOM 4551 C C . PRO B 1 99 ? -42.578 36.971 64.678 1.00 94.90 99 PRO B C 1
ATOM 4552 O O . PRO B 1 99 ? -42.138 35.976 65.264 1.00 94.86 99 PRO B O 1
ATOM 4556 N N . ILE B 1 100 ? -42.258 37.292 63.425 1.00 85.96 100 ILE B N 1
ATOM 4557 C CA . ILE B 1 100 ? -41.166 36.627 62.711 1.00 85.38 100 ILE B CA 1
ATOM 4558 C C . ILE B 1 100 ? -39.817 37.160 63.191 1.00 85.24 100 ILE B C 1
ATOM 4559 O O . ILE B 1 100 ? -39.582 38.376 63.182 1.00 85.55 100 ILE B O 1
ATOM 4564 N N . GLN B 1 101 ? -38.933 36.273 63.620 1.00 79.42 101 GLN B N 1
ATOM 4565 C CA . GLN B 1 101 ? -37.650 36.731 64.133 1.00 79.53 101 GLN B CA 1
ATOM 4566 C C . GLN B 1 101 ? -36.469 36.673 63.151 1.00 78.42 101 GLN B C 1
ATOM 4567 O O . GLN B 1 101 ? -35.589 35.820 63.301 1.00 79.07 101 GLN B O 1
ATOM 4573 N N . PRO B 1 102 ? -36.391 37.620 62.197 1.00 74.26 102 PRO B N 1
ATOM 4574 C CA . PRO B 1 102 ? -35.355 37.492 61.186 1.00 73.07 102 PRO B CA 1
ATOM 4575 C C . PRO B 1 102 ? -34.027 37.740 61.852 1.00 72.33 102 PRO B C 1
ATOM 4576 O O . PRO B 1 102 ? -33.942 38.579 62.740 1.00 72.82 102 PRO B O 1
ATOM 4580 N N . TYR B 1 103 ? -33.001 37.008 61.460 1.00 67.28 103 TYR B N 1
ATOM 4581 C CA . TYR B 1 103 ? -31.677 37.281 61.960 1.00 66.19 103 TYR B CA 1
ATOM 4582 C C . TYR B 1 103 ? -30.704 37.124 60.812 1.00 66.13 103 TYR B C 1
ATOM 4583 O O . TYR B 1 103 ? -31.064 36.578 59.772 1.00 65.77 103 TYR B O 1
ATOM 4592 N N . ILE B 1 104 ? -29.485 37.626 60.998 1.00 87.59 104 ILE B N 1
ATOM 4593 C CA . ILE B 1 104 ? -28.474 37.686 59.930 1.00 87.76 104 ILE B CA 1
ATOM 4594 C C . ILE B 1 104 ? -27.360 36.628 60.036 1.00 88.20 104 ILE B C 1
ATOM 4595 O O . ILE B 1 104 ? -26.607 36.591 61.015 1.00 88.22 104 ILE B O 1
ATOM 4600 N N . ASP B 1 105 ? -27.236 35.809 58.995 1.00 80.87 105 ASP B N 1
ATOM 4601 C CA . ASP B 1 105 ? -26.270 34.723 58.965 1.00 81.42 105 ASP B CA 1
ATOM 4602 C C . ASP B 1 105 ? -25.552 34.700 57.605 1.00 81.35 105 ASP B C 1
ATOM 4603 O O . ASP B 1 105 ? -26.116 34.218 56.610 1.00 81.40 105 ASP B O 1
ATOM 4608 N N . GLY B 1 106 ? -24.323 35.223 57.561 1.00 77.08 106 GLY B N 1
ATOM 4609 C CA . GLY B 1 106 ? -23.525 35.244 56.319 1.00 76.87 106 GLY B CA 1
ATOM 4610 C C . GLY B 1 106 ? -24.108 36.189 55.277 1.00 76.49 106 GLY B C 1
ATOM 4611 O O . GLY B 1 106 ? -24.382 37.338 55.583 1.00 76.57 106 GLY B O 1
ATOM 4612 N N . GLU B 1 107 ? -24.330 35.693 54.065 1.00 66.16 107 GLU B N 1
ATOM 4613 C CA . GLU B 1 107 ? -24.921 36.487 52.986 1.00 66.21 107 GLU B CA 1
ATOM 4614 C C . GLU B 1 107 ? -26.461 36.607 53.015 1.00 66.21 107 GLU B C 1
ATOM 4615 O O . GLU B 1 107 ? -27.065 37.206 52.107 1.00 65.90 107 GLU B O 1
ATOM 4621 N N . TRP B 1 108 ? -27.087 36.021 54.039 1.00 84.26 108 TRP B N 1
ATOM 4622 C CA . TRP B 1 108 ? -28.547 35.808 54.084 1.00 84.08 108 TRP B CA 1
ATOM 4623 C C . TRP B 1 108 ? -29.219 36.351 55.346 1.00 84.25 108 TRP B C 1
ATOM 4624 O O . TRP B 1 108 ? -28.558 36.581 56.362 1.00 84.58 108 TRP B O 1
ATOM 4635 N N . VAL B 1 109 ? -30.538 36.527 55.286 1.00 66.63 109 VAL B N 1
ATOM 4636 C CA . VAL B 1 109 ? -31.329 36.871 56.463 1.00 66.56 109 VAL B CA 1
ATOM 4637 C C . VAL B 1 109 ? -32.382 35.798 56.645 1.00 66.58 109 VAL B C 1
ATOM 4638 O O . VAL B 1 109 ? -33.291 35.703 55.833 1.00 66.67 109 VAL B O 1
ATOM 4642 N N . THR B 1 110 ? -32.277 34.985 57.691 1.00 84.50 110 THR B N 1
ATOM 4643 C CA . THR B 1 110 ? -33.299 33.944 57.901 1.00 84.98 110 THR B CA 1
ATOM 4644 C C . THR B 1 110 ? -34.089 34.161 59.203 1.00 85.46 110 THR B C 1
ATOM 4645 O O . THR B 1 110 ? -33.786 35.077 59.958 1.00 85.80 110 THR B O 1
ATOM 4649 N N . ALA B 1 111 ? -35.129 33.359 59.420 1.00 94.73 111 ALA B N 1
ATOM 4650 C CA . ALA B 1 111 ? -35.891 33.373 60.664 1.00 94.90 111 ALA B CA 1
ATOM 4651 C C . ALA B 1 111 ? -35.446 32.247 61.591 1.00 95.13 111 ALA B C 1
ATOM 4652 O O . ALA B 1 111 ? -35.255 31.103 61.155 1.00 95.24 111 ALA B O 1
ATOM 4654 N N . LYS B 1 112 ? -35.278 32.578 62.870 1.00 94.54 112 LYS B N 1
ATOM 4655 C CA . LYS B 1 112 ? -34.934 31.584 63.884 1.00 94.96 112 LYS B CA 1
ATOM 4656 C C . LYS B 1 112 ? -36.173 30.738 64.042 1.00 94.99 112 LYS B C 1
ATOM 4657 O O . LYS B 1 112 ? -37.202 31.245 64.505 1.00 95.41 112 LYS B O 1
ATOM 4663 N N . GLY B 1 113 ? -36.093 29.482 63.585 1.00 90.81 113 GLY B N 1
ATOM 4664 C CA . GLY B 1 113 ? -37.204 28.526 63.696 1.00 89.94 113 GLY B CA 1
ATOM 4665 C C . GLY B 1 113 ? -38.236 28.409 62.572 1.00 89.42 113 GLY B C 1
ATOM 4666 O O . GLY B 1 113 ? -38.699 27.308 62.280 1.00 89.69 113 GLY B O 1
ATOM 4667 N N . THR B 1 114 ? -38.624 29.517 61.942 1.00 69.29 114 THR B N 1
ATOM 4668 C CA . THR B 1 114 ? -39.790 29.482 61.038 1.00 68.27 114 THR B CA 1
ATOM 4669 C C . THR B 1 114 ? -39.600 30.056 59.632 1.00 67.35 114 THR B C 1
ATOM 4670 O O . THR B 1 114 ? -38.516 30.526 59.285 1.00 67.18 114 THR B O 1
ATOM 4674 N N . THR B 1 115 ? -40.672 29.995 58.832 1.00 66.84 115 THR B N 1
ATOM 4675 C CA . THR B 1 115 ? -40.761 30.730 57.572 1.00 65.89 115 THR B CA 1
ATOM 4676 C C . THR B 1 115 ? -40.493 32.175 57.898 1.00 65.34 115 THR B C 1
ATOM 4677 O O . THR B 1 115 ? -40.728 32.587 59.018 1.00 65.59 115 THR B O 1
ATOM 4681 N N . LEU B 1 116 ? -39.982 32.930 56.927 1.00 61.81 116 LEU B N 1
ATOM 4682 C CA . LEU B 1 116 ? -39.529 34.288 57.167 1.00 60.87 116 LEU B CA 1
ATOM 4683 C C . LEU B 1 116 ? -40.453 35.330 56.580 1.00 60.14 116 LEU B C 1
ATOM 4684 O O . LEU B 1 116 ? -40.538 36.425 57.111 1.00 60.03 116 LEU B O 1
ATOM 4689 N N . GLY B 1 117 ? -41.138 34.986 55.494 1.00 69.56 117 GLY B N 1
ATOM 4690 C CA . GLY B 1 117 ? -42.057 35.905 54.850 1.00 68.89 117 GLY B CA 1
ATOM 4691 C C . GLY B 1 117 ? -41.345 36.880 53.933 1.00 69.05 117 GLY B C 1
ATOM 4692 O O . GLY B 1 117 ? -41.917 37.889 53.520 1.00 68.82 117 GLY B O 1
ATOM 4693 N N . ALA B 1 118 ? -40.092 36.577 53.613 1.00 65.50 118 ALA B N 1
ATOM 4694 C CA . ALA B 1 118 ? -39.296 37.430 52.739 1.00 65.26 118 ALA B CA 1
ATOM 4695 C C . ALA B 1 118 ? -40.040 37.683 51.432 1.00 65.62 118 ALA B C 1
ATOM 4696 O O . ALA B 1 118 ? -39.656 38.548 50.645 1.00 65.40 118 ALA B O 1
ATOM 4698 N N . ASP B 1 119 ? -41.107 36.922 51.207 1.00 74.98 119 ASP B N 1
ATOM 4699 C CA . ASP B 1 119 ? -41.906 37.062 49.995 1.00 74.53 119 ASP B CA 1
ATOM 4700 C C . ASP B 1 119 ? -43.333 37.489 50.322 1.00 75.13 119 ASP B C 1
ATOM 4701 O O . ASP B 1 119 ? -44.141 36.685 50.786 1.00 74.52 119 ASP B O 1
ATOM 4706 N N . ASN B 1 120 ? -43.636 38.760 50.076 1.00 79.78 120 ASN B N 1
ATOM 4707 C CA . ASN B 1 120 ? -42.659 39.684 49.529 1.00 79.53 120 ASN B CA 1
ATOM 4708 C C . ASN B 1 120 ? -42.431 40.697 50.629 1.00 79.56 120 ASN B C 1
ATOM 4709 O O . ASN B 1 120 ? -42.481 41.905 50.404 1.00 79.87 120 ASN B O 1
ATOM 4714 N N . GLY B 1 121 ? -42.252 40.185 51.847 1.00 80.38 121 GLY B N 1
ATOM 4715 C CA . GLY B 1 121 ? -42.084 41.028 53.016 1.00 79.90 121 GLY B CA 1
ATOM 4716 C C . GLY B 1 121 ? -41.170 42.147 52.584 1.00 79.16 121 GLY B C 1
ATOM 4717 O O . GLY B 1 121 ? -41.265 43.281 53.052 1.00 79.09 121 GLY B O 1
ATOM 4718 N N . ILE B 1 122 ? -40.278 41.804 51.667 1.00 76.96 122 ILE B N 1
ATOM 4719 C CA . ILE B 1 122 ? -39.392 42.771 51.037 1.00 76.03 122 ILE B CA 1
ATOM 4720 C C . ILE B 1 122 ? -40.048 43.394 49.811 1.00 76.43 122 ILE B C 1
ATOM 4721 O O . ILE B 1 122 ? -40.048 44.614 49.647 1.00 76.69 122 ILE B O 1
ATOM 4726 N N . GLY B 1 123 ? -40.643 42.547 48.977 1.00 55.64 123 GLY B N 1
ATOM 4727 C CA . GLY B 1 123 ? -41.406 43.011 47.836 1.00 56.30 123 GLY B CA 1
ATOM 4728 C C . GLY B 1 123 ? -42.311 44.161 48.232 1.00 56.83 123 GLY B C 1
ATOM 4729 O O . GLY B 1 123 ? -42.376 45.175 47.537 1.00 56.93 123 GLY B O 1
ATOM 4730 N N . MET B 1 124 ? -43.010 44.009 49.354 1.00 62.98 124 MET B N 1
ATOM 4731 C CA . MET B 1 124 ? -43.857 45.078 49.858 1.00 63.07 124 MET B CA 1
ATOM 4732 C C . MET B 1 124 ? -43.172 46.129 50.679 1.00 62.84 124 MET B C 1
ATOM 4733 O O . MET B 1 124 ? -43.586 47.279 50.627 1.00 63.12 124 MET B O 1
ATOM 4738 N N . ALA B 1 125 ? -42.125 45.741 51.417 1.00 60.44 125 ALA B N 1
ATOM 4739 C CA . ALA B 1 125 ? -41.263 46.693 52.125 1.00 60.32 125 ALA B CA 1
ATOM 4740 C C . ALA B 1 125 ? -40.762 47.676 51.088 1.00 60.40 125 ALA B C 1
ATOM 4741 O O . ALA B 1 125 ? -40.789 48.893 51.259 1.00 60.13 125 ALA B O 1
ATOM 4743 N N . SER B 1 126 ? -40.348 47.100 49.979 1.00 67.31 126 SER B N 1
ATOM 4744 C CA . SER B 1 126 ? -39.916 47.833 48.830 1.00 68.06 126 SER B CA 1
ATOM 4745 C C . SER B 1 126 ? -40.965 48.822 48.364 1.00 68.45 126 SER B C 1
ATOM 4746 O O . SER B 1 126 ? -40.640 49.943 48.059 1.00 68.39 126 SER B O 1
ATOM 4749 N N . CYS B 1 127 ? -42.218 48.405 48.296 1.00 64.73 127 CYS B N 1
ATOM 4750 C CA . CYS B 1 127 ? -43.283 49.296 47.859 1.00 65.98 127 CYS B CA 1
ATOM 4751 C C . CYS B 1 127 ? -43.410 50.423 48.840 1.00 66.16 127 CYS B C 1
ATOM 4752 O O . CYS B 1 127 ? -43.483 51.591 48.469 1.00 66.43 127 CYS B O 1
ATOM 4755 N N . LEU B 1 128 ? -43.442 50.066 50.109 1.00 76.67 128 LEU B N 1
ATOM 4756 C CA . LEU B 1 128 ? -43.524 51.063 51.146 1.00 77.01 128 LEU B CA 1
ATOM 4757 C C . LEU B 1 128 ? -42.310 51.969 51.134 1.00 77.49 128 LEU B C 1
ATOM 4758 O O . LEU B 1 128 ? -42.442 53.154 51.385 1.00 77.82 128 LEU B O 1
ATOM 4763 N N . ALA B 1 129 ? -41.134 51.420 50.841 1.00 64.29 129 ALA B N 1
ATOM 4764 C CA . ALA B 1 129 ? -39.928 52.249 50.729 1.00 64.93 129 ALA B CA 1
ATOM 4765 C C . ALA B 1 129 ? -40.132 53.402 49.753 1.00 65.28 129 ALA B C 1
ATOM 4766 O O . ALA B 1 129 ? -39.996 54.551 50.135 1.00 65.44 129 ALA B O 1
ATOM 4768 N N . VAL B 1 130 ? -40.490 53.085 48.511 1.00 75.16 130 VAL B N 1
ATOM 4769 C CA . VAL B 1 130 ? -40.835 54.078 47.481 1.00 75.85 130 VAL B CA 1
ATOM 4770 C C . VAL B 1 130 ? -41.904 55.075 47.951 1.00 76.65 130 VAL B C 1
ATOM 4771 O O . VAL B 1 130 ? -41.776 56.285 47.755 1.00 76.94 130 VAL B O 1
ATOM 4775 N N . LEU B 1 131 ? -42.952 54.578 48.578 1.00 92.34 131 LEU B N 1
ATOM 4776 C CA . LEU B 1 131 ? -43.982 55.471 49.039 1.00 93.61 131 LEU B CA 1
ATOM 4777 C C . LEU B 1 131 ? -43.366 56.549 49.930 1.00 94.58 131 LEU B C 1
ATOM 4778 O O . LEU B 1 131 ? -43.637 57.743 49.755 1.00 95.11 131 LEU B O 1
ATOM 4783 N N . ALA B 1 132 ? -42.523 56.121 50.867 1.00 90.01 132 ALA B N 1
ATOM 4784 C CA . ALA B 1 132 ? -41.818 57.041 51.735 1.00 91.01 132 ALA B CA 1
ATOM 4785 C C . ALA B 1 132 ? -40.398 57.284 51.200 1.00 92.06 132 ALA B C 1
ATOM 4786 O O . ALA B 1 132 ? -39.420 56.782 51.755 1.00 92.71 132 ALA B O 1
ATOM 4788 N N . SER B 1 133 ? -40.277 58.025 50.106 1.00 100.91 133 SER B N 1
ATOM 4789 C CA . SER B 1 133 ? -38.956 58.335 49.558 1.00 101.82 133 SER B CA 1
ATOM 4790 C C . SER B 1 133 ? -39.186 59.710 48.957 1.00 102.81 133 SER B C 1
ATOM 4791 O O . SER B 1 133 ? -40.084 59.898 48.116 1.00 103.37 133 SER B O 1
ATOM 4794 N N . LYS B 1 134 ? -38.367 60.666 49.387 1.00 71.47 134 LYS B N 1
ATOM 4795 C CA . LYS B 1 134 ? -38.460 62.028 48.878 1.00 72.49 134 LYS B CA 1
ATOM 4796 C C . LYS B 1 134 ? -37.296 62.228 47.888 1.00 72.84 134 LYS B C 1
ATOM 4797 O O . LYS B 1 134 ? -37.179 63.279 47.263 1.00 72.89 134 LYS B O 1
ATOM 4803 N N . GLU B 1 135 ? -36.478 61.193 47.715 1.00 78.60 135 GLU B N 1
ATOM 4804 C CA . GLU B 1 135 ? -35.277 61.271 46.890 1.00 79.36 135 GLU B CA 1
ATOM 4805 C C . GLU B 1 135 ? -35.488 60.677 45.516 1.00 79.39 135 GLU B C 1
ATOM 4806 O O . GLU B 1 135 ? -34.730 60.972 44.599 1.00 79.62 135 GLU B O 1
ATOM 4812 N N . ILE B 1 136 ? -36.483 59.806 45.375 1.00 91.89 136 ILE B N 1
ATOM 4813 C CA . ILE B 1 136 ? -36.700 59.148 44.098 1.00 91.76 136 ILE B CA 1
ATOM 4814 C C . ILE B 1 136 ? -37.718 59.940 43.345 1.00 91.68 136 ILE B C 1
ATOM 4815 O O . ILE B 1 136 ? -38.775 60.273 43.888 1.00 91.55 136 ILE B O 1
ATOM 4820 N N . LYS B 1 137 ? -37.378 60.245 42.096 1.00 89.08 137 LYS B N 1
ATOM 4821 C CA . LYS B 1 137 ? -38.302 60.866 41.161 1.00 89.18 137 LYS B CA 1
ATOM 4822 C C . LYS B 1 137 ? -39.162 59.749 40.639 1.00 89.00 137 LYS B C 1
ATOM 4823 O O . LYS B 1 137 ? -38.687 58.626 40.528 1.00 89.48 137 LYS B O 1
ATOM 4829 N N . HIS B 1 138 ? -40.426 60.036 40.347 1.00 85.40 138 HIS B N 1
ATOM 4830 C CA . HIS B 1 138 ? -41.335 59.037 39.776 1.00 84.78 138 HIS B CA 1
ATOM 4831 C C . HIS B 1 138 ? -42.522 59.706 39.125 1.00 84.70 138 HIS B C 1
ATOM 4832 O O . HIS B 1 138 ? -42.813 60.869 39.421 1.00 84.65 138 HIS B O 1
ATOM 4839 N N . GLY B 1 139 ? -43.202 58.973 38.239 1.00 93.23 139 GLY B N 1
ATOM 4840 C CA . GLY B 1 139 ? -44.515 59.393 37.724 1.00 92.78 139 GLY B CA 1
ATOM 4841 C C . GLY B 1 139 ? -45.497 59.131 38.856 1.00 92.50 139 GLY B C 1
ATOM 4842 O O . GLY B 1 139 ? -45.083 58.779 39.960 1.00 92.76 139 GLY B O 1
ATOM 4843 N N . PRO B 1 140 ? -46.804 59.307 38.614 1.00 87.07 140 PRO B N 1
ATOM 4844 C CA . PRO B 1 140 ? -47.731 58.907 39.669 1.00 86.77 140 PRO B CA 1
ATOM 4845 C C . PRO B 1 140 ? -47.615 57.423 40.000 1.00 86.66 140 PRO B C 1
ATOM 4846 O O . PRO B 1 140 ? -47.169 56.622 39.163 1.00 86.76 140 PRO B O 1
ATOM 4850 N N . ILE B 1 141 ? -47.999 57.071 41.224 1.00 87.40 141 ILE B N 1
ATOM 4851 C CA . ILE B 1 141 ? -47.794 55.725 41.732 1.00 87.13 141 ILE B CA 1
ATOM 4852 C C . ILE B 1 141 ? -48.983 55.203 42.535 1.00 86.55 141 ILE B C 1
ATOM 4853 O O . ILE B 1 141 ? -49.521 55.880 43.410 1.00 86.36 141 ILE B O 1
ATOM 4858 N N . GLU B 1 142 ? -49.388 53.987 42.201 1.00 93.46 142 GLU B N 1
ATOM 4859 C CA . GLU B 1 142 ? -50.414 53.275 42.940 1.00 92.86 142 GLU B CA 1
ATOM 4860 C C . GLU B 1 142 ? -49.704 52.048 43.445 1.00 91.43 142 GLU B C 1
ATOM 4861 O O . GLU B 1 142 ? -49.125 51.291 42.667 1.00 91.77 142 GLU B O 1
ATOM 4867 N N . VAL B 1 143 ? -49.677 51.882 44.754 1.00 72.14 143 VAL B N 1
ATOM 4868 C CA . VAL B 1 143 ? -49.172 50.655 45.297 1.00 70.36 143 VAL B CA 1
ATOM 4869 C C . VAL B 1 143 ? -50.388 49.785 45.486 1.00 69.35 143 VAL B C 1
ATOM 4870 O O . VAL B 1 143 ? -51.385 50.233 46.038 1.00 69.48 143 VAL B O 1
ATOM 4874 N N . LEU B 1 144 ? -50.327 48.555 44.996 1.00 56.30 144 LEU B N 1
ATOM 4875 C CA . LEU B 1 144 ? -51.373 47.613 45.301 1.00 55.18 144 LEU B CA 1
ATOM 4876 C C . LEU B 1 144 ? -50.850 46.466 46.126 1.00 54.48 144 LEU B C 1
ATOM 4877 O O . LEU B 1 144 ? -49.873 45.812 45.771 1.00 53.82 144 LEU B O 1
ATOM 4882 N N . LEU B 1 145 ? -51.521 46.241 47.242 1.00 66.46 145 LEU B N 1
ATOM 4883 C CA . LEU B 1 145 ? -51.192 45.151 48.116 1.00 66.26 145 LEU B CA 1
ATOM 4884 C C . LEU B 1 145 ? -52.423 44.281 48.158 1.00 66.89 145 LEU B C 1
ATOM 4885 O O . LEU B 1 145 ? -53.519 44.782 48.428 1.00 66.85 145 LEU B O 1
ATOM 4890 N N . THR B 1 146 ? -52.230 42.988 47.860 1.00 53.69 146 THR B N 1
ATOM 4891 C CA . THR B 1 146 ? -53.320 42.032 47.646 1.00 53.92 146 THR B CA 1
ATOM 4892 C C . THR B 1 146 ? -53.304 41.004 48.729 1.00 54.97 146 THR B C 1
ATOM 4893 O O . THR B 1 146 ? -52.261 40.697 49.270 1.00 53.81 146 THR B O 1
ATOM 4897 N N . ILE B 1 147 ? -54.477 40.439 48.979 1.00 77.91 147 ILE B N 1
ATOM 4898 C CA . ILE B 1 147 ? -54.785 39.742 50.227 1.00 80.98 147 ILE B CA 1
ATOM 4899 C C . ILE B 1 147 ? -54.345 38.290 50.332 1.00 83.03 147 ILE B C 1
ATOM 4900 O O . ILE B 1 147 ? -53.820 37.874 51.381 1.00 83.61 147 ILE B O 1
ATOM 4905 N N . ASP B 1 148 ? -54.567 37.499 49.285 1.00 106.99 148 ASP B N 1
ATOM 4906 C CA . ASP B 1 148 ? -54.123 36.110 49.362 1.00 109.03 148 ASP B CA 1
ATOM 4907 C C . ASP B 1 148 ? -53.289 35.668 48.169 1.00 110.05 148 ASP B C 1
ATOM 4908 O O . ASP B 1 148 ? -53.706 35.843 47.016 1.00 110.67 148 ASP B O 1
ATOM 4913 N N . GLU B 1 149 ? -52.099 35.141 48.455 1.00 95.42 149 GLU B N 1
ATOM 4914 C CA . GLU B 1 149 ? -51.257 34.542 47.429 1.00 96.43 149 GLU B CA 1
ATOM 4915 C C . GLU B 1 149 ? -50.999 33.101 47.828 1.00 97.16 149 GLU B C 1
ATOM 4916 O O . GLU B 1 149 ? -50.508 32.310 47.016 1.00 98.13 149 GLU B O 1
ATOM 4922 N N . GLU B 1 150 ? -51.333 32.735 49.057 1.00 95.77 150 GLU B N 1
ATOM 4923 C CA . GLU B 1 150 ? -51.166 31.330 49.421 1.00 96.72 150 GLU B CA 1
ATOM 4924 C C . GLU B 1 150 ? -52.445 30.480 49.371 1.00 96.74 150 GLU B C 1
ATOM 4925 O O . GLU B 1 150 ? -52.452 29.398 48.759 1.00 97.12 150 GLU B O 1
ATOM 4931 N N . ALA B 1 151 ? -53.516 30.961 49.999 1.00 118.72 151 ALA B N 1
ATOM 4932 C CA . ALA B 1 151 ? -54.772 30.223 49.996 1.00 118.10 151 ALA B CA 1
ATOM 4933 C C . ALA B 1 151 ? -55.752 30.700 48.914 1.00 117.65 151 ALA B C 1
ATOM 4934 O O . ALA B 1 151 ? -56.638 31.512 49.187 1.00 118.00 151 ALA B O 1
ATOM 4936 N N . GLY B 1 152 ? -55.595 30.208 47.689 1.00 81.60 152 GLY B N 1
ATOM 4937 C CA . GLY B 1 152 ? -56.613 30.427 46.647 1.00 80.94 152 GLY B CA 1
ATOM 4938 C C . GLY B 1 152 ? -56.740 31.823 46.060 1.00 80.36 152 GLY B C 1
ATOM 4939 O O . GLY B 1 152 ? -57.647 32.095 45.294 1.00 79.72 152 GLY B O 1
ATOM 4940 N N . MET B 1 153 ? -55.829 32.708 46.444 1.00 78.79 153 MET B N 1
ATOM 4941 C CA . MET B 1 153 ? -55.638 34.014 45.795 1.00 78.90 153 MET B CA 1
ATOM 4942 C C . MET B 1 153 ? -56.865 34.915 45.731 1.00 78.63 153 MET B C 1
ATOM 4943 O O . MET B 1 153 ? -57.089 35.631 44.742 1.00 78.49 153 MET B O 1
ATOM 4948 N N . THR B 1 154 ? -57.663 34.887 46.794 1.00 105.91 154 THR B N 1
ATOM 4949 C CA . THR B 1 154 ? -58.860 35.713 46.870 1.00 105.83 154 THR B CA 1
ATOM 4950 C C . THR B 1 154 ? -58.549 37.146 46.455 1.00 105.89 154 THR B C 1
ATOM 4951 O O . THR B 1 154 ? -59.413 37.856 45.940 1.00 106.17 154 THR B O 1
ATOM 4955 N N . GLY B 1 155 ? -57.308 37.564 46.682 1.00 85.52 155 GLY B N 1
ATOM 4956 C CA . GLY B 1 155 ? -56.874 38.902 46.325 1.00 84.74 155 GLY B CA 1
ATOM 4957 C C . GLY B 1 155 ? -56.891 39.218 44.843 1.00 84.47 155 GLY B C 1
ATOM 4958 O O . GLY B 1 155 ? -57.662 40.062 44.387 1.00 84.76 155 GLY B O 1
ATOM 4959 N N . ALA B 1 156 ? -56.037 38.535 44.087 1.00 63.94 156 ALA B N 1
ATOM 4960 C CA . ALA B 1 156 ? -55.968 38.735 42.645 1.00 63.33 156 ALA B CA 1
ATOM 4961 C C . ALA B 1 156 ? -57.342 38.431 42.062 1.00 63.47 156 ALA B C 1
ATOM 4962 O O . ALA B 1 156 ? -57.780 39.070 41.105 1.00 63.08 156 ALA B O 1
ATOM 4964 N N . PHE B 1 157 ? -58.019 37.449 42.648 1.00 69.73 157 PHE B N 1
ATOM 4965 C CA . PHE B 1 157 ? -59.364 37.060 42.202 1.00 69.95 157 PHE B CA 1
ATOM 4966 C C . PHE B 1 157 ? -60.348 38.174 42.524 1.00 70.77 157 PHE B C 1
ATOM 4967 O O . PHE B 1 157 ? -61.069 38.649 41.638 1.00 70.66 157 PHE B O 1
ATOM 4975 N N . GLY B 1 158 ? -60.353 38.578 43.800 1.00 89.23 158 GLY B N 1
ATOM 4976 C CA . GLY B 1 158 ? -61.073 39.753 44.254 1.00 90.50 158 GLY B CA 1
ATOM 4977 C C . GLY B 1 158 ? -60.574 40.986 43.523 1.00 91.72 158 GLY B C 1
ATOM 4978 O O . GLY B 1 158 ? -59.358 41.171 43.351 1.00 91.69 158 GLY B O 1
ATOM 4979 N N . LEU B 1 159 ? -61.527 41.802 43.070 1.00 104.91 159 LEU B N 1
ATOM 4980 C CA . LEU B 1 159 ? -61.272 43.127 42.487 1.00 106.23 159 LEU B CA 1
ATOM 4981 C C . LEU B 1 159 ? -62.149 43.415 41.273 1.00 106.51 159 LEU B C 1
ATOM 4982 O O . LEU B 1 159 ? -63.113 42.683 41.000 1.00 106.83 159 LEU B O 1
ATOM 4987 N N . GLU B 1 160 ? -61.814 44.483 40.558 1.00 83.20 160 GLU B N 1
ATOM 4988 C CA . GLU B 1 160 ? -62.565 44.909 39.388 1.00 83.20 160 GLU B CA 1
ATOM 4989 C C . GLU B 1 160 ? -61.821 46.075 38.753 1.00 83.20 160 GLU B C 1
ATOM 4990 O O . GLU B 1 160 ? -60.875 46.607 39.334 1.00 165.65 160 GLU B O 1
ATOM 4996 N N . ALA B 1 161 ? -62.246 46.470 37.559 1.00 84.39 161 ALA B N 1
ATOM 4997 C CA . ALA B 1 161 ? -61.598 47.557 36.856 1.00 84.61 161 ALA B CA 1
ATOM 4998 C C . ALA B 1 161 ? -62.159 48.794 37.529 1.00 84.77 161 ALA B C 1
ATOM 4999 O O . ALA B 1 161 ? -63.179 48.705 38.251 1.00 85.12 161 ALA B O 1
ATOM 5001 N N . GLY B 1 162 ? -61.485 49.935 37.309 1.00 140.13 162 GLY B N 1
ATOM 5002 C CA . GLY B 1 162 ? -61.876 51.204 37.938 1.00 139.90 162 GLY B CA 1
ATOM 5003 C C . GLY B 1 162 ? -61.362 51.547 39.330 1.00 139.67 162 GLY B C 1
ATOM 5004 O O . GLY B 1 162 ? -61.765 52.557 39.925 1.00 140.24 162 GLY B O 1
ATOM 5005 N N . TRP B 1 163 ? -60.486 50.694 39.862 1.00 108.52 163 TRP B N 1
ATOM 5006 C CA . TRP B 1 163 ? -59.751 50.989 41.096 1.00 107.21 163 TRP B CA 1
ATOM 5007 C C . TRP B 1 163 ? -58.370 51.532 40.745 1.00 106.45 163 TRP B C 1
ATOM 5008 O O . TRP B 1 163 ? -57.898 52.492 41.362 1.00 106.36 163 TRP B O 1
ATOM 5019 N N . LEU B 1 164 ? -57.734 50.921 39.750 1.00 77.89 164 LEU B N 1
ATOM 5020 C CA . LEU B 1 164 ? -56.463 51.405 39.260 1.00 77.04 164 LEU B CA 1
ATOM 5021 C C . LEU B 1 164 ? -56.679 52.342 38.096 1.00 76.83 164 LEU B C 1
ATOM 5022 O O . LEU B 1 164 ? -57.734 52.320 37.444 1.00 76.89 164 LEU B O 1
ATOM 5027 N N . LYS B 1 165 ? -55.673 53.179 37.863 1.00 75.40 165 LYS B N 1
ATOM 5028 C CA . LYS B 1 165 ? -55.634 54.072 36.716 1.00 74.79 165 LYS B CA 1
ATOM 5029 C C . LYS B 1 165 ? -54.321 53.881 35.961 1.00 74.15 165 LYS B C 1
ATOM 5030 O O . LYS B 1 165 ? -54.108 54.491 34.924 1.00 73.75 165 LYS B O 1
ATOM 5036 N N . GLY B 1 166 ? -53.465 53.000 36.477 1.00 91.14 166 GLY B N 1
ATOM 5037 C CA . GLY B 1 166 ? -52.186 52.720 35.849 1.00 90.88 166 GLY B CA 1
ATOM 5038 C C . GLY B 1 166 ? -52.277 51.802 34.637 1.00 90.91 166 GLY B C 1
ATOM 5039 O O . GLY B 1 166 ? -53.170 50.944 34.544 1.00 90.91 166 GLY B O 1
ATOM 5040 N N . ASP B 1 167 ? -51.340 51.981 33.705 1.00 99.61 167 ASP B N 1
ATOM 5041 C CA . ASP B 1 167 ? -51.183 51.076 32.571 1.00 99.12 167 ASP B CA 1
ATOM 5042 C C . ASP B 1 167 ? -50.052 50.071 32.821 1.00 97.90 167 ASP B C 1
ATOM 5043 O O . ASP B 1 167 ? -49.951 49.031 32.145 1.00 98.48 167 ASP B O 1
ATOM 5048 N N . ILE B 1 168 ? -49.200 50.368 33.798 1.00 85.45 168 ILE B N 1
ATOM 5049 C CA . ILE B 1 168 ? -48.069 49.500 34.074 1.00 83.60 168 ILE B CA 1
ATOM 5050 C C . ILE B 1 168 ? -48.136 48.856 35.445 1.00 82.21 168 ILE B C 1
ATOM 5051 O O . ILE B 1 168 ? -48.621 49.467 36.399 1.00 82.67 168 ILE B O 1
ATOM 5056 N N . LEU B 1 169 ? -47.643 47.632 35.562 1.00 69.30 169 LEU B N 1
ATOM 5057 C CA . LEU B 1 169 ? -47.675 46.975 36.853 1.00 68.01 169 LEU B CA 1
ATOM 5058 C C . LEU B 1 169 ? -46.348 46.322 37.152 1.00 67.19 169 LEU B C 1
ATOM 5059 O O . LEU B 1 169 ? -45.870 45.490 36.382 1.00 66.82 169 LEU B O 1
ATOM 5064 N N . LEU B 1 170 ? -45.752 46.695 38.283 1.00 87.00 170 LEU B N 1
ATOM 5065 C CA . LEU B 1 170 ? -44.529 46.047 38.710 1.00 86.22 170 LEU B CA 1
ATOM 5066 C C . LEU B 1 170 ? -44.801 45.098 39.861 1.00 85.78 170 LEU B C 1
ATOM 5067 O O . LEU B 1 170 ? -45.188 45.516 40.958 1.00 86.00 170 LEU B O 1
ATOM 5072 N N . ASN B 1 171 ? -44.631 43.811 39.579 1.00 61.65 171 ASN B N 1
ATOM 5073 C CA . ASN B 1 171 ? -44.810 42.795 40.575 1.00 61.11 171 ASN B CA 1
ATOM 5074 C C . ASN B 1 171 ? -43.473 42.365 41.175 1.00 61.05 171 ASN B C 1
ATOM 5075 O O . ASN B 1 171 ? -42.490 42.134 40.465 1.00 60.89 171 ASN B O 1
ATOM 5080 N N . THR B 1 172 ? -43.459 42.235 42.492 1.00 60.75 172 THR B N 1
ATOM 5081 C CA . THR B 1 172 ? -42.231 41.995 43.226 1.00 60.82 172 THR B CA 1
ATOM 5082 C C . THR B 1 172 ? -42.186 40.579 43.801 1.00 61.14 172 THR B C 1
ATOM 5083 O O . THR B 1 172 ? -41.375 40.261 44.679 1.00 60.73 172 THR B O 1
ATOM 5087 N N . ASP B 1 173 ? -43.060 39.725 43.275 1.00 77.76 173 ASP B N 1
ATOM 5088 C CA . ASP B 1 173 ? -43.363 38.441 43.880 1.00 78.04 173 ASP B CA 1
ATOM 5089 C C . ASP B 1 173 ? -42.413 37.349 43.440 1.00 78.88 173 ASP B C 1
ATOM 5090 O O . ASP B 1 173 ? -42.260 36.365 44.130 1.00 78.94 173 ASP B O 1
ATOM 5095 N N . SER B 1 174 ? -41.767 37.516 42.296 1.00 74.21 174 SER B N 1
ATOM 5096 C CA . SER B 1 174 ? -40.842 36.498 41.794 1.00 75.83 174 SER B CA 1
ATOM 5097 C C . SER B 1 174 ? -39.635 36.439 42.702 1.00 76.89 174 SER B C 1
ATOM 5098 O O . SER B 1 174 ? -39.375 37.388 43.436 1.00 77.52 174 SER B O 1
ATOM 5101 N N . GLU B 1 175 ? -38.874 35.350 42.641 1.00 86.59 175 GLU B N 1
ATOM 5102 C CA . GLU B 1 175 ? -37.807 35.161 43.626 1.00 88.12 175 GLU B CA 1
ATOM 5103 C C . GLU B 1 175 ? -36.398 34.936 43.074 1.00 88.48 175 GLU B C 1
ATOM 5104 O O . GLU B 1 175 ? -35.610 34.228 43.702 1.00 88.37 175 GLU B O 1
ATOM 5110 N N . GLN B 1 176 ? -36.074 35.547 41.929 1.00 99.52 176 GLN B N 1
ATOM 5111 C CA . GLN B 1 176 ? -34.684 35.587 41.458 1.00 99.73 176 GLN B CA 1
ATOM 5112 C C . GLN B 1 176 ? -34.224 36.942 40.866 1.00 100.25 176 GLN B C 1
ATOM 5113 O O . GLN B 1 176 ? -34.806 37.454 39.887 1.00 100.30 176 GLN B O 1
ATOM 5119 N N . GLU B 1 177 ? -33.183 37.516 41.470 1.00 110.01 177 GLU B N 1
ATOM 5120 C CA . GLU B 1 177 ? -32.464 38.627 40.859 1.00 110.31 177 GLU B CA 1
ATOM 5121 C C . GLU B 1 177 ? -31.907 38.155 39.521 1.00 110.47 177 GLU B C 1
ATOM 5122 O O . GLU B 1 177 ? -31.163 37.172 39.452 1.00 110.75 177 GLU B O 1
ATOM 5128 N N . GLY B 1 178 ? -32.277 38.852 38.457 1.00 106.50 178 GLY B N 1
ATOM 5129 C CA . GLY B 1 178 ? -31.749 38.530 37.137 1.00 106.86 178 GLY B CA 1
ATOM 5130 C C . GLY B 1 178 ? -32.668 37.709 36.241 1.00 107.14 178 GLY B C 1
ATOM 5131 O O . GLY B 1 178 ? -32.234 37.239 35.178 1.00 107.43 178 GLY B O 1
ATOM 5132 N N . GLU B 1 179 ? -33.927 37.531 36.668 1.00 81.44 179 GLU B N 1
ATOM 5133 C CA . GLU B 1 179 ? -34.951 36.873 35.850 1.00 80.48 179 GLU B CA 1
ATOM 5134 C C . GLU B 1 179 ? -36.352 37.422 36.047 1.00 79.41 179 GLU B C 1
ATOM 5135 O O . GLU B 1 179 ? -36.917 37.393 37.128 1.00 79.00 179 GLU B O 1
ATOM 5141 N N . VAL B 1 180 ? -36.907 37.896 34.955 1.00 84.48 180 VAL B N 1
ATOM 5142 C CA . VAL B 1 180 ? -38.213 38.496 34.972 1.00 84.00 180 VAL B CA 1
ATOM 5143 C C . VAL B 1 180 ? -39.227 37.621 34.225 1.00 83.33 180 VAL B C 1
ATOM 5144 O O . VAL B 1 180 ? -38.876 36.793 33.388 1.00 82.82 180 VAL B O 1
ATOM 5148 N N . TYR B 1 181 ? -40.490 37.814 34.564 1.00 70.19 181 TYR B N 1
ATOM 5149 C CA . TYR B 1 181 ? -41.559 37.081 33.961 1.00 70.01 181 TYR B CA 1
ATOM 5150 C C . TYR B 1 181 ? -42.365 38.037 33.108 1.00 70.31 181 TYR B C 1
ATOM 5151 O O . TYR B 1 181 ? -42.690 39.138 33.545 1.00 70.48 181 TYR B O 1
ATOM 5160 N N . MET B 1 182 ? -42.652 37.639 31.872 1.00 80.78 182 MET B N 1
ATOM 5161 C CA . MET B 1 182 ? -43.445 38.488 30.981 1.00 81.20 182 MET B CA 1
ATOM 5162 C C . MET B 1 182 ? -44.859 37.964 30.817 1.00 80.81 182 MET B C 1
ATOM 5163 O O . MET B 1 182 ? -45.737 38.672 30.291 1.00 81.21 182 MET B O 1
ATOM 5168 N N . GLY B 1 183 ? -45.070 36.727 31.273 1.00 76.16 183 GLY B N 1
ATOM 5169 C CA . GLY B 1 183 ? -46.352 36.047 31.162 1.00 74.44 183 GLY B CA 1
ATOM 5170 C C . GLY B 1 183 ? -46.314 34.753 31.937 1.00 73.72 183 GLY B C 1
ATOM 5171 O O . GLY B 1 183 ? -45.258 34.342 32.449 1.00 73.76 183 GLY B O 1
ATOM 5172 N N . CYS B 1 184 ? -47.467 34.097 32.024 1.00 75.40 184 CYS B N 1
ATOM 5173 C CA . CYS B 1 184 ? -47.533 32.754 32.617 1.00 74.28 184 CYS B CA 1
ATOM 5174 C C . CYS B 1 184 ? -48.762 31.990 32.099 1.00 73.37 184 CYS B C 1
ATOM 5175 O O . CYS B 1 184 ? -49.583 32.552 31.370 1.00 73.28 184 CYS B O 1
ATOM 5178 N N . ALA B 1 185 ? -48.871 30.718 32.486 1.00 76.67 185 ALA B N 1
ATOM 5179 C CA . ALA B 1 185 ? -49.986 29.856 32.096 1.00 75.68 185 ALA B CA 1
ATOM 5180 C C . ALA B 1 185 ? -51.166 29.926 33.030 1.00 74.90 185 ALA B C 1
ATOM 5181 O O . ALA B 1 185 ? -51.006 29.830 34.244 1.00 75.11 185 ALA B O 1
ATOM 5183 N N . GLY B 1 186 ? -52.352 30.081 32.451 1.00 67.21 186 GLY B N 1
ATOM 5184 C CA . GLY B 1 186 ? -53.603 29.824 33.158 1.00 65.89 186 GLY B CA 1
ATOM 5185 C C . GLY B 1 186 ? -53.774 28.323 33.227 1.00 65.11 186 GLY B C 1
ATOM 5186 O O . GLY B 1 186 ? -52.868 27.563 32.854 1.00 65.14 186 GLY B O 1
ATOM 5187 N N . GLY B 1 187 ? -54.928 27.882 33.701 1.00 67.71 187 GLY B N 1
ATOM 5188 C CA . GLY B 1 187 ? -55.178 26.457 33.796 1.00 66.96 187 GLY B CA 1
ATOM 5189 C C . GLY B 1 187 ? -56.618 26.151 34.116 1.00 66.75 187 GLY B C 1
ATOM 5190 O O . GLY B 1 187 ? -57.393 27.060 34.431 1.00 66.57 187 GLY B O 1
ATOM 5191 N N . ILE B 1 188 ? -56.973 24.869 34.022 1.00 67.66 188 ILE B N 1
ATOM 5192 C CA . ILE B 1 188 ? -58.309 24.397 34.342 1.00 67.34 188 ILE B CA 1
ATOM 5193 C C . ILE B 1 188 ? -58.246 22.892 34.579 1.00 67.94 188 ILE B C 1
ATOM 5194 O O . ILE B 1 188 ? -57.548 22.185 33.856 1.00 68.17 188 ILE B O 1
ATOM 5199 N N . ASP B 1 189 ? -58.944 22.410 35.605 1.00 50.18 189 ASP B N 1
ATOM 5200 C CA . ASP B 1 189 ? -58.992 20.998 35.904 1.00 50.88 189 ASP B CA 1
ATOM 5201 C C . ASP B 1 189 ? -60.078 20.368 35.085 1.00 50.44 189 ASP B C 1
ATOM 5202 O O . ASP B 1 189 ? -61.181 20.904 34.972 1.00 49.98 189 ASP B O 1
ATOM 5207 N N . GLY B 1 190 ? -59.750 19.204 34.538 1.00 64.03 190 GLY B N 1
ATOM 5208 C CA . GLY B 1 190 ? -60.701 18.344 33.853 1.00 63.27 190 GLY B CA 1
ATOM 5209 C C . GLY B 1 190 ? -60.847 17.032 34.591 1.00 62.53 190 GLY B C 1
ATOM 5210 O O . GLY B 1 190 ? -59.938 16.601 35.298 1.00 62.37 190 GLY B O 1
ATOM 5211 N N . ALA B 1 191 ? -62.014 16.421 34.420 1.00 66.23 191 ALA B N 1
ATOM 5212 C CA . ALA B 1 191 ? -62.369 15.135 34.996 1.00 65.78 191 ALA B CA 1
ATOM 5213 C C . ALA B 1 191 ? -63.313 14.399 34.021 1.00 66.12 191 ALA B C 1
ATOM 5214 O O . ALA B 1 191 ? -64.505 14.732 33.891 1.00 66.19 191 ALA B O 1
ATOM 5216 N N . MET B 1 192 ? -62.768 13.411 33.315 1.00 71.28 192 MET B N 1
ATOM 5217 C CA . MET B 1 192 ? -63.563 12.605 32.418 1.00 71.88 192 MET B CA 1
ATOM 5218 C C . MET B 1 192 ? -63.934 11.311 33.141 1.00 72.92 192 MET B C 1
ATOM 5219 O O . MET B 1 192 ? -63.062 10.596 33.643 1.00 73.16 192 MET B O 1
ATOM 5224 N N . THR B 1 193 ? -65.228 11.015 33.197 1.00 54.15 193 THR B N 1
ATOM 5225 C CA . THR B 1 193 ? -65.711 9.928 34.023 1.00 55.11 193 THR B CA 1
ATOM 5226 C C . THR B 1 193 ? -66.577 8.990 33.203 1.00 55.59 193 THR B C 1
ATOM 5227 O O . THR B 1 193 ? -67.332 9.419 32.329 1.00 54.97 193 THR B O 1
ATOM 5231 N N . PHE B 1 194 ? -66.435 7.701 33.506 1.00 73.03 194 PHE B N 1
ATOM 5232 C CA . PHE B 1 194 ? -67.038 6.594 32.736 1.00 74.65 194 PHE B CA 1
ATOM 5233 C C . PHE B 1 194 ? -67.901 5.701 33.629 1.00 76.32 194 PHE B C 1
ATOM 5234 O O . PHE B 1 194 ? -67.536 5.425 34.779 1.00 76.41 194 PHE B O 1
ATOM 5242 N N . ASP B 1 195 ? -69.018 5.223 33.092 1.00 80.77 195 ASP B N 1
ATOM 5243 C CA . ASP B 1 195 ? -69.878 4.317 33.839 1.00 83.28 195 ASP B CA 1
ATOM 5244 C C . ASP B 1 195 ? -69.665 2.908 33.344 1.00 84.35 195 ASP B C 1
ATOM 5245 O O . ASP B 1 195 ? -69.874 2.632 32.163 1.00 84.64 195 ASP B O 1
ATOM 5250 N N . ILE B 1 196 ? -69.243 2.021 34.246 1.00 82.82 196 ILE B N 1
ATOM 5251 C CA . ILE B 1 196 ? -68.955 0.642 33.864 1.00 83.86 196 ILE B CA 1
ATOM 5252 C C . ILE B 1 196 ? -69.817 -0.401 34.553 1.00 85.03 196 ILE B C 1
ATOM 5253 O O . ILE B 1 196 ? -69.998 -0.383 35.779 1.00 85.30 196 ILE B O 1
ATOM 5258 N N . THR B 1 197 ? -70.388 -1.269 33.722 1.00 98.81 197 THR B N 1
ATOM 5259 C CA . THR B 1 197 ? -71.030 -2.508 34.158 1.00 100.12 197 THR B CA 1
ATOM 5260 C C . THR B 1 197 ? -69.957 -3.611 34.166 1.00 100.99 197 THR B C 1
ATOM 5261 O O . THR B 1 197 ? -69.150 -3.717 33.235 1.00 101.59 197 THR B O 1
ATOM 5265 N N . ARG B 1 198 ? -69.932 -4.423 35.212 1.00 88.05 198 ARG B N 1
ATOM 5266 C CA . ARG B 1 198 ? -68.942 -5.486 35.276 1.00 88.89 198 ARG B CA 1
ATOM 5267 C C . ARG B 1 198 ? -69.519 -6.899 35.156 1.00 90.00 198 ARG B C 1
ATOM 5268 O O . ARG B 1 198 ? -70.505 -7.253 35.811 1.00 90.59 198 ARG B O 1
ATOM 5276 N N . ASP B 1 199 ? -68.898 -7.696 34.293 1.00 96.44 199 ASP B N 1
ATOM 5277 C CA . ASP B 1 199 ? -69.232 -9.106 34.158 1.00 97.52 199 ASP B CA 1
ATOM 5278 C C . ASP B 1 199 ? -68.119 -9.946 34.750 1.00 97.77 199 ASP B C 1
ATOM 5279 O O . ASP B 1 199 ? -67.093 -9.408 35.163 1.00 97.54 199 ASP B O 1
ATOM 5284 N N . ALA B 1 200 ? -68.330 -11.257 34.837 1.00 101.57 200 ALA B N 1
ATOM 5285 C CA . ALA B 1 200 ? -67.346 -12.106 35.520 1.00 102.17 200 ALA B CA 1
ATOM 5286 C C . ALA B 1 200 ? -66.347 -12.784 34.581 1.00 102.58 200 ALA B C 1
ATOM 5287 O O . ALA B 1 200 ? -66.575 -12.941 33.368 1.00 102.56 200 ALA B O 1
ATOM 5289 N N . ILE B 1 201 ? -65.238 -13.163 35.203 1.00 109.34 201 ILE B N 1
ATOM 5290 C CA . ILE B 1 201 ? -64.055 -13.732 34.586 1.00 109.93 201 ILE B CA 1
ATOM 5291 C C . ILE B 1 201 ? -64.294 -15.105 33.913 1.00 110.41 201 ILE B C 1
ATOM 5292 O O . ILE B 1 201 ? -64.672 -16.082 34.573 1.00 110.43 201 ILE B O 1
ATOM 5297 N N . PRO B 1 202 ? -64.070 -15.192 32.589 1.00 100.80 202 PRO B N 1
ATOM 5298 C CA . PRO B 1 202 ? -64.376 -16.466 31.923 1.00 101.05 202 PRO B CA 1
ATOM 5299 C C . PRO B 1 202 ? -63.361 -17.595 32.230 1.00 101.21 202 PRO B C 1
ATOM 5300 O O . PRO B 1 202 ? -62.304 -17.340 32.828 1.00 101.09 202 PRO B O 1
ATOM 5304 N N . ALA B 1 203 ? -63.711 -18.819 31.813 1.00 95.53 203 ALA B N 1
ATOM 5305 C CA . ALA B 1 203 ? -62.907 -20.049 31.994 1.00 95.47 203 ALA B CA 1
ATOM 5306 C C . ALA B 1 203 ? -61.411 -19.943 31.656 1.00 95.53 203 ALA B C 1
ATOM 5307 O O . ALA B 1 203 ? -61.026 -19.433 30.595 1.00 95.36 203 ALA B O 1
ATOM 5309 N N . GLY B 1 204 ? -60.585 -20.456 32.569 1.00 109.97 204 GLY B N 1
ATOM 5310 C CA . GLY B 1 204 ? -59.134 -20.546 32.386 1.00 109.78 204 GLY B CA 1
ATOM 5311 C C . GLY B 1 204 ? -58.442 -19.223 32.088 1.00 109.82 204 GLY B C 1
ATOM 5312 O O . GLY B 1 204 ? -57.503 -19.180 31.269 1.00 110.00 204 GLY B O 1
ATOM 5313 N N . PHE B 1 205 ? -58.906 -18.146 32.743 1.00 97.55 205 PHE B N 1
ATOM 5314 C CA . PHE B 1 205 ? -58.332 -16.801 32.582 1.00 97.00 205 PHE B CA 1
ATOM 5315 C C . PHE B 1 205 ? -57.481 -16.413 33.794 1.00 96.49 205 PHE B C 1
ATOM 5316 O O . PHE B 1 205 ? -58.016 -15.946 34.801 1.00 96.76 205 PHE B O 1
ATOM 5324 N N . ILE B 1 206 ? -56.166 -16.611 33.718 1.00 119.86 206 ILE B N 1
ATOM 5325 C CA . ILE B 1 206 ? -55.267 -16.079 34.762 1.00 119.44 206 ILE B CA 1
ATOM 5326 C C . ILE B 1 206 ? -55.478 -14.553 34.852 1.00 118.57 206 ILE B C 1
ATOM 5327 O O . ILE B 1 206 ? -56.010 -13.936 33.923 1.00 118.99 206 ILE B O 1
ATOM 5332 N N . THR B 1 207 ? -55.108 -13.942 35.965 1.00 91.55 207 THR B N 1
ATOM 5333 C CA . THR B 1 207 ? -55.147 -12.495 36.010 1.00 90.21 207 THR B CA 1
ATOM 5334 C C . THR B 1 207 ? -53.762 -11.998 36.339 1.00 89.70 207 THR B C 1
ATOM 5335 O O . THR B 1 207 ? -53.049 -12.585 37.174 1.00 89.86 207 THR B O 1
ATOM 5339 N N . ARG B 1 208 ? -53.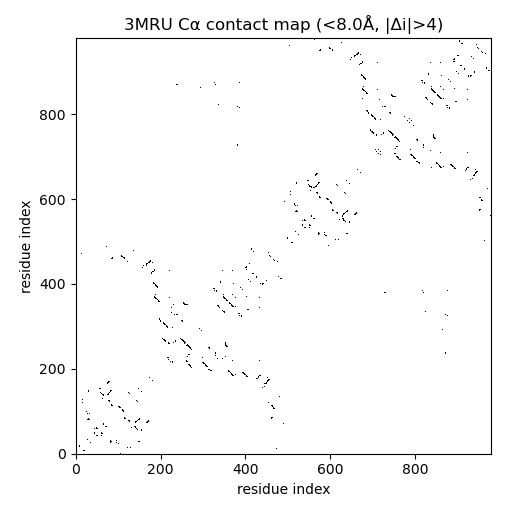361 -10.932 35.652 1.00 77.49 208 ARG B N 1
ATOM 5340 C CA . ARG B 1 208 ? -52.010 -10.419 35.803 1.00 76.40 208 ARG B CA 1
ATOM 5341 C C . ARG B 1 208 ? -51.994 -8.906 35.944 1.00 75.49 208 ARG B C 1
ATOM 5342 O O . ARG B 1 208 ? -52.981 -8.237 35.674 1.00 74.72 208 ARG B O 1
ATOM 5350 N N . GLN B 1 209 ? -50.860 -8.399 36.407 1.00 89.45 209 GLN B N 1
ATOM 5351 C CA . GLN B 1 209 ? -50.682 -6.995 36.699 1.00 89.09 209 GLN B CA 1
ATOM 5352 C C . GLN B 1 209 ? -49.495 -6.444 35.915 1.00 88.80 209 GLN B C 1
ATOM 5353 O O . GLN B 1 209 ? -48.367 -6.363 36.430 1.00 89.30 209 GLN B O 1
ATOM 5359 N N . LEU B 1 210 ? -49.758 -6.060 34.671 1.00 86.53 210 LEU B N 1
ATOM 5360 C CA . LEU B 1 210 ? -48.740 -5.465 33.837 1.00 85.53 210 LEU B CA 1
ATOM 5361 C C . LEU B 1 210 ? -48.458 -4.084 34.406 1.00 84.78 210 LEU B C 1
ATOM 5362 O O . LEU B 1 210 ? -49.374 -3.288 34.552 1.00 85.56 210 LEU B O 1
ATOM 5367 N N . THR B 1 211 ? -47.217 -3.779 34.750 1.00 62.24 211 THR B N 1
ATOM 5368 C CA . THR B 1 211 ? -46.951 -2.441 35.271 1.00 61.32 211 THR B CA 1
ATOM 5369 C C . THR B 1 211 ? -45.768 -1.680 34.654 1.00 60.74 211 THR B C 1
ATOM 5370 O O . THR B 1 211 ? -44.738 -2.236 34.340 1.00 60.31 211 THR B O 1
ATOM 5374 N N . LEU B 1 212 ? -45.950 -0.387 34.480 1.00 66.74 212 LEU B N 1
ATOM 5375 C CA . LEU B 1 212 ? -44.893 0.472 34.022 1.00 66.72 212 LEU B CA 1
ATOM 5376 C C . LEU B 1 212 ? -44.497 1.382 35.197 1.00 67.38 212 LEU B C 1
ATOM 5377 O O . LEU B 1 212 ? -45.348 1.768 35.999 1.00 67.59 212 LEU B O 1
ATOM 5382 N N . LYS B 1 213 ? -43.209 1.697 35.322 1.00 69.00 213 LYS B N 1
ATOM 5383 C CA . LYS B 1 213 ? -42.715 2.436 36.479 1.00 69.97 213 LYS B CA 1
ATOM 5384 C C . LYS B 1 213 ? -41.346 3.026 36.175 1.00 70.05 213 LYS B C 1
ATOM 5385 O O . LYS B 1 213 ? -40.678 2.635 35.209 1.00 70.39 213 LYS B O 1
ATOM 5391 N N . GLY B 1 214 ? -40.923 3.968 37.006 1.00 96.27 214 GLY B N 1
ATOM 5392 C CA . GLY B 1 214 ? -39.562 4.463 36.941 1.00 96.26 214 GLY B CA 1
ATOM 5393 C C . GLY B 1 214 ? -39.369 5.607 35.972 1.00 96.44 214 GLY B C 1
ATOM 5394 O O . GLY B 1 214 ? -38.257 6.131 35.857 1.00 96.68 214 GLY B O 1
ATOM 5395 N N . LEU B 1 215 ? -40.441 5.991 35.274 1.00 70.62 215 LEU B N 1
ATOM 5396 C CA . LEU B 1 215 ? -40.443 7.209 34.469 1.00 70.44 215 LEU B CA 1
ATOM 5397 C C . LEU B 1 215 ? -39.958 8.389 35.306 1.00 70.50 215 LEU B C 1
ATOM 5398 O O . LEU B 1 215 ? -40.213 8.454 36.509 1.00 70.53 215 LEU B O 1
ATOM 5403 N N . LYS B 1 216 ? -39.257 9.312 34.667 1.00 85.44 216 LYS B N 1
ATOM 5404 C CA . LYS B 1 216 ? -38.624 10.433 35.355 1.00 86.20 216 LYS B CA 1
ATOM 5405 C C . LYS B 1 216 ? -39.597 11.230 36.223 1.00 86.07 216 LYS B C 1
ATOM 5406 O O . LYS B 1 216 ? -39.185 11.852 37.203 1.00 86.62 216 LYS B O 1
ATOM 5412 N N . GLY B 1 217 ? -40.880 11.215 35.862 1.00 79.99 217 GLY B N 1
ATOM 5413 C CA . GLY B 1 217 ? -41.881 12.040 36.534 1.00 79.02 217 GLY B CA 1
ATOM 5414 C C . GLY B 1 217 ? -41.617 13.507 36.262 1.00 78.52 217 GLY B C 1
ATOM 5415 O O . GLY B 1 217 ? -40.792 13.856 35.403 1.00 78.07 217 GLY B O 1
ATOM 5416 N N . GLY B 1 218 ? -42.317 14.368 36.994 1.00 75.54 218 GLY B N 1
ATOM 5417 C CA . GLY B 1 218 ? -42.155 15.809 36.820 1.00 75.01 218 GLY B CA 1
ATOM 5418 C C . GLY B 1 218 ? -43.397 16.647 37.075 1.00 74.67 218 GLY B C 1
ATOM 5419 O O . GLY B 1 218 ? -44.485 16.144 37.386 1.00 74.86 218 GLY B O 1
ATOM 5420 N N . HIS B 1 219 ? -43.217 17.946 36.922 1.00 70.79 219 HIS B N 1
ATOM 5421 C CA . HIS B 1 219 ? -44.264 18.900 37.131 1.00 70.69 219 HIS B CA 1
ATOM 5422 C C . HIS B 1 219 ? -44.932 19.165 35.795 1.00 71.57 219 HIS B C 1
ATOM 5423 O O . HIS B 1 219 ? -44.263 19.593 34.844 1.00 72.28 219 HIS B O 1
ATOM 5430 N N . SER B 1 220 ? -46.241 18.916 35.722 1.00 61.47 220 SER B N 1
ATOM 5431 C CA . SER B 1 220 ? -47.020 19.063 34.496 1.00 61.94 220 SER B CA 1
ATOM 5432 C C . SER B 1 220 ? -46.777 20.408 33.832 1.00 62.97 220 SER B C 1
ATOM 5433 O O . SER B 1 220 ? -46.709 20.508 32.609 1.00 63.07 220 SER B O 1
ATOM 5436 N N . GLY B 1 221 ? -46.667 21.455 34.636 1.00 87.53 221 GLY B N 1
ATOM 5437 C CA . GLY B 1 221 ? -46.399 22.787 34.100 1.00 89.73 221 GLY B CA 1
ATOM 5438 C C . GLY B 1 221 ? -45.097 23.112 33.389 1.00 90.95 221 GLY B C 1
ATOM 5439 O O . GLY B 1 221 ? -45.085 23.390 32.180 1.00 90.98 221 GLY B O 1
ATOM 5440 N N . CYS B 1 222 ? -44.004 23.073 34.150 1.00 105.62 222 CYS B N 1
ATOM 5441 C CA . CYS B 1 222 ? -42.683 23.395 33.628 1.00 106.98 222 CYS B CA 1
ATOM 5442 C C . CYS B 1 222 ? -42.159 22.204 32.798 1.00 106.83 222 CYS B C 1
ATOM 5443 O O . CYS B 1 222 ? -41.890 22.344 31.590 1.00 107.21 222 CYS B O 1
ATOM 5446 N N . ASP B 1 223 ? -42.054 21.038 33.434 1.00 66.92 223 ASP B N 1
ATOM 5447 C CA . ASP B 1 223 ? -41.409 19.888 32.826 1.00 66.56 223 ASP B CA 1
ATOM 5448 C C . ASP B 1 223 ? -42.148 19.323 31.605 1.00 65.95 223 ASP B C 1
ATOM 5449 O O . ASP B 1 223 ? -41.720 18.327 31.001 1.00 65.64 223 ASP B O 1
ATOM 5454 N N . ILE B 1 224 ? -43.237 19.982 31.224 1.00 70.52 224 ILE B N 1
ATOM 5455 C CA . ILE B 1 224 ? -44.060 19.488 30.136 1.00 70.29 224 ILE B CA 1
ATOM 5456 C C . ILE B 1 224 ? -43.286 19.387 28.830 1.00 71.05 224 ILE B C 1
ATOM 5457 O O . ILE B 1 224 ? -43.477 18.439 28.073 1.00 71.23 224 ILE B O 1
ATOM 5462 N N . HIS B 1 225 ? -42.400 20.356 28.597 1.00 95.24 225 HIS B N 1
ATOM 5463 C CA . HIS B 1 225 ? -41.667 20.497 27.330 1.00 95.67 225 HIS B CA 1
ATOM 5464 C C . HIS B 1 225 ? -40.586 19.428 27.125 1.00 95.18 225 HIS B C 1
ATOM 5465 O O . HIS B 1 225 ? -40.226 19.149 25.997 1.00 95.40 225 HIS B O 1
ATOM 5472 N N . THR B 1 226 ? -40.061 18.838 28.198 1.00 85.36 226 THR B N 1
ATOM 5473 C CA . THR B 1 226 ? -39.237 17.636 28.059 1.00 85.13 226 THR B CA 1
ATOM 5474 C C . THR B 1 226 ? -40.006 16.559 27.296 1.00 84.97 226 THR B C 1
ATOM 5475 O O . THR B 1 226 ? -41.231 16.619 27.172 1.00 85.33 226 THR B O 1
ATOM 5479 N N . GLY B 1 227 ? -39.314 15.541 26.810 1.00 86.97 227 GLY B N 1
ATOM 5480 C CA . GLY B 1 227 ? -40.025 14.434 26.155 1.00 86.50 227 GLY B CA 1
ATOM 5481 C C . GLY B 1 227 ? -40.496 13.359 27.125 1.00 85.97 227 GLY B C 1
ATOM 5482 O O . GLY B 1 227 ? -40.761 12.225 26.719 1.00 86.23 227 GLY B O 1
ATOM 5483 N N . ARG B 1 228 ? -40.596 13.719 28.403 1.00 65.31 228 ARG B N 1
ATOM 5484 C CA . ARG B 1 228 ? -40.870 12.770 29.474 1.00 64.52 228 ARG B CA 1
ATOM 5485 C C . ARG B 1 228 ? -42.146 11.967 29.241 1.00 63.17 228 ARG B C 1
ATOM 5486 O O . ARG B 1 228 ? -43.133 12.498 28.752 1.00 62.96 228 ARG B O 1
ATOM 5494 N N . GLY B 1 229 ? -42.119 10.696 29.622 1.00 81.25 229 GLY B N 1
ATOM 5495 C CA . GLY B 1 229 ? -43.246 9.803 29.429 1.00 79.91 229 GLY B CA 1
ATOM 5496 C C . GLY B 1 229 ? -44.460 10.133 30.268 1.00 79.09 229 GLY B C 1
ATOM 5497 O O . GLY B 1 229 ? -44.379 10.854 31.246 1.00 79.11 229 GLY B O 1
ATOM 5498 N N . ASN B 1 230 ? -45.606 9.618 29.858 1.00 72.86 230 ASN B N 1
ATOM 5499 C CA . ASN B 1 230 ? -46.781 9.689 30.679 1.00 71.98 230 ASN B CA 1
ATOM 5500 C C . ASN B 1 230 ? -47.219 8.243 30.864 1.00 71.58 230 ASN B C 1
ATOM 5501 O O . ASN B 1 230 ? -47.680 7.592 29.922 1.00 71.65 230 ASN B O 1
ATOM 5506 N N . ALA B 1 231 ? -47.043 7.740 32.086 1.00 78.67 231 ALA B N 1
ATOM 5507 C CA . ALA B 1 231 ? -47.301 6.336 32.414 1.00 77.90 231 ALA B CA 1
ATOM 5508 C C . ALA B 1 231 ? -48.723 5.858 32.057 1.00 77.42 231 ALA B C 1
ATOM 5509 O O . ALA B 1 231 ? -48.921 4.702 31.637 1.00 77.70 231 ALA B O 1
ATOM 5511 N N . ASN B 1 232 ? -49.698 6.757 32.219 1.00 75.52 232 ASN B N 1
ATOM 5512 C CA . ASN B 1 232 ? -51.094 6.469 31.926 1.00 73.96 232 ASN B CA 1
ATOM 5513 C C . ASN B 1 232 ? -51.248 6.151 30.487 1.00 73.00 232 ASN B C 1
ATOM 5514 O O . ASN B 1 232 ? -51.845 5.150 30.149 1.00 73.11 232 ASN B O 1
ATOM 5519 N N . LYS B 1 233 ? -50.688 7.008 29.648 1.00 63.80 233 LYS B N 1
ATOM 5520 C CA . LYS B 1 233 ? -50.893 6.904 28.210 1.00 63.36 233 LYS B CA 1
ATOM 5521 C C . LYS B 1 233 ? -50.089 5.760 27.604 1.00 63.33 233 LYS B C 1
ATOM 5522 O O . LYS B 1 233 ? -50.587 5.014 26.754 1.00 62.88 233 LYS B O 1
ATOM 5528 N N . LEU B 1 234 ? -48.848 5.633 28.061 1.00 68.38 234 LEU B N 1
ATOM 5529 C CA . LEU B 1 234 ? -47.960 4.618 27.574 1.00 68.95 234 LEU B CA 1
ATOM 5530 C C . LEU B 1 234 ? -48.609 3.254 27.735 1.00 69.59 234 LEU B C 1
ATOM 5531 O O . LEU B 1 234 ? -48.458 2.377 26.892 1.00 69.76 234 LEU B O 1
ATOM 5536 N N . ILE B 1 235 ? -49.377 3.073 28.791 1.00 69.94 235 ILE B N 1
ATOM 5537 C CA . ILE B 1 235 ? -50.108 1.833 28.885 1.00 70.82 235 ILE B CA 1
ATOM 5538 C C . ILE B 1 235 ? -51.348 1.833 28.006 1.00 71.31 235 ILE B C 1
ATOM 5539 O O . ILE B 1 235 ? -51.558 0.900 27.248 1.00 71.91 235 ILE B O 1
ATOM 5544 N N . GLY B 1 236 ? -52.171 2.864 28.099 1.00 68.15 236 GLY B N 1
ATOM 5545 C CA . GLY B 1 236 ? -53.336 2.947 27.234 1.00 68.97 236 GLY B CA 1
ATOM 5546 C C . GLY B 1 236 ? -52.973 2.540 25.816 1.00 69.95 236 GLY B C 1
ATOM 5547 O O . GLY B 1 236 ? -53.721 1.809 25.164 1.00 69.82 236 GLY B O 1
ATOM 5548 N N . ARG B 1 237 ? -51.801 2.997 25.356 1.00 83.56 237 ARG B N 1
ATOM 5549 C CA . ARG B 1 237 ? -51.315 2.737 24.005 1.00 84.22 237 ARG B CA 1
ATOM 5550 C C . ARG B 1 237 ? -51.144 1.246 23.709 1.00 84.64 237 ARG B C 1
ATOM 5551 O O . ARG B 1 237 ? -51.348 0.784 22.566 1.00 84.93 237 ARG B O 1
ATOM 5559 N N . PHE B 1 238 ? -50.764 0.498 24.740 1.00 67.22 238 PHE B N 1
ATOM 5560 C CA . PHE B 1 238 ? -50.551 -0.921 24.605 1.00 67.41 238 PHE B CA 1
ATOM 5561 C C . PHE B 1 238 ? -51.866 -1.665 24.426 1.00 67.13 238 PHE B C 1
ATOM 5562 O O . PHE B 1 238 ? -52.017 -2.492 23.526 1.00 67.21 238 PHE B O 1
ATOM 5570 N N . LEU B 1 239 ? -52.828 -1.346 25.278 1.00 65.44 239 LEU B N 1
ATOM 5571 C CA . LEU B 1 239 ? -54.149 -1.965 25.228 1.00 65.11 239 LEU B CA 1
ATOM 5572 C C . LEU B 1 239 ? -54.899 -1.517 24.003 1.00 65.49 239 LEU B C 1
ATOM 5573 O O . LEU B 1 239 ? -55.866 -2.129 23.599 1.00 65.39 239 LEU B O 1
ATOM 5578 N N . ALA B 1 240 ? -54.448 -0.429 23.414 1.00 67.01 240 ALA B N 1
ATOM 5579 C CA . ALA B 1 240 ? -55.115 0.100 22.264 1.00 68.06 240 ALA B CA 1
ATOM 5580 C C . ALA B 1 240 ? -54.908 -0.819 21.063 1.00 69.01 240 ALA B C 1
ATOM 5581 O O . ALA B 1 240 ? -55.879 -1.212 20.419 1.00 68.96 240 ALA B O 1
ATOM 5583 N N . GLY B 1 241 ? -53.657 -1.189 20.786 1.00 98.45 241 GLY B N 1
ATOM 5584 C CA . GLY B 1 241 ? -53.333 -1.949 19.573 1.00 100.30 241 GLY B CA 1
ATOM 5585 C C . GLY B 1 241 ? -53.699 -3.414 19.662 1.00 101.68 241 GLY B C 1
ATOM 5586 O O . GLY B 1 241 ? -54.160 -4.019 18.660 1.00 101.98 241 GLY B O 1
ATOM 5587 N N . HIS B 1 242 ? -53.547 -3.943 20.890 1.00 85.54 242 HIS B N 1
ATOM 5588 C CA . HIS B 1 242 ? -53.493 -5.384 21.193 1.00 86.34 242 HIS B CA 1
ATOM 5589 C C . HIS B 1 242 ? -54.468 -5.978 22.204 1.00 86.75 242 HIS B C 1
ATOM 5590 O O . HIS B 1 242 ? -54.613 -7.194 22.243 1.00 86.73 242 HIS B O 1
ATOM 5597 N N . ALA B 1 243 ? -55.124 -5.162 23.022 1.00 69.82 243 ALA B N 1
ATOM 5598 C CA . ALA B 1 243 ? -56.137 -5.702 23.937 1.00 70.42 243 ALA B CA 1
ATOM 5599 C C . ALA B 1 243 ? -57.064 -6.669 23.222 1.00 71.02 243 ALA B C 1
ATOM 5600 O O . ALA B 1 243 ? -57.254 -7.798 23.649 1.00 70.73 243 ALA B O 1
ATOM 5602 N N . GLN B 1 244 ? -57.641 -6.221 22.121 1.00 90.99 244 GLN B N 1
ATOM 5603 C CA . GLN B 1 244 ? -58.584 -7.058 21.420 1.00 92.41 244 GLN B CA 1
ATOM 5604 C C . GLN B 1 244 ? -57.854 -8.269 20.866 1.00 92.65 244 GLN B C 1
ATOM 5605 O O . GLN B 1 244 ? -58.204 -9.398 21.187 1.00 92.71 244 GLN B O 1
ATOM 5611 N N . GLU B 1 245 ? -56.826 -8.026 20.054 1.00 93.14 245 GLU B N 1
ATOM 5612 C CA . GLU B 1 245 ? -56.105 -9.099 19.357 1.00 93.52 245 GLU B CA 1
ATOM 5613 C C . GLU B 1 245 ? -55.557 -10.125 20.376 1.00 93.47 245 GLU B C 1
ATOM 5614 O O . GLU B 1 245 ? -55.229 -11.238 20.019 1.00 93.80 245 GLU B O 1
ATOM 5620 N N . LEU B 1 246 ? -55.501 -9.755 21.652 1.00 99.45 246 LEU B N 1
ATOM 5621 C CA . LEU B 1 246 ? -55.004 -10.643 22.719 1.00 99.19 246 LEU B CA 1
ATOM 5622 C C . LEU B 1 246 ? -56.184 -11.338 23.460 1.00 99.42 246 LEU B C 1
ATOM 5623 O O . LEU B 1 246 ? -55.996 -12.340 24.170 1.00 99.41 246 LEU B O 1
ATOM 5628 N N . ASP B 1 247 ? -57.393 -10.788 23.284 1.00 93.99 247 ASP B N 1
ATOM 5629 C CA . ASP B 1 247 ? -58.616 -11.203 24.000 1.00 93.64 247 ASP B CA 1
ATOM 5630 C C . ASP B 1 247 ? -58.619 -10.823 25.484 1.00 92.90 247 ASP B C 1
ATOM 5631 O O . ASP B 1 247 ? -59.611 -11.045 26.178 1.00 93.05 247 ASP B O 1
ATOM 5636 N N . LEU B 1 248 ? -57.538 -10.222 25.958 1.00 79.52 248 LEU B N 1
ATOM 5637 C CA . LEU B 1 248 ? -57.445 -9.852 27.353 1.00 78.69 248 LEU B CA 1
ATOM 5638 C C . LEU B 1 248 ? -58.553 -8.888 27.795 1.00 78.39 248 LEU B C 1
ATOM 5639 O O . LEU B 1 248 ? -59.150 -8.180 26.984 1.00 77.76 248 LEU B O 1
ATOM 5644 N N . ARG B 1 249 ? -58.826 -8.898 29.097 1.00 91.50 249 ARG B N 1
ATOM 5645 C CA . ARG B 1 249 ? -59.950 -8.177 29.661 1.00 91.28 249 ARG B CA 1
ATOM 5646 C C . ARG B 1 249 ? -59.593 -7.442 30.932 1.00 91.11 249 ARG B C 1
ATOM 5647 O O . ARG B 1 249 ? -58.827 -7.928 31.761 1.00 91.09 249 ARG B O 1
ATOM 5655 N N . LEU B 1 250 ? -60.185 -6.265 31.072 1.00 88.13 250 LEU B N 1
ATOM 5656 C CA . LEU B 1 250 ? -59.698 -5.246 31.973 1.00 87.95 250 LEU B CA 1
ATOM 5657 C C . LEU B 1 250 ? -60.380 -5.366 33.317 1.00 88.55 250 LEU B C 1
ATOM 5658 O O . LEU B 1 250 ? -61.615 -5.389 33.401 1.00 88.54 250 LEU B O 1
ATOM 5663 N N . VAL B 1 251 ? -59.592 -5.461 34.375 1.00 96.80 251 VAL B N 1
ATOM 5664 C CA . VAL B 1 251 ? -60.193 -5.378 35.705 1.00 97.81 251 VAL B CA 1
ATOM 5665 C C . VAL B 1 251 ? -59.891 -4.070 36.417 1.00 98.38 251 VAL B C 1
ATOM 5666 O O . VAL B 1 251 ? -60.798 -3.417 36.946 1.00 99.00 251 VAL B O 1
ATOM 5670 N N . GLU B 1 252 ? -58.631 -3.672 36.421 1.00 99.80 252 GLU B N 1
ATOM 5671 C CA . GLU B 1 252 ? -58.273 -2.448 37.101 1.00 100.37 252 GLU B CA 1
ATOM 5672 C C . GLU B 1 252 ? -57.316 -1.638 36.239 1.00 99.22 252 GLU B C 1
ATOM 5673 O O . GLU B 1 252 ? -56.337 -2.158 35.715 1.00 99.25 252 GLU B O 1
ATOM 5679 N N . PHE B 1 253 ? -57.628 -0.364 36.067 1.00 112.89 253 PHE B N 1
ATOM 5680 C CA . PHE B 1 253 ? -56.675 0.563 35.507 1.00 111.92 253 PHE B CA 1
ATOM 5681 C C . PHE B 1 253 ? -56.472 1.661 36.540 1.00 111.36 253 PHE B C 1
ATOM 5682 O O . PHE B 1 253 ? -57.445 2.273 36.980 1.00 111.61 253 PHE B O 1
ATOM 5690 N N . ARG B 1 254 ? -55.237 1.975 36.863 1.00 82.30 254 ARG B N 1
ATOM 5691 C CA . ARG B 1 254 ? -55.024 3.061 37.766 1.00 81.44 254 ARG B CA 1
ATOM 5692 C C . ARG B 1 254 ? -53.618 3.590 37.633 1.00 80.81 254 ARG B C 1
ATOM 5693 O O . ARG B 1 254 ? -52.694 2.837 37.478 1.00 80.79 254 ARG B O 1
ATOM 5701 N N . GLY B 1 255 ? -53.450 4.899 37.669 1.00 66.78 255 GLY B N 1
ATOM 5702 C CA . GLY B 1 255 ? -52.128 5.450 37.493 1.00 66.14 255 GLY B CA 1
ATOM 5703 C C . GLY B 1 255 ? -51.935 6.855 37.974 1.00 65.86 255 GLY B C 1
ATOM 5704 O O . GLY B 1 255 ? -52.853 7.514 38.370 1.00 65.50 255 GLY B O 1
ATOM 5705 N N . GLY B 1 256 ? -50.705 7.309 37.946 1.00 72.29 256 GLY B N 1
ATOM 5706 C CA . GLY B 1 256 ? -50.399 8.656 38.349 1.00 72.72 256 GLY B CA 1
ATOM 5707 C C . GLY B 1 256 ? -50.825 8.995 39.749 1.00 72.99 256 GLY B C 1
ATOM 5708 O O . GLY B 1 256 ? -51.421 8.187 40.427 1.00 73.12 256 GLY B O 1
ATOM 5709 N N . SER B 1 257 ? -50.515 10.217 40.159 1.00 78.41 257 SER B N 1
ATOM 5710 C CA . SER B 1 257 ? -50.821 10.726 41.483 1.00 78.67 257 SER B CA 1
ATOM 5711 C C . SER B 1 257 ? -51.773 11.897 41.465 1.00 78.69 257 SER B C 1
ATOM 5712 O O . SER B 1 257 ? -52.940 11.742 41.736 1.00 79.07 257 SER B O 1
ATOM 5715 N N . LEU B 1 258 ? -51.253 13.085 41.180 1.00 86.96 258 LEU B N 1
ATOM 5716 C CA . LEU B 1 258 ? -52.097 14.288 41.139 1.00 86.80 258 LEU B CA 1
ATOM 5717 C C . LEU B 1 258 ? -52.048 14.953 39.780 1.00 86.42 258 LEU B C 1
ATOM 5718 O O . LEU B 1 258 ? -51.120 14.738 39.020 1.00 86.36 258 LEU B O 1
ATOM 5723 N N . ARG B 1 259 ? -53.042 15.780 39.489 1.00 94.05 259 ARG B N 1
ATOM 5724 C CA . ARG B 1 259 ? -53.055 16.570 38.258 1.00 93.93 259 ARG B CA 1
ATOM 5725 C C . ARG B 1 259 ? -51.708 17.234 37.959 1.00 92.95 259 ARG B C 1
ATOM 5726 O O . ARG B 1 259 ? -51.219 17.177 36.833 1.00 92.89 259 ARG B O 1
ATOM 5734 N N . ASN B 1 260 ? -51.122 17.849 38.988 1.00 80.22 260 ASN B N 1
ATOM 5735 C CA . ASN B 1 260 ? -49.901 18.627 38.885 1.00 78.41 260 ASN B CA 1
ATOM 5736 C C . ASN B 1 260 ? -48.725 17.862 38.398 1.00 77.11 260 ASN B C 1
ATOM 5737 O O . ASN B 1 260 ? -47.752 18.457 38.004 1.00 76.88 260 ASN B O 1
ATOM 5742 N N . ALA B 1 261 ? -48.806 16.540 38.462 1.00 75.40 261 ALA B N 1
ATOM 5743 C CA . ALA B 1 261 ? -47.654 15.651 38.251 1.00 74.29 261 ALA B CA 1
ATOM 5744 C C . ALA B 1 261 ? -47.772 14.811 36.994 1.00 73.46 261 ALA B C 1
ATOM 5745 O O . ALA B 1 261 ? -48.766 14.108 36.797 1.00 73.24 261 ALA B O 1
ATOM 5747 N N . ILE B 1 262 ? -46.742 14.865 36.160 1.00 65.33 262 ILE B N 1
ATOM 5748 C CA . ILE B 1 262 ? -46.648 13.950 35.033 1.00 64.80 262 ILE B CA 1
ATOM 5749 C C . ILE B 1 262 ? -46.600 12.542 35.614 1.00 65.15 262 ILE B C 1
ATOM 5750 O O . ILE B 1 262 ? -45.671 12.224 36.366 1.00 65.52 262 ILE B O 1
ATOM 5755 N N . PRO B 1 263 ? -47.601 11.697 35.289 1.00 65.01 263 PRO B N 1
ATOM 5756 C CA . PRO B 1 263 ? -47.733 10.432 36.007 1.00 65.16 263 PRO B CA 1
ATOM 5757 C C . PRO B 1 263 ? -46.556 9.500 35.720 1.00 65.60 263 PRO B C 1
ATOM 5758 O O . PRO B 1 263 ? -46.426 8.976 34.614 1.00 65.66 263 PRO B O 1
ATOM 5762 N N . ARG B 1 264 ? -45.698 9.309 36.716 1.00 84.40 264 ARG B N 1
ATOM 5763 C CA . ARG B 1 264 ? -44.488 8.523 36.514 1.00 85.18 264 ARG B CA 1
ATOM 5764 C C . ARG B 1 264 ? -44.695 7.012 36.623 1.00 85.34 264 ARG B C 1
ATOM 5765 O O . ARG B 1 264 ? -43.841 6.231 36.206 1.00 85.91 264 ARG B O 1
ATOM 5773 N N . GLU B 1 265 ? -45.819 6.588 37.178 1.00 76.21 265 GLU B N 1
ATOM 5774 C CA . GLU B 1 265 ? -46.057 5.171 37.349 1.00 76.46 265 GLU B CA 1
ATOM 5775 C C . GLU B 1 265 ? -47.526 4.848 37.117 1.00 75.80 265 GLU B C 1
ATOM 5776 O O . GLU B 1 265 ? -48.376 5.693 37.335 1.00 76.07 265 GLU B O 1
ATOM 5782 N N . ALA B 1 266 ? -47.825 3.643 36.655 1.00 58.43 266 ALA B N 1
ATOM 5783 C CA . ALA B 1 266 ? -49.201 3.261 36.369 1.00 58.43 266 ALA B CA 1
ATOM 5784 C C . ALA B 1 266 ? -49.287 1.765 36.192 1.00 58.79 266 ALA B C 1
ATOM 5785 O O . ALA B 1 266 ? -48.307 1.121 35.827 1.00 58.95 266 ALA B O 1
ATOM 5787 N N . PHE B 1 267 ? -50.453 1.194 36.447 1.00 72.08 267 PHE B N 1
ATOM 5788 C CA . PHE B 1 267 ? -50.604 -0.240 36.256 1.00 72.81 267 PHE B CA 1
ATOM 5789 C C . PHE B 1 267 ? -52.012 -0.649 35.890 1.00 73.40 267 PHE B C 1
ATOM 5790 O O . PHE B 1 267 ? -52.983 0.060 36.171 1.00 73.80 267 PHE B O 1
ATOM 5798 N N . VAL B 1 268 ? -52.120 -1.822 35.294 1.00 85.73 268 VAL B N 1
ATOM 5799 C CA . VAL B 1 268 ? -53.396 -2.305 34.858 1.00 86.42 268 VAL B CA 1
ATOM 5800 C C . VAL B 1 268 ? -53.484 -3.814 35.059 1.00 87.11 268 VAL B C 1
ATOM 5801 O O . VAL B 1 268 ? -52.864 -4.597 34.314 1.00 87.46 268 VAL B O 1
ATOM 5805 N N . THR B 1 269 ? -54.236 -4.219 36.083 1.00 82.47 269 THR B N 1
ATOM 5806 C CA . THR B 1 269 ? -54.555 -5.633 36.230 1.00 82.83 269 THR B CA 1
ATOM 5807 C C . THR B 1 269 ? -55.551 -6.014 35.131 1.00 83.20 269 THR B C 1
ATOM 5808 O O . THR B 1 269 ? -56.480 -5.271 34.811 1.00 82.71 269 THR B O 1
ATOM 5812 N N . VAL B 1 270 ? -55.300 -7.162 34.525 1.00 78.58 270 VAL B N 1
ATOM 5813 C CA . VAL B 1 270 ? -56.047 -7.606 33.377 1.00 79.81 270 VAL B CA 1
ATOM 5814 C C . VAL B 1 270 ? -56.248 -9.095 33.540 1.00 80.37 270 VAL B C 1
ATOM 5815 O O . VAL B 1 270 ? -55.414 -9.766 34.151 1.00 80.58 270 VAL B O 1
ATOM 5819 N N . ALA B 1 271 ? -57.351 -9.597 32.994 1.00 70.47 271 ALA B N 1
ATOM 5820 C CA . ALA B 1 271 ? -57.628 -11.020 32.930 1.00 71.51 271 ALA B CA 1
ATOM 5821 C C . ALA B 1 271 ? -57.446 -11.497 31.504 1.00 72.43 271 ALA B C 1
ATOM 5822 O O . ALA B 1 271 ? -58.212 -11.124 30.627 1.00 72.78 271 ALA B O 1
ATOM 5824 N N . LEU B 1 272 ? -56.435 -12.329 31.279 1.00 110.98 272 LEU B N 1
ATOM 5825 C CA . LEU B 1 272 ? -56.203 -12.960 29.969 1.00 112.58 272 LEU B CA 1
ATOM 5826 C C . LEU B 1 272 ? -56.212 -14.498 30.074 1.00 113.62 272 LEU B C 1
ATOM 5827 O O . LEU B 1 272 ? -55.993 -15.037 31.176 1.00 113.83 272 LEU B O 1
ATOM 5832 N N . PRO B 1 273 ? -56.477 -15.217 28.942 1.00 116.41 273 PRO B N 1
ATOM 5833 C CA . PRO B 1 273 ? -56.457 -16.689 28.992 1.00 116.83 273 PRO B CA 1
ATOM 5834 C C . PRO B 1 273 ? -55.047 -17.174 29.320 1.00 117.54 273 PRO B C 1
ATOM 5835 O O . PRO B 1 273 ? -54.086 -16.682 28.697 1.00 117.77 273 PRO B O 1
ATOM 5839 N N . ALA B 1 274 ? -54.919 -18.095 30.290 1.00 79.64 274 ALA B N 1
ATOM 5840 C CA . ALA B 1 274 ? -53.607 -18.629 30.710 1.00 80.16 274 ALA B CA 1
ATOM 5841 C C . ALA B 1 274 ? -52.833 -19.068 29.469 1.00 80.67 274 ALA B C 1
ATOM 5842 O O . ALA B 1 274 ? -51.599 -19.076 29.439 1.00 80.64 274 ALA B O 1
ATOM 5844 N N . GLU B 1 275 ? -53.622 -19.402 28.449 1.00 111.57 275 GLU B N 1
ATOM 5845 C CA . GLU B 1 275 ? -53.216 -19.769 27.096 1.00 112.05 275 GLU B CA 1
ATOM 5846 C C . GLU B 1 275 ? -52.458 -18.693 26.302 1.00 112.19 275 GLU B C 1
ATOM 5847 O O . GLU B 1 275 ? -51.576 -19.019 25.501 1.00 112.25 275 GLU B O 1
ATOM 5853 N N . ASN B 1 276 ? -52.841 -17.429 26.483 1.00 107.26 276 ASN B N 1
ATOM 5854 C CA . ASN B 1 276 ? -52.194 -16.312 25.808 1.00 107.21 276 ASN B CA 1
ATOM 5855 C C . ASN B 1 276 ? -51.186 -15.654 26.736 1.00 107.63 276 ASN B C 1
ATOM 5856 O O . ASN B 1 276 ? -50.642 -14.593 26.416 1.00 107.99 276 ASN B O 1
ATOM 5861 N N . GLN B 1 277 ? -50.941 -16.280 27.887 1.00 77.80 277 GLN B N 1
ATOM 5862 C CA . GLN B 1 277 ? -50.061 -15.714 28.902 1.00 78.33 277 GLN B CA 1
ATOM 5863 C C . GLN B 1 277 ? -48.650 -15.472 28.382 1.00 78.32 277 GLN B C 1
ATOM 5864 O O . GLN B 1 277 ? -48.030 -14.459 28.701 1.00 77.97 277 GLN B O 1
ATOM 5870 N N . ASP B 1 278 ? -48.165 -16.410 27.570 1.00 142.13 278 ASP B N 1
ATOM 5871 C CA . ASP B 1 278 ? -46.799 -16.387 27.031 1.00 142.44 278 ASP B CA 1
ATOM 5872 C C . ASP B 1 278 ? -46.707 -15.352 25.925 1.00 141.91 278 ASP B C 1
ATOM 5873 O O . ASP B 1 278 ? -45.749 -14.564 25.875 1.00 142.00 278 ASP B O 1
ATOM 5878 N N . LYS B 1 279 ? -47.707 -15.360 25.040 1.00 99.95 279 LYS B N 1
ATOM 5879 C CA . LYS B 1 279 ? -47.808 -14.351 23.990 1.00 98.94 279 LYS B CA 1
ATOM 5880 C C . LYS B 1 279 ? -47.885 -12.958 24.586 1.00 98.26 279 LYS B C 1
ATOM 5881 O O . LYS B 1 279 ? -47.128 -12.084 24.187 1.00 98.36 279 LYS B O 1
ATOM 5887 N N . LEU B 1 280 ? -48.776 -12.763 25.556 1.00 76.16 280 LEU B N 1
ATOM 5888 C CA . LEU B 1 280 ? -48.861 -11.496 26.258 1.00 75.33 280 LEU B CA 1
ATOM 5889 C C . LEU B 1 280 ? -47.543 -11.078 26.903 1.00 74.75 280 LEU B C 1
ATOM 5890 O O . LEU B 1 280 ? -47.200 -9.906 26.856 1.00 74.98 280 LEU B O 1
ATOM 5895 N N . ALA B 1 281 ? -46.810 -12.013 27.506 1.00 78.50 281 ALA B N 1
ATOM 5896 C CA . ALA B 1 281 ? -45.510 -11.680 28.123 1.00 78.08 281 ALA B CA 1
ATOM 5897 C C . ALA B 1 281 ? -44.530 -11.331 27.041 1.00 77.79 281 ALA B C 1
ATOM 5898 O O . ALA B 1 281 ? -43.627 -10.522 27.246 1.00 77.63 281 ALA B O 1
ATOM 5900 N N . GLU B 1 282 ? -44.726 -11.969 25.889 1.00 96.78 282 GLU B N 1
ATOM 5901 C CA . GLU B 1 282 ? -43.939 -11.734 24.687 1.00 96.70 282 GLU B CA 1
ATOM 5902 C C . GLU B 1 282 ? -44.104 -10.316 24.153 1.00 96.18 282 GLU B C 1
ATOM 5903 O O . GLU B 1 282 ? -43.104 -9.613 23.903 1.00 96.32 282 GLU B O 1
ATOM 5909 N N . LEU B 1 283 ? -45.374 -9.915 23.993 1.00 71.52 283 LEU B N 1
ATOM 5910 C CA . LEU B 1 283 ? -45.759 -8.614 23.463 1.00 70.28 283 LEU B CA 1
ATOM 5911 C C . LEU B 1 283 ? -45.403 -7.494 24.419 1.00 69.45 283 LEU B C 1
ATOM 5912 O O . LEU B 1 283 ? -45.050 -6.388 23.994 1.00 68.89 283 LEU B O 1
ATOM 5917 N N . PHE B 1 284 ? -45.482 -7.795 25.710 1.00 71.12 284 PHE B N 1
ATOM 5918 C CA . PHE B 1 284 ? -45.365 -6.769 26.718 1.00 70.99 284 PHE B CA 1
ATOM 5919 C C . PHE B 1 284 ? -43.905 -6.405 26.922 1.00 71.08 284 PHE B C 1
ATOM 5920 O O . PHE B 1 284 ? -43.570 -5.247 27.237 1.00 70.58 284 PHE B O 1
ATOM 5928 N N . ASN B 1 285 ? -43.052 -7.406 26.710 1.00 81.51 285 ASN B N 1
ATOM 5929 C CA . ASN B 1 285 ? -41.594 -7.248 26.702 1.00 82.07 285 ASN B CA 1
ATOM 5930 C C . ASN B 1 285 ? -41.092 -6.546 25.469 1.00 82.01 285 ASN B C 1
ATOM 5931 O O . ASN B 1 285 ? -40.287 -5.604 25.542 1.00 81.56 285 ASN B O 1
ATOM 5936 N N . TYR B 1 286 ? -41.557 -7.042 24.331 1.00 78.12 286 TYR B N 1
ATOM 5937 C CA . TYR B 1 286 ? -41.337 -6.372 23.082 1.00 78.58 286 TYR B CA 1
ATOM 5938 C C . TYR B 1 286 ? -41.671 -4.901 23.269 1.00 77.90 286 TYR B C 1
ATOM 5939 O O . TYR B 1 286 ? -40.797 -4.035 23.120 1.00 77.44 286 TYR B O 1
ATOM 5948 N N . TYR B 1 287 ? -42.926 -4.646 23.647 1.00 71.13 287 TYR B N 1
ATOM 5949 C CA . TYR B 1 287 ? -43.410 -3.301 23.911 1.00 70.71 287 TYR B CA 1
ATOM 5950 C C . TYR B 1 287 ? -42.527 -2.541 24.877 1.00 70.36 287 TYR B C 1
ATOM 5951 O O . TYR B 1 287 ? -42.200 -1.389 24.615 1.00 70.47 287 TYR B O 1
ATOM 5960 N N . THR B 1 288 ? -42.138 -3.159 25.992 1.00 72.33 288 THR B N 1
ATOM 5961 C CA . THR B 1 288 ? -41.315 -2.429 26.961 1.00 71.97 288 THR B CA 1
ATOM 5962 C C . THR B 1 288 ? -39.970 -2.024 26.368 1.00 71.42 288 THR B C 1
ATOM 5963 O O . THR B 1 288 ? -39.498 -0.905 26.568 1.00 70.74 288 THR B O 1
ATOM 5967 N N . GLU B 1 289 ? -39.374 -2.931 25.607 1.00 84.95 289 GLU B N 1
ATOM 5968 C CA . GLU B 1 289 ? -38.100 -2.628 24.972 1.00 85.13 289 GLU B CA 1
ATOM 5969 C C . GLU B 1 289 ? -38.251 -1.457 24.012 1.00 84.50 289 GLU B C 1
ATOM 5970 O O . GLU B 1 289 ? -37.481 -0.498 24.082 1.00 84.31 289 GLU B O 1
ATOM 5976 N N . LEU B 1 290 ? -39.269 -1.534 23.153 1.00 62.57 290 LEU B N 1
ATOM 5977 C CA . LEU B 1 290 ? -39.596 -0.459 22.220 1.00 62.10 290 LEU B CA 1
ATOM 5978 C C . LEU B 1 290 ? -39.586 0.948 22.850 1.00 62.07 290 LEU B C 1
ATOM 5979 O O . LEU B 1 290 ? -39.076 1.900 22.267 1.00 61.81 290 LEU B O 1
ATOM 5984 N N . LEU B 1 291 ? -40.142 1.063 24.049 1.00 73.43 291 LEU B N 1
ATOM 5985 C CA . LEU B 1 291 ? -40.157 2.320 24.787 1.00 73.77 291 LEU B CA 1
ATOM 5986 C C . LEU B 1 291 ? -38.771 2.891 25.086 1.00 74.22 291 LEU B C 1
ATOM 5987 O O . LEU B 1 291 ? -38.562 4.099 24.946 1.00 73.82 291 LEU B O 1
ATOM 5992 N N . LYS B 1 292 ? -37.849 2.019 25.516 1.00 79.82 292 LYS B N 1
ATOM 5993 C CA . LYS B 1 292 ? -36.456 2.393 25.826 1.00 80.38 292 LYS B CA 1
ATOM 5994 C C . LYS B 1 292 ? -35.739 2.876 24.580 1.00 80.78 292 LYS B C 1
ATOM 5995 O O . LYS B 1 292 ? -34.949 3.806 24.646 1.00 80.61 292 LYS B O 1
ATOM 6001 N N . THR B 1 293 ? -36.023 2.226 23.453 1.00 76.13 293 THR B N 1
ATOM 6002 C CA . THR B 1 293 ? -35.600 2.686 22.132 1.00 77.39 293 THR B CA 1
ATOM 6003 C C . THR B 1 293 ? -35.992 4.151 21.894 1.00 78.74 293 THR B C 1
ATOM 6004 O O . THR B 1 293 ? -35.162 4.959 21.476 1.00 78.55 293 THR B O 1
ATOM 6008 N N . GLU B 1 294 ? -37.255 4.478 22.174 1.00 76.98 294 GLU B N 1
ATOM 6009 C CA . GLU B 1 294 ? -37.780 5.836 22.037 1.00 78.87 294 GLU B CA 1
ATOM 6010 C C . GLU B 1 294 ? -37.453 6.805 23.159 1.00 79.60 294 GLU B C 1
ATOM 6011 O O . GLU B 1 294 ? -36.881 7.857 22.927 1.00 80.05 294 GLU B O 1
ATOM 6017 N N . LEU B 1 295 ? -37.833 6.459 24.380 1.00 87.40 295 LEU B N 1
ATOM 6018 C CA . LEU B 1 295 ? -37.694 7.400 25.490 1.00 88.60 295 LEU B CA 1
ATOM 6019 C C . LEU B 1 295 ? -36.384 7.201 26.269 1.00 89.25 295 LEU B C 1
ATOM 6020 O O . LEU B 1 295 ? -36.030 8.037 27.115 1.00 88.96 295 LEU B O 1
ATOM 6025 N N . GLY B 1 296 ? -35.674 6.109 25.958 1.00 102.72 296 GLY B N 1
ATOM 6026 C CA . GLY B 1 296 ? -34.416 5.745 26.624 1.00 103.44 296 GLY B CA 1
ATOM 6027 C C . GLY B 1 296 ? -33.407 6.873 26.738 1.00 104.00 296 GLY B C 1
ATOM 6028 O O . GLY B 1 296 ? -32.629 6.902 27.687 1.00 104.32 296 GLY B O 1
ATOM 6029 N N . LYS B 1 297 ? -33.419 7.803 25.782 1.00 110.17 297 LYS B N 1
ATOM 6030 C CA . LYS B 1 297 ? -32.542 8.981 25.819 1.00 110.71 297 LYS B CA 1
ATOM 6031 C C . LYS B 1 297 ? -32.764 9.815 27.090 1.00 110.67 297 LYS B C 1
ATOM 6032 O O . LYS B 1 297 ? -31.867 9.939 27.930 1.00 110.55 297 LYS B O 1
ATOM 6038 N N . ILE B 1 298 ? -33.978 10.357 27.217 1.00 99.94 298 ILE B N 1
ATOM 6039 C CA . ILE B 1 298 ? -34.380 11.257 28.308 1.00 99.50 298 ILE B CA 1
ATOM 6040 C C . ILE B 1 298 ? -34.946 10.491 29.528 1.00 99.15 298 ILE B C 1
ATOM 6041 O O . ILE B 1 298 ? -34.748 10.894 30.683 1.00 99.09 298 ILE B O 1
ATOM 6046 N N . GLU B 1 299 ? -35.636 9.385 29.261 1.00 78.91 299 GLU B N 1
ATOM 6047 C CA . GLU B 1 299 ? -36.194 8.568 30.317 1.00 78.51 299 GLU B CA 1
ATOM 6048 C C . GLU B 1 299 ? -35.195 7.487 30.628 1.00 78.10 299 GLU B C 1
ATOM 6049 O O . GLU B 1 299 ? -35.359 6.341 30.195 1.00 78.39 299 GLU B O 1
ATOM 6055 N N . THR B 1 300 ? -34.155 7.862 31.371 1.00 87.14 300 THR B N 1
ATOM 6056 C CA . THR B 1 300 ? -33.013 6.981 31.649 1.00 86.39 300 THR B CA 1
ATOM 6057 C C . THR B 1 300 ? -33.447 5.662 32.256 1.00 85.68 300 THR B C 1
ATOM 6058 O O . THR B 1 300 ? -33.016 4.609 31.811 1.00 85.10 300 THR B O 1
ATOM 6062 N N . ASP B 1 301 ? -34.298 5.729 33.278 1.00 116.93 301 ASP B N 1
ATOM 6063 C CA . ASP B 1 301 ? -34.897 4.526 33.852 1.00 116.77 301 ASP B CA 1
ATOM 6064 C C . ASP B 1 301 ? -36.374 4.354 33.482 1.00 116.29 301 ASP B C 1
ATOM 6065 O O . ASP B 1 301 ? -37.173 5.288 33.604 1.00 116.28 301 ASP B O 1
ATOM 6070 N N . ILE B 1 302 ? -36.708 3.139 33.048 1.00 92.23 302 ILE B N 1
ATOM 6071 C CA . ILE B 1 302 ? -38.053 2.730 32.690 1.00 91.52 302 ILE B CA 1
ATOM 6072 C C . ILE B 1 302 ? -38.064 1.250 32.978 1.00 91.04 302 ILE B C 1
ATOM 6073 O O . ILE B 1 302 ? -37.298 0.485 32.368 1.00 91.35 302 ILE B O 1
ATOM 6078 N N . VAL B 1 303 ? -38.919 0.834 33.905 1.00 73.22 303 VAL B N 1
ATOM 6079 C CA . VAL B 1 303 ? -39.024 -0.582 34.241 1.00 72.25 303 VAL B CA 1
ATOM 6080 C C . VAL B 1 303 ? -40.449 -1.081 34.059 1.00 72.05 303 VAL B C 1
ATOM 6081 O O . VAL B 1 303 ? -41.392 -0.304 34.196 1.00 71.83 303 VAL B O 1
ATOM 6085 N N . THR B 1 304 ? -40.603 -2.362 33.728 1.00 61.14 304 THR B N 1
ATOM 6086 C CA . THR B 1 304 ? -41.930 -2.974 33.605 1.00 61.62 304 THR B CA 1
ATOM 6087 C C . THR B 1 304 ? -42.005 -4.317 34.339 1.00 62.28 304 THR B C 1
ATOM 6088 O O . THR B 1 304 ? -40.974 -4.934 34.580 1.00 62.27 304 THR B O 1
ATOM 6092 N N . PHE B 1 305 ? -43.224 -4.748 34.694 1.00 83.95 305 PHE B N 1
ATOM 6093 C CA . PHE B 1 305 ? -43.478 -5.983 35.462 1.00 84.87 305 PHE B CA 1
ATOM 6094 C C . PHE B 1 305 ? -44.741 -6.648 34.973 1.00 85.65 305 PHE B C 1
ATOM 6095 O O . PHE B 1 305 ? -45.799 -6.032 34.950 1.00 85.89 305 PHE B O 1
ATOM 6103 N N . ASN B 1 306 ? -44.627 -7.917 34.604 1.00 90.10 306 ASN B N 1
ATOM 6104 C CA . ASN B 1 306 ? -45.771 -8.727 34.226 1.00 91.02 306 ASN B CA 1
ATOM 6105 C C . ASN B 1 306 ? -46.147 -9.657 35.387 1.00 92.13 306 ASN B C 1
ATOM 6106 O O . ASN B 1 306 ? -46.554 -10.793 35.170 1.00 92.20 306 ASN B O 1
ATOM 6111 N N . GLU B 1 307 ? -46.005 -9.158 36.620 1.00 97.81 307 GLU B N 1
ATOM 6112 C CA . GLU B 1 307 ? -46.320 -9.917 37.848 1.00 99.16 307 GLU B CA 1
ATOM 6113 C C . GLU B 1 307 ? -47.673 -10.660 37.789 1.00 99.54 307 GLU B C 1
ATOM 6114 O O . GLU B 1 307 ? -48.684 -10.108 37.362 1.00 99.54 307 GLU B O 1
ATOM 6120 N N . GLU B 1 308 ? -47.653 -11.925 38.203 1.00 109.53 308 GLU B N 1
ATOM 6121 C CA . GLU B 1 308 ? -48.841 -12.788 38.332 1.00 110.48 308 GLU B CA 1
ATOM 6122 C C . GLU B 1 308 ? -49.694 -12.369 39.526 1.00 110.95 308 GLU B C 1
ATOM 6123 O O . GLU B 1 308 ? -49.146 -12.043 40.585 1.00 111.16 308 GLU B O 1
ATOM 6129 N N . VAL B 1 309 ? -51.021 -12.370 39.394 1.00 101.59 309 VAL B N 1
ATOM 6130 C CA . VAL B 1 309 ? -51.840 -11.937 40.540 1.00 101.76 309 VAL B CA 1
ATOM 6131 C C . VAL B 1 309 ? -53.170 -12.639 40.799 1.00 102.26 309 VAL B C 1
ATOM 6132 O O . VAL B 1 309 ? -53.766 -13.259 39.907 1.00 102.00 309 VAL B O 1
ATOM 6136 N N . ALA B 1 310 ? -53.602 -12.494 42.058 1.00 151.66 310 ALA B N 1
ATOM 6137 C CA . ALA B 1 310 ? -54.872 -12.974 42.616 1.00 152.57 310 ALA B CA 1
ATOM 6138 C C . ALA B 1 310 ? -56.161 -12.663 41.836 1.00 153.40 310 ALA B C 1
ATOM 6139 O O . ALA B 1 310 ? -56.467 -11.494 41.558 1.00 154.16 310 ALA B O 1
ATOM 6141 N N . THR B 1 311 ? -56.919 -13.697 41.491 1.00 177.90 311 THR B N 1
ATOM 6142 C CA . THR B 1 311 ? -58.169 -13.500 40.765 1.00 176.82 311 THR B CA 1
ATOM 6143 C C . THR B 1 311 ? -59.531 -13.171 41.368 1.00 175.20 311 THR B C 1
ATOM 6144 O O . THR B 1 311 ? -60.447 -13.992 41.321 1.00 175.46 311 THR B O 1
ATOM 6148 N N . ASP B 1 312 ? -59.692 -11.955 41.879 1.00 115.43 312 ASP B N 1
ATOM 6149 C CA . ASP B 1 312 ? -60.929 -11.587 42.571 1.00 114.24 312 ASP B CA 1
ATOM 6150 C C . ASP B 1 312 ? -62.124 -10.767 42.047 1.00 113.32 312 ASP B C 1
ATOM 6151 O O . ASP B 1 312 ? -63.278 -11.136 42.262 1.00 113.26 312 ASP B O 1
ATOM 6156 N N . ALA B 1 313 ? -61.839 -9.644 41.391 1.00 105.74 313 ALA B N 1
ATOM 6157 C CA . ALA B 1 313 ? -62.841 -8.621 41.083 1.00 104.37 313 ALA B CA 1
ATOM 6158 C C . ALA B 1 313 ? -63.389 -8.975 39.694 1.00 103.36 313 ALA B C 1
ATOM 6159 O O . ALA B 1 313 ? -62.809 -9.790 38.976 1.00 103.29 313 ALA B O 1
ATOM 6161 N N . GLN B 1 314 ? -64.506 -8.355 39.328 1.00 122.57 314 GLN B N 1
ATOM 6162 C CA . GLN B 1 314 ? -65.128 -8.598 38.031 1.00 121.44 314 GLN B CA 1
ATOM 6163 C C . GLN B 1 314 ? -64.345 -7.918 36.913 1.00 120.32 314 GLN B C 1
ATOM 6164 O O . GLN B 1 314 ? -63.365 -7.217 37.167 1.00 120.45 314 GLN B O 1
ATOM 6170 N N . VAL B 1 315 ? -64.779 -8.131 35.675 1.00 96.44 315 VAL B N 1
ATOM 6171 C CA . VAL B 1 315 ? -64.121 -7.543 34.535 1.00 94.81 315 VAL B CA 1
ATOM 6172 C C . VAL B 1 315 ? -64.979 -6.462 33.869 1.00 94.00 315 VAL B C 1
ATOM 6173 O O . VAL B 1 315 ? -66.190 -6.439 34.055 1.00 94.07 315 VAL B O 1
ATOM 6177 N N . PHE B 1 316 ? -64.363 -5.541 33.131 1.00 75.12 316 PHE B N 1
ATOM 6178 C CA . PHE B 1 316 ? -65.133 -4.506 32.448 1.00 73.83 316 PHE B CA 1
ATOM 6179 C C . PHE B 1 316 ? -66.163 -5.126 31.535 1.00 73.53 316 PHE B C 1
ATOM 6180 O O . PHE B 1 316 ? -65.920 -6.171 30.961 1.00 73.51 316 PHE B O 1
ATOM 6188 N N . ALA B 1 317 ? -67.315 -4.494 31.388 1.00 80.84 317 ALA B N 1
ATOM 6189 C CA . ALA B 1 317 ? -68.143 -4.809 30.230 1.00 81.25 317 ALA B CA 1
ATOM 6190 C C . ALA B 1 317 ? -67.257 -4.636 28.993 1.00 81.35 317 ALA B C 1
ATOM 6191 O O . ALA B 1 317 ? -66.352 -3.805 28.987 1.00 81.37 317 ALA B O 1
ATOM 6193 N N . ILE B 1 318 ? -67.493 -5.444 27.968 1.00 88.04 318 ILE B N 1
ATOM 6194 C CA . ILE B 1 318 ? -66.759 -5.329 26.707 1.00 88.58 318 ILE B CA 1
ATOM 6195 C C . ILE B 1 318 ? -66.797 -3.888 26.160 1.00 88.30 318 ILE B C 1
ATOM 6196 O O . ILE B 1 318 ? -65.747 -3.255 25.958 1.00 87.99 318 ILE B O 1
ATOM 6201 N N . ALA B 1 319 ? -68.017 -3.381 25.949 1.00 111.94 319 ALA B N 1
ATOM 6202 C CA . ALA B 1 319 ? -68.263 -2.035 25.412 1.00 111.39 319 ALA B CA 1
ATOM 6203 C C . ALA B 1 319 ? -67.597 -0.965 26.256 1.00 110.87 319 ALA B C 1
ATOM 6204 O O . ALA B 1 319 ? -67.063 -0.003 25.719 1.00 111.16 319 ALA B O 1
ATOM 6206 N N . ASP B 1 320 ? -67.633 -1.142 27.573 1.00 73.73 320 ASP B N 1
ATOM 6207 C CA . ASP B 1 320 ? -66.965 -0.232 28.496 1.00 73.27 320 ASP B CA 1
ATOM 6208 C C . ASP B 1 320 ? -65.455 -0.156 28.250 1.00 71.86 320 ASP B C 1
ATOM 6209 O O . ASP B 1 320 ? -64.862 0.925 28.252 1.00 71.20 320 ASP B O 1
ATOM 6214 N N . GLN B 1 321 ? -64.854 -1.321 28.025 1.00 73.18 321 GLN B N 1
ATOM 6215 C CA . GLN B 1 321 ? -63.422 -1.439 27.816 1.00 71.46 321 GLN B CA 1
ATOM 6216 C C . GLN B 1 321 ? -63.046 -0.712 26.559 1.00 70.46 321 GLN B C 1
ATOM 6217 O O . GLN B 1 321 ? -62.098 0.078 26.540 1.00 70.38 321 GLN B O 1
ATOM 6223 N N . GLN B 1 322 ? -63.815 -0.974 25.510 1.00 81.15 322 GLN B N 1
ATOM 6224 C CA . GLN B 1 322 ? -63.555 -0.363 24.223 1.00 80.16 322 GLN B CA 1
ATOM 6225 C C . GLN B 1 322 ? -63.539 1.151 24.333 1.00 78.51 322 GLN B C 1
ATOM 6226 O O . GLN B 1 322 ? -62.463 1.759 24.188 1.00 78.79 322 GLN B O 1
ATOM 6232 N N . ARG B 1 323 ? -64.694 1.751 24.649 1.00 67.14 323 ARG B N 1
ATOM 6233 C CA . ARG B 1 323 ? -64.818 3.221 24.707 1.00 64.52 323 ARG B CA 1
ATOM 6234 C C . ARG B 1 323 ? -63.764 3.856 25.621 1.00 62.80 323 ARG B C 1
ATOM 6235 O O . ARG B 1 323 ? -63.187 4.885 25.297 1.00 62.26 323 ARG B O 1
ATOM 6243 N N . PHE B 1 324 ? -63.475 3.212 26.736 1.00 68.40 324 PHE B N 1
ATOM 6244 C CA . PHE B 1 324 ? -62.500 3.760 27.662 1.00 67.00 324 PHE B CA 1
ATOM 6245 C C . PHE B 1 324 ? -61.108 3.782 27.041 1.00 66.76 324 PHE B C 1
ATOM 6246 O O . PHE B 1 324 ? -60.511 4.847 26.855 1.00 66.67 324 PHE B O 1
ATOM 6254 N N . ILE B 1 325 ? -60.594 2.607 26.706 1.00 84.55 325 ILE B N 1
ATOM 6255 C CA . ILE B 1 325 ? -59.254 2.536 26.126 1.00 84.15 325 ILE B CA 1
ATOM 6256 C C . ILE B 1 325 ? -59.122 3.442 24.880 1.00 83.65 325 ILE B C 1
ATOM 6257 O O . ILE B 1 325 ? -58.140 4.196 24.779 1.00 84.16 325 ILE B O 1
ATOM 6262 N N . ALA B 1 326 ? -60.111 3.389 23.978 1.00 65.22 326 ALA B N 1
ATOM 6263 C CA . ALA B 1 326 ? -60.133 4.267 22.802 1.00 63.86 326 ALA B CA 1
ATOM 6264 C C . ALA B 1 326 ? -60.021 5.721 23.207 1.00 63.07 326 ALA B C 1
ATOM 6265 O O . ALA B 1 326 ? -59.166 6.455 22.698 1.00 62.32 326 ALA B O 1
ATOM 6267 N N . ALA B 1 327 ? -60.887 6.114 24.140 1.00 56.60 327 ALA B N 1
ATOM 6268 C CA . ALA B 1 327 ? -60.919 7.473 24.652 1.00 56.58 327 ALA B CA 1
ATOM 6269 C C . ALA B 1 327 ? -59.545 7.820 25.197 1.00 56.26 327 ALA B C 1
ATOM 6270 O O . ALA B 1 327 ? -58.938 8.825 24.795 1.00 56.41 327 ALA B O 1
ATOM 6272 N N . LEU B 1 328 ? -59.046 6.970 26.086 1.00 46.96 328 LEU B N 1
ATOM 6273 C CA . LEU B 1 328 ? -57.765 7.216 26.686 1.00 46.74 328 LEU B CA 1
ATOM 6274 C C . LEU B 1 328 ? -56.702 7.410 25.594 1.00 47.48 328 LEU B C 1
ATOM 6275 O O . LEU B 1 328 ? -55.884 8.326 25.666 1.00 47.54 328 LEU B O 1
ATOM 6280 N N . ASN B 1 329 ? -56.751 6.574 24.563 1.00 62.68 329 ASN B N 1
ATOM 6281 C CA . ASN B 1 329 ? -55.774 6.615 23.490 1.00 63.34 329 ASN B CA 1
ATOM 6282 C C . ASN B 1 329 ? -55.907 7.801 22.538 1.00 63.89 329 ASN B C 1
ATOM 6283 O O . ASN B 1 329 ? -54.905 8.340 22.070 1.00 63.85 329 ASN B O 1
ATOM 6288 N N . ALA B 1 330 ? -57.136 8.198 22.235 1.00 56.96 330 ALA B N 1
ATOM 6289 C CA . ALA B 1 330 ? -57.348 9.322 21.343 1.00 58.09 330 ALA B CA 1
ATOM 6290 C C . ALA B 1 330 ? -57.080 10.659 22.025 1.00 59.18 330 ALA B C 1
ATOM 6291 O O . ALA B 1 330 ? -56.801 11.658 21.375 1.00 60.02 330 ALA B O 1
ATOM 6293 N N . CYS B 1 331 ? -57.166 10.691 23.341 1.00 55.36 331 CYS B N 1
ATOM 6294 C CA . CYS B 1 331 ? -57.060 11.951 24.060 1.00 55.41 331 CYS B CA 1
ATOM 6295 C C . CYS B 1 331 ? -55.674 12.602 23.950 1.00 54.91 331 CYS B C 1
ATOM 6296 O O . CYS B 1 331 ? -54.672 11.925 24.039 1.00 54.52 331 CYS B O 1
ATOM 6299 N N . PRO B 1 332 ? -55.623 13.922 23.736 1.00 68.14 332 PRO B N 1
ATOM 6300 C CA . PRO B 1 332 ? -54.341 14.641 23.703 1.00 68.94 332 PRO B CA 1
ATOM 6301 C C . PRO B 1 332 ? -53.622 14.910 25.031 1.00 69.68 332 PRO B C 1
ATOM 6302 O O . PRO B 1 332 ? -54.247 15.426 25.967 1.00 69.68 332 PRO B O 1
ATOM 6306 N N . ASN B 1 333 ? -52.340 14.566 25.099 1.00 89.54 333 ASN B N 1
ATOM 6307 C CA . ASN B 1 333 ? -51.594 14.739 26.334 1.00 89.62 333 ASN B CA 1
ATOM 6308 C C . ASN B 1 333 ? -50.281 15.525 26.365 1.00 89.92 333 ASN B C 1
ATOM 6309 O O . ASN B 1 333 ? -49.778 15.803 27.454 1.00 90.52 333 ASN B O 1
ATOM 6314 N N . GLY B 1 334 ? -49.701 15.889 25.221 1.00 96.94 334 GLY B N 1
ATOM 6315 C CA . GLY B 1 334 ? -48.449 16.607 25.342 1.00 96.79 334 GLY B CA 1
ATOM 6316 C C . GLY B 1 334 ? -48.821 18.033 25.029 1.00 96.35 334 GLY B C 1
ATOM 6317 O O . GLY B 1 334 ? -49.990 18.363 24.813 1.00 96.18 334 GLY B O 1
ATOM 6318 N N . VAL B 1 335 ? -47.789 18.868 24.936 1.00 68.39 335 VAL B N 1
ATOM 6319 C CA . VAL B 1 335 ? -47.943 20.249 24.521 1.00 68.40 335 VAL B CA 1
ATOM 6320 C C . VAL B 1 335 ? -48.720 20.295 23.211 1.00 69.19 335 VAL B C 1
ATOM 6321 O O . VAL B 1 335 ? -48.402 19.579 22.261 1.00 69.31 335 VAL B O 1
ATOM 6325 N N . MET B 1 336 ? -49.745 21.132 23.175 1.00 63.45 336 MET B N 1
ATOM 6326 C CA . MET B 1 336 ? -50.635 21.241 22.032 1.00 64.46 336 MET B CA 1
ATOM 6327 C C . MET B 1 336 ? -50.031 22.209 21.052 1.00 65.17 336 MET B C 1
ATOM 6328 O O . MET B 1 336 ? -50.322 22.142 19.854 1.00 65.59 336 MET B O 1
ATOM 6333 N N . ARG B 1 337 ? -49.289 23.179 21.566 1.00 85.66 337 ARG B N 1
ATOM 6334 C CA . ARG B 1 337 ? -48.780 24.228 20.708 1.00 86.70 337 ARG B CA 1
ATOM 6335 C C . ARG B 1 337 ? -47.689 25.030 21.396 1.00 86.98 337 ARG B C 1
ATOM 6336 O O . ARG B 1 337 ? -47.710 25.273 22.603 1.00 87.65 337 ARG B O 1
ATOM 6344 N N . MET B 1 338 ? -46.741 25.436 20.571 1.00 60.18 338 MET B N 1
ATOM 6345 C CA . MET B 1 338 ? -45.622 26.259 20.922 1.00 59.81 338 MET B CA 1
ATOM 6346 C C . MET B 1 338 ? -46.066 27.666 20.663 1.00 60.69 338 MET B C 1
ATOM 6347 O O . MET B 1 338 ? -46.980 27.881 19.863 1.00 60.33 338 MET B O 1
ATOM 6352 N N . SER B 1 339 ? -45.428 28.622 21.346 1.00 86.43 339 SER B N 1
ATOM 6353 C CA . SER B 1 339 ? -45.702 30.061 21.166 1.00 87.64 339 SER B CA 1
ATOM 6354 C C . SER B 1 339 ? -44.869 30.602 20.045 1.00 88.61 339 SER B C 1
ATOM 6355 O O . SER B 1 339 ? -43.733 30.166 19.830 1.00 88.81 339 SER B O 1
ATOM 6358 N N . ASP B 1 340 ? -45.426 31.572 19.340 1.00 88.02 340 ASP B N 1
ATOM 6359 C CA . ASP B 1 340 ? -44.672 32.231 18.296 1.00 89.78 340 ASP B CA 1
ATOM 6360 C C . ASP B 1 340 ? -44.359 33.696 18.662 1.00 90.34 340 ASP B C 1
ATOM 6361 O O . ASP B 1 340 ? -44.007 34.495 17.785 1.00 91.10 340 ASP B O 1
ATOM 6366 N N . GLU B 1 341 ? -44.468 34.038 19.950 1.00 92.65 341 GLU B N 1
ATOM 6367 C CA . GLU B 1 341 ? -44.131 35.383 20.411 1.00 92.64 341 GLU B CA 1
ATOM 6368 C C . GLU B 1 341 ? -42.833 35.391 21.196 1.00 92.38 341 GLU B C 1
ATOM 6369 O O . GLU B 1 341 ? -42.208 36.443 21.348 1.00 92.74 341 GLU B O 1
ATOM 6375 N N . VAL B 1 342 ? -42.449 34.216 21.685 1.00 74.01 342 VAL B N 1
ATOM 6376 C CA . VAL B 1 342 ? -41.215 34.026 22.432 1.00 73.39 342 VAL B CA 1
ATOM 6377 C C . VAL B 1 342 ? -40.557 32.732 21.964 1.00 73.20 342 VAL B C 1
ATOM 6378 O O . VAL B 1 342 ? -41.228 31.716 21.784 1.00 72.61 342 VAL B O 1
ATOM 6382 N N . GLU B 1 343 ? -39.244 32.790 21.768 1.00 104.69 343 GLU B N 1
ATOM 6383 C CA . GLU B 1 343 ? -38.476 31.652 21.277 1.00 104.69 343 GLU B CA 1
ATOM 6384 C C . GLU B 1 343 ? -38.644 30.432 22.178 1.00 104.69 343 GLU B C 1
ATOM 6385 O O . GLU B 1 343 ? -38.218 30.432 23.333 1.00 194.65 343 GLU B O 1
ATOM 6391 N N . GLY B 1 344 ? -39.263 29.392 21.631 1.00 83.13 344 GLY B N 1
ATOM 6392 C CA . GLY B 1 344 ? -39.438 28.134 22.333 1.00 82.36 344 GLY B CA 1
ATOM 6393 C C . GLY B 1 344 ? -40.101 28.142 23.697 1.00 81.47 344 GLY B C 1
ATOM 6394 O O . GLY B 1 344 ? -39.534 27.636 24.666 1.00 81.47 344 GLY B O 1
ATOM 6395 N N . VAL B 1 345 ? -41.305 28.699 23.778 1.00 92.24 345 VAL B N 1
ATOM 6396 C CA . VAL B 1 345 ? -42.054 28.674 25.016 1.00 90.79 345 VAL B CA 1
ATOM 6397 C C . VAL B 1 345 ? -43.401 28.076 24.661 1.00 89.73 345 VAL B C 1
ATOM 6398 O O . VAL B 1 345 ? -44.045 28.530 23.704 1.00 89.37 345 VAL B O 1
ATOM 6402 N N . VAL B 1 346 ? -43.816 27.062 25.422 1.00 61.50 346 VAL B N 1
ATOM 6403 C CA . VAL B 1 346 ? -45.108 26.394 25.217 1.00 59.91 346 VAL B CA 1
ATOM 6404 C C . VAL B 1 346 ? -46.309 27.335 25.414 1.00 59.50 346 VAL B C 1
ATOM 6405 O O . VAL B 1 346 ? -46.478 27.951 26.467 1.00 59.75 346 VAL B O 1
ATOM 6409 N N . GLU B 1 347 ? -47.148 27.449 24.403 1.00 79.90 347 GLU B N 1
ATOM 6410 C CA . GLU B 1 347 ? -48.334 28.277 24.537 1.00 79.48 347 GLU B CA 1
ATOM 6411 C C . GLU B 1 347 ? -49.463 27.517 25.233 1.00 78.63 347 GLU B C 1
ATOM 6412 O O . GLU B 1 347 ? -50.182 28.090 26.051 1.00 78.99 347 GLU B O 1
ATOM 6418 N N . THR B 1 348 ? -49.622 26.237 24.907 1.00 50.70 348 THR B N 1
ATOM 6419 C CA . THR B 1 348 ? -50.713 25.457 25.462 1.00 49.66 348 THR B CA 1
ATOM 6420 C C . THR B 1 348 ? -50.396 23.970 25.539 1.00 48.57 348 THR B C 1
ATOM 6421 O O . THR B 1 348 ? -49.694 23.441 24.689 1.00 48.31 348 THR B O 1
ATOM 6425 N N . SER B 1 349 ? -50.906 23.313 26.584 1.00 56.10 349 SER B N 1
ATOM 6426 C CA . SER B 1 349 ? -50.576 21.920 26.904 1.00 55.02 349 SER B CA 1
ATOM 6427 C C . SER B 1 349 ? -51.648 21.339 27.790 1.00 54.71 349 SER B C 1
ATOM 6428 O O . SER B 1 349 ? -52.525 22.060 28.252 1.00 54.80 349 SER B O 1
ATOM 6431 N N . LEU B 1 350 ? -51.558 20.038 28.037 1.00 52.76 350 LEU B N 1
ATOM 6432 C CA . LEU B 1 350 ? -52.400 19.378 29.009 1.00 53.08 350 LEU B CA 1
ATOM 6433 C C . LEU B 1 350 ? -51.773 18.070 29.489 1.00 53.86 350 LEU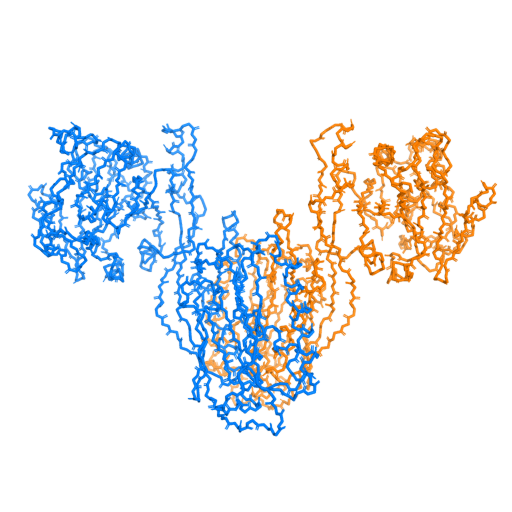 B C 1
ATOM 6434 O O . LEU B 1 350 ? -50.957 17.468 28.811 1.00 53.84 350 LEU B O 1
ATOM 6439 N N . ASN B 1 351 ? -52.183 17.622 30.662 1.00 70.33 351 ASN B N 1
ATOM 6440 C CA . ASN B 1 351 ? -51.572 16.493 31.290 1.00 71.31 351 ASN B CA 1
ATOM 6441 C C . ASN B 1 351 ? -52.688 15.579 31.756 1.00 71.88 351 ASN B C 1
ATOM 6442 O O . ASN B 1 351 ? -53.448 15.960 32.629 1.00 72.20 351 ASN B O 1
ATOM 6447 N N . VAL B 1 352 ? -52.821 14.398 31.155 1.00 64.00 352 VAL B N 1
ATOM 6448 C CA . VAL B 1 352 ? -53.682 13.350 31.720 1.00 64.70 352 VAL B CA 1
ATOM 6449 C C . VAL B 1 352 ? -52.959 12.687 32.903 1.00 65.54 352 VAL B C 1
ATOM 6450 O O . VAL B 1 352 ? -52.123 11.765 32.722 1.00 65.70 352 VAL B O 1
ATOM 6454 N N . GLY B 1 353 ? -53.299 13.166 34.106 1.00 69.62 353 GLY B N 1
ATOM 6455 C CA . GLY B 1 353 ? -52.501 12.921 35.307 1.00 69.68 353 GLY B CA 1
ATOM 6456 C C . GLY B 1 353 ? -52.902 11.754 36.186 1.00 69.77 353 GLY B C 1
ATOM 6457 O O . GLY B 1 353 ? -52.043 11.030 36.693 1.00 69.86 353 GLY B O 1
ATOM 6458 N N . VAL B 1 354 ? -54.203 11.574 36.386 1.00 61.87 354 VAL B N 1
ATOM 6459 C CA . VAL B 1 354 ? -54.672 10.539 37.294 1.00 61.97 354 VAL B CA 1
ATOM 6460 C C . VAL B 1 354 ? -55.774 9.701 36.657 1.00 62.94 354 VAL B C 1
ATOM 6461 O O . VAL B 1 354 ? -56.771 10.224 36.144 1.00 62.77 354 VAL B O 1
ATOM 6465 N N . ILE B 1 355 ? -55.572 8.391 36.682 1.00 58.53 355 ILE B N 1
ATOM 6466 C CA . ILE B 1 355 ? -56.632 7.460 36.359 1.00 59.77 355 ILE B CA 1
ATOM 6467 C C . ILE B 1 355 ? -56.810 6.548 37.549 1.00 60.79 355 ILE B C 1
ATOM 6468 O O . ILE B 1 355 ? -55.842 5.983 38.036 1.00 60.51 355 ILE B O 1
ATOM 6473 N N . THR B 1 356 ? -58.050 6.453 38.026 1.00 82.50 356 THR B N 1
ATOM 6474 C CA . THR B 1 356 ? -58.430 5.574 39.138 1.00 84.18 356 THR B CA 1
ATOM 6475 C C . THR B 1 356 ? -59.686 4.781 38.748 1.00 85.33 356 THR B C 1
ATOM 6476 O O . THR B 1 356 ? -60.664 5.346 38.212 1.00 85.54 356 THR B O 1
ATOM 6480 N N . THR B 1 357 ? -59.664 3.479 39.020 1.00 73.15 357 THR B N 1
ATOM 6481 C CA . THR B 1 357 ? -60.814 2.634 38.742 1.00 74.42 357 THR B CA 1
ATOM 6482 C C . THR B 1 357 ? -61.430 2.210 40.047 1.00 75.87 357 THR B C 1
ATOM 6483 O O . THR B 1 357 ? -60.731 1.857 40.979 1.00 76.35 357 THR B O 1
ATOM 6487 N N . GLU B 1 358 ? -62.746 2.291 40.115 1.00 90.15 358 GLU B N 1
ATOM 6488 C CA . GLU B 1 358 ? -63.521 1.568 41.107 1.00 91.96 358 GLU B CA 1
ATOM 6489 C C . GLU B 1 358 ? -64.553 0.801 40.263 1.00 92.04 358 GLU B C 1
ATOM 6490 O O . GLU B 1 358 ? -64.530 0.914 39.034 1.00 92.51 358 GLU B O 1
ATOM 6496 N N . GLU B 1 359 ? -65.432 0.009 40.876 1.00 117.73 359 GLU B N 1
ATOM 6497 C CA . GLU B 1 359 ? -66.559 -0.611 40.133 1.00 117.84 359 GLU B CA 1
ATOM 6498 C C . GLU B 1 359 ? -67.684 0.364 39.831 1.00 117.10 359 GLU B C 1
ATOM 6499 O O . GLU B 1 359 ? -68.154 1.101 40.722 1.00 117.07 359 GLU B O 1
ATOM 6505 N N . ASN B 1 360 ? -68.115 0.365 38.570 1.00 92.56 360 ASN B N 1
ATOM 6506 C CA . ASN B 1 360 ? -69.164 1.286 38.113 1.00 91.04 360 ASN B CA 1
ATOM 6507 C C . ASN B 1 360 ? -68.594 2.645 37.761 1.00 89.44 360 ASN B C 1
ATOM 6508 O O . ASN B 1 360 ? -69.292 3.436 37.138 1.00 89.66 360 ASN B O 1
ATOM 6513 N N . LYS B 1 361 ? -67.338 2.906 38.139 1.00 76.89 361 LYS B N 1
ATOM 6514 C CA . LYS B 1 361 ? -66.727 4.201 37.875 1.00 74.95 361 LYS B CA 1
ATOM 6515 C C . LYS B 1 361 ? -65.232 4.155 37.544 1.00 73.66 361 LYS B C 1
ATOM 6516 O O . LYS B 1 361 ? -64.415 3.659 38.311 1.00 73.38 361 LYS B O 1
ATOM 6522 N N . VAL B 1 362 ? -64.890 4.707 36.387 1.00 63.04 362 VAL B N 1
ATOM 6523 C CA . VAL B 1 362 ? -63.511 5.012 36.047 1.00 61.61 362 VAL B CA 1
ATOM 6524 C C . VAL B 1 362 ? -63.424 6.499 35.786 1.00 60.53 362 VAL B C 1
ATOM 6525 O O . VAL B 1 362 ? -64.207 7.046 35.006 1.00 60.57 362 VAL B O 1
ATOM 6529 N N . THR B 1 363 ? -62.476 7.156 36.440 1.00 55.47 363 THR B N 1
ATOM 6530 C CA . THR B 1 363 ? -62.345 8.584 36.294 1.00 54.10 363 THR B CA 1
ATOM 6531 C C . THR B 1 363 ? -60.940 8.901 35.824 1.00 52.95 363 THR B C 1
ATOM 6532 O O . THR B 1 363 ? -59.972 8.284 36.264 1.00 52.67 363 THR B O 1
ATOM 6536 N N . VAL B 1 364 ? -60.857 9.854 34.900 1.00 57.17 364 VAL B N 1
ATOM 6537 C CA . VAL B 1 364 ? -59.611 10.256 34.266 1.00 55.77 364 VAL B CA 1
ATOM 6538 C C . VAL B 1 364 ? -59.437 11.742 34.540 1.00 55.67 364 VAL B C 1
ATOM 6539 O O . VAL B 1 364 ? -60.129 12.567 33.945 1.00 55.74 364 VAL B O 1
ATOM 6543 N N . LEU B 1 365 ? -58.531 12.075 35.461 1.00 62.19 365 LEU B N 1
ATOM 6544 C CA . LEU B 1 365 ? -58.252 13.471 35.835 1.00 61.80 365 LEU B CA 1
ATOM 6545 C C . LEU B 1 365 ? -57.089 14.031 35.074 1.00 61.45 365 LEU B C 1
ATOM 6546 O O . LEU B 1 365 ? -56.054 13.366 34.910 1.00 61.04 365 LEU B O 1
ATOM 6551 N N . CYS B 1 366 ? -57.248 15.284 34.666 1.00 60.18 366 CYS B N 1
ATOM 6552 C CA . CYS B 1 366 ? -56.269 15.943 33.824 1.00 60.36 366 CYS B CA 1
ATOM 6553 C C . CYS B 1 366 ? -56.322 17.456 33.979 1.00 59.30 366 CYS B C 1
ATOM 6554 O O . CYS B 1 366 ? -57.278 17.993 34.527 1.00 59.23 366 CYS B O 1
ATOM 6557 N N . LEU B 1 367 ? -55.286 18.136 33.497 1.00 59.50 367 LEU B N 1
ATOM 6558 C CA . LEU B 1 367 ? -55.156 19.562 33.723 1.00 59.02 367 LEU B CA 1
ATOM 6559 C C . LEU B 1 367 ? -54.578 20.264 32.514 1.00 59.20 367 LEU B C 1
ATOM 6560 O O . LEU B 1 367 ? -53.477 19.944 32.071 1.00 60.15 367 LEU B O 1
ATOM 6565 N N . ILE B 1 368 ? -55.321 21.230 31.997 1.00 63.85 368 ILE B N 1
ATOM 6566 C CA . ILE B 1 368 ? -54.960 21.909 30.772 1.00 63.45 368 ILE B CA 1
ATOM 6567 C C . ILE B 1 368 ? -54.356 23.238 31.160 1.00 64.12 368 ILE B C 1
ATOM 6568 O O . ILE B 1 368 ? -54.904 23.958 32.011 1.00 65.04 368 ILE B O 1
ATOM 6573 N N . ARG B 1 369 ? -53.225 23.572 30.550 1.00 62.08 369 ARG B N 1
ATOM 6574 C CA . ARG B 1 369 ? -52.593 24.856 30.806 1.00 61.79 369 ARG B CA 1
ATOM 6575 C C . ARG B 1 369 ? -52.502 25.646 29.538 1.00 61.65 369 ARG B C 1
ATOM 6576 O O . ARG B 1 369 ? -52.327 25.073 28.466 1.00 61.24 369 ARG B O 1
ATOM 6584 N N . SER B 1 370 ? -52.597 26.961 29.656 1.00 61.59 370 SER B N 1
ATOM 6585 C CA . SER B 1 370 ? -52.340 27.794 28.505 1.00 62.36 370 SER B CA 1
ATOM 6586 C C . SER B 1 370 ? -52.052 29.241 28.866 1.00 63.22 370 SER B C 1
ATOM 6587 O O . SER B 1 370 ? -52.657 29.789 29.795 1.00 63.14 370 SER B O 1
ATOM 6590 N N . LEU B 1 371 ? -51.122 29.834 28.103 1.00 53.31 371 LEU B N 1
ATOM 6591 C CA . LEU B 1 371 ? -50.808 31.245 28.162 1.00 53.87 371 LEU B CA 1
ATOM 6592 C C . LEU B 1 371 ? -52.008 31.968 27.598 1.00 55.12 371 LEU B C 1
ATOM 6593 O O . LEU B 1 371 ? -52.405 33.018 28.108 1.00 55.05 371 LEU B O 1
ATOM 6598 N N . ILE B 1 372 ? -52.598 31.400 26.544 1.00 67.33 372 ILE B N 1
ATOM 6599 C CA . ILE B 1 372 ? -53.799 32.004 25.950 1.00 69.12 372 ILE B CA 1
ATOM 6600 C C . ILE B 1 372 ? -55.058 31.273 26.393 1.00 69.53 372 ILE B C 1
ATOM 6601 O O . ILE B 1 372 ? -55.198 30.063 26.194 1.00 69.79 372 ILE B O 1
ATOM 6606 N N . ASP B 1 373 ? -55.984 32.030 26.962 1.00 72.13 373 ASP B N 1
ATOM 6607 C CA . ASP B 1 373 ? -57.199 31.456 27.507 1.00 72.84 373 ASP B CA 1
ATOM 6608 C C . ASP B 1 373 ? -58.102 30.939 26.401 1.00 72.26 373 ASP B C 1
ATOM 6609 O O . ASP B 1 373 ? -58.833 29.967 26.596 1.00 72.52 373 ASP B O 1
ATOM 6614 N N . SER B 1 374 ? -58.030 31.569 25.234 1.00 55.15 374 SER B N 1
ATOM 6615 C CA . SER B 1 374 ? -58.747 31.082 24.067 1.00 54.43 374 SER B CA 1
ATOM 6616 C C . SER B 1 374 ? -58.233 29.685 23.647 1.00 53.78 374 SER B C 1
ATOM 6617 O O . SER B 1 374 ? -59.000 28.810 23.229 1.00 53.47 374 SER B O 1
ATOM 6620 N N . GLY B 1 375 ? -56.929 29.481 23.787 1.00 61.05 375 GLY B N 1
ATOM 6621 C CA . GLY B 1 375 ? -56.326 28.213 23.461 1.00 60.11 375 GLY B CA 1
ATOM 6622 C C . GLY B 1 375 ? -56.676 27.144 24.473 1.00 59.55 375 GLY B C 1
ATOM 6623 O O . GLY B 1 375 ? -56.760 25.968 24.138 1.00 59.94 375 GLY B O 1
ATOM 6624 N N . ARG B 1 376 ? -56.874 27.535 25.725 1.00 54.86 376 ARG B N 1
ATOM 6625 C CA . ARG B 1 376 ? -57.180 26.560 26.760 1.00 53.61 376 ARG B CA 1
ATOM 6626 C C . ARG B 1 376 ? -58.533 26.002 26.481 1.00 52.63 376 ARG B C 1
ATOM 6627 O O . ARG B 1 376 ? -58.755 24.825 26.597 1.00 51.98 376 ARG B O 1
ATOM 6635 N N . SER B 1 377 ? -59.432 26.887 26.096 1.00 64.93 377 SER B N 1
ATOM 6636 C CA . SER B 1 377 ? -60.792 26.542 25.753 1.00 65.07 377 SER B CA 1
ATOM 6637 C C . SER B 1 377 ? -60.787 25.598 24.558 1.00 64.92 377 SER B C 1
ATOM 6638 O O . SER B 1 377 ? -61.412 24.532 24.566 1.00 64.95 377 SER B O 1
ATOM 6641 N N . GLN B 1 378 ? -60.057 25.989 23.529 1.00 77.30 378 GLN B N 1
ATOM 6642 C CA . GLN B 1 378 ? -59.863 25.114 22.406 1.00 77.22 378 GLN B CA 1
ATOM 6643 C C . GLN B 1 378 ? -59.577 23.689 22.906 1.00 76.07 378 GLN B C 1
ATOM 6644 O O . GLN B 1 378 ? -60.228 22.760 22.472 1.00 76.62 378 GLN B O 1
ATOM 6650 N N . VAL B 1 379 ? -58.674 23.514 23.859 1.00 41.57 379 VAL B N 1
ATOM 6651 C CA . VAL B 1 379 ? -58.373 22.168 24.379 1.00 40.77 379 VAL B CA 1
ATOM 6652 C C . VAL B 1 379 ? -59.516 21.560 25.207 1.00 41.16 379 VAL B C 1
ATOM 6653 O O . VAL B 1 379 ? -59.712 20.350 25.206 1.00 40.09 379 VAL B O 1
ATOM 6657 N N . GLU B 1 380 ? -60.279 22.398 25.901 1.00 47.59 380 GLU B N 1
ATOM 6658 C CA . GLU B 1 380 ? -61.427 21.906 26.675 1.00 49.73 380 GLU B CA 1
ATOM 6659 C C . GLU B 1 380 ? -62.399 21.259 25.677 1.00 49.19 380 GLU B C 1
ATOM 6660 O O . GLU B 1 380 ? -62.966 20.180 25.925 1.00 48.74 380 GLU B O 1
ATOM 6666 N N . GLY B 1 381 ? -62.560 21.944 24.543 1.00 51.91 381 GLY B N 1
ATOM 6667 C CA . GLY B 1 381 ? -63.402 21.497 23.451 1.00 52.41 381 GLY B CA 1
ATOM 6668 C C . GLY B 1 381 ? -62.994 20.146 22.898 1.00 52.92 381 GLY B C 1
ATOM 6669 O O . GLY B 1 381 ? -63.819 19.255 22.735 1.00 53.23 381 GLY B O 1
ATOM 6670 N N . MET B 1 382 ? -61.715 19.980 22.620 1.00 59.07 382 MET B N 1
ATOM 6671 C CA . MET B 1 382 ? -61.216 18.689 22.177 1.00 60.11 382 MET B CA 1
ATOM 6672 C C . MET B 1 382 ? -61.476 17.586 23.170 1.00 58.75 382 MET B C 1
ATOM 6673 O O . MET B 1 382 ? -61.766 16.487 22.776 1.00 58.86 382 MET B O 1
ATOM 6678 N N . LEU B 1 383 ? -61.364 17.877 24.456 1.00 46.03 383 LEU B N 1
ATOM 6679 C CA . LEU B 1 383 ? -61.714 16.910 25.465 1.00 45.40 383 LEU B CA 1
ATOM 6680 C C . LEU B 1 383 ? -63.202 16.573 25.467 1.00 45.50 383 LEU B C 1
ATOM 6681 O O . LEU B 1 383 ? -63.583 15.440 25.742 1.00 45.34 383 LEU B O 1
ATOM 6686 N N . GLN B 1 384 ? -64.040 17.559 25.170 1.00 61.66 384 GLN B N 1
ATOM 6687 C CA . GLN B 1 384 ? -65.481 17.354 25.130 1.00 62.34 384 GLN B CA 1
ATOM 6688 C C . GLN B 1 384 ? -65.875 16.426 23.984 1.00 61.66 384 GLN B C 1
ATOM 6689 O O . GLN B 1 384 ? -66.737 15.552 24.153 1.00 61.89 384 GLN B O 1
ATOM 6695 N N . SER B 1 385 ? -65.247 16.615 22.819 1.00 60.54 385 SER B N 1
ATOM 6696 C CA . SER B 1 385 ? -65.516 15.795 21.647 1.00 59.19 385 SER B CA 1
ATOM 6697 C C . SER B 1 385 ? -65.203 14.343 21.974 1.00 59.22 385 SER B C 1
ATOM 6698 O O . SER B 1 385 ? -66.085 13.484 21.894 1.00 59.65 385 SER B O 1
ATOM 6701 N N . VAL B 1 386 ? -63.966 14.067 22.378 1.00 54.04 386 VAL B N 1
ATOM 6702 C CA . VAL B 1 386 ? -63.617 12.740 22.852 1.00 53.54 386 VAL B CA 1
ATOM 6703 C C . VAL B 1 386 ? -64.700 12.265 23.796 1.00 53.90 386 VAL B C 1
ATOM 6704 O O . VAL B 1 386 ? -65.327 11.245 23.549 1.00 53.87 386 VAL B O 1
ATOM 6708 N N . ALA B 1 387 ? -64.926 13.023 24.867 1.00 53.10 387 ALA B N 1
ATOM 6709 C CA . ALA B 1 387 ? -65.922 12.690 25.887 1.00 53.53 387 ALA B CA 1
ATOM 6710 C C . ALA B 1 387 ? -67.274 12.331 25.274 1.00 53.82 387 ALA B C 1
ATOM 6711 O O . ALA B 1 387 ? -67.877 11.303 25.627 1.00 53.56 387 ALA B O 1
ATOM 6713 N N . GLU B 1 388 ? -67.737 13.179 24.361 1.00 56.93 388 GLU B N 1
ATOM 6714 C CA . GLU B 1 388 ? -68.998 12.940 23.673 1.00 57.96 388 GLU B CA 1
ATOM 6715 C C . GLU B 1 388 ? -68.903 11.680 22.788 1.00 57.80 388 GLU B C 1
ATOM 6716 O O . GLU B 1 388 ? -69.816 10.843 22.782 1.00 58.23 388 GLU B O 1
ATOM 6722 N N . LEU B 1 389 ? -67.774 11.507 22.104 1.00 58.51 389 LEU B N 1
ATOM 6723 C CA . LEU B 1 389 ? -67.579 10.339 21.261 1.00 57.69 389 LEU B CA 1
ATOM 6724 C C . LEU B 1 389 ? -67.625 9.023 22.027 1.00 57.48 389 LEU B C 1
ATOM 6725 O O . LEU B 1 389 ? -67.941 8.007 21.447 1.00 57.61 389 LEU B O 1
ATOM 6730 N N . ALA B 1 390 ? -67.314 9.036 23.318 1.00 55.81 390 ALA B N 1
ATOM 6731 C CA . ALA B 1 390 ? -67.220 7.801 24.109 1.00 56.27 390 ALA B CA 1
ATOM 6732 C C . ALA B 1 390 ? -68.391 7.612 25.061 1.00 56.92 390 ALA B C 1
ATOM 6733 O O . ALA B 1 390 ? -68.337 6.755 25.956 1.00 56.49 390 ALA B O 1
ATOM 6735 N N . GLY B 1 391 ? -69.424 8.433 24.879 1.00 58.23 391 GLY B N 1
ATOM 6736 C CA . GLY B 1 391 ? -70.495 8.582 25.867 1.00 59.63 391 GLY B CA 1
ATOM 6737 C C . GLY B 1 391 ? -70.047 8.686 27.324 1.00 60.43 391 GLY B C 1
ATOM 6738 O O . GLY B 1 391 ? -70.517 7.930 28.167 1.00 60.39 391 GLY B O 1
ATOM 6739 N N . ALA B 1 392 ? -69.136 9.611 27.621 1.00 62.90 392 ALA B N 1
ATOM 6740 C CA . ALA B 1 392 ? -68.661 9.790 28.991 1.00 63.97 392 ALA B CA 1
ATOM 6741 C C . ALA B 1 392 ? -68.960 11.199 29.486 1.00 64.84 392 ALA B C 1
ATOM 6742 O O . ALA B 1 392 ? -69.448 12.038 28.727 1.00 64.67 392 ALA B O 1
ATOM 6744 N N . GLN B 1 393 ? -68.684 11.457 30.759 1.00 76.05 393 GLN B N 1
ATOM 6745 C CA . GLN B 1 393 ? -68.895 12.787 31.285 1.00 77.66 393 GLN B CA 1
ATOM 6746 C C . GLN B 1 393 ? -67.574 13.539 31.451 1.00 77.60 393 GLN B C 1
ATOM 6747 O O . GLN B 1 393 ? -66.628 13.048 32.063 1.00 78.11 393 GLN B O 1
ATOM 6753 N N . ILE B 1 394 ? -67.513 14.725 30.863 1.00 58.81 394 ILE B N 1
ATOM 6754 C CA . ILE B 1 394 ? -66.409 15.632 31.080 1.00 58.25 394 ILE B CA 1
ATOM 6755 C C . ILE B 1 394 ? -66.918 16.738 32.003 1.00 58.03 394 ILE B C 1
ATOM 6756 O O . ILE B 1 394 ? -68.059 17.205 31.902 1.00 57.48 394 ILE B O 1
ATOM 6761 N N . GLU B 1 395 ? -66.066 17.139 32.927 1.00 59.82 395 GLU B N 1
ATOM 6762 C CA . GLU B 1 395 ? -66.446 18.126 33.911 1.00 60.39 395 GLU B CA 1
ATOM 6763 C C . GLU B 1 395 ? -65.254 19.017 34.134 1.00 58.77 395 GLU B C 1
ATOM 6764 O O . GLU B 1 395 ? -64.131 18.534 34.253 1.00 58.77 395 GLU B O 1
ATOM 6770 N N . PHE B 1 396 ? -65.493 20.319 34.196 1.00 73.89 396 PHE B N 1
ATOM 6771 C CA . PHE B 1 396 ? -64.404 21.285 34.395 1.00 72.64 396 PHE B CA 1
ATOM 6772 C C . PHE B 1 396 ? -64.560 22.290 35.543 1.00 72.01 396 PHE B C 1
ATOM 6773 O O . PHE B 1 396 ? -65.666 22.795 35.821 1.00 71.84 396 PHE B O 1
ATOM 6781 N N . SER B 1 397 ? -63.441 22.543 36.212 1.00 66.68 397 SER B N 1
ATOM 6782 C CA . SER B 1 397 ? -63.380 23.484 37.313 1.00 66.46 397 SER B CA 1
ATOM 6783 C C . SER B 1 397 ? -61.944 23.840 37.617 1.00 66.07 397 SER B C 1
ATOM 6784 O O . SER B 1 397 ? -61.043 23.418 36.903 1.00 66.23 397 SER B O 1
ATOM 6787 N N . GLY B 1 398 ? -61.745 24.616 38.681 1.00 57.33 398 GLY B N 1
ATOM 6788 C CA . GLY B 1 398 ? -60.435 25.117 39.067 1.00 57.01 398 GLY B CA 1
ATOM 6789 C C . GLY B 1 398 ? -59.812 26.018 38.017 1.00 56.90 398 GLY B C 1
ATOM 6790 O O . GLY B 1 398 ? -58.590 26.009 37.841 1.00 57.14 398 GLY B O 1
ATOM 6791 N N . ALA B 1 399 ? -60.648 26.785 37.316 1.00 62.03 399 ALA B N 1
ATOM 6792 C CA . ALA B 1 399 ? -60.188 27.645 36.227 1.00 62.03 399 ALA B CA 1
ATOM 6793 C C . ALA B 1 399 ? -59.492 28.869 36.791 1.00 61.90 399 ALA B C 1
ATOM 6794 O O . ALA B 1 399 ? -59.890 29.341 37.835 1.00 62.41 399 ALA B O 1
ATOM 6796 N N . TYR B 1 400 ? -58.467 29.372 36.103 1.00 54.45 400 TYR B N 1
ATOM 6797 C CA . TYR B 1 400 ? -57.844 30.663 36.427 1.00 54.34 400 TYR B CA 1
ATOM 6798 C C . TYR B 1 400 ? -57.154 31.277 35.202 1.00 55.76 400 TYR B C 1
ATOM 6799 O O . TYR B 1 400 ? -56.516 30.558 34.431 1.00 56.28 400 TYR B O 1
ATOM 6808 N N . PRO B 1 401 ? -57.262 32.613 35.027 1.00 58.27 401 PRO B N 1
ATOM 6809 C CA . PRO B 1 401 ? -56.734 33.321 33.856 1.00 59.06 401 PRO B CA 1
ATOM 6810 C C . PRO B 1 401 ? -55.232 33.159 33.673 1.00 60.30 401 PRO B C 1
ATOM 6811 O O . PRO B 1 401 ? -54.487 33.112 34.657 1.00 60.17 401 PRO B O 1
ATOM 6815 N N . GLY B 1 402 ? -54.804 33.066 32.416 1.00 59.29 402 GLY B N 1
ATOM 6816 C CA . GLY B 1 402 ? -53.388 33.012 32.079 1.00 61.41 402 GLY B CA 1
ATOM 6817 C C . GLY B 1 402 ? -52.880 34.417 31.849 1.00 63.53 402 GLY B C 1
ATOM 6818 O O . GLY B 1 402 ? -53.658 35.377 31.922 1.00 63.78 402 GLY B O 1
ATOM 6819 N N . TRP B 1 403 ? -51.580 34.550 31.581 1.00 89.96 403 TRP B N 1
ATOM 6820 C CA . TRP B 1 403 ? -50.973 35.852 31.287 1.00 91.73 403 TRP B CA 1
ATOM 6821 C C . TRP B 1 403 ? -50.135 35.729 30.014 1.00 93.24 403 TRP B C 1
ATOM 6822 O O . TRP B 1 403 ? -49.043 35.135 30.057 1.00 93.51 403 TRP B O 1
ATOM 6833 N N . LYS B 1 404 ? -50.630 36.270 28.890 1.00 60.60 404 LYS B N 1
ATOM 6834 C CA . LYS B 1 404 ? -49.903 36.112 27.615 1.00 62.07 404 LYS B CA 1
ATOM 6835 C C . LYS B 1 404 ? -48.828 37.163 27.366 1.00 62.86 404 LYS B C 1
ATOM 6836 O O . LYS B 1 404 ? -49.041 38.327 27.659 1.00 62.89 404 LYS B O 1
ATOM 6842 N N . PRO B 1 405 ? -47.678 36.759 26.807 1.00 74.61 405 PRO B N 1
ATOM 6843 C CA . PRO B 1 405 ? -46.614 37.720 26.574 1.00 76.03 405 PRO B CA 1
ATOM 6844 C C . PRO B 1 405 ? -46.703 38.518 25.252 1.00 77.92 405 PRO B C 1
ATOM 6845 O O . PRO B 1 405 ? -47.205 38.025 24.238 1.00 77.81 405 PRO B O 1
ATOM 6849 N N . ASP B 1 406 ? -46.196 39.750 25.303 1.00 92.39 406 ASP B N 1
ATOM 6850 C CA . ASP B 1 406 ? -46.182 40.707 24.190 1.00 94.72 406 ASP B CA 1
ATOM 6851 C C . ASP B 1 406 ? -44.762 41.150 23.924 1.00 95.49 406 ASP B C 1
ATOM 6852 O O . ASP B 1 406 ? -44.283 42.055 24.583 1.00 95.77 406 ASP B O 1
ATOM 6857 N N . ALA B 1 407 ? -44.083 40.519 22.972 1.00 99.90 407 ALA B N 1
ATOM 6858 C CA . ALA B 1 407 ? -42.697 40.884 22.643 1.00 101.03 407 ALA B CA 1
ATOM 6859 C C . ALA B 1 407 ? -42.562 42.368 22.228 1.00 102.02 407 ALA B C 1
ATOM 6860 O O . ALA B 1 407 ? -41.466 42.937 22.234 1.00 102.07 407 ALA B O 1
ATOM 6862 N N . ASP B 1 408 ? -43.686 42.984 21.874 1.00 102.45 408 ASP B N 1
ATOM 6863 C CA . ASP B 1 408 ? -43.757 44.423 21.687 1.00 103.79 408 ASP B CA 1
ATOM 6864 C C . ASP B 1 408 ? -44.320 45.026 22.982 1.00 104.09 408 ASP B C 1
ATOM 6865 O O . ASP B 1 408 ? -45.533 45.262 23.108 1.00 104.27 408 ASP B O 1
ATOM 6870 N N . SER B 1 409 ? -43.435 45.246 23.954 1.00 92.87 409 SER B N 1
ATOM 6871 C CA . SER B 1 409 ? -43.841 45.702 25.288 1.00 93.21 409 SER B CA 1
ATOM 6872 C C . SER B 1 409 ? -42.892 46.784 25.767 1.00 93.46 409 SER B C 1
ATOM 6873 O O . SER B 1 409 ? -41.665 46.590 25.802 1.00 93.12 409 SER B O 1
ATOM 6876 N N . GLU B 1 410 ? -43.485 47.913 26.151 1.00 107.05 410 GLU B N 1
ATOM 6877 C CA . GLU B 1 410 ? -42.749 49.054 26.687 1.00 107.61 410 GLU B CA 1
ATOM 6878 C C . GLU B 1 410 ? -41.883 48.694 27.893 1.00 107.28 410 GLU B C 1
ATOM 6879 O O . GLU B 1 410 ? -40.645 48.773 27.805 1.00 107.16 410 GLU B O 1
ATOM 6885 N N . ILE B 1 411 ? -42.538 48.263 28.987 1.00 100.67 411 ILE B N 1
ATOM 6886 C CA . ILE B 1 411 ? -41.865 48.033 30.290 1.00 99.90 411 ILE B CA 1
ATOM 6887 C C . ILE B 1 411 ? -40.941 46.852 30.232 1.00 99.31 411 ILE B C 1
ATOM 6888 O O . ILE B 1 411 ? -39.987 46.785 30.992 1.00 99.53 411 ILE B O 1
ATOM 6893 N N . MET B 1 412 ? -41.232 45.917 29.340 1.00 77.77 412 MET B N 1
ATOM 6894 C CA . MET B 1 412 ? -40.390 44.757 29.190 1.00 77.16 412 MET B CA 1
ATOM 6895 C C . MET B 1 412 ? -39.105 45.146 28.453 1.00 76.13 412 MET B C 1
ATOM 6896 O O . MET B 1 412 ? -38.006 44.757 28.855 1.00 75.30 412 MET B O 1
ATOM 6901 N N . ALA B 1 413 ? -39.251 45.936 27.390 1.00 102.32 413 ALA B N 1
ATOM 6902 C CA . ALA B 1 413 ? -38.091 46.470 26.681 1.00 101.66 413 ALA B CA 1
ATOM 6903 C C . ALA B 1 413 ? -37.370 47.457 27.599 1.00 101.13 413 ALA B C 1
ATOM 6904 O O . ALA B 1 413 ? -36.153 47.341 27.819 1.00 100.81 413 ALA B O 1
ATOM 6906 N N . ILE B 1 414 ? -38.136 48.396 28.163 1.00 78.60 414 ILE B N 1
ATOM 6907 C CA . ILE B 1 414 ? -37.623 49.326 29.175 1.00 78.23 414 ILE B CA 1
ATOM 6908 C C . ILE B 1 414 ? -36.808 48.589 30.225 1.00 77.91 414 ILE B C 1
ATOM 6909 O O . ILE B 1 414 ? -35.690 48.981 30.556 1.00 77.85 414 ILE B O 1
ATOM 6914 N N . PHE B 1 415 ? -37.375 47.508 30.739 1.00 59.80 415 PHE B N 1
ATOM 6915 C CA . PHE B 1 415 ? -36.711 46.766 31.768 1.00 59.55 415 PHE B CA 1
ATOM 6916 C C . PHE B 1 415 ? -35.354 46.365 31.257 1.00 59.95 415 PHE B C 1
ATOM 6917 O O . PHE B 1 415 ? -34.359 46.636 31.903 1.00 59.73 415 PHE B O 1
ATOM 6925 N N . ARG B 1 416 ? -35.317 45.749 30.081 1.00 85.41 416 ARG B N 1
ATOM 6926 C CA . ARG B 1 416 ? -34.069 45.183 29.572 1.00 86.77 416 ARG B CA 1
ATOM 6927 C C . ARG B 1 416 ? -33.076 46.304 29.314 1.00 86.08 416 ARG B C 1
ATOM 6928 O O . ARG B 1 416 ? -31.861 46.128 29.533 1.00 86.15 416 ARG B O 1
ATOM 6936 N N . ASP B 1 417 ? -33.576 47.458 28.879 1.00 86.89 417 ASP B N 1
ATOM 6937 C CA . ASP B 1 417 ? -32.720 48.598 28.552 1.00 86.89 417 ASP B CA 1
ATOM 6938 C C . ASP B 1 417 ? -32.326 49.487 29.736 1.00 86.89 417 ASP B C 1
ATOM 6939 O O . ASP B 1 417 ? -31.751 50.558 29.544 1.00 163.19 417 ASP B O 1
ATOM 6944 N N . MET B 1 418 ? -32.718 49.084 30.936 1.00 80.81 418 MET B N 1
ATOM 6945 C CA . MET B 1 418 ? -32.412 49.838 32.140 1.00 80.81 418 MET B CA 1
ATOM 6946 C C . MET B 1 418 ? -31.719 48.864 33.056 1.00 80.81 418 MET B C 1
ATOM 6947 O O . MET B 1 418 ? -31.138 49.228 34.079 1.00 138.18 418 MET B O 1
ATOM 6952 N N . TYR B 1 419 ? -31.773 47.596 32.661 1.00 80.34 419 TYR B N 1
ATOM 6953 C CA . TYR B 1 419 ? -31.066 46.541 33.361 1.00 80.72 419 TYR B CA 1
ATOM 6954 C C . TYR B 1 419 ? -29.605 46.599 32.948 1.00 81.46 419 TYR B C 1
ATOM 6955 O O . TYR B 1 419 ? -28.739 46.003 33.591 1.00 81.40 419 TYR B O 1
ATOM 6964 N N . GLU B 1 420 ? -29.343 47.359 31.890 1.00 188.53 420 GLU B N 1
ATOM 6965 C CA . GLU B 1 420 ? -27.985 47.629 31.462 1.00 191.60 420 GLU B CA 1
ATOM 6966 C C . GLU B 1 420 ? -27.413 48.669 32.412 1.00 194.13 420 GLU B C 1
ATOM 6967 O O . GLU B 1 420 ? -26.233 49.012 32.343 1.00 197.83 420 GLU B O 1
ATOM 6973 N N . GLY B 1 421 ? -28.264 49.161 33.311 1.00 160.92 421 GLY B N 1
ATOM 6974 C CA . GLY B 1 421 ? -27.835 50.109 34.321 1.00 160.17 421 GLY B CA 1
ATOM 6975 C C . GLY B 1 421 ? -26.709 49.375 35.010 1.00 160.27 421 GLY B C 1
ATOM 6976 O O . GLY B 1 421 ? -25.544 49.757 34.894 1.00 160.12 421 GLY B O 1
ATOM 6977 N N . ILE B 1 422 ? -27.079 48.300 35.706 1.00 115.81 422 ILE B N 1
ATOM 6978 C CA . ILE B 1 422 ? -26.142 47.453 36.439 1.00 115.58 422 ILE B CA 1
ATOM 6979 C C . ILE B 1 422 ? -25.711 46.209 35.658 1.00 115.77 422 ILE B C 1
ATOM 6980 O O . ILE B 1 422 ? -26.282 45.128 35.804 1.00 115.18 422 ILE B O 1
ATOM 6985 N N . TYR B 1 423 ? -24.689 46.394 34.833 1.00 141.94 423 TYR B N 1
ATOM 6986 C CA . TYR B 1 423 ? -24.074 45.353 34.006 1.00 141.94 423 TYR B CA 1
ATOM 6987 C C . TYR B 1 423 ? -24.705 45.000 32.662 1.00 141.94 423 TYR B C 1
ATOM 6988 O O . TYR B 1 423 ? -25.303 45.839 31.988 1.00 306.50 423 TYR B O 1
ATOM 6997 N N . GLY B 1 424 ? -24.554 43.712 32.362 1.00 198.89 424 GLY B N 1
ATOM 6998 C CA . GLY B 1 424 ? -25.144 42.991 31.252 1.00 198.89 424 GLY B CA 1
ATOM 6999 C C . GLY B 1 424 ? -25.240 41.578 31.812 1.00 198.89 424 GLY B C 1
ATOM 7000 O O . GLY B 1 424 ? -25.160 41.403 33.028 1.00 398.37 424 GLY B O 1
ATOM 7001 N N . HIS B 1 425 ? -25.389 40.568 30.960 1.00 221.17 425 HIS B N 1
ATOM 7002 C CA . HIS B 1 425 ? -25.512 40.765 29.530 1.00 221.17 425 HIS B CA 1
ATOM 7003 C C . HIS B 1 425 ? -26.925 41.228 29.226 1.00 221.17 425 HIS B C 1
ATOM 7004 O O . HIS B 1 425 ? -27.145 41.984 28.279 1.00 221.17 425 HIS B O 1
ATOM 7011 N N . LYS B 1 426 ? -27.887 40.782 30.030 1.00 97.52 426 LYS B N 1
ATOM 7012 C CA . LYS B 1 426 ? -29.248 41.225 29.811 1.00 97.52 426 LYS B CA 1
ATOM 7013 C C . LYS B 1 426 ? -29.945 40.328 30.780 1.00 97.52 426 LYS B C 1
ATOM 7014 O O . LYS B 1 426 ? -29.400 39.298 31.133 1.00 162.56 426 LYS B O 1
ATOM 7020 N N . PRO B 1 427 ? -31.124 40.690 31.259 1.00 103.54 427 PRO B N 1
ATOM 7021 C CA . PRO B 1 427 ? -31.677 39.789 32.284 1.00 103.12 427 PRO B CA 1
ATOM 7022 C C . PRO B 1 427 ? -32.212 38.534 31.630 1.00 102.89 427 PRO B C 1
ATOM 7023 O O . PRO B 1 427 ? -32.483 38.535 30.416 1.00 103.32 427 PRO B O 1
ATOM 7027 N N . ASN B 1 428 ? -32.377 37.481 32.426 1.00 96.63 428 ASN B N 1
ATOM 7028 C CA . ASN B 1 428 ? -33.056 36.261 31.982 1.00 95.69 428 ASN B CA 1
ATOM 7029 C C . ASN B 1 428 ? -34.570 36.642 31.987 1.00 95.12 428 ASN B C 1
ATOM 7030 O O . ASN B 1 428 ? -35.218 36.586 33.027 1.00 95.26 428 ASN B O 1
ATOM 7035 N N . ILE B 1 429 ? -35.122 37.037 30.833 1.00 75.10 429 ILE B N 1
ATOM 7036 C CA . ILE B 1 429 ? -36.555 37.319 30.719 1.00 74.73 429 ILE B CA 1
ATOM 7037 C C . ILE B 1 429 ? -37.158 35.946 30.475 1.00 74.84 429 ILE B C 1
ATOM 7038 O O . ILE B 1 429 ? -36.571 35.134 29.764 1.00 74.84 429 ILE B O 1
ATOM 7043 N N . MET B 1 430 ? -38.327 35.690 31.058 1.00 81.53 430 MET B N 1
ATOM 7044 C CA . MET B 1 430 ? -38.866 34.336 31.109 1.00 81.81 430 MET B CA 1
ATOM 7045 C C . MET B 1 430 ? -40.390 34.306 31.101 1.00 80.97 430 MET B C 1
ATOM 7046 O O . MET B 1 430 ? -41.053 35.324 31.333 1.00 81.23 430 MET B O 1
ATOM 7051 N N . VAL B 1 431 ? -40.935 33.128 30.804 1.00 74.18 431 VAL B N 1
ATOM 7052 C CA . VAL B 1 431 ? -42.380 32.905 30.732 1.00 73.13 431 VAL B CA 1
ATOM 7053 C C . VAL B 1 431 ? -42.586 31.496 31.240 1.00 72.87 431 VAL B C 1
ATOM 7054 O O . VAL B 1 431 ? -42.259 30.530 30.538 1.00 72.97 431 VAL B O 1
ATOM 7058 N N . ILE B 1 432 ? -43.111 31.368 32.454 1.00 86.19 432 ILE B N 1
ATOM 7059 C CA . ILE B 1 432 ? -43.248 30.054 33.061 1.00 85.59 432 ILE B CA 1
ATOM 7060 C C . ILE B 1 432 ? -44.600 29.475 32.760 1.00 85.07 432 ILE B C 1
ATOM 7061 O O . ILE B 1 432 ? -45.615 30.188 32.803 1.00 85.32 432 ILE B O 1
ATOM 7066 N N . HIS B 1 433 ? -44.611 28.175 32.484 1.00 69.25 433 HIS B N 1
ATOM 7067 C CA . HIS B 1 433 ? -45.837 27.493 32.155 1.00 68.35 433 HIS B CA 1
ATOM 7068 C C . HIS B 1 433 ? -46.562 27.124 33.431 1.00 68.47 433 HIS B C 1
ATOM 7069 O O . HIS B 1 433 ? -46.744 25.935 33.739 1.00 68.56 433 HIS B O 1
ATOM 7076 N N . ALA B 1 434 ? -46.967 28.163 34.167 1.00 68.90 434 ALA B N 1
ATOM 7077 C CA . ALA B 1 434 ? -47.540 28.031 35.507 1.00 68.82 434 ALA B CA 1
ATOM 7078 C C . ALA B 1 434 ? -48.380 29.253 35.905 1.00 69.11 434 ALA B C 1
ATOM 7079 O O . ALA B 1 434 ? -48.275 30.313 35.302 1.00 69.26 434 ALA B O 1
ATOM 7081 N N . GLY B 1 435 ? -49.220 29.105 36.919 1.00 55.82 435 GLY B N 1
ATOM 7082 C CA . GLY B 1 435 ? -49.985 30.234 37.400 1.00 56.69 435 GLY B CA 1
ATOM 7083 C C . GLY B 1 435 ? -49.193 31.097 38.372 1.00 57.55 435 GLY B C 1
ATOM 7084 O O . GLY B 1 435 ? -48.434 30.589 39.215 1.00 56.77 435 GLY B O 1
ATOM 7085 N N . LEU B 1 436 ? -49.390 32.408 38.225 1.00 71.78 436 LEU B N 1
ATOM 7086 C CA . LEU B 1 436 ? -48.840 33.436 39.095 1.00 72.99 436 LEU B CA 1
ATOM 7087 C C . LEU B 1 436 ? -49.986 34.388 39.447 1.00 74.29 436 LEU B C 1
ATOM 7088 O O . LEU B 1 436 ? -50.808 34.732 38.585 1.00 73.68 436 LEU B O 1
ATOM 7093 N N . GLU B 1 437 ? -50.012 34.823 40.711 1.00 88.26 437 GLU B N 1
ATOM 7094 C CA . GLU B 1 437 ? -51.009 35.773 41.205 1.00 89.83 437 GLU B CA 1
ATOM 7095 C C . GLU B 1 437 ? -51.199 36.898 40.204 1.00 90.54 437 GLU B C 1
ATOM 7096 O O . GLU B 1 437 ? -52.320 37.227 39.848 1.00 90.84 437 GLU B O 1
ATOM 7102 N N . CYS B 1 438 ? -50.115 37.489 39.730 1.00 85.35 438 CYS B N 1
ATOM 7103 C CA . CYS B 1 438 ? -50.275 38.649 38.849 1.00 86.99 438 CYS B CA 1
ATOM 7104 C C . CYS B 1 438 ? -51.112 38.375 37.596 1.00 87.01 438 CYS B C 1
ATOM 7105 O O . CYS B 1 438 ? -51.731 39.291 37.054 1.00 87.12 438 CYS B O 1
ATOM 7108 N N . GLY B 1 439 ? -51.139 37.119 37.153 1.00 97.41 439 GLY B N 1
ATOM 7109 C CA . GLY B 1 439 ? -51.891 36.735 35.959 1.00 97.60 439 GLY B CA 1
ATOM 7110 C C . GLY B 1 439 ? -53.334 37.187 36.066 1.00 97.83 439 GLY B C 1
ATOM 7111 O O . GLY B 1 439 ? -53.861 37.859 35.172 1.00 97.96 439 GLY B O 1
ATOM 7112 N N . LEU B 1 440 ? -53.950 36.847 37.193 1.00 79.42 440 LEU B N 1
ATOM 7113 C CA . LEU B 1 440 ? -55.349 37.136 37.450 1.00 79.31 440 LEU B CA 1
ATOM 7114 C C . LEU B 1 440 ? -55.722 38.588 37.171 1.00 80.15 440 LEU B C 1
ATOM 7115 O O . LEU B 1 440 ? -56.873 38.861 36.854 1.00 79.99 440 LEU B O 1
ATOM 7120 N N . PHE B 1 441 ? -54.760 39.510 37.271 1.00 100.92 441 PHE B N 1
ATOM 7121 C CA . PHE B 1 441 ? -55.070 40.949 37.135 1.00 102.65 441 PHE B CA 1
ATOM 7122 C C . PHE B 1 441 ? -55.525 41.225 35.714 1.00 104.03 441 PHE B C 1
ATOM 7123 O O . PHE B 1 441 ? -56.195 42.235 35.450 1.00 104.31 441 PHE B O 1
ATOM 7131 N N . LYS B 1 442 ? -55.157 40.319 34.807 1.00 137.14 442 LYS B N 1
ATOM 7132 C CA . LYS B 1 442 ? -55.604 40.382 33.415 1.00 138.42 442 LYS B CA 1
ATOM 7133 C C . LYS B 1 442 ? -57.119 40.119 33.273 1.00 139.66 442 LYS B C 1
ATOM 7134 O O . LYS B 1 442 ? -57.720 40.542 32.278 1.00 140.00 442 LYS B O 1
ATOM 7140 N N . GLU B 1 443 ? -57.723 39.491 34.278 1.00 92.07 443 GLU B N 1
ATOM 7141 C CA . GLU B 1 443 ? -59.169 39.330 34.300 1.00 92.07 443 GLU B CA 1
ATOM 7142 C C . GLU B 1 443 ? -59.751 40.730 34.148 1.00 92.07 443 GLU B C 1
ATOM 7143 O O . GLU B 1 443 ? -60.413 41.035 33.156 1.00 194.09 443 GLU B O 1
ATOM 7149 N N . PRO B 1 444 ? -59.482 41.584 35.133 1.00 131.33 444 PRO B N 1
ATOM 7150 C CA . PRO B 1 444 ? -59.857 42.998 35.054 1.00 131.81 444 PRO B CA 1
ATOM 7151 C C . PRO B 1 444 ? -58.664 43.756 34.462 1.00 132.30 444 PRO B C 1
ATOM 7152 O O . PRO B 1 444 ? -57.544 43.256 34.571 1.00 132.05 444 PRO B O 1
ATOM 7156 N N . TYR B 1 445 ? -58.878 44.916 33.846 1.00 120.21 445 TYR B N 1
ATOM 7157 C CA . TYR B 1 445 ? -57.777 45.641 33.218 1.00 121.10 445 TYR B CA 1
ATOM 7158 C C . TYR B 1 445 ? -56.987 44.893 32.143 1.00 121.16 445 TYR B C 1
ATOM 7159 O O . TYR B 1 445 ? -55.764 44.775 32.226 1.00 121.23 445 TYR B O 1
ATOM 7168 N N . PRO B 1 446 ? -57.686 44.432 31.112 1.00 118.50 446 PRO B N 1
ATOM 7169 C CA . PRO B 1 446 ? -57.052 43.715 30.001 1.00 118.03 446 PRO B CA 1
ATOM 7170 C C . PRO B 1 446 ? -55.715 44.116 29.370 1.00 117.52 446 PRO B C 1
ATOM 7171 O O . PRO B 1 446 ? -55.057 43.269 28.764 1.00 117.26 446 PRO B O 1
ATOM 7175 N N . ASN B 1 447 ? -55.326 45.382 29.501 1.00 145.68 447 ASN B N 1
ATOM 7176 C CA . ASN B 1 447 ? -54.096 45.870 28.880 1.00 144.78 447 ASN B CA 1
ATOM 7177 C C . ASN B 1 447 ? -53.299 46.409 30.061 1.00 143.29 447 ASN B C 1
ATOM 7178 O O . ASN B 1 447 ? -53.361 47.598 30.368 1.00 143.83 447 ASN B O 1
ATOM 7183 N N . MET B 1 448 ? -52.546 45.539 30.721 1.00 122.73 448 MET B N 1
ATOM 7184 C CA . MET B 1 448 ? -51.664 45.988 31.785 1.00 121.12 448 MET B CA 1
ATOM 7185 C C . MET B 1 448 ? -50.238 45.635 31.383 1.00 119.96 448 MET B C 1
ATOM 7186 O O . MET B 1 448 ? -49.882 44.450 31.338 1.00 120.30 448 MET B O 1
ATOM 7191 N N . ASP B 1 449 ? -49.421 46.635 31.055 1.00 98.25 449 ASP B N 1
ATOM 7192 C CA . ASP B 1 449 ? -48.058 46.336 30.613 1.00 96.32 449 ASP B CA 1
ATOM 7193 C C . ASP B 1 449 ? -47.210 45.985 31.842 1.00 94.27 449 ASP B C 1
ATOM 7194 O O . ASP B 1 449 ? -46.840 46.870 32.610 1.00 94.25 449 ASP B O 1
ATOM 7199 N N . MET B 1 450 ? -46.909 44.700 32.039 1.00 67.80 450 MET B N 1
ATOM 7200 C CA . MET B 1 450 ? -46.397 44.257 33.345 1.00 65.45 450 MET B CA 1
ATOM 7201 C C . MET B 1 450 ? -45.260 43.249 33.393 1.00 63.16 450 MET B C 1
ATOM 7202 O O . MET B 1 450 ? -44.946 42.611 32.401 1.00 62.47 450 MET B O 1
ATOM 7207 N N . VAL B 1 451 ? -44.650 43.140 34.575 1.00 85.49 451 VAL B N 1
ATOM 7208 C CA . VAL B 1 451 ? -43.501 42.264 34.807 1.00 83.59 451 VAL B CA 1
ATOM 7209 C C . VAL B 1 451 ? -43.416 41.826 36.254 1.00 81.83 451 VAL B C 1
ATOM 7210 O O . VAL B 1 451 ? -44.021 42.435 37.124 1.00 81.68 451 VAL B O 1
ATOM 7214 N N . SER B 1 452 ? -42.630 40.785 36.500 1.00 63.96 452 SER B N 1
ATOM 7215 C CA . SER B 1 452 ? -42.342 40.366 37.848 1.00 62.40 452 SER B CA 1
ATOM 7216 C C . SER B 1 452 ? -40.891 39.913 38.016 1.00 60.87 452 SER B C 1
ATOM 7217 O O . SER B 1 452 ? -40.415 39.053 37.288 1.00 60.26 452 SER B O 1
ATOM 7220 N N . PHE B 1 453 ? -40.219 40.515 39.001 1.00 88.49 453 PHE B N 1
ATOM 7221 C CA . PHE B 1 453 ? -38.847 40.200 39.416 1.00 86.59 453 PHE B CA 1
ATOM 7222 C C . PHE B 1 453 ? -38.617 40.693 40.827 1.00 85.54 453 PHE B C 1
ATOM 7223 O O . PHE B 1 453 ? -39.222 41.672 41.262 1.00 85.50 453 PHE B O 1
ATOM 7231 N N . GLY B 1 454 ? -37.709 40.034 41.529 1.00 56.89 454 GLY B N 1
ATOM 7232 C CA . GLY B 1 454 ? -37.374 40.428 42.882 1.00 55.65 454 GLY B CA 1
ATOM 7233 C C . GLY B 1 454 ? -36.080 39.799 43.326 1.00 54.75 454 GLY B C 1
ATOM 7234 O O . GLY B 1 454 ? -35.417 39.143 42.537 1.00 54.82 454 GLY B O 1
ATOM 7235 N N . PRO B 1 455 ? -35.727 39.967 44.607 1.00 51.36 455 PRO B N 1
ATOM 7236 C CA . PRO B 1 455 ? -34.461 39.480 45.162 1.00 51.18 455 PRO B CA 1
ATOM 7237 C C . PRO B 1 455 ? -34.335 37.980 45.102 1.00 51.36 455 PRO B C 1
ATOM 7238 O O . PRO B 1 455 ? -35.283 37.323 44.735 1.00 51.33 455 PRO B O 1
ATOM 7242 N N . THR B 1 456 ? -33.175 37.450 45.475 1.00 73.55 456 THR B N 1
ATOM 7243 C CA . THR B 1 456 ? -32.959 36.008 45.475 1.00 75.34 456 THR B CA 1
ATOM 7244 C C . THR B 1 456 ? -33.268 35.401 46.841 1.00 75.90 456 THR B C 1
ATOM 7245 O O . THR B 1 456 ? -32.481 35.531 47.778 1.00 76.32 456 THR B O 1
ATOM 7249 N N . ILE B 1 457 ? -34.419 34.742 46.945 1.00 51.81 457 ILE B N 1
ATOM 7250 C CA . ILE B 1 457 ? -34.821 34.068 48.175 1.00 52.57 457 ILE B CA 1
ATOM 7251 C C . ILE B 1 457 ? -34.876 32.561 47.940 1.00 53.74 457 ILE B C 1
ATOM 7252 O O . ILE B 1 457 ? -35.476 32.101 46.970 1.00 53.89 457 ILE B O 1
ATOM 7257 N N . LYS B 1 458 ? -34.245 31.795 48.823 1.00 89.44 458 LYS B N 1
ATOM 7258 C CA . LYS B 1 458 ? -34.162 30.348 48.647 1.00 91.41 458 LYS B CA 1
ATOM 7259 C C . LYS B 1 458 ? -34.976 29.565 49.676 1.00 92.14 458 LYS B C 1
ATOM 7260 O O . LYS B 1 458 ? -34.785 29.716 50.883 1.00 93.02 458 LYS B O 1
ATOM 7266 N N . PHE B 1 459 ? -35.878 28.719 49.186 1.00 70.29 459 PHE B N 1
ATOM 7267 C CA . PHE B 1 459 ? -36.672 27.821 50.061 1.00 70.25 459 PHE B CA 1
ATOM 7268 C C . PHE B 1 459 ? -37.831 28.496 50.712 1.00 70.68 459 PHE B C 1
ATOM 7269 O O . PHE B 1 459 ? -38.039 28.332 51.911 1.00 70.47 459 PHE B O 1
ATOM 7277 N N . PRO B 1 460 ? -38.620 29.235 49.932 1.00 94.54 460 PRO B N 1
ATOM 7278 C CA . PRO B 1 460 ? -39.747 29.923 50.577 1.00 95.40 460 PRO B CA 1
ATOM 7279 C C . PRO B 1 460 ? -40.751 28.874 51.049 1.00 96.26 460 PRO B C 1
ATOM 7280 O O . PRO B 1 460 ? -40.690 27.741 50.585 1.00 96.46 460 PRO B O 1
ATOM 7284 N N . HIS B 1 461 ? -41.650 29.220 51.963 1.00 120.81 461 HIS B N 1
ATOM 7285 C CA . HIS B 1 461 ? -42.724 28.298 52.357 1.00 122.45 461 HIS B CA 1
ATOM 7286 C C . HIS B 1 461 ? -42.162 27.188 53.259 1.00 122.07 461 HIS B C 1
ATOM 7287 O O . HIS B 1 461 ? -42.891 26.285 53.661 1.00 124.34 461 HIS B O 1
ATOM 7294 N N . SER B 1 462 ? -40.870 27.245 53.556 1.00 75.13 462 SER B N 1
ATOM 7295 C CA . SER B 1 462 ? -40.269 26.281 54.462 1.00 75.12 462 SER B CA 1
ATOM 7296 C C . SER B 1 462 ? -39.572 26.986 55.625 1.00 75.25 462 SER B C 1
ATOM 7297 O O . SER B 1 462 ? -39.106 28.113 55.491 1.00 75.22 462 SER B O 1
ATOM 7300 N N . PRO B 1 463 ? -39.514 26.335 56.788 1.00 91.32 463 PRO B N 1
ATOM 7301 C CA . PRO B 1 463 ? -38.820 26.984 57.898 1.00 91.28 463 PRO B CA 1
ATOM 7302 C C . PRO B 1 463 ? -37.396 27.447 57.560 1.00 91.20 463 PRO B C 1
ATOM 7303 O O . PRO B 1 463 ? -36.746 28.079 58.401 1.00 92.00 463 PRO B O 1
ATOM 7307 N N . ASP B 1 464 ? -36.928 27.155 56.345 1.00 79.93 464 ASP B N 1
ATOM 7308 C CA . ASP B 1 464 ? -35.565 27.494 55.916 1.00 79.58 464 ASP B CA 1
ATOM 7309 C C . ASP B 1 464 ? -35.393 28.617 54.904 1.00 78.90 464 ASP B C 1
ATOM 7310 O O . ASP B 1 464 ? -34.284 28.860 54.413 1.00 78.67 464 ASP B O 1
ATOM 7315 N N . GLU B 1 465 ? -36.470 29.334 54.596 1.00 78.33 465 GLU B N 1
ATOM 7316 C CA . GLU B 1 465 ? -36.386 30.463 53.664 1.00 77.60 465 GLU B CA 1
ATOM 7317 C C . GLU B 1 465 ? -35.222 31.392 54.020 1.00 77.47 465 GLU B C 1
ATOM 7318 O O . GLU B 1 465 ? -35.265 32.081 55.038 1.00 77.87 465 GLU B O 1
ATOM 7324 N N . LYS B 1 466 ? -34.186 31.396 53.179 1.00 123.83 466 LYS B N 1
ATOM 7325 C CA . LYS B 1 466 ? -33.040 32.299 53.325 1.00 123.11 466 LYS B CA 1
ATOM 7326 C C . LYS B 1 466 ? -33.032 33.261 52.127 1.00 121.84 466 LYS B C 1
ATOM 7327 O O . LYS B 1 466 ? -33.223 32.830 50.988 1.00 121.98 466 LYS B O 1
ATOM 7333 N N . VAL B 1 467 ? -32.829 34.554 52.383 1.00 73.03 467 VAL B N 1
ATOM 7334 C CA . VAL B 1 467 ? -32.812 35.576 51.325 1.00 71.54 467 VAL B CA 1
ATOM 7335 C C . VAL B 1 467 ? -31.420 36.220 51.203 1.00 71.32 467 VAL B C 1
ATOM 7336 O O . VAL B 1 467 ? -30.729 36.415 52.207 1.00 71.35 467 VAL B O 1
ATOM 7340 N N . LYS B 1 468 ? -31.000 36.557 49.984 1.00 71.09 468 LYS B N 1
ATOM 7341 C CA . LYS B 1 468 ? -29.606 36.960 49.776 1.00 70.25 468 LYS B CA 1
ATOM 7342 C C . LYS B 1 468 ? -29.517 38.484 49.954 1.00 69.55 468 LYS B C 1
ATOM 7343 O O . LYS B 1 468 ? -30.152 39.256 49.205 1.00 69.64 468 LYS B O 1
ATOM 7349 N N . ILE B 1 469 ? -28.764 38.913 50.971 1.00 55.38 469 ILE B N 1
ATOM 7350 C CA . ILE B 1 469 ? -28.786 40.322 51.386 1.00 54.30 469 ILE B CA 1
ATOM 7351 C C . ILE B 1 469 ? -28.497 41.269 50.222 1.00 54.50 469 ILE B C 1
ATOM 7352 O O . ILE B 1 469 ? -29.303 42.165 49.918 1.00 54.27 469 ILE B O 1
ATOM 7357 N N . ASP B 1 470 ? -27.359 41.045 49.567 1.00 59.90 470 ASP B N 1
ATOM 7358 C CA . ASP B 1 470 ? -26.891 41.908 48.481 1.00 60.34 470 ASP B CA 1
ATOM 7359 C C . ASP B 1 470 ? -27.860 41.988 47.298 1.00 58.85 470 ASP B C 1
ATOM 7360 O O . ASP B 1 470 ? -27.907 43.000 46.588 1.00 58.45 470 ASP B O 1
ATOM 7365 N N . THR B 1 471 ? -28.644 40.938 47.096 1.00 58.89 471 THR B N 1
ATOM 7366 C CA . THR B 1 471 ? -29.575 40.944 45.988 1.00 58.28 471 THR B CA 1
ATOM 7367 C C . THR B 1 471 ? -30.769 41.859 46.255 1.00 57.16 471 THR B C 1
ATOM 7368 O O . THR B 1 471 ? -31.426 42.321 45.327 1.00 56.88 471 THR B O 1
ATOM 7372 N N . VAL B 1 472 ? -31.048 42.117 47.524 1.00 57.07 472 VAL B N 1
ATOM 7373 C CA . VAL B 1 472 ? -32.119 43.049 47.869 1.00 56.42 472 VAL B CA 1
ATOM 7374 C C . VAL B 1 472 ? -31.760 44.464 47.394 1.00 56.50 472 VAL B C 1
ATOM 7375 O O . VAL B 1 472 ? -32.619 45.170 46.834 1.00 56.54 472 VAL B O 1
ATOM 7379 N N . GLN B 1 473 ? -30.497 44.853 47.609 1.00 56.68 473 GLN B N 1
ATOM 7380 C CA . GLN B 1 473 ? -29.966 46.130 47.123 1.00 56.50 473 GLN B CA 1
ATOM 7381 C C . GLN B 1 473 ? -30.140 46.214 45.606 1.00 56.99 473 GLN B C 1
ATOM 7382 O O . GLN B 1 473 ? -30.734 47.170 45.097 1.00 56.91 473 GLN B O 1
ATOM 7388 N N . LEU B 1 474 ? -29.654 45.188 44.901 1.00 64.33 474 LEU B N 1
ATOM 7389 C CA . LEU B 1 474 ? -29.887 45.016 43.459 1.00 64.40 474 LEU B CA 1
ATOM 7390 C C . LEU B 1 474 ? -31.346 45.130 43.062 1.00 64.96 474 LEU B C 1
ATOM 7391 O O . LEU B 1 474 ? -31.704 45.934 42.205 1.00 65.04 474 LEU B O 1
ATOM 7396 N N . PHE B 1 475 ? -32.184 44.328 43.701 1.00 53.46 475 PHE B N 1
ATOM 7397 C CA . PHE B 1 475 ? -33.591 44.366 43.411 1.00 54.50 475 PHE B CA 1
ATOM 7398 C C . PHE B 1 475 ? -34.006 45.835 43.462 1.00 55.37 475 PHE B C 1
ATOM 7399 O O . PHE B 1 475 ? -34.625 46.359 42.528 1.00 54.81 475 PHE B O 1
ATOM 7407 N N . TRP B 1 476 ? -33.619 46.508 44.539 1.00 56.18 476 TRP B N 1
ATOM 7408 C CA . TRP B 1 476 ? -34.127 47.850 44.800 1.00 58.18 476 TRP B CA 1
ATOM 7409 C C . TRP B 1 476 ? -33.631 48.865 43.781 1.00 59.45 476 TRP B C 1
ATOM 7410 O O . TRP B 1 476 ? -34.359 49.776 43.375 1.00 59.28 476 TRP B O 1
ATOM 7421 N N . ASP B 1 477 ? -32.387 48.681 43.363 1.00 80.49 477 ASP B N 1
ATOM 7422 C CA . ASP B 1 477 ? -31.779 49.539 42.366 1.00 82.11 477 ASP B CA 1
ATOM 7423 C C . ASP B 1 477 ? -32.533 49.580 41.047 1.00 83.09 477 ASP B C 1
ATOM 7424 O O . ASP B 1 477 ? -32.734 50.659 40.476 1.00 83.41 477 ASP B O 1
ATOM 7429 N N . GLN B 1 478 ? -32.964 48.410 40.578 1.00 71.52 478 GLN B N 1
ATOM 7430 C CA . GLN B 1 478 ? -33.743 48.327 39.343 1.00 72.47 478 GLN B CA 1
ATOM 7431 C C . GLN B 1 478 ? -35.121 48.878 39.576 1.00 72.53 478 GLN B C 1
ATOM 7432 O O . GLN B 1 478 ? -35.669 49.603 38.743 1.00 72.50 478 GLN B O 1
ATOM 7438 N N . MET B 1 479 ? -35.666 48.544 40.733 1.00 62.12 479 MET B N 1
ATOM 7439 C CA . MET B 1 479 ? -36.947 49.045 41.108 1.00 62.93 479 MET B CA 1
ATOM 7440 C C . MET B 1 479 ? -36.949 50.576 41.033 1.00 62.99 479 MET B C 1
ATOM 7441 O O . MET B 1 479 ? -37.955 51.165 40.647 1.00 62.92 479 MET B O 1
ATOM 7446 N N . VAL B 1 480 ? -35.829 51.219 41.372 1.00 67.97 480 VAL B N 1
ATOM 7447 C CA . VAL B 1 480 ? -35.706 52.678 41.163 1.00 68.01 480 VAL B CA 1
ATOM 7448 C C . VAL B 1 480 ? -35.334 53.065 39.737 1.00 68.50 480 VAL B C 1
ATOM 7449 O O . VAL B 1 480 ? -35.953 53.963 39.163 1.00 68.44 480 VAL B O 1
ATOM 7453 N N . ALA B 1 481 ? -34.331 52.374 39.180 1.00 69.18 481 ALA B N 1
ATOM 7454 C CA . ALA B 1 481 ? -33.857 52.597 37.814 1.00 69.92 481 ALA B CA 1
ATOM 7455 C C . ALA B 1 481 ? -35.006 52.776 36.833 1.00 70.90 481 ALA B C 1
ATOM 7456 O O . ALA B 1 481 ? -35.102 53.799 36.143 1.00 70.78 481 ALA B O 1
ATOM 7458 N N . LEU B 1 482 ? -35.902 51.796 36.799 1.00 103.51 482 LEU B N 1
ATOM 7459 C CA . LEU B 1 482 ? -36.918 51.812 35.776 1.00 104.62 482 LEU B CA 1
ATOM 7460 C C . LEU B 1 482 ? -38.061 52.721 36.208 1.00 105.84 482 LEU B C 1
ATOM 7461 O O . LEU B 1 482 ? -38.632 53.400 35.358 1.00 106.47 482 LEU B O 1
ATOM 7466 N N . LEU B 1 483 ? -38.385 52.771 37.501 1.00 75.52 483 LEU B N 1
ATOM 7467 C CA . LEU B 1 483 ? -39.403 53.734 37.948 1.00 76.78 483 LEU B CA 1
ATOM 7468 C C . LEU B 1 483 ? -39.151 55.134 37.376 1.00 77.85 483 LEU B C 1
ATOM 7469 O O . LEU B 1 483 ? -40.084 55.820 36.955 1.00 77.34 483 LEU B O 1
ATOM 7474 N N . GLU B 1 484 ? -37.880 55.538 37.366 1.00 96.92 484 GLU B N 1
ATOM 7475 C CA . GLU B 1 484 ? -37.464 56.833 36.815 1.00 98.81 484 GLU B CA 1
ATOM 7476 C C . GLU B 1 484 ? -37.391 56.765 35.305 1.00 99.71 484 GLU B C 1
ATOM 7477 O O . GLU B 1 484 ? -37.651 57.764 34.639 1.00 99.80 484 GLU B O 1
ATOM 7483 N N . ALA B 1 485 ? -37.056 55.576 34.786 1.00 79.05 485 ALA B N 1
ATOM 7484 C CA . ALA B 1 485 ? -36.962 55.299 33.335 1.00 80.01 485 ALA B CA 1
ATOM 7485 C C . ALA B 1 485 ? -38.301 55.185 32.566 1.00 80.85 485 ALA B C 1
ATOM 7486 O O . ALA B 1 485 ? -38.309 54.835 31.395 1.00 81.31 485 ALA B O 1
ATOM 7488 N N . ILE B 1 486 ? -39.420 55.495 33.214 1.00 79.88 486 ILE B N 1
ATOM 7489 C CA . ILE B 1 486 ? -40.748 55.447 32.591 1.00 80.81 486 ILE B CA 1
ATOM 7490 C C . ILE B 1 486 ? -40.931 56.484 31.437 1.00 82.46 486 ILE B C 1
ATOM 7491 O O . ILE B 1 486 ? -40.148 57.433 31.344 1.00 82.62 486 ILE B O 1
ATOM 7496 N N . PRO B 1 487 ? -41.958 56.285 30.613 1.00 102.57 487 PRO B N 1
ATOM 7497 C CA . PRO B 1 487 ? -42.231 57.161 29.466 1.00 103.42 487 PRO B CA 1
ATOM 7498 C C . PRO B 1 487 ? -43.338 58.138 29.874 1.00 104.28 487 PRO B C 1
A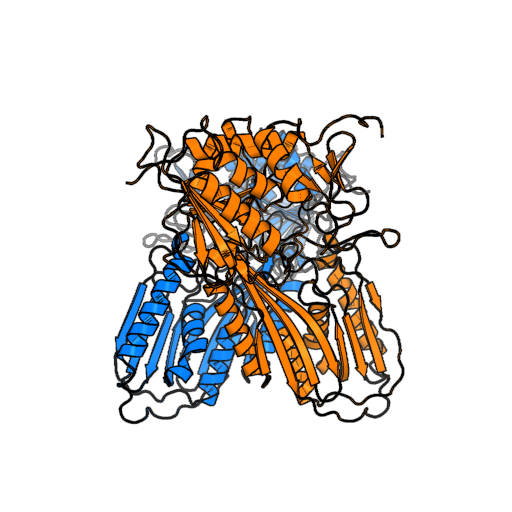TOM 7499 O O . PRO B 1 487 ? -43.747 58.152 31.035 1.00 104.21 487 PRO B O 1
ATOM 7503 N N . GLU B 1 488 ? -44.158 58.761 28.994 1.00 131.59 488 GLU B N 1
ATOM 7504 C CA . GLU B 1 488 ? -45.385 59.491 29.574 1.00 134.61 488 GLU B CA 1
ATOM 7505 C C . GLU B 1 488 ? -46.794 59.821 28.851 1.00 136.78 488 GLU B C 1
ATOM 7506 O O . GLU B 1 488 ? -46.825 59.967 27.629 1.00 138.35 488 GLU B O 1
ATOM 7512 N N . LYS B 1 489 ? -47.834 60.019 29.662 1.00 326.33 489 LYS B N 1
ATOM 7513 C CA . LYS B 1 489 ? -49.158 60.444 29.205 1.00 328.35 489 LYS B CA 1
ATOM 7514 C C . LYS B 1 489 ? -49.964 61.052 30.367 1.00 329.35 489 LYS B C 1
ATOM 7515 O O . LYS B 1 489 ? -50.297 60.353 31.324 1.00 329.81 489 LYS B O 1
ATOM 7521 N N . ALA B 1 490 ? -50.274 62.348 30.286 1.00 223.34 490 ALA B N 1
ATOM 7522 C CA . ALA B 1 490 ? -51.018 63.031 31.338 1.00 223.24 490 ALA B CA 1
ATOM 7523 C C . ALA B 1 490 ? -52.119 62.139 31.902 1.00 223.38 490 ALA B C 1
ATOM 7524 O O . ALA B 1 490 ? -51.907 61.414 32.875 1.00 222.58 490 ALA B O 1
#

Solvent-accessible surface area: 39923 Å² total; per-residue (Å²): 173,92,76,160,169,59,84,8,29,105,33,66,15,36,71,0,0,96,24,1,36,88,2,0,56,27,26,4,7,16,154,82,7,99,56,0,0,87,54,0,20,74,29,0,86,144,92,65,34,102,33,67,70,10,134,39,15,0,0,1,0,103,22,99,21,24,115,68,45,123,58,128,16,11,3,0,0,0,0,4,2,1,5,19,57,69,78,55,135,143,68,146,30,73,29,72,137,43,61,8,120,24,70,14,49,47,100,41,0,12,0,100,1,1,1,0,5,0,20,5,3,0,0,2,0,0,0,1,0,0,2,38,24,198,156,19,136,0,10,25,2,13,1,8,0,0,14,0,41,81,45,71,42,71,0,3,99,28,24,96,59,75,84,23,164,8,70,3,3,0,2,3,20,6,62,47,44,15,47,0,25,17,0,0,0,0,0,2,35,0,18,12,25,1,118,1,84,38,80,64,41,50,107,63,36,40,8,23,46,0,14,1,83,30,1,95,0,19,62,1,0,56,39,17,113,39,17,71,6,10,0,0,29,11,1,0,44,3,4,32,34,68,15,134,120,6,87,8,39,3,21,40,0,76,3,26,80,97,62,66,30,9,3,129,85,0,48,0,20,0,0,0,20,51,134,23,39,118,108,0,31,126,52,4,92,151,24,13,113,53,0,79,98,21,7,31,108,30,1,83,84,3,49,30,86,37,108,78,95,70,80,127,35,67,0,0,17,94,65,15,10,81,47,0,17,5,1,5,4,1,6,12,42,16,42,60,48,83,12,54,47,14,146,68,29,9,18,5,1,1,2,0,0,15,0,50,9,95,125,68,82,0,22,10,42,7,12,0,7,0,3,18,54,26,6,30,61,45,0,32,21,19,3,76,6,0,3,114,28,4,63,19,111,31,110,68,67,46,66,62,34,5,4,90,5,73,42,113,11,79,2,4,26,46,2,80,93,21,3,75,65,88,43,89,107,101,10,78,26,76,18,24,13,19,38,42,2,1,0,19,20,37,101,18,40,78,131,6,24,4,0,1,7,2,2,8,8,80,113,38,68,26,21,76,5,60,1,60,24,67,4,0,52,53,2,27,57,4,0,26,21,0,2,71,42,20,60,111,135,144,183,108,65,170,170,54,87,20,26,104,33,67,16,37,65,0,0,90,29,1,40,86,3,2,46,24,26,6,5,16,129,94,18,97,53,1,1,94,62,1,26,69,33,0,72,148,93,69,33,102,26,93,66,9,119,48,14,0,0,5,0,104,24,102,13,19,122,68,32,100,66,26,46,17,4,0,0,0,0,6,4,2,7,22,58,83,86,50,169,117,36,140,29,60,24,64,133,43,62,8,113,15,59,8,51,47,106,40,0,22,5,136,22,3,1,1,6,0,21,4,4,0,1,2,0,0,0,0,1,1,2,39,22,217,163,25,100,0,2,40,1,17,0,2,0,0,21,2,33,79,39,56,40,67,0,1,88,17,26,78,62,56,52,10,171,12,54,2,0,0,1,3,22,6,69,76,33,19,34,1,17,20,0,1,0,0,0,6,32,0,25,12,30,3,95,6,84,46,80,72,50,44,101,62,34,39,6,24,38,0,11,1,88,25,1,91,1,25,71,0,0,58,42,15,128,35,23,65,5,8,0,0,21,6,2,0,62,4,5,34,42,68,12,135,137,8,92,8,72,2,19,66,0,70,3,16,60,115,57,76,30,10,1,124,70,2,49,0,20,0,0,0,18,52,143,14,52,110,120,0,31,121,54,3,78,155,29,6,91,68,2,87,86,29,10,28,125,57,0,96,71,10,53,34,81,29,86,124,50,83,70,115,56,86,1,0,14,118,62,7,21,102,47,0,13,10,1,5,6,1,8,14,23,37,42,61,54,75,12,40,63,27,161,64,24,7,11,7,0,0,1,1,0,8,0,39,22,87,106,97,87,0,19,11,43,5,8,0,8,0,2,20,60,33,4,31,57,53,1,35,22,21,2,100,9,0,1,93,21,5,58,22,115,32,114,64,71,46,54,51,35,5,6,98,6,66,68,110,14,78,5,4,42,50,3,70,84,65,11,117,52,52,174,23,190,125,11,73,32,85,14,34,12,17,36,41,2,2,0,4,10,48,87,12,29,98,119,7,26,6,0,2,5,1,2,12,11,107,111,35,79,35,30,89,4,70,0,54,31,66,2,0,55,54,1,25,54,7,0,20,36,8,2,58,28,12,42,72,142,144

B-factor: mean 86.16, std 28.66, range [22.98, 398.37]